Protein AF-A0A257MKZ2-F1 (afdb_monomer_lite)

Secondary structure (DSSP, 8-state):
-----SHHHHHHHHHHTTTTSTTSPPPPPEE----SEEEE-SS-HHHHHHHHHHHEEEETTEEEE--EEE--------EEEEEEEHHHHHHTHHHHHHHHHHHTT--EEEEE--SHHHHHHHHHHTTTT-EEEEEE--BPP-------TTTSTT--HHHHHHHHHTT-------TTS--TTTB--B-TTT-----BB-TT-HHHHHHHHHHHHHIIIII--SEEEE-S-S-SSTTB--SHHHHHHHHHHHS--GGGGGGSHHHHHHHHHHHHHHHHHHHHHHHHHHHHSS--EEEEEES-TT--TT---HHHHTTTSSEEEE----HHHHHHHHTT-SS-EEEEE-HHHIIIII-TT-HHHHHHHHHHHHHHT--EEEE-TGGGGSTTHHHHSPPPHHHHHHHHHH-S-EEEES--SS--SEEE--SSHHHHHHHHHTTEEE-SEEEEE-S-HHHHHHHHHHHHHHT--EEE-SSS--HHHHHHHHHHT--EEEEESS--HHHHHHHHHTT-EEEE--HHHHHHHHHTTT---SEEEEE-GGGGS-PPPP-PPEEEEEEETTEEEEEEEE-SEEETT-SS-EEEEEEEEEE-SSSPEEEEEEEEEEPTTEEEEEEEESSSEEEEE-TTT-SBP-HHHHHHH-EEEEEEEEEE-TT-EEEEEEEEEE-SPPPTT-EEES-S--EEE-TT------EEEEEETTEEEEEEESEEESEEEEEEEEESS--SEEEEEEE-TTS-EEEEEE----TT--EEEEEEE-SSEEEEEEEEEESSSEEEPPPEEEEEE-SSPPPEEEEEPPPSSTTGGGGHHHHHHHHTPEEEE----GGG--HHHHHHHHHHHHHHTT---SEEEEES-TTTS--EEEEEEEESSSSEEEEEEE------SSSSS--SEEEEE--SSHHHHHHHHHHHHHTTT--SGGGGEEEEEE---TTSPPPSHHHHHHHHHHHTT-EEEEEEGGG--HHHHHHHHHT--SEEEEES-EETTEEE--GGGTTS-EEEHHHHHT----S-EEEEESTTTT-SSEEEEEETTEEEEEE--GGG-HHHHHHHHT-SEEEEESS---TTTSTHHHHHHHHHHHHS---HHHHHHHHHHHHHHHHHHHTTPPPGGG-SS-----SS-HHHHHHHHTT-EEEEE-TT-----S--PPP--

pLDDT: mean 86.09, std 13.51, range [29.25, 98.5]

Sequence (1169 aa):
MKLQYPLLLIFIISCIGQALAEDQPLERGIKGEIEDVILTGADDWHEAIAATPLAVWSEDNKTVRLPLLILPQEVQAGERNGWVEESDLQRYGAPALLSAFRSANISAITIHGSGEKVKDLAESAHKDGLKVYITAGLEVPRSVEKKASEELSKLPEAIDVMLAEAGLDLPQSSESGIDKSLLQVANPDIGGNATLYCPVNQGAKDNLYDHIEMLIDNYKVDGVVLYNFGFQDENYCYCNFCKEKFYQDTGTDLSKVNANSYNRERWKEWKQDQVMEIVNYARNITSDLGPVSLGVALDNPFDRAQGYNFARISQVADFMLISPLSAQEVGEVCLLSEKPVYVRLSDDYLAYILSTQNVEGAVKYMEDLKRFGASGLAFEYDVVHTPVWAELEPPSQAANWLLKQIGGESLAIGNVSWEYDKKLQANNSYDLAEKISRRWKSSPGAVIVGQNYSAALIAAPIASYLNWPILYVGETLPAETKAALERLGSRDAVLAEPISAAVKENLSLMNITWQEGSERLLIEEMKRRGESPDMVVYANSRDLSLLLPQSDPLVKRAFVEDLLVRTELSPSQVPAEEVGQIVRLNITLTNTGEETMHGVRLLDVFPMGRFIKWPRVDMGQFNVTDPYSGQPSDAVNSFLNGTLLRWSINRLDPGSSASLNADVELLYPMDSGWEERLDRGATAAYEGFSYNHTLKNLDDPPAINLTYPVWIYSGRTNISWELDQEAAYTAINLYSPDRGSGRLEITDIEPDKLYDVQVQMLTPGRWTFNIEAGDGAVRKTKNYTVDVLSNTQALNITAFSHTKVPRLSLLAPAAAAARRAALIDVARDPQQIDPSKEEEKLNQKVEEMEISPSYLMVVGDTGSMPFISTGLIQKVDEIMEYEIFRDYQLSLDDQNYSNVAVGRIMALSVYDASQLLARTLAYDQLNGSWKSNALVISSPPLSFPQSPIAISIRDYLLDAGLVVKDLRYEEATYQQAVSQMNNGQNIVTFNNHGSEDQWGLSDWSMMDSTLTADHVKELVLAPQTTTSDACVTANLKGYYLNVTGTRMYIPLKLEDSIALSFIRAGAVNYIGESSLSWIFLSEDFIKRFYQSLVYENATVGEASLDADNLYRLKFQGAENIKAISEYDEPLPEWDESISEMLNQTAYMDVMLGDPSFRPYLPQSPALPY

Foldseek 3Di:
DDDDPDPPVVVVVVVVVVVPPVLDFDAFFFFFDAFQEEEEELLDLLRLLQCLLVQWFDDPPAIHHGAYFYFFFPQPQFAEEAEEEVLCCVQVNQPLLLLLCVLLVHAEYEYEDDDDSLLVSLVVCVVVRHAYEYEFAQFFDPDAADDPPPVCVDDDPVVVVLCSLLSHDDGDDDPPPGPPLQFFFFQPVPDDDTRGGDLQDVVSLVVRLVVLLCCCPPSVGLEYEYDHHFAPFLRIGPHPSCQVVLCVVPVDGPNCCPVDDVSVVSSLVVSLVSSVVSLQSSLCSCVPVDVGFYEYEDEDCPDSGRNHPLLSSLVRGQEYEYEDDQLLVLLVSLVSHPHAYAYEDDPCCCCPPQNLLNLSSVSVRSNSNVVSPHNRYHYYSVSSLGQNVSSSGGFFLQLVVVCVQSPIAYEYEYGHPDDHPYYDDDPDSQRSQLVSLVSTQAGQAAEEEEPDSQLSLQRSLVCNHSSHGYGYDYLAQDPSNVVSCVNRVYQEYEYSPPDHPRNVVVCVVVNHHYDYGALLVLQVSQVSVVHGFQEEEEFAPQLSRFDDDDFDKDWFWFDLDQKIKIKIWTRQADAFQDFWDKIKIKIKIWRADQDKFFWKKKKWWFAAQKDWADKDKPAFDKAKAQQPPRHGDDRSSCNFRNIMIMTIHGIHHHGGMIMIMIIITRSFGHHAFDKAFRTLAMAIDTVVRDDDFDKDFADFPQWHRFIDGQEDEAWKDKTKTAGPDDFQKKWKWKAAPLRDIDIDIDRPDDHPDIDIDIDGHHRAAKMKMWMWTHRPDIDIGDIDIYGYDHSIDTRIHHHFQDASAGPQSSCSSSVCSNSVHSYDYPNDNLRPDDLVVVLVVVQVVCVVSPHDHQEYEYGGACRRRNWAFPPDWDDPDPWWIATFTFHRAHDPDPDLAGNHFYAYQDASYSSLSSLLVSCLSCVVVGDDPQLQAEEQAEEEDPVDPDDCLSVLLQVLLVLLVGHYDYAYAVRQFQVNVLVVFLVHHAEYEYAYEDAQFWDQTYVVHVVRGIQGLSNLSPAQGRQYDYEYNYFQLVAQAAIWTQNSNDIGGNGDSSSRRSQSSNSSSHYSKYKYFNHDADPPQLSVLVSQLSLCLAQVVAFSRVSNSRSLRVLSVVLVVCVPPDFPVPDPDDDPPDPDGPSSNSVSSSRGMHMHHGRRGRRDRNDRHHRPD

Radius of gyration: 35.36 Å; chains: 1; bounding box: 110×99×104 Å

Structure (mmCIF, N/CA/C/O backbone):
data_AF-A0A257MKZ2-F1
#
_entry.id   AF-A0A257MKZ2-F1
#
loop_
_atom_site.group_PDB
_atom_site.id
_atom_site.type_symbol
_atom_site.label_atom_id
_atom_site.label_alt_id
_atom_site.label_comp_id
_atom_site.label_asym_id
_atom_site.label_entity_id
_atom_site.label_seq_id
_atom_site.pdbx_PDB_ins_code
_atom_site.Cartn_x
_atom_site.Cartn_y
_atom_site.Cartn_z
_atom_site.occupancy
_atom_site.B_iso_or_equiv
_atom_site.auth_seq_id
_atom_site.auth_comp_id
_atom_site.auth_asym_id
_atom_site.auth_atom_id
_atom_site.pdbx_PDB_model_num
ATOM 1 N N . MET A 1 1 ? -45.523 62.742 46.925 1.00 39.22 1 MET A N 1
ATOM 2 C CA . MET A 1 1 ? -45.423 62.117 45.582 1.00 39.22 1 MET A CA 1
ATOM 3 C C . MET A 1 1 ? -45.461 60.604 45.781 1.00 39.22 1 MET A C 1
ATOM 5 O O . MET A 1 1 ? -44.969 60.173 46.811 1.00 39.22 1 MET A O 1
ATOM 9 N N . LYS A 1 2 ? -46.219 59.784 45.039 1.00 37.16 2 LYS A N 1
ATOM 10 C CA . LYS A 1 2 ? -46.317 59.562 43.575 1.00 37.16 2 LYS A CA 1
ATOM 11 C C . LYS A 1 2 ? -45.090 58.852 42.967 1.00 37.16 2 LYS A C 1
ATOM 13 O O . LYS A 1 2 ? -44.060 59.488 42.821 1.00 37.16 2 LYS A O 1
ATOM 18 N N . LEU A 1 3 ? -45.314 57.579 42.604 1.00 43.22 3 LEU A N 1
ATOM 19 C CA . LEU A 1 3 ? -44.705 56.728 41.562 1.00 43.22 3 LEU A CA 1
ATOM 20 C C . LEU A 1 3 ? -43.212 56.912 41.215 1.00 43.22 3 LEU A C 1
ATOM 22 O O . LEU A 1 3 ? -42.868 57.909 40.595 1.00 43.22 3 LEU A O 1
ATOM 26 N N . GLN A 1 4 ? -42.410 55.851 41.405 1.00 38.59 4 GLN A N 1
ATOM 27 C CA . GLN A 1 4 ? -41.791 55.069 40.304 1.00 38.59 4 GLN A CA 1
ATOM 28 C C . GLN A 1 4 ? -40.940 53.891 40.842 1.00 38.59 4 GLN A C 1
ATOM 30 O O . GLN A 1 4 ? -39.722 53.963 40.910 1.00 38.59 4 GLN A O 1
ATOM 35 N N . TYR A 1 5 ? -41.595 52.782 41.203 1.00 43.56 5 TYR A N 1
ATOM 36 C CA . TYR A 1 5 ? -40.965 51.472 41.448 1.00 43.56 5 TYR A CA 1
ATOM 37 C C . TYR A 1 5 ? -41.927 50.374 40.962 1.00 43.56 5 TYR A C 1
ATOM 39 O O . TYR A 1 5 ? -42.815 49.967 41.710 1.00 43.56 5 TYR A O 1
ATOM 47 N N . PRO A 1 6 ? -41.877 50.016 39.663 1.00 46.06 6 PRO A N 1
ATOM 48 C CA . PRO A 1 6 ? -41.806 48.580 39.359 1.00 46.06 6 PRO A CA 1
ATOM 49 C C . PRO A 1 6 ? -40.904 48.186 38.167 1.00 46.06 6 PRO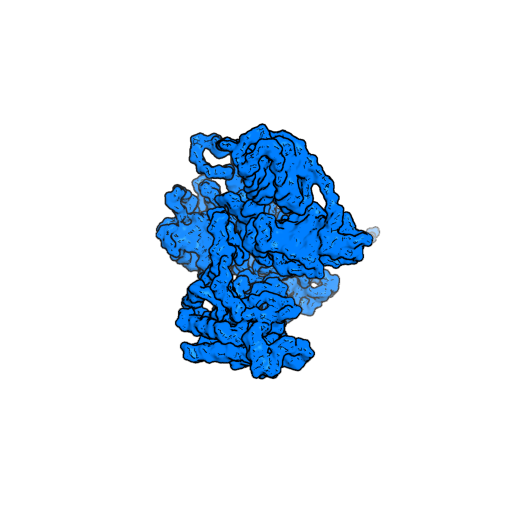 A C 1
ATOM 51 O O . PRO A 1 6 ? -40.619 47.005 38.018 1.00 46.06 6 PRO A O 1
ATOM 54 N N . LEU A 1 7 ? -40.437 49.118 37.318 1.00 43.03 7 LEU A N 1
ATOM 55 C CA . LEU A 1 7 ? -39.713 48.744 36.085 1.00 43.03 7 LEU A CA 1
ATOM 56 C C . LEU A 1 7 ? -38.275 48.245 36.313 1.00 43.03 7 LEU A C 1
ATOM 58 O O . LEU A 1 7 ? -37.828 47.354 35.596 1.00 43.03 7 LEU A O 1
ATOM 62 N N . LEU A 1 8 ? -37.544 48.794 37.292 1.00 42.25 8 LEU A N 1
ATOM 63 C CA . LEU A 1 8 ? -36.107 48.510 37.431 1.00 42.25 8 LEU A CA 1
ATOM 64 C C . LEU A 1 8 ? -35.811 47.066 37.872 1.00 42.25 8 LEU A C 1
ATOM 66 O O . LEU A 1 8 ? -34.797 46.500 37.478 1.00 42.25 8 LEU A O 1
ATOM 70 N N . LEU A 1 9 ? -36.706 46.457 38.658 1.00 42.34 9 LEU A N 1
ATOM 71 C CA . LEU A 1 9 ? -36.512 45.096 39.168 1.00 42.34 9 LEU A CA 1
ATOM 72 C C . LEU A 1 9 ? -36.721 44.033 38.077 1.00 42.34 9 LEU A C 1
ATOM 74 O O . LEU A 1 9 ? -36.036 43.017 38.075 1.00 42.34 9 LEU A O 1
ATOM 78 N N . ILE A 1 10 ? -37.630 44.289 37.130 1.00 45.09 10 ILE A N 1
ATOM 79 C CA . ILE A 1 10 ? -37.904 43.382 36.006 1.00 45.09 10 ILE A CA 1
ATOM 80 C C . ILE A 1 10 ? -36.724 43.381 35.025 1.00 45.09 10 ILE A C 1
ATOM 82 O O . ILE A 1 10 ? -36.319 42.317 34.571 1.00 45.09 10 ILE A O 1
ATOM 86 N N . PHE A 1 11 ? -36.112 44.543 34.763 1.00 39.94 11 PHE A N 1
ATOM 87 C CA . PHE A 1 11 ? -34.927 44.621 33.901 1.00 39.94 11 PHE A CA 1
ATOM 88 C C . PHE A 1 11 ? -33.714 43.888 34.492 1.00 39.94 11 PHE A C 1
ATOM 90 O O . PHE A 1 11 ? -33.054 43.143 33.779 1.00 39.94 11 PHE A O 1
ATOM 97 N N . ILE A 1 12 ? -33.445 44.033 35.795 1.00 44.34 12 ILE A N 1
ATOM 98 C CA . ILE A 1 12 ? -32.302 43.357 36.435 1.00 44.34 12 ILE A CA 1
ATOM 99 C C . ILE A 1 12 ? -32.490 41.830 36.453 1.00 44.34 12 ILE A C 1
ATOM 101 O O . ILE A 1 12 ? -31.539 41.101 36.186 1.00 44.34 12 ILE A O 1
ATOM 105 N N . ILE A 1 13 ? -33.712 41.334 36.686 1.00 43.25 13 ILE A N 1
ATOM 106 C CA . ILE A 1 13 ? -34.007 39.892 36.608 1.00 43.25 13 ILE A CA 1
ATOM 107 C C . ILE A 1 13 ? -33.914 39.385 35.156 1.00 43.25 13 ILE A C 1
ATOM 109 O O . ILE A 1 13 ? -33.394 38.295 34.932 1.00 43.25 13 ILE A O 1
ATOM 113 N N . SER A 1 14 ? -34.328 40.185 34.165 1.00 37.25 14 SER A N 1
ATOM 114 C CA . SER A 1 14 ? -34.187 39.835 32.743 1.00 37.25 14 SER A CA 1
ATOM 115 C C . SER A 1 14 ? -32.725 39.757 32.287 1.00 37.25 14 SER A C 1
ATOM 117 O O . SER A 1 14 ? -32.391 38.861 31.523 1.00 37.25 14 SER A O 1
ATOM 119 N N . CYS A 1 15 ? -31.850 40.655 32.754 1.00 33.78 15 CYS A N 1
ATOM 120 C CA . CYS A 1 15 ? -30.435 40.641 32.365 1.00 33.78 15 CYS A CA 1
ATOM 121 C C . CYS A 1 15 ? -29.637 39.517 33.046 1.00 33.78 15 CYS A C 1
ATOM 123 O O . CYS A 1 15 ? -28.737 38.958 32.429 1.00 33.78 15 CYS A O 1
ATOM 125 N N . ILE A 1 16 ? -29.971 39.146 34.288 1.00 38.00 16 ILE A N 1
ATOM 126 C CA . ILE A 1 16 ? -29.336 37.997 34.964 1.00 38.00 16 ILE A CA 1
ATOM 127 C C . ILE A 1 16 ? -29.784 36.671 34.322 1.00 38.00 16 ILE A C 1
ATOM 129 O O . ILE A 1 16 ? -28.996 35.736 34.241 1.00 38.00 16 ILE A O 1
ATOM 133 N N . GLY A 1 17 ? -31.013 36.603 33.795 1.00 33.84 17 GLY A N 1
ATOM 134 C CA . GLY A 1 17 ? -31.526 35.428 33.084 1.00 33.84 17 GLY A CA 1
ATOM 135 C C . GLY A 1 17 ? -30.897 35.148 31.711 1.00 33.84 17 GLY A C 1
ATOM 136 O O . GLY A 1 17 ? -31.138 34.075 31.173 1.00 33.84 17 GLY A O 1
ATOM 137 N N . GLN A 1 18 ? -30.112 36.073 31.143 1.00 32.59 18 GLN A N 1
ATOM 138 C CA . GLN A 1 18 ? -29.408 35.862 29.865 1.00 32.59 18 GLN A CA 1
ATOM 139 C C . GLN A 1 18 ? -27.904 35.593 30.030 1.00 32.59 18 GLN A C 1
ATOM 141 O O . GLN A 1 18 ? -27.308 35.003 29.141 1.00 32.59 18 GLN A O 1
ATOM 146 N N . ALA A 1 19 ? -27.306 35.943 31.173 1.00 31.94 19 ALA A N 1
ATOM 147 C CA . ALA A 1 19 ? -25.887 35.701 31.477 1.00 31.94 19 ALA A CA 1
ATOM 148 C C . ALA A 1 19 ? -25.628 34.368 32.220 1.00 31.94 19 ALA A C 1
ATOM 150 O O . ALA A 1 19 ? -24.593 34.203 32.855 1.00 31.94 19 ALA A O 1
ATOM 151 N N . LEU A 1 20 ? -26.600 33.449 32.200 1.00 37.03 20 LEU A N 1
ATOM 152 C CA . LEU A 1 20 ? -26.538 32.110 32.813 1.00 37.03 20 LEU A CA 1
ATOM 153 C C . LEU A 1 20 ? -26.978 31.005 31.829 1.00 37.03 20 LEU A C 1
ATOM 155 O O . LEU A 1 20 ? -27.294 29.894 32.248 1.00 37.03 20 LEU A O 1
ATOM 159 N N . ALA A 1 21 ? -27.057 31.330 30.534 1.00 39.75 21 ALA A N 1
ATOM 160 C CA . ALA A 1 21 ? -27.526 30.430 29.477 1.00 39.75 21 ALA A CA 1
ATOM 161 C C . ALA A 1 21 ? -26.391 29.874 28.593 1.00 39.75 21 ALA A C 1
ATOM 163 O O . ALA A 1 21 ? -26.580 28.844 27.960 1.00 39.75 21 ALA A O 1
ATOM 164 N N . GLU A 1 22 ? -25.221 30.522 28.569 1.00 49.53 22 GLU A N 1
ATOM 165 C CA . GLU A 1 22 ? -24.065 30.127 27.739 1.00 49.53 22 GLU A CA 1
ATOM 166 C C . GLU A 1 22 ? -23.183 29.038 28.399 1.00 49.53 22 GLU A C 1
ATOM 168 O O . GLU A 1 22 ? -22.334 28.445 27.740 1.00 49.53 22 GLU A O 1
ATOM 173 N N . ASP A 1 23 ? -23.414 28.742 29.686 1.00 57.88 23 ASP A N 1
ATOM 174 C CA . ASP A 1 23 ? -22.616 27.817 30.516 1.00 57.88 23 ASP A CA 1
ATOM 175 C C . ASP A 1 23 ? -23.135 26.360 30.545 1.00 57.88 23 ASP A C 1
ATOM 177 O O . ASP A 1 23 ? -22.539 25.509 31.209 1.00 57.88 23 ASP A O 1
ATOM 181 N N . GLN A 1 24 ? -24.259 26.038 29.889 1.00 80.75 24 GLN A N 1
ATOM 182 C CA . GLN A 1 24 ? -24.818 24.678 29.935 1.00 80.75 24 GLN A CA 1
ATOM 183 C C . GLN A 1 24 ? -24.323 23.803 28.767 1.00 80.75 24 GLN A C 1
ATOM 185 O O . GLN A 1 24 ? -24.390 24.238 27.617 1.00 80.75 24 GLN A O 1
ATOM 190 N N . PRO A 1 25 ? -23.853 22.565 29.030 1.00 88.88 25 PRO A N 1
ATOM 191 C CA . PRO A 1 25 ? -23.516 21.611 27.977 1.00 88.88 25 PRO A CA 1
ATOM 192 C C . PRO A 1 25 ? -24.774 21.165 27.219 1.00 88.88 25 PRO A C 1
ATOM 194 O O . PRO A 1 25 ? -25.861 21.082 27.797 1.00 88.88 25 PRO A O 1
ATOM 197 N N . LEU A 1 26 ? -24.624 20.841 25.934 1.00 92.38 26 LEU A N 1
ATOM 198 C CA . LEU A 1 26 ? -25.737 20.473 25.051 1.00 92.38 26 LEU A CA 1
ATOM 199 C C . LEU A 1 26 ? -26.517 19.248 25.569 1.00 92.38 26 LEU A C 1
ATOM 201 O O . LEU A 1 26 ? -25.939 18.257 26.022 1.00 92.38 26 LEU A O 1
ATOM 205 N N . GLU A 1 27 ? -27.850 19.263 25.479 1.00 92.94 27 GLU A N 1
ATOM 206 C CA . GLU A 1 27 ? -28.649 18.084 25.843 1.00 92.94 27 GLU A CA 1
ATOM 207 C C . GLU A 1 27 ? -28.286 16.892 24.927 1.00 92.94 27 GLU A C 1
ATOM 209 O O . GLU A 1 27 ? -28.145 17.045 23.713 1.00 92.94 27 GLU A O 1
ATOM 214 N N . ARG A 1 28 ? -28.132 15.682 25.486 1.00 94.12 28 ARG A N 1
ATOM 215 C CA . ARG A 1 28 ? -27.853 14.475 24.685 1.00 94.12 28 ARG A CA 1
ATOM 216 C C . ARG A 1 28 ? -29.134 13.846 24.128 1.00 94.12 28 ARG A C 1
ATOM 218 O O . ARG A 1 28 ? -30.206 13.968 24.720 1.00 94.12 28 ARG A O 1
ATOM 225 N N . GLY A 1 29 ? -29.023 13.159 22.991 1.00 93.88 29 GLY A N 1
ATOM 226 C CA . GLY A 1 29 ? -30.136 12.403 22.403 1.00 93.88 29 GLY A CA 1
ATOM 227 C C . GLY A 1 29 ? -30.468 11.109 23.160 1.00 93.88 29 GLY A C 1
ATOM 228 O O . GLY A 1 29 ? -29.729 10.675 24.043 1.00 93.88 29 GLY A O 1
ATOM 229 N N . ILE A 1 30 ? -31.604 10.487 22.813 1.00 94.56 30 ILE A N 1
ATOM 230 C CA . ILE A 1 30 ? -32.114 9.264 23.460 1.00 94.56 30 ILE A CA 1
ATOM 231 C C . ILE A 1 30 ? -32.306 8.154 22.419 1.00 94.56 30 ILE A C 1
ATOM 233 O O . ILE A 1 30 ? -33.108 8.288 21.489 1.00 94.56 30 ILE A O 1
ATOM 237 N N . LYS A 1 31 ? -31.611 7.027 22.607 1.00 93.81 31 LYS A N 1
ATOM 238 C CA . LYS A 1 31 ? -31.637 5.859 21.708 1.00 93.81 31 LYS A CA 1
ATOM 239 C C . LYS A 1 31 ? -32.956 5.084 21.760 1.00 93.81 31 LYS A C 1
ATOM 241 O O . LYS A 1 31 ? -33.666 5.073 22.767 1.00 93.81 31 LYS A O 1
ATOM 246 N N . GLY A 1 32 ? -33.289 4.448 20.641 1.00 91.38 32 GLY A N 1
ATOM 247 C CA . GLY A 1 32 ? -34.427 3.560 20.397 1.00 91.38 32 GLY A CA 1
ATOM 248 C C . GLY A 1 32 ? -34.174 2.128 20.851 1.00 91.38 32 GLY A C 1
ATOM 249 O O . GLY A 1 32 ? -33.616 1.910 21.921 1.00 91.38 32 GLY A O 1
ATOM 250 N N . GLU A 1 33 ? -34.649 1.183 20.047 1.00 88.06 33 GLU A N 1
ATOM 251 C CA . GLU A 1 33 ? -34.138 -0.187 19.993 1.00 88.06 33 GLU A CA 1
ATOM 252 C C . GLU A 1 33 ? -33.190 -0.261 18.785 1.00 88.06 33 GLU A C 1
ATOM 254 O O . GLU A 1 33 ? -33.465 0.318 17.723 1.00 88.06 33 GLU A O 1
ATOM 259 N N . ILE A 1 34 ? -32.050 -0.912 18.980 1.00 91.06 34 ILE A N 1
ATOM 260 C CA . ILE A 1 34 ? -30.924 -1.002 18.048 1.00 91.06 34 ILE A CA 1
ATOM 261 C C . ILE A 1 34 ? -30.435 -2.446 18.028 1.00 91.06 34 ILE A C 1
ATOM 263 O O . ILE A 1 34 ? -30.571 -3.149 19.026 1.00 91.06 34 ILE A O 1
ATOM 267 N N . GLU A 1 35 ? -29.926 -2.868 16.881 1.00 93.50 35 GLU A N 1
ATOM 268 C CA . GLU A 1 35 ? -29.302 -4.171 16.668 1.00 93.50 35 GLU A CA 1
ATOM 269 C C . GLU A 1 35 ? -27.946 -4.252 17.387 1.00 93.50 35 GLU A C 1
ATOM 271 O O . GLU A 1 35 ? -27.343 -3.223 17.696 1.00 93.50 35 GLU A O 1
ATOM 276 N N . ASP A 1 36 ? -27.479 -5.469 17.666 1.00 91.00 36 ASP A N 1
ATOM 277 C CA . ASP A 1 36 ? -26.261 -5.720 18.444 1.00 91.00 36 ASP A CA 1
ATOM 278 C C . ASP A 1 36 ? -24.984 -5.484 17.618 1.00 91.00 36 ASP A C 1
ATOM 280 O O . ASP A 1 36 ? -23.953 -5.095 18.166 1.00 91.00 36 ASP A O 1
ATOM 284 N N . VAL A 1 37 ? -25.056 -5.688 16.296 1.00 93.44 37 VAL A N 1
ATOM 285 C CA . VAL A 1 37 ? -23.945 -5.510 15.345 1.00 93.44 37 VAL A CA 1
ATOM 286 C C . VAL A 1 37 ? -24.380 -4.651 14.158 1.00 93.44 37 VAL A C 1
ATOM 288 O O . VAL A 1 37 ? -25.446 -4.874 13.579 1.00 93.44 37 VAL A O 1
ATOM 291 N N . ILE A 1 38 ? -23.531 -3.702 13.755 1.00 95.56 38 ILE A N 1
ATOM 292 C CA . ILE A 1 38 ? -23.742 -2.843 12.583 1.00 95.56 38 ILE A CA 1
ATOM 293 C C . ILE A 1 38 ? -22.708 -3.180 11.500 1.00 95.56 38 ILE A C 1
ATOM 295 O O . ILE A 1 38 ? -21.510 -3.232 11.778 1.00 95.56 38 ILE A O 1
ATOM 299 N N . LEU A 1 39 ? -23.165 -3.384 10.263 1.00 95.25 39 LEU A N 1
ATOM 300 C CA . LEU A 1 39 ? -22.324 -3.631 9.086 1.00 95.25 39 LEU A CA 1
ATOM 301 C C . LEU A 1 39 ? -22.539 -2.508 8.056 1.00 95.25 39 LEU A C 1
ATOM 303 O O . LEU A 1 39 ? -23.684 -2.092 7.865 1.00 95.25 39 LEU A O 1
ATOM 307 N N . THR A 1 40 ? -21.488 -2.044 7.376 1.00 94.50 40 THR A N 1
ATOM 308 C CA . THR A 1 40 ? -21.582 -1.061 6.271 1.00 94.50 40 THR A CA 1
ATOM 309 C C . THR A 1 40 ? -20.748 -1.481 5.068 1.00 94.50 40 THR A C 1
ATOM 311 O O . THR A 1 40 ? -19.790 -2.248 5.216 1.00 94.50 40 THR A O 1
ATOM 314 N N . GLY A 1 41 ? -21.072 -0.937 3.893 1.00 89.69 41 GLY A N 1
ATOM 315 C CA . GLY A 1 41 ? -20.167 -0.977 2.749 1.00 89.69 41 GLY A CA 1
ATOM 316 C C . GLY A 1 41 ? -18.940 -0.076 2.946 1.00 89.69 41 GLY A C 1
ATOM 317 O O . GLY A 1 41 ? -18.817 0.637 3.951 1.00 89.69 41 GLY A O 1
ATOM 318 N N . ALA A 1 42 ? -18.036 -0.115 1.965 1.00 87.38 42 ALA A N 1
ATOM 319 C CA . ALA A 1 42 ? -16.932 0.841 1.788 1.00 87.38 42 ALA A CA 1
ATOM 320 C C . ALA A 1 42 ? -17.085 1.691 0.508 1.00 87.38 42 ALA A C 1
ATOM 322 O O . ALA A 1 42 ? -16.248 2.548 0.230 1.00 87.38 42 ALA A O 1
ATOM 323 N N . ASP A 1 43 ? -18.137 1.438 -0.272 1.00 82.19 43 ASP A N 1
ATOM 324 C CA . ASP A 1 43 ? -18.496 2.120 -1.514 1.00 82.19 43 ASP A CA 1
ATOM 325 C C . ASP A 1 43 ? -19.108 3.507 -1.263 1.00 82.19 43 ASP A C 1
ATOM 327 O O . ASP A 1 43 ? -18.724 4.461 -1.938 1.00 82.19 43 ASP A O 1
ATOM 331 N N . ASP A 1 44 ? -19.979 3.656 -0.256 1.00 88.75 44 ASP A N 1
ATOM 332 C CA . ASP A 1 44 ? -20.488 4.965 0.177 1.00 88.75 44 ASP A CA 1
ATOM 333 C C . ASP A 1 44 ? -20.023 5.343 1.597 1.00 88.75 44 ASP A C 1
ATOM 335 O O . ASP A 1 44 ? -20.510 4.840 2.614 1.00 88.75 44 ASP A O 1
ATOM 339 N N . TRP A 1 45 ? -19.116 6.324 1.680 1.00 92.62 45 TRP A N 1
ATOM 340 C CA . TRP A 1 45 ? -18.618 6.879 2.944 1.00 92.62 45 TRP A CA 1
ATOM 341 C C . TRP A 1 45 ? -19.729 7.431 3.851 1.00 92.62 45 TRP A C 1
ATOM 343 O O . TRP A 1 45 ? -19.566 7.455 5.076 1.00 92.62 45 TRP A O 1
ATOM 353 N N . HIS A 1 46 ? -20.870 7.854 3.287 1.00 95.50 46 HIS A N 1
ATOM 354 C CA . HIS A 1 46 ? -22.000 8.352 4.072 1.00 95.50 46 HIS A CA 1
ATOM 355 C C . HIS A 1 46 ? -22.534 7.294 5.050 1.00 95.50 46 HIS A C 1
ATOM 357 O O . HIS A 1 46 ? -23.100 7.659 6.088 1.00 95.50 46 HIS A O 1
ATOM 363 N N . GLU A 1 47 ? -22.357 6.006 4.740 1.00 94.88 47 GLU A N 1
ATOM 364 C CA . GLU A 1 47 ? -22.805 4.878 5.553 1.00 94.88 47 GLU A CA 1
ATOM 365 C C . GLU A 1 47 ? -21.962 4.726 6.812 1.00 94.88 47 GLU A C 1
ATOM 367 O O . GLU A 1 47 ? -22.510 4.826 7.907 1.00 94.88 47 GLU A O 1
ATOM 372 N N . ALA A 1 48 ? -20.641 4.571 6.679 1.00 95.12 48 ALA A N 1
ATOM 373 C CA . ALA A 1 48 ? -19.718 4.454 7.811 1.00 95.12 48 ALA A CA 1
ATOM 374 C C . ALA A 1 48 ? -19.800 5.677 8.746 1.00 95.12 48 ALA A C 1
ATOM 376 O O . ALA A 1 48 ? -19.877 5.535 9.973 1.00 95.12 48 ALA A O 1
ATOM 377 N N . ILE A 1 49 ? -19.887 6.885 8.175 1.00 97.31 49 ILE A N 1
ATOM 378 C CA . ILE A 1 49 ? -20.070 8.124 8.940 1.00 97.31 49 ILE A CA 1
ATOM 379 C C . ILE A 1 49 ? -21.401 8.121 9.701 1.00 97.31 49 ILE A C 1
ATOM 381 O O . ILE A 1 49 ? -21.399 8.366 10.905 1.00 97.31 49 ILE A O 1
ATOM 385 N N . ALA A 1 50 ? -22.537 7.823 9.059 1.00 97.00 50 ALA A N 1
ATOM 386 C CA . ALA A 1 50 ? -23.842 7.843 9.733 1.00 97.00 50 ALA A CA 1
ATOM 387 C C . ALA A 1 50 ? -24.044 6.656 10.698 1.00 97.00 50 ALA A C 1
ATOM 389 O O . ALA A 1 50 ? -24.776 6.777 11.685 1.00 97.00 50 ALA A O 1
ATOM 390 N N . ALA A 1 51 ? -23.371 5.531 10.449 1.00 97.06 51 ALA A N 1
ATOM 391 C CA . ALA A 1 51 ? -23.331 4.360 11.317 1.00 97.06 51 ALA A CA 1
ATOM 392 C C . ALA A 1 51 ? -22.465 4.576 12.568 1.00 97.06 51 ALA A C 1
ATOM 394 O O . ALA A 1 51 ? -22.782 4.019 13.618 1.00 97.06 51 ALA A O 1
ATOM 395 N N . THR A 1 52 ? -21.431 5.421 12.505 1.00 97.75 52 THR A N 1
ATOM 396 C CA . THR A 1 52 ? -20.553 5.726 13.650 1.00 97.75 52 THR A CA 1
ATOM 397 C C . THR A 1 52 ? -21.337 6.167 14.902 1.00 97.75 52 THR A C 1
ATOM 399 O O . THR A 1 52 ? -21.281 5.443 15.898 1.00 97.75 52 THR A O 1
ATOM 402 N N . PRO A 1 53 ? -22.163 7.239 14.884 1.00 97.44 53 PRO A N 1
ATOM 403 C CA . PRO A 1 53 ? -22.984 7.619 16.034 1.00 97.44 53 PRO A CA 1
ATOM 404 C C . PRO A 1 53 ? -24.168 6.670 16.276 1.00 97.44 53 PRO A C 1
ATOM 406 O O . PRO A 1 53 ? -24.852 6.804 17.293 1.00 97.44 53 PRO A O 1
ATOM 409 N N . LEU A 1 54 ? -24.465 5.722 15.371 1.00 96.88 54 LEU A N 1
ATOM 410 C CA . LEU A 1 54 ? -25.426 4.647 15.635 1.00 96.88 54 LEU A CA 1
ATOM 411 C C . LEU A 1 54 ? -24.810 3.589 16.561 1.00 96.88 54 LEU A C 1
ATOM 413 O O . LEU A 1 54 ? -25.407 3.301 17.601 1.00 96.88 54 LEU A O 1
ATOM 417 N N . ALA A 1 55 ? -23.636 3.068 16.199 1.00 96.25 55 ALA A N 1
ATOM 418 C CA . ALA A 1 55 ? -22.922 2.004 16.902 1.00 96.25 55 ALA A CA 1
ATOM 419 C C . ALA A 1 55 ? -22.192 2.486 18.168 1.00 96.25 55 ALA A C 1
ATOM 421 O O . ALA A 1 55 ? -22.092 1.746 19.148 1.00 96.25 55 ALA A O 1
ATOM 422 N N . VAL A 1 56 ? -21.695 3.725 18.169 1.00 96.62 56 VAL A N 1
ATOM 423 C CA . VAL A 1 56 ? -20.863 4.281 19.240 1.00 96.62 56 VAL A CA 1
ATOM 424 C C . VAL A 1 56 ? -21.443 5.610 19.717 1.00 96.62 56 VAL A C 1
ATOM 426 O O . VAL A 1 56 ? -21.633 6.531 18.932 1.00 96.62 56 VAL A O 1
ATOM 429 N N . TRP A 1 57 ? -21.742 5.743 21.011 1.00 95.62 57 TRP A N 1
ATOM 430 C CA . TRP A 1 57 ? -22.243 7.006 21.573 1.00 95.62 57 TRP A CA 1
ATOM 431 C C . TRP A 1 57 ? -21.861 7.188 23.040 1.00 95.62 57 TRP A C 1
ATOM 433 O O . TRP A 1 57 ? -21.605 6.223 23.760 1.00 95.62 57 TRP A O 1
ATOM 443 N N . SER A 1 58 ? -21.850 8.436 23.509 1.00 93.69 58 SER A N 1
ATOM 444 C CA . SER A 1 58 ? -21.669 8.742 24.930 1.00 93.69 58 SER A CA 1
ATOM 445 C C . SER A 1 58 ? -22.999 8.809 25.683 1.00 93.69 58 SER A C 1
ATOM 447 O O . SER A 1 58 ? -23.890 9.588 25.347 1.00 93.69 58 SER A O 1
ATOM 449 N N . GLU A 1 59 ? -23.106 8.035 26.760 1.00 88.75 59 GLU A N 1
ATOM 450 C CA . GLU A 1 59 ? -24.259 7.976 27.661 1.00 88.75 59 GLU A CA 1
ATOM 451 C C . GLU A 1 59 ? -23.749 8.110 29.100 1.00 88.75 59 GLU A C 1
ATOM 453 O O . GLU A 1 59 ? -22.831 7.399 29.515 1.00 88.75 59 GLU A O 1
ATOM 458 N N . ASP A 1 60 ? -24.254 9.116 29.820 1.00 81.88 60 ASP A N 1
ATOM 459 C CA . ASP A 1 60 ? -23.652 9.639 31.054 1.00 81.88 60 ASP A CA 1
ATOM 460 C C . ASP A 1 60 ? -22.110 9.762 30.939 1.00 81.88 60 ASP A C 1
ATOM 462 O O . ASP A 1 60 ? -21.580 10.286 29.950 1.00 81.88 60 ASP A O 1
ATOM 466 N N . ASN A 1 61 ? -21.366 9.253 31.921 1.00 79.69 61 ASN A N 1
ATOM 467 C CA . ASN A 1 61 ? -19.901 9.278 31.956 1.00 79.69 61 ASN A CA 1
ATOM 468 C C . ASN A 1 61 ? -19.276 8.030 31.289 1.00 79.69 61 ASN A C 1
ATOM 470 O O . ASN A 1 61 ? -18.200 7.589 31.689 1.00 79.69 61 ASN A O 1
ATOM 474 N N . LYS A 1 62 ? -19.953 7.415 30.308 1.00 88.88 62 LYS A N 1
ATOM 475 C CA . LYS A 1 62 ? -19.460 6.245 29.559 1.00 88.88 62 LYS A CA 1
ATOM 476 C C . LYS A 1 62 ? -19.613 6.422 28.049 1.00 88.88 62 LYS A C 1
ATOM 478 O O . LYS A 1 62 ? -20.415 7.229 27.582 1.00 88.88 62 LYS A O 1
ATOM 483 N N . THR A 1 63 ? -18.852 5.643 27.289 1.00 92.69 63 THR A N 1
ATOM 484 C CA . THR A 1 63 ? -19.086 5.423 25.857 1.00 92.69 63 THR A CA 1
ATOM 485 C C . THR A 1 63 ? -19.612 4.005 25.679 1.00 92.69 63 THR A C 1
ATOM 487 O O . THR A 1 63 ? -18.966 3.053 26.117 1.00 92.69 63 THR A O 1
ATOM 490 N N . VAL A 1 64 ? -20.784 3.863 25.066 1.00 93.62 64 VAL A N 1
ATOM 491 C CA . VAL A 1 64 ? -21.311 2.572 24.618 1.00 93.62 64 VAL A CA 1
ATOM 492 C C . VAL A 1 64 ? -20.700 2.265 23.253 1.00 93.62 64 VAL A C 1
ATOM 494 O O . VAL A 1 64 ? -20.528 3.168 22.434 1.00 93.62 64 VAL A O 1
ATOM 497 N N . ARG A 1 65 ? -20.320 1.004 23.040 1.00 93.25 65 ARG A N 1
ATOM 498 C CA . ARG A 1 65 ? -19.608 0.529 21.849 1.00 93.25 65 ARG A CA 1
ATOM 499 C C . ARG A 1 65 ? -20.270 -0.755 21.356 1.00 93.25 65 ARG A C 1
ATOM 501 O O . ARG A 1 65 ? -20.119 -1.799 21.993 1.00 93.25 65 ARG A O 1
ATOM 508 N N . LEU A 1 66 ? -20.995 -0.667 20.249 1.00 92.12 66 LEU A N 1
ATOM 509 C CA . LEU A 1 66 ? -21.410 -1.825 19.463 1.00 92.12 66 LEU A CA 1
ATOM 510 C C . LEU A 1 66 ? -20.349 -2.114 18.389 1.00 92.12 66 LEU A C 1
ATOM 512 O O . LEU A 1 66 ? -19.736 -1.167 17.885 1.00 92.12 66 LEU A O 1
ATOM 516 N N . PRO A 1 67 ? -20.121 -3.384 18.017 1.00 91.12 67 PRO A N 1
ATOM 517 C CA . PRO A 1 67 ? -19.286 -3.733 16.875 1.00 91.12 67 PRO A CA 1
ATOM 518 C C . PRO A 1 67 ? -19.814 -3.094 15.583 1.00 91.12 67 PRO A C 1
ATOM 520 O O . PRO A 1 67 ? -20.956 -3.325 15.178 1.00 91.12 67 PRO A O 1
ATOM 523 N N . LEU A 1 68 ? -18.957 -2.293 14.951 1.00 94.69 68 LEU A N 1
ATOM 524 C CA . LEU A 1 68 ? -19.152 -1.705 13.630 1.00 94.69 68 LEU A CA 1
ATOM 525 C C . LEU A 1 68 ? -18.097 -2.305 12.700 1.00 94.69 68 LEU A C 1
ATOM 527 O O . LEU A 1 68 ? -16.905 -2.173 12.977 1.00 94.69 68 LEU A O 1
ATOM 531 N N . LEU A 1 69 ? -18.534 -2.972 11.632 1.00 94.31 69 LEU A N 1
ATOM 532 C CA . LEU A 1 69 ? -17.657 -3.566 10.624 1.00 94.31 69 LEU A CA 1
ATOM 533 C C . LEU A 1 69 ? -17.945 -2.977 9.245 1.00 94.31 69 LEU A C 1
ATOM 535 O O . LEU A 1 69 ? -19.075 -3.018 8.760 1.00 94.31 69 LEU A O 1
ATOM 539 N N . ILE A 1 70 ? -16.890 -2.488 8.609 1.00 94.31 70 ILE A N 1
ATOM 540 C CA . ILE A 1 70 ? -16.848 -2.199 7.180 1.00 94.31 70 ILE A CA 1
ATOM 541 C C . ILE A 1 70 ? -16.512 -3.517 6.481 1.00 94.31 70 ILE A C 1
ATOM 543 O O . ILE A 1 70 ? -15.568 -4.199 6.885 1.00 94.31 70 ILE A O 1
ATOM 547 N N . LEU A 1 71 ? -17.284 -3.889 5.462 1.00 91.19 71 LEU A N 1
ATOM 548 C CA . LEU A 1 71 ? -17.158 -5.157 4.736 1.00 91.19 71 LEU A CA 1
ATOM 549 C C . LEU A 1 71 ? -17.257 -4.932 3.213 1.00 91.19 71 LEU A C 1
ATOM 551 O O . LEU A 1 71 ? -17.844 -3.931 2.791 1.00 91.19 71 LEU A O 1
ATOM 555 N N . PRO A 1 72 ? -16.703 -5.833 2.377 1.00 87.31 72 PRO A N 1
ATOM 556 C CA . PRO A 1 72 ? -16.777 -5.702 0.926 1.00 87.31 72 PRO A CA 1
ATOM 557 C C . PRO A 1 72 ? -18.214 -5.751 0.406 1.00 87.31 72 PRO A C 1
ATOM 559 O O . PRO A 1 72 ? -19.089 -6.407 0.981 1.00 87.31 72 PRO A O 1
ATOM 562 N N . GLN A 1 73 ? -18.451 -5.062 -0.706 1.00 85.12 73 GLN A N 1
ATOM 563 C CA . GLN A 1 73 ? -19.708 -5.087 -1.456 1.00 85.12 73 GLN A CA 1
ATOM 564 C C . GLN A 1 73 ? -19.843 -6.382 -2.287 1.00 85.12 73 GLN A C 1
ATOM 566 O O . GLN A 1 73 ? -18.864 -7.074 -2.548 1.00 85.12 73 GLN A O 1
ATOM 571 N N . GLU A 1 74 ? -21.058 -6.751 -2.705 1.00 83.25 74 GLU A N 1
ATOM 572 C CA . GLU A 1 74 ? -21.305 -7.998 -3.456 1.00 83.25 74 GLU A CA 1
ATOM 573 C C . GLU A 1 74 ? -21.022 -7.838 -4.967 1.00 83.25 74 GLU A C 1
ATOM 575 O O . GLU A 1 74 ? -21.950 -7.822 -5.779 1.00 83.25 74 GLU A O 1
ATOM 580 N N . VAL A 1 75 ? -19.742 -7.716 -5.343 1.00 85.44 75 VAL A N 1
ATOM 581 C CA . VAL A 1 75 ? -19.319 -7.423 -6.728 1.00 85.44 75 VAL A CA 1
ATOM 582 C C . VAL A 1 75 ? -19.731 -8.519 -7.718 1.00 85.44 75 VAL A C 1
ATOM 584 O O . VAL A 1 75 ? -19.209 -9.639 -7.701 1.00 85.44 75 VAL A O 1
ATOM 587 N N . GLN A 1 76 ? -20.592 -8.168 -8.674 1.00 88.69 76 GLN A N 1
ATOM 588 C CA . GLN A 1 76 ? -21.095 -9.058 -9.725 1.00 88.69 76 GLN A CA 1
ATOM 589 C C . GLN A 1 76 ? -20.092 -9.258 -10.881 1.00 88.69 76 GLN A C 1
ATOM 591 O O . GLN A 1 76 ? -20.429 -9.100 -12.051 1.00 88.69 76 GLN A O 1
ATOM 596 N N . ALA A 1 77 ? -18.855 -9.660 -10.574 1.00 87.44 77 ALA A N 1
ATOM 597 C CA . ALA A 1 77 ? -17.789 -9.903 -11.558 1.00 87.44 77 ALA A CA 1
ATOM 598 C C . ALA A 1 77 ? -18.045 -11.104 -12.503 1.00 87.44 77 ALA A C 1
ATOM 600 O O . ALA A 1 77 ? -17.417 -11.221 -13.555 1.00 87.44 77 ALA A O 1
ATOM 601 N N . GLY A 1 78 ? -18.964 -12.011 -12.150 1.00 90.75 78 GLY A N 1
ATOM 602 C CA . GLY A 1 78 ? -19.178 -13.270 -12.868 1.00 90.75 78 GLY A CA 1
ATOM 603 C C . GLY A 1 78 ? -18.164 -14.355 -12.488 1.00 90.75 78 GLY A C 1
ATOM 604 O O . GLY A 1 78 ? -17.747 -14.450 -11.337 1.00 90.75 78 GLY A O 1
ATOM 605 N N . GLU A 1 79 ? -17.809 -15.212 -13.446 1.00 93.00 79 GLU A N 1
ATOM 606 C CA . GLU A 1 79 ? -16.787 -16.251 -13.251 1.00 93.00 79 GLU A CA 1
ATOM 607 C C . GLU A 1 79 ? -15.379 -15.639 -13.127 1.00 93.00 79 GLU A C 1
ATOM 609 O O . GLU A 1 79 ? -15.070 -14.639 -13.775 1.00 93.00 79 GLU A O 1
ATOM 614 N N . ARG A 1 80 ? -14.512 -16.249 -12.311 1.00 92.00 80 ARG A N 1
ATOM 615 C CA . ARG A 1 80 ? -13.140 -15.777 -12.079 1.00 92.00 80 ARG A CA 1
ATOM 616 C C . ARG A 1 80 ? -12.125 -16.818 -12.547 1.00 92.00 80 ARG A C 1
ATOM 618 O O . ARG A 1 80 ? -12.109 -17.951 -12.052 1.00 92.00 80 ARG A O 1
ATOM 625 N N . ASN A 1 81 ? -11.277 -16.404 -13.481 1.00 93.81 81 ASN A N 1
ATOM 626 C CA . ASN A 1 81 ? -10.116 -17.143 -13.963 1.00 93.81 81 ASN A CA 1
ATOM 627 C C . ASN A 1 81 ? -8.829 -16.377 -13.610 1.00 93.81 81 ASN A C 1
ATOM 629 O O . ASN A 1 81 ? -8.864 -15.156 -13.466 1.00 93.81 81 ASN A O 1
ATOM 633 N N . GLY A 1 82 ? -7.704 -17.078 -13.509 1.00 92.69 82 GLY A N 1
ATOM 634 C CA . GLY A 1 82 ? -6.368 -16.484 -13.429 1.00 92.69 82 GLY A CA 1
ATOM 635 C C . GLY A 1 82 ? -5.646 -16.515 -14.778 1.00 92.69 82 GLY A C 1
ATOM 636 O O . GLY A 1 82 ? -5.934 -17.360 -15.633 1.00 92.69 82 GLY A O 1
ATOM 637 N N . TRP A 1 83 ? -4.682 -15.622 -14.949 1.00 92.81 83 TRP A N 1
ATOM 638 C CA . TRP A 1 83 ? -3.694 -15.600 -16.019 1.00 92.81 83 TRP A CA 1
ATOM 639 C C . TRP A 1 83 ? -2.300 -15.452 -15.393 1.00 92.81 83 TRP A C 1
ATOM 641 O O . TRP A 1 83 ? -2.129 -14.680 -14.455 1.00 92.81 83 TRP A O 1
ATOM 651 N N . VAL A 1 84 ? -1.323 -16.213 -15.885 1.00 91.50 84 VAL A N 1
ATOM 652 C CA . VAL A 1 84 ? 0.063 -16.238 -15.383 1.00 91.50 84 VAL A CA 1
ATOM 653 C C . VAL A 1 84 ? 1.007 -16.101 -16.564 1.00 91.50 84 VAL A C 1
ATOM 655 O O . VAL A 1 84 ? 0.961 -16.941 -17.463 1.00 91.50 84 VAL A O 1
ATOM 658 N N . GLU A 1 85 ? 1.873 -15.096 -16.559 1.00 85.69 85 GLU A N 1
ATOM 659 C CA . GLU A 1 85 ? 2.988 -14.992 -17.500 1.00 85.69 85 GLU A CA 1
ATOM 660 C C . GLU A 1 85 ? 4.195 -15.803 -16.980 1.00 85.69 85 GLU A C 1
ATOM 662 O O . GLU A 1 85 ? 4.360 -16.025 -15.775 1.00 85.69 85 GLU A O 1
ATOM 667 N N . GLU A 1 86 ? 5.066 -16.288 -17.874 1.00 80.31 86 GLU A N 1
ATOM 668 C CA . GLU A 1 86 ? 6.202 -17.132 -17.462 1.00 80.31 86 GLU A CA 1
ATOM 669 C C . GLU A 1 86 ? 7.163 -16.389 -16.516 1.00 80.31 86 GLU A C 1
ATOM 671 O O . GLU A 1 86 ? 7.770 -17.018 -15.652 1.00 80.31 86 GLU A O 1
ATOM 676 N N . SER A 1 87 ? 7.245 -15.057 -16.625 1.00 68.69 87 SER A N 1
ATOM 677 C CA . SER A 1 87 ? 7.952 -14.159 -15.700 1.00 68.69 87 SER A CA 1
ATOM 678 C C . SER A 1 87 ? 7.525 -14.348 -14.247 1.00 68.69 87 SER A C 1
ATOM 680 O O . SER A 1 87 ? 8.366 -14.457 -13.357 1.00 68.69 87 SER A O 1
ATOM 682 N N . ASP A 1 88 ? 6.223 -14.439 -14.004 1.00 69.88 88 ASP A N 1
ATOM 683 C CA . ASP A 1 88 ? 5.623 -14.393 -12.671 1.00 69.88 88 ASP A CA 1
ATOM 684 C C . ASP A 1 88 ? 5.882 -15.729 -11.965 1.00 69.88 88 ASP A C 1
ATOM 686 O O . ASP A 1 88 ? 6.298 -15.792 -10.809 1.00 69.88 88 ASP A O 1
ATOM 690 N N . LEU A 1 89 ? 5.753 -16.824 -12.719 1.00 77.75 89 LEU A N 1
ATOM 691 C CA . LEU A 1 89 ? 6.163 -18.162 -12.301 1.00 77.75 89 LEU A CA 1
ATOM 692 C C . LEU A 1 89 ? 7.688 -18.301 -12.165 1.00 77.75 89 LEU A C 1
ATOM 694 O O . LEU A 1 89 ? 8.170 -19.137 -11.391 1.00 77.75 89 LEU A O 1
ATOM 698 N N . GLN A 1 90 ? 8.469 -17.513 -12.904 1.00 67.50 90 GLN A N 1
ATOM 699 C CA . GLN A 1 90 ? 9.917 -17.496 -12.751 1.00 67.50 90 GLN A CA 1
ATOM 700 C C . GLN A 1 90 ? 10.361 -16.760 -11.477 1.00 67.50 90 GLN A C 1
ATOM 702 O O . GLN A 1 90 ? 11.242 -17.306 -10.807 1.00 67.50 90 GLN A O 1
ATOM 707 N N . ARG A 1 91 ? 9.725 -15.623 -11.144 1.00 62.16 91 ARG A N 1
ATOM 708 C CA . ARG A 1 91 ? 9.997 -14.743 -9.989 1.00 62.16 91 ARG A CA 1
ATOM 709 C C . ARG A 1 91 ? 9.391 -15.253 -8.677 1.00 62.16 91 ARG A C 1
ATOM 711 O O . ARG A 1 91 ? 10.126 -15.500 -7.730 1.00 62.16 91 ARG A O 1
ATOM 718 N N . TYR A 1 92 ? 8.073 -15.449 -8.630 1.00 64.25 92 TYR A N 1
ATOM 719 C CA . TYR A 1 92 ? 7.326 -15.744 -7.396 1.00 64.25 92 TYR A CA 1
ATOM 720 C C . TYR A 1 92 ? 7.137 -17.249 -7.138 1.00 64.25 92 TYR A C 1
ATOM 722 O O . TYR A 1 92 ? 6.979 -17.688 -5.999 1.00 64.25 92 TYR A O 1
ATOM 730 N N . GLY A 1 93 ? 7.175 -18.066 -8.196 1.00 69.19 93 GLY A N 1
ATOM 731 C CA . GLY A 1 93 ? 7.032 -19.520 -8.103 1.00 69.19 93 GLY A CA 1
ATOM 732 C C . GLY A 1 93 ? 5.602 -20.007 -7.820 1.00 69.19 93 GLY A C 1
ATOM 733 O O . GLY A 1 93 ? 4.708 -19.262 -7.429 1.00 69.19 93 GLY A O 1
ATOM 734 N N . ALA A 1 94 ? 5.368 -21.305 -8.032 1.00 81.81 94 ALA A N 1
ATOM 735 C CA . ALA A 1 94 ? 4.021 -21.882 -7.992 1.00 81.81 94 ALA A CA 1
ATOM 736 C C . ALA A 1 94 ? 3.242 -21.712 -6.662 1.00 81.81 94 ALA A C 1
ATOM 738 O O . ALA A 1 94 ? 2.034 -21.496 -6.748 1.00 81.81 94 ALA A O 1
ATOM 739 N N . PRO A 1 95 ? 3.846 -21.793 -5.453 1.00 74.81 95 PRO A N 1
ATOM 740 C CA . PRO A 1 95 ? 3.088 -21.677 -4.204 1.00 74.81 95 PRO A CA 1
ATOM 741 C C . PRO A 1 95 ? 2.390 -20.323 -4.030 1.00 74.81 95 PRO A C 1
ATOM 743 O O . PRO A 1 95 ? 1.193 -20.307 -3.751 1.00 74.81 95 PRO A O 1
ATOM 746 N N . ALA A 1 96 ? 3.096 -19.210 -4.264 1.00 69.50 96 ALA A N 1
ATOM 747 C CA . ALA A 1 96 ? 2.546 -17.859 -4.119 1.00 69.50 96 ALA A CA 1
ATOM 748 C C . ALA A 1 96 ? 1.415 -17.594 -5.129 1.00 69.50 96 ALA A C 1
ATOM 750 O O . ALA A 1 96 ? 0.323 -17.177 -4.743 1.00 69.50 96 ALA A O 1
ATOM 751 N N . LEU A 1 97 ? 1.631 -17.952 -6.406 1.00 81.19 97 LEU A N 1
ATOM 752 C CA . LEU A 1 97 ? 0.611 -17.874 -7.463 1.00 81.19 97 LEU A CA 1
ATOM 753 C C . LEU A 1 97 ? -0.693 -18.590 -7.063 1.00 81.19 97 LEU A C 1
ATOM 755 O O . LEU A 1 97 ? -1.789 -18.053 -7.219 1.00 81.19 97 LEU A O 1
ATOM 759 N N . LEU A 1 98 ? -0.578 -19.818 -6.544 1.00 85.25 98 LEU A N 1
ATOM 760 C CA . LEU A 1 98 ? -1.732 -20.645 -6.187 1.00 85.25 98 LEU A CA 1
ATOM 761 C C . LEU A 1 98 ? -2.400 -20.193 -4.883 1.00 85.25 98 LEU A C 1
ATOM 763 O O . LEU A 1 98 ? -3.625 -20.223 -4.806 1.00 85.25 98 LEU A O 1
ATOM 767 N N . SER A 1 99 ? -1.631 -19.724 -3.898 1.00 76.19 99 SER A N 1
ATOM 768 C CA . SER A 1 99 ? -2.128 -19.105 -2.660 1.00 76.19 99 SER A CA 1
ATOM 769 C C . SER A 1 99 ? -3.029 -17.899 -2.968 1.00 76.19 99 SER A C 1
ATOM 771 O O . SER A 1 99 ? -4.204 -17.865 -2.586 1.00 76.19 99 SER A O 1
ATOM 773 N N . ALA A 1 100 ? -2.520 -16.978 -3.790 1.00 76.94 100 ALA A N 1
ATOM 774 C CA . ALA A 1 100 ? -3.210 -15.778 -4.250 1.00 76.94 100 ALA A CA 1
ATOM 775 C C . ALA A 1 100 ? -4.495 -16.100 -5.046 1.00 76.94 100 ALA A C 1
ATOM 777 O O . ALA A 1 100 ? -5.581 -15.594 -4.751 1.00 76.94 100 ALA A O 1
ATOM 778 N N . PHE A 1 101 ? -4.426 -17.026 -6.010 1.00 85.12 101 PHE A N 1
ATOM 779 C CA . PHE A 1 101 ? -5.612 -17.465 -6.755 1.00 85.12 101 PHE A CA 1
ATOM 780 C C . PHE A 1 101 ? -6.603 -18.298 -5.921 1.00 85.12 101 PHE A C 1
ATOM 782 O O . PHE A 1 101 ? -7.783 -18.383 -6.275 1.00 85.12 101 PHE A O 1
ATOM 789 N N . ARG A 1 102 ? -6.185 -18.887 -4.796 1.00 80.62 102 ARG A N 1
ATOM 790 C CA . ARG A 1 102 ? -7.100 -19.568 -3.871 1.00 80.62 102 ARG A CA 1
ATOM 791 C C . ARG A 1 102 ? -7.923 -18.560 -3.062 1.00 80.62 102 ARG A C 1
ATOM 793 O O . ARG A 1 102 ? -9.127 -18.771 -2.914 1.00 80.62 102 ARG A O 1
ATOM 800 N N . SER A 1 103 ? -7.330 -17.449 -2.605 1.00 70.50 103 SER A N 1
ATOM 801 C CA . SER A 1 103 ? -8.086 -16.376 -1.925 1.00 70.50 103 SER A CA 1
ATOM 802 C C . SER A 1 103 ? -9.082 -15.683 -2.870 1.00 70.50 103 SER A C 1
ATOM 804 O O . SER A 1 103 ? -10.199 -15.355 -2.468 1.00 70.50 103 SER A O 1
ATOM 806 N N . ALA A 1 104 ? -8.734 -15.600 -4.159 1.00 72.62 104 ALA A N 1
ATOM 807 C CA . ALA A 1 104 ? -9.572 -15.074 -5.238 1.00 72.62 104 ALA A CA 1
ATOM 808 C C . ALA A 1 104 ? -10.960 -15.710 -5.395 1.00 72.62 104 ALA A C 1
ATOM 810 O O . ALA A 1 104 ? -11.833 -15.120 -6.041 1.00 72.62 104 ALA A O 1
ATOM 811 N N . ASN A 1 105 ? -11.123 -16.967 -4.960 1.00 81.69 105 ASN A N 1
ATOM 812 C CA . ASN A 1 105 ? -12.126 -17.887 -5.506 1.00 81.69 105 ASN A CA 1
ATOM 813 C C . ASN A 1 105 ? -12.042 -17.994 -7.054 1.00 81.69 105 ASN A C 1
ATOM 815 O O . ASN A 1 105 ? -13.054 -17.952 -7.758 1.00 81.69 105 ASN A O 1
ATOM 819 N N . ILE A 1 106 ? -10.819 -18.098 -7.595 1.00 89.06 106 ILE A N 1
ATOM 820 C CA . ILE A 1 106 ? -10.563 -18.432 -9.005 1.00 89.06 106 ILE A CA 1
ATOM 821 C C . ILE A 1 106 ? -10.784 -19.936 -9.204 1.00 89.06 106 ILE A C 1
ATOM 823 O O . ILE A 1 106 ? -10.507 -20.742 -8.322 1.00 89.06 106 ILE A O 1
ATOM 827 N N . SER A 1 107 ? -11.313 -20.316 -10.371 1.00 89.00 107 SER A N 1
ATOM 828 C CA . SER A 1 107 ? -11.697 -21.710 -10.673 1.00 89.00 107 SER A CA 1
ATOM 829 C C . SER A 1 107 ? -10.918 -22.360 -11.825 1.00 89.00 107 SER A C 1
ATOM 831 O O . SER A 1 107 ? -10.964 -23.580 -12.009 1.00 89.00 107 SER A O 1
ATOM 833 N N . ALA A 1 108 ? -10.189 -21.558 -12.600 1.00 94.88 108 ALA A N 1
ATOM 834 C CA . ALA A 1 108 ? -9.323 -22.004 -13.683 1.00 94.88 108 ALA A CA 1
ATOM 835 C C . ALA A 1 108 ? -8.172 -21.014 -13.890 1.00 94.88 108 ALA A C 1
ATOM 837 O O . ALA A 1 108 ? -8.369 -19.813 -13.713 1.00 94.88 108 ALA A O 1
ATOM 838 N N . ILE A 1 109 ? -7.005 -21.491 -14.314 1.00 95.56 109 ILE A N 1
ATOM 839 C CA . ILE A 1 109 ? -5.852 -20.649 -14.665 1.00 95.56 109 ILE A CA 1
ATOM 840 C C . ILE A 1 109 ? -5.455 -20.845 -16.129 1.00 95.56 109 ILE A C 1
ATOM 842 O O . ILE A 1 109 ? -5.560 -21.948 -16.663 1.00 95.56 109 ILE A O 1
ATOM 846 N N . THR A 1 110 ? -4.987 -19.775 -16.771 1.00 95.94 110 THR A N 1
ATOM 847 C CA . THR A 1 110 ? -4.350 -19.807 -18.094 1.00 95.94 110 THR A CA 1
ATOM 848 C C . THR A 1 110 ? -2.879 -19.445 -17.937 1.00 95.94 110 THR A C 1
ATOM 850 O O . THR A 1 110 ? -2.574 -18.339 -17.506 1.00 95.94 110 THR A O 1
ATOM 853 N N . ILE A 1 111 ? -1.970 -20.361 -18.265 1.00 95.00 111 ILE A N 1
ATOM 854 C CA . ILE A 1 111 ? -0.525 -20.130 -18.139 1.00 95.00 111 ILE A CA 1
ATOM 855 C C . ILE A 1 111 ? 0.055 -19.804 -19.521 1.00 95.00 111 ILE A C 1
ATOM 857 O O . ILE A 1 111 ? -0.103 -20.593 -20.459 1.00 95.00 111 ILE A O 1
ATOM 861 N N . HIS A 1 112 ? 0.736 -18.666 -19.642 1.00 91.69 112 HIS A N 1
ATOM 862 C CA . HIS A 1 112 ? 1.522 -18.286 -20.809 1.00 91.69 112 HIS A CA 1
ATOM 863 C C . HIS A 1 112 ? 3.007 -18.565 -20.566 1.00 91.69 112 HIS A C 1
ATOM 865 O O . HIS A 1 112 ? 3.693 -17.811 -19.885 1.00 91.69 112 HIS A O 1
ATOM 871 N N . GLY A 1 113 ? 3.503 -19.677 -21.108 1.00 85.50 113 GLY A N 1
ATOM 872 C CA . GLY A 1 113 ? 4.897 -20.095 -20.962 1.00 85.50 113 GLY A CA 1
ATOM 873 C C . GLY A 1 113 ? 5.122 -21.549 -21.370 1.00 85.50 113 GLY A C 1
ATOM 874 O O . GLY A 1 113 ? 4.201 -22.234 -21.819 1.00 85.50 113 GLY A O 1
ATOM 875 N N . SER A 1 114 ? 6.346 -22.047 -21.194 1.00 81.50 114 SER A N 1
ATOM 876 C CA . SER A 1 114 ? 6.724 -23.423 -21.533 1.00 81.50 114 SER A CA 1
ATOM 877 C C . SER A 1 114 ? 7.782 -24.028 -20.596 1.00 81.50 114 SER A C 1
ATOM 879 O O . SER A 1 114 ? 8.477 -23.331 -19.865 1.00 81.50 114 SER A O 1
ATOM 881 N N . GLY A 1 115 ? 7.935 -25.356 -20.627 1.00 84.25 115 GLY A N 1
ATOM 882 C CA . GLY A 1 115 ? 8.982 -26.071 -19.886 1.00 84.25 115 GLY A CA 1
ATOM 883 C C . GLY A 1 115 ? 8.551 -26.584 -18.507 1.00 84.25 115 GLY A C 1
ATOM 884 O O . GLY A 1 115 ? 7.404 -26.439 -18.087 1.00 84.25 115 GLY A O 1
ATOM 885 N N . GLU A 1 116 ? 9.485 -27.226 -17.796 1.00 83.94 116 GLU A N 1
ATOM 886 C CA . GLU A 1 116 ? 9.173 -27.980 -16.569 1.00 83.94 116 GLU A CA 1
ATOM 887 C C . GLU A 1 116 ? 8.549 -27.111 -15.463 1.00 83.94 116 GLU A C 1
ATOM 889 O O . GLU A 1 116 ? 7.596 -27.568 -14.846 1.00 83.94 116 GLU A O 1
ATOM 894 N N . LYS A 1 117 ? 8.962 -25.839 -15.277 1.00 85.12 117 LYS A N 1
ATOM 895 C CA . LYS A 1 117 ? 8.307 -24.924 -14.310 1.00 85.12 117 LYS A CA 1
ATOM 896 C C . LYS A 1 117 ? 6.792 -24.826 -14.559 1.00 85.12 117 LYS A C 1
ATOM 898 O O . LYS A 1 117 ? 6.007 -24.914 -13.619 1.00 85.12 117 LYS A O 1
ATOM 903 N N . VAL A 1 118 ? 6.381 -24.676 -15.821 1.00 89.56 118 VAL A N 1
ATOM 904 C CA . VAL A 1 118 ? 4.966 -24.573 -16.226 1.00 89.56 118 VAL A CA 1
ATOM 905 C C . VAL A 1 118 ? 4.229 -25.898 -16.016 1.00 89.56 118 VAL A C 1
ATOM 907 O O . VAL A 1 118 ? 3.076 -25.896 -15.582 1.00 89.56 118 VAL A O 1
ATOM 910 N N . LYS A 1 119 ? 4.900 -27.035 -16.242 1.00 90.75 119 LYS A N 1
ATOM 911 C CA . LYS A 1 119 ? 4.361 -28.364 -15.920 1.00 90.75 119 LYS A CA 1
ATOM 912 C C . LYS A 1 119 ? 4.167 -28.553 -14.412 1.00 90.75 119 LYS A C 1
ATOM 914 O O . LYS A 1 119 ? 3.127 -29.046 -13.990 1.00 90.75 119 LYS A O 1
ATOM 919 N N . ASP A 1 120 ? 5.129 -28.125 -13.602 1.00 89.88 120 ASP A N 1
ATOM 920 C CA . ASP A 1 120 ? 5.084 -28.246 -12.143 1.00 89.88 120 ASP A CA 1
ATOM 921 C C . ASP A 1 120 ? 4.005 -27.330 -11.529 1.00 89.88 120 ASP A C 1
ATOM 923 O O . ASP A 1 120 ? 3.333 -27.729 -10.572 1.00 89.88 120 ASP A O 1
ATOM 927 N N . LEU A 1 121 ? 3.764 -26.146 -12.116 1.00 92.44 121 LEU A N 1
ATOM 928 C CA . LEU A 1 121 ? 2.603 -25.303 -11.796 1.00 92.44 121 LEU A CA 1
ATOM 929 C C . LEU A 1 121 ? 1.287 -26.007 -12.158 1.00 92.44 121 LEU A C 1
ATOM 931 O O . LEU A 1 121 ? 0.399 -26.079 -11.312 1.00 92.44 121 LEU A O 1
ATOM 935 N N . ALA A 1 122 ? 1.168 -26.568 -13.367 1.00 93.06 122 ALA A N 1
ATOM 936 C CA . ALA A 1 122 ? -0.030 -27.291 -13.806 1.00 93.06 122 ALA A CA 1
ATOM 937 C C . ALA A 1 122 ? -0.355 -28.482 -12.886 1.00 93.06 122 ALA A C 1
ATOM 939 O O . ALA A 1 122 ? -1.455 -28.570 -12.336 1.00 93.06 122 ALA A O 1
ATOM 940 N N . GLU A 1 123 ? 0.637 -29.338 -12.618 1.00 93.12 123 GLU A N 1
ATOM 941 C CA . GLU A 1 123 ? 0.507 -30.460 -11.687 1.00 93.12 123 GLU A CA 1
ATOM 942 C C . GLU A 1 123 ? 0.138 -30.011 -10.266 1.00 93.12 123 GLU A C 1
ATOM 944 O O . GLU A 1 123 ? -0.376 -30.820 -9.495 1.00 93.12 123 GLU A O 1
ATOM 949 N N . SER A 1 124 ? 0.447 -28.778 -9.862 1.00 92.31 124 SER A N 1
ATOM 950 C CA . SER A 1 124 ? 0.133 -28.250 -8.526 1.00 92.31 124 SER A CA 1
ATOM 951 C C . SER A 1 124 ? -1.262 -27.625 -8.472 1.00 92.31 124 SER A C 1
ATOM 953 O O . SER A 1 124 ? -2.039 -27.964 -7.584 1.00 92.31 124 SER A O 1
ATOM 955 N N . ALA A 1 125 ? -1.641 -26.843 -9.483 1.00 92.56 125 ALA A N 1
ATOM 956 C CA . ALA A 1 125 ? -2.989 -26.304 -9.653 1.00 92.56 125 ALA A CA 1
ATOM 957 C C . ALA A 1 125 ? -4.067 -27.408 -9.685 1.00 92.56 125 ALA A C 1
ATOM 959 O O . ALA A 1 125 ? -5.125 -27.267 -9.071 1.00 92.56 125 ALA A O 1
ATOM 960 N N . HIS A 1 126 ? -3.772 -28.554 -10.314 1.00 92.69 126 HIS A N 1
ATOM 961 C CA . HIS A 1 126 ? -4.655 -29.728 -10.301 1.00 92.69 126 HIS A CA 1
ATOM 962 C C . HIS A 1 126 ? -4.834 -30.365 -8.916 1.00 92.69 126 HIS A C 1
ATOM 964 O O . HIS A 1 126 ? -5.902 -30.913 -8.642 1.00 92.69 126 HIS A O 1
ATOM 970 N N . LYS A 1 127 ? -3.829 -30.301 -8.029 1.00 90.06 127 LYS A N 1
ATOM 971 C CA . LYS A 1 127 ? -3.943 -30.797 -6.640 1.00 90.06 127 LYS A CA 1
ATOM 972 C C . LYS A 1 127 ? -4.872 -29.902 -5.813 1.00 90.06 127 LYS A C 1
ATOM 974 O O . LYS A 1 127 ? -5.625 -30.417 -4.990 1.00 90.06 127 LYS A O 1
ATOM 979 N N . ASP A 1 128 ? -4.866 -28.604 -6.108 1.00 85.00 128 ASP A N 1
ATOM 980 C CA . ASP A 1 128 ? -5.745 -27.588 -5.518 1.00 85.00 128 ASP A CA 1
ATOM 981 C C . ASP A 1 128 ? -7.162 -27.572 -6.132 1.00 85.00 128 ASP A C 1
ATOM 983 O O . ASP A 1 128 ? -8.056 -26.897 -5.624 1.00 85.00 128 ASP A O 1
ATOM 987 N N . GLY A 1 129 ? -7.403 -28.347 -7.197 1.00 90.06 129 GLY A N 1
ATOM 988 C CA . GLY A 1 129 ? -8.713 -28.485 -7.843 1.00 90.06 129 GLY A CA 1
ATOM 989 C C . GLY A 1 129 ? -9.044 -27.410 -8.885 1.00 90.06 129 GLY A C 1
ATOM 990 O O . GLY A 1 129 ? -10.187 -27.348 -9.344 1.00 90.06 129 GLY A O 1
ATOM 991 N N . LEU A 1 130 ? -8.067 -26.590 -9.280 1.00 93.12 130 LEU A N 1
ATOM 992 C CA . LEU A 1 130 ? -8.193 -25.639 -10.384 1.00 93.12 130 LEU A CA 1
ATOM 993 C C . LEU A 1 130 ? -8.140 -26.371 -11.730 1.00 93.12 130 LEU A C 1
ATOM 995 O O . LEU A 1 130 ? -7.380 -27.326 -11.894 1.00 93.12 130 LEU A O 1
ATOM 999 N N . LYS A 1 131 ? -8.887 -25.881 -12.725 1.00 95.44 131 LYS A N 1
ATOM 1000 C CA . LYS A 1 131 ? -8.639 -26.262 -14.127 1.00 95.44 131 LYS A CA 1
ATOM 1001 C C . LYS A 1 131 ? -7.392 -25.554 -14.644 1.00 95.44 131 LYS A C 1
ATOM 1003 O O . LYS A 1 131 ? -7.196 -24.372 -14.356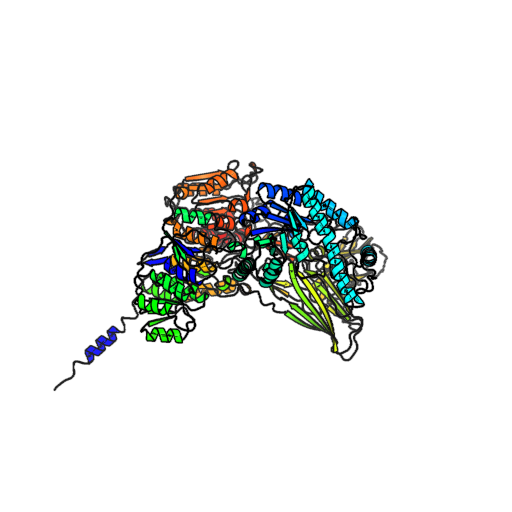 1.00 95.44 131 LYS A O 1
ATOM 1008 N N . VAL A 1 132 ? -6.613 -26.229 -15.478 1.00 96.06 132 VAL A N 1
ATOM 1009 C CA . VAL A 1 132 ? -5.409 -25.660 -16.089 1.00 96.06 132 VAL A CA 1
ATOM 1010 C C . VAL A 1 132 ? -5.562 -25.587 -17.598 1.00 96.06 132 VAL A C 1
ATOM 1012 O O . VAL A 1 132 ? -5.731 -26.605 -18.270 1.00 96.06 132 VAL A O 1
ATOM 1015 N N . TYR A 1 133 ? -5.436 -24.378 -18.134 1.00 96.75 133 TYR A N 1
ATOM 1016 C CA . TYR A 1 133 ? -5.230 -24.126 -19.551 1.00 96.75 133 TYR A CA 1
ATOM 1017 C C . TYR A 1 133 ? -3.809 -23.600 -19.775 1.00 96.75 133 TYR A C 1
ATOM 1019 O O . TYR A 1 133 ? -3.276 -22.864 -18.945 1.00 96.75 133 TYR A O 1
ATOM 1027 N N . ILE A 1 134 ? -3.195 -23.942 -20.906 1.00 95.94 134 ILE A N 1
ATOM 1028 C CA . ILE A 1 134 ? -1.887 -23.395 -21.308 1.00 95.94 134 ILE A CA 1
ATOM 1029 C C . ILE A 1 134 ? -2.018 -22.762 -22.693 1.00 95.94 134 ILE A C 1
ATOM 1031 O O . ILE A 1 134 ? -2.773 -23.257 -23.536 1.00 95.94 134 ILE A O 1
ATOM 1035 N N . THR A 1 135 ? -1.335 -21.642 -22.929 1.00 95.12 135 THR A N 1
ATOM 1036 C CA . THR A 1 135 ? -1.364 -20.982 -24.238 1.00 95.12 135 THR A CA 1
ATOM 1037 C C . THR A 1 135 ? -0.528 -21.731 -25.275 1.00 95.12 135 THR A C 1
ATOM 1039 O O . THR A 1 135 ? 0.575 -22.170 -24.965 1.00 95.12 135 THR A O 1
ATOM 1042 N N . ALA A 1 136 ? -0.983 -21.776 -26.526 1.00 94.12 136 ALA A N 1
ATOM 1043 C CA . ALA A 1 136 ? -0.190 -22.228 -27.667 1.00 94.12 136 ALA A CA 1
ATOM 1044 C C . ALA A 1 136 ? -0.253 -21.187 -28.798 1.00 94.12 136 ALA A C 1
ATOM 1046 O O . ALA A 1 136 ? -1.336 -20.711 -29.147 1.00 94.12 136 ALA A O 1
ATOM 1047 N N . GLY A 1 137 ? 0.900 -20.834 -29.371 1.00 92.56 137 GLY A N 1
ATOM 1048 C CA . GLY A 1 137 ? 1.025 -19.704 -30.294 1.00 92.56 137 GLY A CA 1
ATOM 1049 C C . GLY A 1 137 ? 2.109 -19.860 -31.354 1.00 92.56 137 GLY A C 1
ATOM 1050 O O . GLY A 1 137 ? 2.791 -20.880 -31.430 1.00 92.56 137 GLY A O 1
ATOM 1051 N N . LEU A 1 138 ? 2.264 -18.831 -32.191 1.00 92.00 138 LEU A N 1
ATOM 1052 C CA . LEU A 1 138 ? 3.330 -18.744 -33.198 1.00 92.00 138 LEU A CA 1
ATOM 1053 C C . LEU A 1 138 ? 4.427 -17.754 -32.798 1.00 92.00 138 LEU A C 1
ATOM 1055 O O . LEU A 1 138 ? 5.173 -17.272 -33.649 1.00 92.00 138 LEU A O 1
ATOM 1059 N N . GLU A 1 139 ? 4.543 -17.445 -31.514 1.00 84.31 139 GLU A N 1
ATOM 1060 C CA . GLU A 1 139 ? 5.643 -16.647 -30.992 1.00 84.31 139 GLU A CA 1
ATOM 1061 C C . GLU A 1 139 ? 6.980 -17.361 -31.168 1.00 84.31 139 GLU A C 1
ATOM 1063 O O . GLU A 1 139 ? 7.088 -18.587 -31.095 1.00 84.31 139 GLU A O 1
ATOM 1068 N N . VAL A 1 140 ? 8.022 -16.572 -31.421 1.00 72.81 140 VAL A N 1
ATOM 1069 C CA . VAL A 1 140 ? 9.392 -17.077 -31.415 1.00 72.81 140 VAL A CA 1
ATOM 1070 C C . VAL A 1 140 ? 9.767 -17.378 -29.959 1.00 72.81 140 VAL A C 1
ATOM 1072 O O . VAL A 1 140 ? 9.719 -16.454 -29.144 1.00 72.81 140 VAL A O 1
ATOM 1075 N N . PRO A 1 141 ? 10.151 -18.622 -29.604 1.00 58.88 141 PRO A N 1
ATOM 1076 C CA . PRO A 1 141 ? 10.485 -18.969 -28.228 1.00 58.88 141 PRO A CA 1
ATOM 1077 C C . PRO A 1 141 ? 11.572 -18.052 -27.667 1.00 58.88 141 PRO A C 1
ATOM 1079 O O . PRO A 1 141 ? 12.648 -17.922 -28.257 1.00 58.88 141 PRO A O 1
ATOM 1082 N N . ARG A 1 142 ? 11.302 -17.438 -26.509 1.00 46.50 142 ARG A N 1
ATOM 1083 C CA . ARG A 1 142 ? 12.281 -16.638 -25.761 1.00 46.50 142 ARG A CA 1
ATOM 1084 C C . ARG A 1 142 ? 13.284 -17.575 -25.082 1.00 46.50 142 ARG A C 1
ATOM 1086 O O . ARG A 1 142 ? 13.193 -17.844 -23.890 1.00 46.50 142 ARG A O 1
ATOM 1093 N N . SER A 1 143 ? 14.225 -18.119 -25.850 1.00 38.84 143 SER A N 1
ATOM 1094 C CA . SER A 1 143 ? 15.280 -18.981 -25.315 1.00 38.84 143 SER A CA 1
ATOM 1095 C C . SER A 1 143 ? 16.229 -18.178 -24.421 1.00 38.84 143 SER A C 1
ATOM 1097 O O . SER A 1 143 ? 17.092 -17.457 -24.922 1.00 38.84 143 SER A O 1
ATOM 1099 N N . VAL A 1 144 ? 16.077 -18.317 -23.103 1.00 35.31 144 VAL A N 1
ATOM 1100 C CA . VAL A 1 144 ? 17.002 -17.756 -22.108 1.00 35.31 144 VAL A CA 1
ATOM 1101 C C . VAL A 1 144 ? 18.375 -18.424 -22.264 1.00 35.31 144 VAL A C 1
ATOM 1103 O O . VAL A 1 144 ? 18.494 -19.647 -22.169 1.00 35.31 144 VAL A O 1
ATOM 1106 N N . GLU A 1 145 ? 19.425 -17.636 -22.509 1.00 42.62 145 GLU A N 1
ATOM 1107 C CA . GLU A 1 145 ? 20.791 -18.124 -22.749 1.00 42.62 145 GLU A CA 1
ATOM 1108 C C . GLU A 1 145 ? 21.836 -17.426 -21.864 1.00 42.62 145 GLU A C 1
ATOM 1110 O O . GLU A 1 145 ? 21.719 -16.248 -21.525 1.00 42.62 145 GLU A O 1
ATOM 1115 N N . LYS A 1 146 ? 22.889 -18.176 -21.494 1.00 46.44 146 LYS A N 1
ATOM 1116 C CA . LYS A 1 146 ? 23.858 -17.786 -20.456 1.00 46.44 146 LYS A CA 1
ATOM 1117 C C . LYS A 1 146 ? 25.261 -17.413 -20.948 1.00 46.44 146 LYS A C 1
ATOM 1119 O O . LYS A 1 146 ? 25.937 -18.225 -21.589 1.00 46.44 146 LYS A O 1
ATOM 1124 N N . LYS A 1 147 ? 25.697 -16.234 -20.468 1.00 29.84 147 LYS A N 1
ATOM 1125 C CA . LYS A 1 147 ? 27.023 -15.685 -20.045 1.00 29.84 147 LYS A CA 1
ATOM 1126 C C . LYS A 1 147 ? 26.691 -14.272 -19.456 1.00 29.84 147 LYS A C 1
ATOM 1128 O O . LYS A 1 147 ? 25.573 -14.142 -18.988 1.00 29.84 147 LYS A O 1
ATOM 1133 N N . ALA A 1 148 ? 27.486 -13.200 -19.334 1.00 29.25 148 ALA A N 1
ATOM 1134 C CA . ALA A 1 148 ? 28.845 -12.808 -19.744 1.00 29.25 148 ALA A CA 1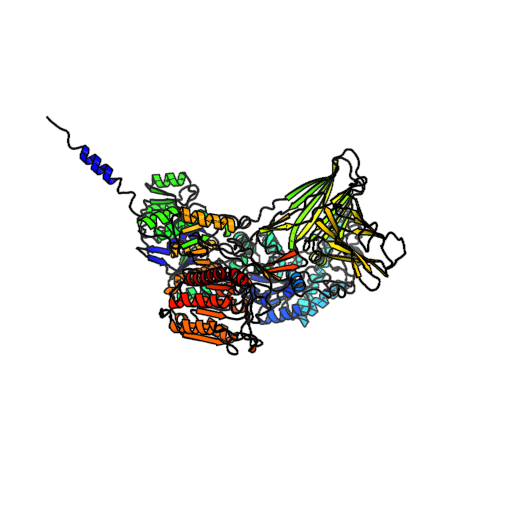
ATOM 1135 C C . ALA A 1 148 ? 29.951 -13.338 -18.799 1.00 29.25 148 ALA A C 1
ATOM 1137 O O . ALA A 1 148 ? 30.710 -12.569 -18.203 1.00 29.25 148 ALA A O 1
ATOM 1138 N N . SER A 1 149 ? 30.034 -14.663 -18.628 1.00 36.66 149 SER A N 1
ATOM 1139 C CA . SER A 1 149 ? 30.961 -15.283 -17.669 1.00 36.66 149 SER A CA 1
ATOM 1140 C C . SER A 1 149 ? 32.410 -15.312 -18.171 1.00 36.66 149 SER A C 1
ATOM 1142 O O . SER A 1 149 ? 32.902 -16.330 -18.648 1.00 36.66 149 SER A O 1
ATOM 1144 N N . GLU A 1 150 ? 33.075 -14.164 -18.044 1.00 32.56 150 GLU A N 1
ATOM 1145 C CA . GLU A 1 150 ? 34.502 -14.081 -17.710 1.00 32.56 150 GLU A CA 1
ATOM 1146 C C . GLU A 1 150 ? 34.791 -12.782 -16.924 1.00 32.56 150 GLU A C 1
ATOM 1148 O O . GLU A 1 150 ? 35.447 -12.850 -15.884 1.00 32.56 150 GLU A O 1
ATOM 1153 N N . GLU A 1 151 ? 34.188 -11.638 -17.290 1.00 38.31 151 GLU A N 1
ATOM 1154 C CA . GLU A 1 151 ? 34.326 -10.374 -16.531 1.00 38.31 151 GLU A CA 1
ATOM 1155 C C . GLU A 1 151 ? 33.308 -10.204 -15.386 1.00 38.31 151 GLU A C 1
ATOM 1157 O O . GLU A 1 151 ? 33.688 -9.749 -14.309 1.00 38.31 151 GLU A O 1
ATOM 1162 N N . LEU A 1 152 ? 32.051 -10.648 -15.545 1.00 38.66 152 LEU A N 1
ATOM 1163 C CA . LEU A 1 152 ? 31.020 -10.583 -14.486 1.00 38.66 152 LEU A CA 1
ATOM 1164 C C . LEU A 1 152 ? 31.135 -11.698 -13.423 1.00 38.66 152 LEU A C 1
ATOM 1166 O O . LEU A 1 152 ? 30.244 -11.880 -12.601 1.00 38.66 152 LEU A O 1
ATOM 1170 N N . SER A 1 153 ? 32.263 -12.414 -13.369 1.00 33.12 153 SER A N 1
ATOM 1171 C CA . SER A 1 153 ? 32.561 -13.482 -12.392 1.00 33.12 153 SER A CA 1
ATOM 1172 C C . SER A 1 153 ? 32.813 -12.981 -10.950 1.00 33.12 153 SER A C 1
ATOM 1174 O O . SER A 1 153 ? 33.499 -13.635 -10.163 1.00 33.12 153 SER A O 1
ATOM 1176 N N . LYS A 1 154 ? 32.292 -11.791 -10.623 1.00 43.31 154 LYS A N 1
ATOM 1177 C CA . LYS A 1 154 ? 32.469 -11.041 -9.369 1.00 43.31 154 LYS A CA 1
ATOM 1178 C C . LYS A 1 154 ? 31.217 -10.251 -8.954 1.00 43.31 154 LYS A C 1
ATOM 1180 O O . LYS A 1 154 ? 31.331 -9.355 -8.122 1.00 43.31 154 LYS A O 1
ATOM 1185 N N . LEU A 1 155 ? 30.057 -10.529 -9.554 1.00 47.00 155 LEU A N 1
ATOM 1186 C CA . LEU A 1 155 ? 28.786 -9.997 -9.064 1.00 47.00 155 LEU A CA 1
ATOM 1187 C C . LEU A 1 155 ? 28.552 -10.501 -7.625 1.00 47.00 155 LEU A C 1
ATOM 1189 O O . LEU A 1 155 ? 28.634 -11.709 -7.400 1.00 47.00 155 LEU A O 1
ATOM 1193 N N . PRO A 1 156 ? 28.309 -9.611 -6.648 1.00 57.16 156 PRO A N 1
ATOM 1194 C CA . PRO A 1 156 ? 27.790 -9.987 -5.338 1.00 57.16 156 PRO A CA 1
ATOM 1195 C C . PRO A 1 156 ? 26.337 -10.455 -5.463 1.00 57.16 156 PRO A C 1
ATOM 1197 O O . PRO A 1 156 ? 25.601 -9.943 -6.307 1.00 57.16 156 PRO A O 1
ATOM 1200 N N . GLU A 1 157 ? 25.910 -11.365 -4.586 1.00 59.56 157 GLU A N 1
ATOM 1201 C CA . GLU A 1 157 ? 24.569 -11.978 -4.607 1.00 59.56 157 GLU A CA 1
ATOM 1202 C C . GLU A 1 157 ? 23.440 -10.926 -4.600 1.00 59.56 157 GLU A C 1
ATOM 1204 O O . GLU A 1 157 ? 22.435 -11.086 -5.290 1.00 59.56 157 GLU A O 1
ATOM 1209 N N . ALA A 1 158 ? 23.657 -9.787 -3.931 1.00 59.19 158 ALA A N 1
ATOM 1210 C CA . ALA A 1 158 ? 22.750 -8.640 -3.935 1.00 59.19 158 ALA A CA 1
ATOM 1211 C C . ALA A 1 158 ? 22.404 -8.104 -5.342 1.00 59.19 158 ALA A C 1
ATOM 1213 O O . ALA A 1 158 ? 21.276 -7.673 -5.557 1.00 59.19 158 ALA A O 1
ATOM 1214 N N . ILE A 1 159 ? 23.329 -8.130 -6.312 1.00 64.00 159 ILE A N 1
ATOM 1215 C CA . ILE A 1 159 ? 23.050 -7.620 -7.668 1.00 64.00 159 ILE A CA 1
ATOM 1216 C C . ILE A 1 159 ? 22.205 -8.621 -8.469 1.00 64.00 159 ILE A C 1
ATOM 1218 O O . ILE A 1 159 ? 21.325 -8.203 -9.218 1.00 64.00 159 ILE A O 1
ATOM 1222 N N . ASP A 1 160 ? 22.406 -9.926 -8.271 1.00 65.50 160 ASP A N 1
ATOM 1223 C CA . ASP A 1 160 ? 21.557 -10.953 -8.890 1.00 65.50 160 ASP A CA 1
ATOM 1224 C C . ASP A 1 160 ? 20.115 -10.878 -8.339 1.00 65.50 160 ASP A C 1
ATOM 1226 O O . ASP A 1 160 ? 19.162 -10.990 -9.110 1.00 65.50 160 ASP A O 1
ATOM 1230 N N . VAL A 1 161 ? 19.941 -10.584 -7.040 1.00 64.38 161 VAL A N 1
ATOM 1231 C CA . VAL A 1 161 ? 18.620 -10.302 -6.434 1.00 64.38 161 VAL A CA 1
ATOM 1232 C C . VAL A 1 161 ? 17.962 -9.073 -7.069 1.00 64.38 161 VAL A C 1
ATOM 1234 O O . VAL A 1 161 ? 16.800 -9.135 -7.457 1.00 64.38 161 VAL A O 1
ATOM 1237 N N . MET A 1 162 ? 18.692 -7.967 -7.249 1.00 65.31 162 MET A N 1
ATOM 1238 C CA . MET A 1 162 ? 18.147 -6.761 -7.897 1.00 65.31 162 MET A CA 1
ATOM 1239 C C . MET A 1 162 ? 17.687 -7.003 -9.326 1.00 65.31 162 MET A C 1
ATOM 1241 O O . MET A 1 162 ? 16.666 -6.469 -9.751 1.00 65.31 162 MET A O 1
ATOM 1245 N N . LEU A 1 163 ? 18.458 -7.787 -10.075 1.00 67.81 163 LEU A N 1
ATOM 1246 C CA . LEU A 1 163 ? 18.126 -8.142 -11.443 1.00 67.81 163 LEU A CA 1
ATOM 1247 C C . LEU A 1 163 ? 16.867 -9.019 -11.482 1.00 67.81 163 LEU A C 1
ATOM 1249 O O . LEU A 1 163 ? 16.008 -8.779 -12.324 1.00 67.81 163 LEU A O 1
ATOM 1253 N N . ALA A 1 164 ? 16.684 -9.939 -10.530 1.00 65.62 164 ALA A N 1
ATOM 1254 C CA . ALA A 1 164 ? 15.431 -10.682 -10.380 1.00 65.62 164 ALA A CA 1
ATOM 1255 C C . ALA A 1 164 ? 14.236 -9.770 -10.019 1.00 65.62 164 ALA A C 1
ATOM 1257 O O . ALA A 1 164 ? 13.195 -9.850 -10.671 1.00 65.62 164 ALA A O 1
ATOM 1258 N N . GLU A 1 165 ? 14.389 -8.855 -9.055 1.00 61.75 165 GLU A N 1
ATOM 1259 C CA . GLU A 1 165 ? 13.321 -7.923 -8.645 1.00 61.75 165 GLU A CA 1
ATOM 1260 C C . GLU A 1 165 ? 12.947 -6.894 -9.725 1.00 61.75 165 GLU A C 1
ATOM 1262 O O . GLU A 1 165 ? 11.799 -6.448 -9.803 1.00 61.75 165 GLU A O 1
ATOM 1267 N N . ALA A 1 166 ? 13.889 -6.550 -10.603 1.00 57.66 166 ALA A N 1
ATOM 1268 C CA . ALA A 1 166 ? 13.639 -5.723 -11.779 1.00 57.66 166 ALA A CA 1
ATOM 1269 C C . ALA A 1 166 ? 13.015 -6.503 -12.961 1.00 57.66 166 ALA A C 1
ATOM 1271 O O . ALA A 1 166 ? 12.611 -5.888 -13.948 1.00 57.66 166 ALA A O 1
ATOM 1272 N N . GLY A 1 167 ? 12.952 -7.842 -12.900 1.00 55.28 167 GLY A N 1
ATOM 1273 C CA . GLY A 1 167 ? 12.536 -8.701 -14.020 1.00 55.28 167 GLY A CA 1
ATOM 1274 C C . GLY A 1 167 ? 13.578 -8.813 -15.146 1.00 55.28 167 GLY A C 1
ATOM 1275 O O . GLY A 1 167 ? 13.227 -9.025 -16.307 1.00 55.28 167 GLY A O 1
ATOM 1276 N N . LEU A 1 168 ? 14.861 -8.627 -14.822 1.00 54.06 168 LEU A N 1
ATOM 1277 C CA . LEU A 1 168 ? 15.982 -8.417 -15.742 1.00 54.06 168 LEU A CA 1
ATOM 1278 C C . LEU A 1 168 ? 17.053 -9.521 -15.663 1.00 54.06 168 LEU A C 1
ATOM 1280 O O . LEU A 1 168 ? 18.209 -9.261 -15.326 1.00 54.06 168 LEU A O 1
ATOM 1284 N N . ASP A 1 169 ? 16.698 -10.753 -16.028 1.00 49.91 169 ASP A N 1
ATOM 1285 C CA . ASP A 1 169 ? 17.658 -11.862 -16.150 1.00 49.91 169 ASP A CA 1
ATOM 1286 C C . ASP A 1 169 ? 18.872 -11.505 -17.041 1.00 49.91 169 ASP A C 1
ATOM 1288 O O . ASP A 1 169 ? 18.717 -11.049 -18.176 1.00 49.91 169 ASP A O 1
ATOM 1292 N N . LEU A 1 170 ? 20.090 -11.775 -16.550 1.00 39.97 170 LEU A N 1
ATOM 1293 C CA . LEU A 1 170 ? 21.371 -11.532 -17.237 1.00 39.97 170 LEU A CA 1
ATOM 1294 C C . LEU A 1 170 ? 21.521 -12.373 -18.530 1.00 39.97 170 LEU A C 1
ATOM 1296 O O . LEU A 1 170 ? 21.764 -13.582 -18.434 1.00 39.97 170 LEU A O 1
ATOM 1300 N N . PRO A 1 171 ? 21.475 -11.779 -19.746 1.00 38.44 171 PRO A N 1
ATOM 1301 C CA . PRO A 1 171 ? 21.516 -12.536 -20.992 1.00 38.44 171 PRO A CA 1
ATOM 1302 C C . PRO A 1 171 ? 22.899 -12.518 -21.659 1.00 38.44 171 PRO A C 1
ATOM 1304 O O . PRO A 1 171 ? 23.587 -11.499 -21.715 1.00 38.44 171 PRO A O 1
ATOM 1307 N N . GLN A 1 172 ? 23.258 -13.620 -22.321 1.00 46.22 172 GLN A N 1
ATOM 1308 C CA . GLN A 1 172 ? 24.120 -13.572 -23.510 1.00 46.22 172 GLN A CA 1
ATOM 1309 C C . GLN A 1 172 ? 23.718 -14.657 -24.506 1.00 46.22 172 GLN A C 1
ATOM 1311 O O . GLN A 1 172 ? 23.401 -15.777 -24.122 1.00 46.22 172 GLN A O 1
ATOM 1316 N N . SER A 1 173 ? 23.778 -14.323 -25.793 1.00 48.56 173 SER A N 1
ATOM 1317 C CA . SER A 1 173 ? 23.078 -15.037 -26.858 1.00 48.56 173 SER A CA 1
ATOM 1318 C C . SER A 1 173 ? 23.913 -16.041 -27.661 1.00 48.56 173 SER A C 1
ATOM 1320 O O . SER A 1 173 ? 25.137 -15.948 -27.798 1.00 48.56 173 SER A O 1
ATOM 1322 N N . SER A 1 174 ? 23.192 -16.939 -28.325 1.00 32.84 174 SER A N 1
ATOM 1323 C CA . SER A 1 174 ? 23.509 -17.496 -29.629 1.00 32.84 174 SER A CA 1
ATOM 1324 C C . SER A 1 174 ? 22.223 -17.583 -30.465 1.00 32.84 174 SER A C 1
ATOM 1326 O O . SER A 1 174 ? 21.225 -18.160 -30.052 1.00 32.84 174 SER A O 1
ATOM 1328 N N . GLU A 1 175 ? 22.219 -17.067 -31.698 1.00 37.34 175 GLU A N 1
ATOM 1329 C CA . GLU A 1 175 ? 21.065 -17.222 -32.608 1.00 37.34 175 GLU A CA 1
ATOM 1330 C C . GLU A 1 175 ? 20.966 -18.658 -33.182 1.00 37.34 175 GLU A C 1
ATOM 1332 O O . GLU A 1 175 ? 20.844 -18.850 -34.391 1.00 37.34 175 GLU A O 1
ATOM 1337 N N . SER A 1 176 ? 21.099 -19.687 -32.339 1.00 41.38 176 SER A N 1
ATOM 1338 C CA . SER A 1 176 ? 21.228 -21.089 -32.754 1.00 41.38 176 SER A CA 1
ATOM 1339 C C . SER A 1 176 ? 19.900 -21.854 -32.815 1.00 41.38 176 SER A C 1
ATOM 1341 O O . SER A 1 176 ? 19.818 -22.840 -33.546 1.00 41.38 176 SER A O 1
ATOM 1343 N N . GLY A 1 177 ? 18.863 -21.395 -32.099 1.00 50.38 177 GLY A N 1
ATOM 1344 C CA . GLY A 1 177 ? 17.538 -22.034 -32.056 1.00 50.38 177 GLY A CA 1
ATOM 1345 C C . GLY A 1 177 ? 16.464 -21.426 -32.971 1.00 50.38 177 GLY A C 1
ATOM 1346 O O . GLY A 1 177 ? 15.514 -22.117 -33.331 1.00 50.38 177 GLY A O 1
ATOM 1347 N N . ILE A 1 178 ? 16.590 -20.153 -33.366 1.00 61.84 178 ILE A N 1
ATOM 1348 C CA . ILE A 1 178 ? 15.555 -19.451 -34.147 1.00 61.84 178 ILE A CA 1
ATOM 1349 C C . ILE A 1 178 ? 15.718 -19.766 -35.639 1.00 61.84 178 ILE A C 1
ATOM 1351 O O . ILE A 1 178 ? 16.606 -19.223 -36.303 1.00 61.84 178 ILE A O 1
ATOM 1355 N N . ASP A 1 179 ? 14.820 -20.577 -36.205 1.00 71.88 179 ASP A N 1
ATOM 1356 C CA . ASP A 1 179 ? 14.762 -20.759 -37.658 1.00 71.88 179 ASP A CA 1
ATOM 1357 C C . ASP A 1 179 ? 14.177 -19.507 -38.332 1.00 71.88 179 ASP A C 1
ATOM 1359 O O . ASP A 1 179 ? 12.965 -19.323 -38.486 1.00 71.88 179 ASP A O 1
ATOM 1363 N N . LYS A 1 180 ? 15.085 -18.643 -38.794 1.00 76.88 180 LYS A N 1
ATOM 1364 C CA . LYS A 1 180 ? 14.769 -17.404 -39.512 1.00 76.88 180 LYS A CA 1
ATOM 1365 C C . LYS A 1 180 ? 14.028 -17.618 -40.842 1.00 76.88 180 LYS A C 1
ATOM 1367 O O . LYS A 1 180 ? 13.543 -16.642 -41.410 1.00 76.88 180 LYS A O 1
ATOM 1372 N N . SER A 1 181 ? 13.904 -18.852 -41.343 1.00 81.00 181 SER A N 1
ATOM 1373 C CA . SER A 1 181 ? 13.067 -19.181 -42.506 1.00 81.00 181 SER A CA 1
ATOM 1374 C C . SER A 1 181 ? 11.578 -19.351 -42.165 1.00 81.00 181 SER A C 1
ATOM 1376 O O . SER A 1 181 ? 10.730 -19.226 -43.054 1.00 81.00 181 SER A O 1
ATOM 1378 N N . LEU A 1 182 ? 11.247 -19.579 -40.887 1.00 86.44 182 LEU A N 1
ATOM 1379 C CA . LEU A 1 182 ? 9.870 -19.687 -40.396 1.00 86.44 182 LEU A CA 1
ATOM 1380 C C . LEU A 1 182 ? 9.249 -18.326 -40.042 1.00 86.44 182 LEU A C 1
ATOM 1382 O O . LEU A 1 182 ? 8.024 -18.220 -39.996 1.00 86.44 182 LEU A O 1
ATOM 1386 N N . LEU A 1 183 ? 10.070 -17.297 -39.800 1.00 87.38 183 LEU A N 1
ATOM 1387 C CA . LEU A 1 183 ? 9.634 -15.959 -39.379 1.00 87.38 183 LEU A CA 1
ATOM 1388 C C . LEU A 1 183 ? 8.676 -15.283 -40.370 1.00 87.38 183 LEU A C 1
ATOM 1390 O O . LEU A 1 183 ? 8.707 -15.510 -41.586 1.00 87.38 183 LEU A O 1
ATOM 1394 N N . GLN A 1 184 ? 7.848 -14.378 -39.846 1.00 90.81 184 GLN A N 1
ATOM 1395 C CA . GLN A 1 184 ? 7.155 -13.408 -40.687 1.00 90.81 184 GLN A CA 1
ATOM 1396 C C . GLN A 1 184 ? 8.151 -12.421 -41.325 1.00 90.81 184 GLN A C 1
ATOM 1398 O O . GLN A 1 184 ? 9.293 -12.272 -40.899 1.00 90.81 184 GLN A O 1
ATOM 1403 N N . VAL A 1 185 ? 7.735 -11.760 -42.406 1.00 88.50 185 VAL A N 1
ATOM 1404 C CA . VAL A 1 185 ? 8.564 -10.791 -43.141 1.00 88.50 185 VAL A CA 1
ATOM 1405 C C . VAL A 1 185 ? 7.748 -9.527 -43.363 1.00 88.50 185 VAL A C 1
ATOM 1407 O O . VAL A 1 185 ? 6.623 -9.607 -43.862 1.00 88.50 185 VAL A O 1
ATOM 1410 N N . ALA A 1 186 ? 8.314 -8.378 -42.997 1.00 80.44 186 ALA A N 1
ATOM 1411 C CA . ALA A 1 186 ? 7.677 -7.075 -43.148 1.00 80.44 186 ALA A CA 1
ATOM 1412 C C . ALA A 1 186 ? 7.444 -6.706 -44.622 1.00 80.44 186 ALA A C 1
ATOM 1414 O O . ALA A 1 186 ? 8.119 -7.205 -45.530 1.00 80.44 186 ALA A O 1
ATOM 1415 N N . ASN A 1 187 ? 6.523 -5.775 -44.862 1.00 78.75 187 ASN A N 1
ATOM 1416 C CA . ASN A 1 187 ? 6.399 -5.097 -46.147 1.00 78.75 187 ASN A CA 1
ATOM 1417 C C . ASN A 1 187 ? 7.748 -4.428 -46.516 1.00 78.75 187 ASN A C 1
ATOM 1419 O O . ASN A 1 187 ? 8.206 -3.565 -45.761 1.00 78.75 187 ASN A O 1
ATOM 1423 N N . PRO A 1 188 ? 8.387 -4.771 -47.654 1.00 73.19 188 PRO A N 1
ATOM 1424 C CA . PRO A 1 188 ? 9.694 -4.223 -48.029 1.00 73.19 188 PRO A CA 1
ATOM 1425 C C . PRO A 1 188 ? 9.702 -2.702 -48.247 1.00 73.19 188 PRO A C 1
ATOM 1427 O O . PRO A 1 188 ? 10.768 -2.100 -48.163 1.00 73.19 188 PRO A O 1
ATOM 1430 N N . ASP A 1 189 ? 8.542 -2.081 -48.488 1.00 67.81 189 ASP A N 1
ATOM 1431 C CA . ASP A 1 189 ? 8.416 -0.624 -48.647 1.00 67.81 189 ASP A CA 1
ATOM 1432 C C . ASP A 1 189 ? 8.372 0.137 -47.302 1.00 67.81 189 ASP A C 1
ATOM 1434 O O . ASP A 1 189 ? 8.404 1.366 -47.291 1.00 67.81 189 ASP A O 1
ATOM 1438 N N . ILE A 1 190 ? 8.265 -0.579 -46.172 1.00 70.00 190 ILE A N 1
ATOM 1439 C CA . ILE A 1 190 ? 8.118 -0.017 -44.814 1.00 70.00 190 ILE A CA 1
ATOM 1440 C C . ILE A 1 190 ? 9.261 -0.481 -43.897 1.00 70.00 190 ILE A C 1
ATOM 1442 O O . ILE A 1 190 ? 9.801 0.315 -43.133 1.00 70.00 190 ILE A O 1
ATOM 1446 N N . GLY A 1 191 ? 9.656 -1.754 -43.997 1.00 60.91 191 GLY A N 1
ATOM 1447 C CA . GLY A 1 191 ? 10.593 -2.387 -43.069 1.00 60.91 191 GLY A CA 1
ATOM 1448 C C . GLY A 1 191 ? 9.947 -2.779 -41.734 1.00 60.91 191 GLY A C 1
ATOM 1449 O O . GLY A 1 191 ? 8.763 -2.544 -41.501 1.00 60.91 191 GLY A O 1
ATOM 1450 N N . GLY A 1 192 ? 10.733 -3.426 -40.872 1.00 61.22 192 GLY A N 1
ATOM 1451 C CA . GLY A 1 192 ? 10.296 -3.930 -39.568 1.00 61.22 192 GLY A CA 1
ATOM 1452 C C . GLY A 1 192 ? 10.900 -5.297 -39.234 1.00 61.22 192 GLY A C 1
ATOM 1453 O O . GLY A 1 192 ? 11.297 -6.043 -40.132 1.00 61.22 192 GLY A O 1
ATOM 1454 N N . ASN A 1 193 ? 10.967 -5.610 -37.938 1.00 71.56 193 ASN A N 1
ATOM 1455 C CA . ASN A 1 193 ? 11.429 -6.899 -37.423 1.00 71.56 193 ASN A CA 1
ATOM 1456 C C . ASN A 1 193 ? 10.229 -7.776 -37.045 1.00 71.56 193 ASN A C 1
ATOM 1458 O O . ASN A 1 193 ? 9.261 -7.288 -36.455 1.00 71.56 193 ASN A O 1
ATOM 1462 N N . ALA A 1 194 ? 10.316 -9.071 -37.351 1.00 73.38 194 ALA A N 1
ATOM 1463 C CA . ALA A 1 194 ? 9.279 -10.029 -36.995 1.00 73.38 194 ALA A CA 1
ATOM 1464 C C . ALA A 1 194 ? 9.507 -10.641 -35.606 1.00 73.38 194 ALA A C 1
ATOM 1466 O O . ALA A 1 194 ? 10.615 -11.082 -35.305 1.00 73.38 194 ALA A O 1
ATOM 1467 N N . THR A 1 195 ? 8.448 -10.704 -34.800 1.00 76.56 195 THR A N 1
ATOM 1468 C CA . THR A 1 195 ? 8.404 -11.365 -33.480 1.00 76.56 195 THR A CA 1
ATOM 1469 C C . THR A 1 195 ? 7.649 -12.697 -33.506 1.00 76.56 195 THR A C 1
ATOM 1471 O O . THR A 1 195 ? 7.744 -13.475 -32.560 1.00 76.56 195 THR A O 1
ATOM 1474 N N . LEU A 1 196 ? 6.930 -12.975 -34.599 1.00 85.00 196 LEU A N 1
ATOM 1475 C CA . LEU A 1 196 ? 6.136 -14.187 -34.805 1.00 85.00 196 LEU A CA 1
ATOM 1476 C C . LEU A 1 196 ? 6.663 -15.026 -35.982 1.00 85.00 196 LEU A C 1
ATOM 1478 O O . LEU A 1 196 ? 7.142 -14.501 -36.997 1.00 85.00 196 LEU A O 1
ATOM 1482 N N . TYR A 1 197 ? 6.482 -16.340 -35.887 1.00 92.38 197 TYR A N 1
ATOM 1483 C CA . TYR A 1 197 ? 6.521 -17.269 -37.010 1.00 92.38 197 TYR A CA 1
ATOM 1484 C C . TYR A 1 197 ? 5.301 -17.104 -37.926 1.00 92.38 197 TYR A C 1
ATOM 1486 O O . TYR A 1 197 ? 4.290 -16.488 -37.589 1.00 92.38 197 TYR A O 1
ATOM 1494 N N . CYS A 1 198 ? 5.416 -17.601 -39.153 1.00 93.69 198 CYS A N 1
ATOM 1495 C CA . CYS A 1 198 ? 4.442 -17.376 -40.210 1.00 93.69 198 CYS A CA 1
ATOM 1496 C C . CYS A 1 198 ? 3.274 -18.384 -40.156 1.00 93.69 198 CYS A C 1
ATOM 1498 O O . CYS A 1 198 ? 3.516 -19.559 -40.440 1.00 93.69 198 CYS A O 1
ATOM 1500 N N . PRO A 1 199 ? 2.006 -17.956 -39.952 1.00 94.56 199 PRO A N 1
ATOM 1501 C CA . PRO A 1 199 ? 0.836 -18.854 -39.886 1.00 94.56 199 PRO A CA 1
ATOM 1502 C C . PRO A 1 199 ? 0.528 -19.610 -41.188 1.00 94.56 199 PRO A C 1
ATOM 1504 O O . PRO A 1 199 ? -0.335 -20.480 -41.227 1.00 94.56 199 PRO A O 1
ATOM 1507 N N . VAL A 1 200 ? 1.233 -19.286 -42.272 1.00 95.31 200 VAL A N 1
ATOM 1508 C CA . VAL A 1 200 ? 1.091 -19.905 -43.598 1.00 95.31 200 VAL A CA 1
ATOM 1509 C C . VAL A 1 200 ? 2.204 -20.927 -43.864 1.00 95.31 200 VAL A C 1
ATOM 1511 O O . VAL A 1 200 ? 2.065 -21.782 -44.737 1.00 95.31 200 VAL A O 1
ATOM 1514 N N . ASN A 1 201 ? 3.318 -20.866 -43.125 1.00 93.94 201 ASN A N 1
ATOM 1515 C CA . ASN A 1 201 ? 4.409 -21.825 -43.268 1.00 93.94 201 ASN A CA 1
ATOM 1516 C C . ASN A 1 201 ? 4.015 -23.144 -42.589 1.00 93.94 201 ASN A C 1
ATOM 1518 O O . ASN A 1 201 ? 3.696 -23.164 -41.401 1.00 93.94 201 ASN A O 1
ATOM 1522 N N . GLN A 1 202 ? 4.048 -24.249 -43.338 1.00 90.94 202 GLN A N 1
ATOM 1523 C CA . GLN A 1 202 ? 3.614 -25.540 -42.816 1.00 90.94 202 GLN A CA 1
ATOM 1524 C C . GLN A 1 202 ? 4.471 -26.001 -41.630 1.00 90.94 202 GLN A C 1
ATOM 1526 O O . GLN A 1 202 ? 3.893 -26.409 -40.638 1.00 90.94 202 GLN A O 1
ATOM 1531 N N . GLY A 1 203 ? 5.797 -25.810 -41.652 1.00 87.81 203 GLY A N 1
ATOM 1532 C CA . GLY A 1 203 ? 6.657 -26.196 -40.522 1.00 87.81 203 GLY A CA 1
ATOM 1533 C C . GLY A 1 203 ? 6.396 -25.389 -39.243 1.00 87.81 203 GLY A C 1
ATOM 1534 O O . GLY A 1 203 ? 6.547 -25.909 -38.146 1.00 87.81 203 GLY A O 1
ATOM 1535 N N . ALA A 1 204 ? 5.938 -24.137 -39.366 1.00 89.62 204 ALA A N 1
ATOM 1536 C CA . ALA A 1 204 ? 5.507 -23.347 -38.211 1.00 89.62 204 ALA A CA 1
ATOM 1537 C C . ALA A 1 204 ? 4.166 -23.848 -37.643 1.00 89.62 204 ALA A C 1
ATOM 1539 O O . ALA A 1 204 ? 4.000 -23.900 -36.427 1.00 89.62 204 ALA A O 1
ATOM 1540 N N . LYS A 1 205 ? 3.230 -24.259 -38.514 1.00 93.38 205 LYS A N 1
ATOM 1541 C CA . LYS A 1 205 ? 1.969 -24.898 -38.101 1.00 93.38 205 LYS A CA 1
ATOM 1542 C C . LYS A 1 205 ? 2.203 -26.275 -37.474 1.00 93.38 205 LYS A C 1
ATOM 1544 O O . LYS A 1 205 ? 1.622 -26.550 -36.434 1.00 93.38 205 LYS A O 1
ATOM 1549 N N . ASP A 1 206 ? 3.069 -27.097 -38.063 1.00 91.50 206 ASP A N 1
ATOM 1550 C CA . ASP A 1 206 ? 3.415 -28.430 -37.557 1.00 91.50 206 ASP A CA 1
ATOM 1551 C C . ASP A 1 206 ? 4.021 -28.323 -36.144 1.00 91.50 206 ASP A C 1
ATOM 1553 O O . ASP A 1 206 ? 3.515 -28.955 -35.224 1.00 91.50 206 ASP A O 1
ATOM 1557 N N . ASN A 1 207 ? 4.989 -27.419 -35.926 1.00 89.19 207 ASN A N 1
ATOM 1558 C CA . ASN A 1 207 ? 5.553 -27.145 -34.595 1.00 89.19 207 ASN A CA 1
ATOM 1559 C C . ASN A 1 207 ? 4.492 -26.715 -33.558 1.00 89.19 207 ASN A C 1
ATOM 1561 O O . ASN A 1 207 ? 4.566 -27.120 -32.398 1.00 89.19 207 ASN A O 1
ATOM 1565 N N . LEU A 1 208 ? 3.515 -25.886 -33.955 1.00 92.88 208 LEU A N 1
ATOM 1566 C CA . LEU A 1 208 ? 2.400 -25.484 -33.088 1.00 92.88 208 LEU A CA 1
ATOM 1567 C C . LEU A 1 208 ? 1.501 -26.682 -32.750 1.00 92.88 208 LEU A C 1
ATOM 1569 O O . LEU A 1 208 ? 1.113 -26.848 -31.598 1.00 92.88 208 LEU A O 1
ATOM 1573 N N . TYR A 1 209 ? 1.177 -27.528 -33.726 1.00 95.12 209 TYR A N 1
ATOM 1574 C CA . TYR A 1 209 ? 0.337 -28.704 -33.506 1.00 95.12 209 TYR A CA 1
ATOM 1575 C C . TYR A 1 209 ? 1.031 -29.740 -32.616 1.00 95.12 209 TYR A C 1
ATOM 1577 O O . TYR A 1 209 ? 0.435 -30.151 -31.624 1.00 95.12 209 TYR A O 1
ATOM 1585 N N . ASP A 1 210 ? 2.301 -30.056 -32.879 1.00 91.50 210 ASP A N 1
ATOM 1586 C CA . ASP A 1 210 ? 3.131 -30.917 -32.027 1.00 91.50 210 ASP A CA 1
ATOM 1587 C C . ASP A 1 210 ? 3.186 -30.385 -30.580 1.00 91.50 210 ASP A C 1
ATOM 1589 O O . ASP A 1 210 ? 3.145 -31.162 -29.625 1.00 91.50 210 ASP A O 1
ATOM 1593 N N . HIS A 1 211 ? 3.222 -29.059 -30.388 1.00 91.06 211 HIS A N 1
ATOM 1594 C CA . HIS A 1 211 ? 3.160 -28.440 -29.061 1.00 91.06 211 HIS A CA 1
ATOM 1595 C C . HIS A 1 211 ? 1.781 -28.595 -28.392 1.00 91.06 211 HIS A C 1
ATOM 1597 O O . HIS A 1 211 ? 1.718 -28.914 -27.207 1.00 91.06 211 HIS A O 1
ATOM 1603 N N . ILE A 1 212 ? 0.676 -28.435 -29.131 1.00 94.06 212 ILE A N 1
ATOM 1604 C CA . ILE A 1 212 ? -0.686 -28.676 -28.615 1.00 94.06 212 ILE A CA 1
ATOM 1605 C C . ILE A 1 212 ? -0.846 -30.144 -28.184 1.00 94.06 212 ILE A C 1
ATOM 1607 O O . ILE A 1 212 ? -1.352 -30.403 -27.093 1.00 94.06 212 ILE A O 1
ATOM 1611 N N . GLU A 1 213 ? -0.374 -31.101 -28.992 1.00 93.56 213 GLU A N 1
ATOM 1612 C CA . GLU A 1 213 ? -0.368 -32.525 -28.624 1.00 93.56 213 GLU A CA 1
ATOM 1613 C C . GLU A 1 213 ? 0.486 -32.768 -27.366 1.00 93.56 213 GLU A C 1
ATOM 1615 O O . GLU A 1 213 ? 0.033 -33.419 -26.426 1.00 93.56 213 GLU A O 1
ATOM 1620 N N . MET A 1 214 ? 1.679 -32.167 -27.289 1.00 91.88 214 MET A N 1
ATOM 1621 C CA . MET A 1 214 ? 2.588 -32.250 -26.137 1.00 91.88 214 MET A CA 1
ATOM 1622 C C . MET A 1 214 ? 1.945 -31.741 -24.833 1.00 91.88 214 MET A C 1
ATOM 1624 O O . MET A 1 214 ? 2.050 -32.416 -23.806 1.00 91.88 214 MET A O 1
ATOM 1628 N N . LEU A 1 215 ? 1.239 -30.603 -24.857 1.00 93.19 215 LEU A N 1
ATOM 1629 C CA . LEU A 1 215 ? 0.536 -30.063 -23.684 1.00 93.19 215 LEU A CA 1
ATOM 1630 C C . LEU A 1 215 ? -0.561 -31.019 -23.190 1.00 93.19 215 LEU A C 1
ATOM 1632 O O . LEU A 1 215 ? -0.646 -31.314 -21.995 1.00 93.19 215 LEU A O 1
ATOM 1636 N N . ILE A 1 216 ? -1.376 -31.545 -24.107 1.00 93.12 216 ILE A N 1
ATOM 1637 C CA . ILE A 1 216 ? -2.474 -32.463 -23.776 1.00 93.12 216 ILE A CA 1
ATOM 1638 C C . ILE A 1 216 ? -1.925 -33.791 -23.246 1.00 93.12 216 ILE A C 1
ATOM 1640 O O . ILE A 1 216 ? -2.431 -34.315 -22.250 1.00 93.12 216 ILE A O 1
ATOM 1644 N N . ASP A 1 217 ? -0.885 -34.343 -23.878 1.00 90.88 217 ASP A N 1
ATOM 1645 C CA . ASP A 1 217 ? -0.445 -35.704 -23.583 1.00 90.88 217 ASP A CA 1
ATOM 1646 C C . ASP A 1 217 ? 0.637 -35.807 -22.493 1.00 90.88 217 ASP A C 1
ATOM 1648 O O . ASP A 1 217 ? 0.661 -36.814 -21.782 1.00 90.88 217 ASP A O 1
ATOM 1652 N N . ASN A 1 218 ? 1.458 -34.773 -22.276 1.00 89.06 218 ASN A N 1
ATOM 1653 C CA . ASN A 1 218 ? 2.487 -34.770 -21.226 1.00 89.06 218 ASN A CA 1
ATOM 1654 C C . ASN A 1 218 ? 2.127 -33.905 -20.010 1.00 89.06 218 ASN A C 1
ATOM 1656 O O . ASN A 1 218 ? 2.395 -34.328 -18.890 1.00 89.06 218 ASN A O 1
ATOM 1660 N N . TYR A 1 219 ? 1.531 -32.719 -20.204 1.00 91.00 219 TYR A N 1
ATOM 1661 C CA . TYR A 1 219 ? 1.191 -31.802 -19.096 1.00 91.00 219 TYR A CA 1
ATOM 1662 C C . TYR A 1 219 ? -0.240 -32.046 -18.570 1.00 91.00 219 TYR A C 1
ATOM 1664 O O . TYR A 1 219 ? -0.597 -31.550 -17.507 1.00 91.00 219 TYR A O 1
ATOM 1672 N N . LYS A 1 220 ? -1.052 -32.835 -19.295 1.00 91.62 220 LYS A N 1
ATOM 1673 C CA . LYS A 1 220 ? -2.417 -33.269 -18.927 1.00 91.62 220 LYS A CA 1
ATOM 1674 C C . LYS A 1 220 ? -3.399 -32.127 -18.619 1.00 91.62 220 LYS A C 1
ATOM 1676 O O . LYS A 1 220 ? -4.278 -32.273 -17.774 1.00 91.62 220 LYS A O 1
ATOM 1681 N N . VAL A 1 221 ? -3.267 -31.018 -19.345 1.00 93.62 221 VAL A N 1
ATOM 1682 C CA . VAL A 1 221 ? -4.123 -29.822 -19.237 1.00 93.62 221 VAL A CA 1
ATOM 1683 C C . VAL A 1 221 ? -5.612 -30.097 -19.506 1.00 93.62 221 VAL A C 1
ATOM 1685 O O . VAL A 1 221 ? -5.965 -30.952 -20.318 1.00 93.62 221 VAL A O 1
ATOM 1688 N N . ASP A 1 222 ? -6.493 -29.300 -18.895 1.00 96.00 222 ASP A N 1
ATOM 1689 C CA . ASP A 1 222 ? -7.946 -29.296 -19.145 1.00 96.00 222 ASP A CA 1
ATOM 1690 C C . ASP A 1 222 ? -8.326 -28.617 -20.474 1.00 96.00 222 ASP A C 1
ATOM 1692 O O . ASP A 1 222 ? -9.483 -28.667 -20.913 1.00 96.00 222 ASP A O 1
ATOM 1696 N N . GLY A 1 223 ? -7.367 -27.942 -21.110 1.00 95.38 223 GLY A N 1
ATOM 1697 C CA . GLY A 1 223 ? -7.549 -27.234 -22.368 1.00 95.38 223 GLY A CA 1
ATOM 1698 C C . GLY A 1 223 ? -6.318 -26.462 -22.828 1.00 95.38 223 GLY A C 1
ATOM 1699 O O . GLY A 1 223 ? -5.329 -26.332 -22.110 1.00 95.38 223 GLY A O 1
ATOM 1700 N N . VAL A 1 224 ? -6.400 -25.929 -24.042 1.00 96.75 224 VAL A N 1
ATOM 1701 C CA . VAL A 1 224 ? -5.349 -25.117 -24.667 1.00 96.75 224 VAL A CA 1
ATOM 1702 C C . VAL A 1 224 ? -5.961 -23.817 -25.177 1.00 96.75 224 VAL A C 1
ATOM 1704 O O . VAL A 1 224 ? -7.049 -23.828 -25.754 1.00 96.75 224 VAL A O 1
ATOM 1707 N N . VAL A 1 225 ? -5.270 -22.696 -24.963 1.00 97.38 225 VAL A N 1
ATOM 1708 C CA . VAL A 1 225 ? -5.689 -21.363 -25.419 1.00 97.38 225 VAL A CA 1
ATOM 1709 C C . VAL A 1 225 ? -4.833 -20.943 -26.609 1.00 97.38 225 VAL A C 1
ATOM 1711 O O . VAL A 1 225 ? -3.630 -20.757 -26.463 1.00 97.38 225 VAL A O 1
ATOM 1714 N N . LEU A 1 226 ? -5.419 -20.755 -27.792 1.00 97.31 226 LEU A N 1
ATOM 1715 C CA . LEU A 1 226 ? -4.666 -20.167 -28.905 1.00 97.31 226 LEU A CA 1
ATOM 1716 C C . LEU A 1 226 ? -4.424 -18.676 -28.640 1.00 97.31 226 LEU A C 1
ATOM 1718 O O . LEU A 1 226 ? -5.381 -17.927 -28.457 1.00 97.31 226 LEU A O 1
ATOM 1722 N N . TYR A 1 227 ? -3.163 -18.253 -28.640 1.00 94.25 227 TYR A N 1
ATOM 1723 C CA . TYR A 1 227 ? -2.721 -16.872 -28.399 1.00 94.25 227 TYR A CA 1
ATOM 1724 C C . TYR A 1 227 ? -1.565 -16.541 -29.354 1.00 94.25 227 TYR A C 1
ATOM 1726 O O . TYR A 1 227 ? -0.845 -17.449 -29.757 1.00 94.25 227 TYR A O 1
ATOM 1734 N N . ASN A 1 228 ? -1.444 -15.290 -29.813 1.00 91.62 228 ASN A N 1
ATOM 1735 C CA . ASN A 1 228 ? -0.385 -14.824 -30.731 1.00 91.62 228 ASN A CA 1
ATOM 1736 C C . ASN A 1 228 ? -0.053 -15.792 -31.897 1.00 91.62 228 ASN A C 1
ATOM 1738 O O . ASN A 1 228 ? 1.096 -16.049 -32.259 1.00 91.62 228 ASN A O 1
ATOM 1742 N N . PHE A 1 229 ? -1.108 -16.343 -32.505 1.00 94.69 229 PHE A N 1
ATOM 1743 C CA . PHE A 1 229 ? -1.071 -17.345 -33.580 1.00 94.69 229 PHE A CA 1
ATOM 1744 C C . PHE A 1 229 ? -1.422 -16.757 -34.962 1.00 94.69 229 PHE A C 1
ATOM 1746 O O . PHE A 1 229 ? -1.566 -17.486 -35.946 1.00 94.69 229 PHE A O 1
ATOM 1753 N N . GLY A 1 230 ? -1.612 -15.437 -35.032 1.00 92.56 230 GLY A N 1
ATOM 1754 C CA . GLY A 1 230 ? -1.978 -14.700 -36.235 1.00 92.56 230 GLY A CA 1
ATOM 1755 C C . GLY A 1 230 ? -0.794 -14.151 -37.037 1.00 92.56 230 GLY A C 1
ATOM 1756 O O . GLY A 1 230 ? 0.364 -14.556 -36.919 1.00 92.56 230 GLY A O 1
ATOM 1757 N N . PHE A 1 231 ? -1.103 -13.186 -37.896 1.00 93.38 231 PHE A N 1
ATOM 1758 C CA . PHE A 1 231 ? -0.111 -12.320 -38.527 1.00 93.38 231 PHE A CA 1
ATOM 1759 C C . PHE A 1 231 ? 0.246 -11.172 -37.575 1.00 93.38 231 PHE A C 1
ATOM 1761 O O . PHE A 1 231 ? -0.607 -10.738 -36.819 1.00 93.38 231 PHE A O 1
ATOM 1768 N N . GLN A 1 232 ? 1.466 -10.641 -37.633 1.00 86.62 232 GLN A N 1
ATOM 1769 C CA . GLN A 1 232 ? 1.916 -9.628 -36.667 1.00 86.62 232 GLN A CA 1
ATOM 1770 C C . GLN A 1 232 ? 1.150 -8.292 -36.770 1.00 86.62 232 GLN A C 1
ATOM 1772 O O . GLN A 1 232 ? 0.702 -7.765 -35.761 1.00 86.62 232 GLN A O 1
ATOM 1777 N N . ASP A 1 233 ? 0.948 -7.765 -37.984 1.00 83.50 233 ASP A N 1
ATOM 1778 C CA . ASP A 1 233 ? 0.040 -6.637 -38.258 1.00 83.50 233 ASP A CA 1
ATOM 1779 C C . ASP A 1 233 ? -0.381 -6.607 -39.750 1.00 83.50 233 ASP A C 1
ATOM 1781 O O . ASP A 1 233 ? -0.144 -7.563 -40.500 1.00 83.50 233 ASP A O 1
ATOM 1785 N N . GLU A 1 234 ? -1.036 -5.539 -40.231 1.00 82.00 234 GLU A N 1
ATOM 1786 C CA . GLU A 1 234 ? -1.500 -5.458 -41.627 1.00 82.00 234 GLU A CA 1
ATOM 1787 C C . GLU A 1 234 ? -0.367 -5.415 -42.675 1.00 82.00 234 GLU A C 1
ATOM 1789 O O . GLU A 1 234 ? -0.577 -5.821 -43.824 1.00 82.00 234 GLU A O 1
ATOM 1794 N N . ASN A 1 235 ? 0.843 -5.038 -42.255 1.00 82.75 235 ASN A N 1
ATOM 1795 C CA . ASN A 1 235 ? 2.081 -4.994 -43.034 1.00 82.75 235 ASN A CA 1
ATOM 1796 C C . ASN A 1 235 ? 2.866 -6.317 -43.014 1.00 82.75 235 ASN A C 1
ATOM 1798 O O . ASN A 1 235 ? 3.907 -6.406 -43.667 1.00 82.75 235 ASN A O 1
ATOM 1802 N N . TYR A 1 236 ? 2.357 -7.354 -42.341 1.00 85.19 236 TYR A N 1
ATOM 1803 C CA . TYR A 1 236 ? 2.883 -8.720 -42.387 1.00 85.19 236 TYR A CA 1
ATOM 1804 C C . TYR A 1 236 ? 1.835 -9.686 -42.980 1.00 85.19 236 TYR A C 1
ATOM 1806 O O . TYR A 1 236 ? 0.627 -9.458 -42.903 1.00 85.19 236 TYR A O 1
ATOM 1814 N N . CYS A 1 237 ? 2.213 -10.785 -43.635 1.00 91.00 237 CYS A N 1
ATOM 1815 C CA . CYS A 1 237 ? 3.561 -11.310 -43.854 1.00 91.00 237 CYS A CA 1
ATOM 1816 C C . CYS A 1 237 ? 3.873 -11.415 -45.359 1.00 91.00 237 CYS A C 1
ATOM 1818 O O . CYS A 1 237 ? 3.113 -12.017 -46.115 1.00 91.00 237 CYS A O 1
ATOM 1820 N N . TYR A 1 238 ? 5.025 -10.888 -45.781 1.00 89.69 238 TYR A N 1
ATOM 1821 C CA . TYR A 1 238 ? 5.513 -10.868 -47.166 1.00 89.69 238 TYR A CA 1
ATOM 1822 C C . TYR A 1 238 ? 6.604 -11.925 -47.439 1.00 89.69 238 TYR A C 1
ATOM 1824 O O . TYR A 1 238 ? 7.427 -11.756 -48.346 1.00 89.69 238 TYR A O 1
ATOM 1832 N N . CYS A 1 239 ? 6.643 -13.029 -46.684 1.00 89.94 239 CYS A N 1
ATOM 1833 C CA . CYS A 1 239 ? 7.583 -14.127 -46.937 1.00 89.94 239 CYS A CA 1
ATOM 1834 C C . CYS A 1 239 ? 7.224 -14.891 -48.230 1.00 89.94 239 CYS A C 1
ATOM 1836 O O . CYS A 1 239 ? 6.155 -14.692 -48.814 1.00 89.94 239 CYS A O 1
ATOM 1838 N N . ASN A 1 240 ? 8.116 -15.766 -48.703 1.00 90.12 240 ASN A N 1
ATOM 1839 C CA . ASN A 1 240 ? 7.890 -16.496 -49.958 1.00 90.12 240 ASN A CA 1
ATOM 1840 C C . ASN A 1 240 ? 6.682 -17.446 -49.870 1.00 90.12 240 ASN A C 1
ATOM 1842 O O . ASN A 1 240 ? 5.882 -17.472 -50.800 1.00 90.12 240 ASN A O 1
ATOM 1846 N N . PHE A 1 241 ? 6.470 -18.112 -48.729 1.00 91.88 241 PHE A N 1
ATOM 1847 C CA . PHE A 1 241 ? 5.293 -18.960 -48.493 1.00 91.88 241 PHE A CA 1
ATOM 1848 C C . PHE A 1 241 ? 3.976 -18.178 -48.645 1.00 91.88 241 PHE A C 1
ATOM 1850 O O . PHE A 1 241 ? 3.084 -18.608 -49.375 1.00 91.88 241 PHE A O 1
ATOM 1857 N N . CYS A 1 242 ? 3.880 -16.983 -48.045 1.00 93.44 242 CYS A N 1
ATOM 1858 C CA . CYS A 1 242 ? 2.724 -16.098 -48.218 1.00 93.44 242 CYS A CA 1
ATOM 1859 C C . CYS A 1 242 ? 2.555 -15.633 -49.667 1.00 93.44 242 CYS A C 1
ATOM 1861 O O . CYS A 1 242 ? 1.446 -15.675 -50.188 1.00 93.44 242 CYS A O 1
ATOM 1863 N N . LYS A 1 243 ? 3.639 -15.215 -50.337 1.00 92.00 243 LYS A N 1
ATOM 1864 C CA . LYS A 1 243 ? 3.604 -14.782 -51.747 1.00 92.00 243 LYS A CA 1
ATOM 1865 C C . LYS A 1 243 ? 3.079 -15.884 -52.665 1.00 92.00 243 LYS A C 1
ATOM 1867 O O . LYS A 1 243 ? 2.233 -15.617 -53.516 1.00 92.00 243 LYS A O 1
ATOM 1872 N N . GLU A 1 244 ? 3.572 -17.106 -52.488 1.00 92.25 244 GLU A N 1
ATOM 1873 C CA . GLU A 1 244 ? 3.201 -18.255 -53.309 1.00 92.25 244 GLU A CA 1
ATOM 1874 C C . GLU A 1 244 ? 1.771 -18.718 -53.025 1.00 92.25 244 GLU A C 1
ATOM 1876 O O . GLU A 1 244 ? 0.991 -18.841 -53.971 1.00 92.25 244 GLU A O 1
ATOM 1881 N N . LYS A 1 245 ? 1.383 -18.913 -51.756 1.00 94.00 245 LYS A N 1
ATOM 1882 C CA . LYS A 1 245 ? 0.029 -19.383 -51.427 1.00 94.00 245 LYS A CA 1
ATOM 1883 C C . LYS A 1 245 ? -1.046 -18.318 -51.674 1.00 94.00 245 LYS A C 1
ATOM 1885 O O . LYS A 1 245 ? -2.077 -18.650 -52.251 1.00 94.00 245 LYS A O 1
ATOM 1890 N N . PHE A 1 246 ? -0.796 -17.035 -51.390 1.00 94.62 246 PHE A N 1
ATOM 1891 C CA . PHE A 1 246 ? -1.733 -15.963 -51.761 1.00 94.62 246 PHE A CA 1
ATOM 1892 C C . PHE A 1 246 ? -1.950 -15.903 -53.281 1.00 94.62 246 PHE A C 1
ATOM 1894 O O . PHE A 1 246 ? -3.087 -15.755 -53.733 1.00 94.62 246 PHE A O 1
ATOM 1901 N N . TYR A 1 247 ? -0.897 -16.086 -54.088 1.00 92.69 247 TYR A N 1
ATOM 1902 C CA . TYR A 1 247 ? -1.039 -16.151 -55.544 1.00 92.69 247 TYR A CA 1
ATOM 1903 C C . TYR A 1 247 ? -1.804 -17.402 -56.010 1.00 92.69 247 TYR A C 1
ATOM 1905 O O . TYR A 1 247 ? -2.628 -17.298 -56.918 1.00 92.69 247 TYR A O 1
ATOM 1913 N N . GLN A 1 248 ? -1.592 -18.562 -55.378 1.00 93.50 248 GLN A N 1
ATOM 1914 C CA . GLN A 1 248 ? -2.342 -19.793 -55.671 1.00 93.50 248 GLN A CA 1
ATOM 1915 C C . GLN A 1 248 ? -3.837 -19.655 -55.331 1.00 93.50 248 GLN A C 1
ATOM 1917 O O . GLN A 1 248 ? -4.683 -19.990 -56.160 1.00 93.50 248 GLN A O 1
ATOM 1922 N N . ASP A 1 249 ? -4.165 -19.107 -54.159 1.00 93.38 249 ASP A N 1
ATOM 1923 C CA . ASP A 1 249 ? -5.542 -19.009 -53.655 1.00 93.38 249 ASP A CA 1
ATOM 1924 C C . ASP A 1 249 ? -6.338 -17.840 -54.275 1.00 93.38 249 ASP A C 1
ATOM 1926 O O . ASP A 1 249 ? -7.573 -17.858 -54.309 1.00 93.38 249 ASP A O 1
ATOM 1930 N N . THR A 1 250 ? -5.661 -16.791 -54.764 1.00 91.88 250 THR A N 1
ATOM 1931 C CA . THR A 1 250 ? -6.326 -15.558 -55.241 1.00 91.88 250 THR A CA 1
ATOM 1932 C C . THR A 1 250 ? -6.010 -15.142 -56.675 1.00 91.88 250 THR A C 1
ATOM 1934 O O . THR A 1 250 ? -6.679 -14.249 -57.200 1.00 91.88 250 THR A O 1
ATOM 1937 N N . GLY A 1 251 ? -4.984 -15.719 -57.307 1.00 88.75 251 GLY A N 1
ATOM 1938 C CA . GLY A 1 251 ? -4.437 -15.247 -58.585 1.00 88.75 251 GLY A CA 1
ATOM 1939 C C . GLY A 1 251 ? -3.784 -13.858 -58.524 1.00 88.75 251 GLY A C 1
ATOM 1940 O O . GLY A 1 251 ? -3.402 -13.320 -59.566 1.00 88.75 251 GLY A O 1
ATOM 1941 N N . THR A 1 252 ? -3.664 -13.257 -57.334 1.00 88.06 252 THR A N 1
ATOM 1942 C CA . THR A 1 252 ? -3.135 -11.904 -57.132 1.00 88.06 252 THR A CA 1
ATOM 1943 C C . THR A 1 252 ? -1.704 -11.961 -56.612 1.00 88.06 252 THR A C 1
ATOM 1945 O O . THR A 1 252 ? -1.379 -12.692 -55.685 1.00 88.06 252 THR A O 1
ATOM 1948 N N . ASP A 1 253 ? -0.829 -11.177 -57.228 1.00 86.44 253 ASP A N 1
ATOM 1949 C CA . ASP A 1 253 ? 0.552 -10.995 -56.786 1.00 86.44 253 ASP A CA 1
ATOM 1950 C C . ASP A 1 253 ? 0.577 -10.151 -55.502 1.00 86.44 253 ASP A C 1
ATOM 1952 O O . ASP A 1 253 ? 0.035 -9.042 -55.484 1.00 86.44 253 ASP A O 1
ATOM 1956 N N . LEU A 1 254 ? 1.213 -10.662 -54.442 1.00 86.19 254 LEU A N 1
ATOM 1957 C CA . LEU A 1 254 ? 1.243 -10.016 -53.128 1.00 86.19 254 LEU A CA 1
ATOM 1958 C C . LEU A 1 254 ? 1.877 -8.612 -53.162 1.00 86.19 254 LEU A C 1
ATOM 1960 O O . LEU A 1 254 ? 1.452 -7.734 -52.418 1.00 86.19 254 LEU A O 1
ATOM 1964 N N . SER A 1 255 ? 2.807 -8.339 -54.087 1.00 82.19 255 SER A N 1
ATOM 1965 C CA . SER A 1 255 ? 3.360 -6.984 -54.291 1.00 82.19 255 SER A CA 1
ATOM 1966 C C . SER A 1 255 ? 2.317 -5.953 -54.751 1.00 82.19 255 SER A C 1
ATOM 1968 O O . SER A 1 255 ? 2.586 -4.755 -54.782 1.00 82.19 255 SER A O 1
ATOM 1970 N N . LYS A 1 256 ? 1.110 -6.402 -55.119 1.00 84.56 256 LYS A N 1
ATOM 1971 C CA . LYS A 1 256 ? 0.031 -5.583 -55.678 1.00 84.56 256 LYS A CA 1
ATOM 1972 C C . LYS A 1 256 ? -1.189 -5.478 -54.755 1.00 84.56 256 LYS A C 1
ATOM 1974 O O . LYS A 1 256 ? -2.217 -4.966 -55.202 1.00 84.56 256 LYS A O 1
ATOM 1979 N N . VAL A 1 257 ? -1.109 -5.897 -53.484 1.00 83.62 257 VAL A N 1
ATOM 1980 C CA . VAL A 1 257 ? -2.233 -5.735 -52.529 1.00 83.62 257 VAL A CA 1
ATOM 1981 C C . VAL A 1 257 ? -2.584 -4.270 -52.279 1.00 83.62 257 VAL A C 1
ATOM 1983 O O . VAL A 1 257 ? -3.755 -3.916 -52.226 1.00 83.62 257 VAL A O 1
ATOM 1986 N N . ASN A 1 258 ? -1.582 -3.390 -52.249 1.00 80.38 258 ASN A N 1
ATOM 1987 C CA . ASN A 1 258 ? -1.774 -1.949 -52.073 1.00 80.38 258 ASN A CA 1
ATOM 1988 C C . ASN A 1 258 ? -2.138 -1.192 -53.366 1.00 80.38 258 ASN A C 1
ATOM 1990 O O . ASN A 1 258 ? -2.321 0.022 -53.328 1.00 80.38 258 ASN A O 1
ATOM 1994 N N . ALA A 1 259 ? -2.278 -1.875 -54.510 1.00 81.88 259 ALA A N 1
ATOM 1995 C CA . ALA A 1 259 ? -2.556 -1.221 -55.792 1.00 81.88 259 ALA A CA 1
ATOM 1996 C C . ALA A 1 259 ? -4.003 -0.702 -55.931 1.00 81.88 259 ALA A C 1
ATOM 1998 O O . ALA A 1 259 ? -4.265 0.148 -56.781 1.00 81.88 259 ALA A O 1
ATOM 1999 N N . ASN A 1 260 ? -4.951 -1.234 -55.152 1.00 84.31 260 ASN A N 1
ATOM 2000 C CA . ASN A 1 260 ? -6.342 -0.774 -55.073 1.00 84.31 260 ASN A CA 1
ATOM 2001 C C . ASN A 1 260 ? -7.043 -1.367 -53.830 1.00 84.31 260 ASN A C 1
ATOM 2003 O O . ASN A 1 260 ? -6.538 -2.302 -53.211 1.00 84.31 260 ASN A O 1
ATOM 2007 N N . SER A 1 261 ? -8.230 -0.855 -53.487 1.00 81.19 261 SER A N 1
ATOM 2008 C CA . SER A 1 261 ? -9.001 -1.307 -52.319 1.00 81.19 261 SER A CA 1
ATOM 2009 C C . SER A 1 261 ? -9.498 -2.755 -52.406 1.00 81.19 261 SER A C 1
ATOM 2011 O O . SER A 1 261 ? -9.512 -3.432 -51.387 1.00 81.19 261 SER A O 1
ATOM 2013 N N . TYR A 1 262 ? -9.857 -3.260 -53.592 1.00 87.75 262 TYR A N 1
ATOM 2014 C CA . TYR A 1 262 ? -10.315 -4.647 -53.762 1.00 87.75 262 TYR A CA 1
ATOM 2015 C C . TYR A 1 262 ? -9.199 -5.658 -53.457 1.00 87.75 262 TYR A C 1
ATOM 2017 O O . TYR A 1 262 ? -9.425 -6.631 -52.741 1.00 87.75 262 TYR A O 1
ATOM 2025 N N . ASN A 1 263 ? -7.976 -5.404 -53.934 1.00 87.19 263 ASN A N 1
ATOM 2026 C CA . ASN A 1 263 ? -6.825 -6.251 -53.624 1.00 87.19 263 ASN A CA 1
ATOM 2027 C C . ASN A 1 263 ? -6.468 -6.205 -52.125 1.00 87.19 263 ASN A C 1
ATOM 2029 O O . ASN A 1 263 ? -6.076 -7.229 -51.566 1.00 87.19 263 ASN A O 1
ATOM 2033 N N . ARG A 1 264 ? -6.612 -5.039 -51.475 1.00 84.06 264 ARG A N 1
ATOM 2034 C CA . ARG A 1 264 ? -6.375 -4.876 -50.032 1.00 84.06 264 ARG A CA 1
ATOM 2035 C C . ARG A 1 264 ? -7.422 -5.614 -49.195 1.00 84.06 264 ARG A C 1
ATOM 2037 O O . ARG A 1 264 ? -7.047 -6.262 -48.225 1.00 84.06 264 ARG A O 1
ATOM 2044 N N . GLU A 1 265 ? -8.695 -5.562 -49.577 1.00 86.94 265 GLU A N 1
ATOM 2045 C CA . GLU A 1 265 ? -9.744 -6.296 -48.861 1.00 86.94 265 GLU A CA 1
ATOM 2046 C C . GLU A 1 265 ? -9.565 -7.806 -49.028 1.00 86.94 265 GLU A C 1
ATOM 2048 O O . GLU A 1 265 ? -9.529 -8.534 -48.043 1.00 86.94 265 GLU A O 1
ATOM 2053 N N . ARG A 1 266 ? -9.287 -8.274 -50.252 1.00 89.31 266 ARG A N 1
ATOM 2054 C CA . ARG A 1 266 ? -9.018 -9.694 -50.516 1.00 89.31 266 ARG A CA 1
ATOM 2055 C C . ARG A 1 266 ? -7.775 -10.228 -49.785 1.00 89.31 266 ARG A C 1
ATOM 2057 O O . ARG A 1 266 ? -7.712 -11.414 -49.472 1.00 89.31 266 ARG A O 1
ATOM 2064 N N . TRP A 1 267 ? -6.794 -9.371 -49.490 1.00 89.50 267 TRP A N 1
ATOM 2065 C CA . TRP A 1 267 ? -5.678 -9.698 -48.594 1.00 89.50 267 TRP A CA 1
ATOM 2066 C C . TRP A 1 267 ? -6.147 -9.877 -47.143 1.00 89.50 267 TRP A C 1
ATOM 2068 O O . TRP A 1 267 ? -5.787 -10.870 -46.513 1.00 89.50 267 TRP A O 1
ATOM 2078 N N . LYS A 1 268 ? -7.000 -8.978 -46.629 1.00 88.62 268 LYS A N 1
ATOM 2079 C CA . LYS A 1 268 ? -7.592 -9.100 -45.284 1.00 88.62 268 LYS A CA 1
ATOM 2080 C C . LYS A 1 268 ? -8.494 -10.332 -45.156 1.00 88.62 268 LYS A C 1
ATOM 2082 O O . LYS A 1 268 ? -8.404 -11.022 -44.144 1.00 88.62 268 LYS A O 1
ATOM 2087 N N . GLU A 1 269 ? -9.315 -10.644 -46.159 1.00 91.50 269 GLU A N 1
ATOM 2088 C CA . GLU A 1 269 ? -10.135 -11.868 -46.211 1.00 91.50 269 GLU A CA 1
ATOM 2089 C C . GLU A 1 269 ? -9.260 -13.131 -46.186 1.00 91.50 269 GLU A C 1
ATOM 2091 O O . GLU A 1 269 ? -9.441 -13.992 -45.327 1.00 91.50 269 GLU A O 1
ATOM 2096 N N . TRP A 1 270 ? -8.254 -13.216 -47.066 1.00 94.88 270 TRP A N 1
ATOM 2097 C CA . TRP A 1 270 ? -7.366 -14.381 -47.137 1.00 94.88 270 TRP A CA 1
ATOM 2098 C C . TRP A 1 270 ? -6.596 -14.617 -45.832 1.00 94.88 270 TRP A C 1
ATOM 2100 O O . TRP A 1 270 ? -6.509 -15.758 -45.378 1.00 94.88 270 TRP A O 1
ATOM 2110 N N . LYS A 1 271 ? -6.096 -13.556 -45.176 1.00 94.69 271 LYS A N 1
ATOM 2111 C CA . LYS A 1 271 ? -5.450 -13.686 -43.859 1.00 94.69 271 LYS A CA 1
ATOM 2112 C C . LYS A 1 271 ? -6.385 -14.310 -42.814 1.00 94.69 271 LYS A C 1
ATOM 2114 O O . LYS A 1 271 ? -5.924 -15.126 -42.020 1.00 94.69 271 LYS A O 1
ATOM 2119 N N . GLN A 1 272 ? -7.684 -14.003 -42.854 1.00 94.75 272 GLN A N 1
ATOM 2120 C CA . GLN A 1 272 ? -8.674 -14.616 -41.958 1.00 94.75 272 GLN A CA 1
ATOM 2121 C C . GLN A 1 272 ? -8.912 -16.096 -42.255 1.00 94.75 272 GLN A C 1
ATOM 2123 O O . GLN A 1 272 ? -9.020 -16.889 -41.323 1.00 94.75 272 GLN A O 1
ATOM 2128 N N . ASP A 1 273 ? -8.949 -16.501 -43.525 1.00 95.75 273 ASP A N 1
ATOM 2129 C CA . ASP A 1 273 ? -9.063 -17.923 -43.867 1.00 95.75 273 ASP A CA 1
ATOM 2130 C C . ASP A 1 273 ? -7.824 -18.723 -43.434 1.00 95.75 273 ASP A C 1
ATOM 2132 O O . ASP A 1 273 ? -7.970 -19.831 -42.926 1.00 95.75 273 ASP A O 1
ATOM 2136 N N . GLN A 1 274 ? -6.619 -18.150 -43.548 1.00 96.00 274 GLN A N 1
ATOM 2137 C CA . GLN A 1 274 ? -5.379 -18.782 -43.075 1.00 96.00 274 GLN A CA 1
ATOM 2138 C C . GLN A 1 274 ? -5.333 -18.956 -41.553 1.00 96.00 274 GLN A C 1
ATOM 2140 O O . GLN A 1 274 ? -4.999 -20.034 -41.070 1.00 96.00 274 GLN A O 1
ATOM 2145 N N . VAL A 1 275 ? -5.735 -17.937 -40.793 1.00 96.12 275 VAL A N 1
ATOM 2146 C CA . VAL A 1 275 ? -5.849 -18.037 -39.329 1.00 96.12 275 VAL A CA 1
ATOM 2147 C C . VAL A 1 275 ? -6.923 -19.059 -38.925 1.00 96.12 275 VAL A C 1
ATOM 2149 O O . VAL A 1 275 ? -6.722 -19.833 -37.990 1.00 96.12 275 VAL A O 1
ATOM 2152 N N . MET A 1 276 ? -8.033 -19.150 -39.667 1.00 96.94 276 MET A N 1
ATOM 2153 C CA . MET A 1 276 ? -9.054 -20.175 -39.425 1.00 96.94 276 MET A CA 1
ATOM 2154 C C . MET A 1 276 ? -8.593 -21.605 -39.759 1.00 96.94 276 MET A C 1
ATOM 2156 O O . MET A 1 276 ? -9.147 -22.533 -39.169 1.00 96.94 276 MET A O 1
ATOM 2160 N N . GLU A 1 277 ? -7.605 -21.834 -40.638 1.00 95.81 277 GLU A N 1
ATOM 2161 C CA . GLU A 1 277 ? -7.013 -23.179 -40.810 1.00 95.81 277 GLU A CA 1
ATOM 2162 C C . GLU A 1 277 ? -6.437 -23.689 -39.475 1.00 95.81 277 GLU A C 1
ATOM 2164 O O . GLU A 1 277 ? -6.701 -24.831 -39.097 1.00 95.81 277 GLU A O 1
ATOM 2169 N N . ILE A 1 278 ? -5.724 -22.827 -38.737 1.00 97.06 278 ILE A N 1
ATOM 2170 C CA . ILE A 1 278 ? -5.094 -23.157 -37.446 1.00 97.06 278 ILE A CA 1
ATOM 2171 C C . ILE A 1 278 ? -6.152 -23.476 -36.383 1.00 97.06 278 ILE A C 1
ATOM 2173 O O . ILE A 1 278 ? -6.090 -24.532 -35.756 1.00 97.06 278 ILE A O 1
ATOM 2177 N N . VAL A 1 279 ? -7.164 -22.613 -36.221 1.00 97.12 279 VAL A N 1
ATOM 2178 C CA . VAL A 1 279 ? -8.223 -22.798 -35.205 1.00 97.12 279 VAL A CA 1
ATOM 2179 C C . VAL A 1 279 ? -9.006 -24.095 -35.432 1.00 97.12 279 VAL A C 1
ATOM 2181 O O . VAL A 1 279 ? -9.274 -24.831 -34.484 1.00 97.12 279 VAL A O 1
ATOM 2184 N N . ASN A 1 280 ? -9.340 -24.420 -36.687 1.00 97.25 280 ASN A N 1
ATOM 2185 C CA . ASN A 1 280 ? -10.032 -25.674 -37.001 1.00 97.25 280 ASN A CA 1
ATOM 2186 C C . ASN A 1 280 ? -9.147 -26.908 -36.762 1.00 97.25 280 ASN A C 1
ATOM 2188 O O . ASN A 1 280 ? -9.655 -27.936 -36.321 1.00 97.25 280 ASN A O 1
ATOM 2192 N N . TYR A 1 281 ? -7.839 -26.831 -37.026 1.00 95.88 281 TYR A N 1
ATOM 2193 C CA . TYR A 1 281 ? -6.939 -27.963 -36.794 1.00 95.88 281 TYR A CA 1
ATOM 2194 C C . TYR A 1 281 ? -6.702 -28.204 -35.295 1.00 95.88 281 TYR A C 1
ATOM 2196 O O . TYR A 1 281 ? -6.852 -29.333 -34.831 1.00 95.88 281 TYR A O 1
ATOM 2204 N N . ALA A 1 282 ? -6.463 -27.143 -34.517 1.00 95.75 282 ALA A N 1
ATOM 2205 C CA . ALA A 1 282 ? -6.393 -27.210 -33.055 1.00 95.75 282 ALA A CA 1
ATOM 2206 C C . ALA A 1 282 ? -7.682 -27.783 -32.437 1.00 95.75 282 ALA A C 1
ATOM 2208 O O . ALA A 1 282 ? -7.627 -28.534 -31.460 1.00 95.75 282 ALA A O 1
ATOM 2209 N N . ARG A 1 283 ? -8.850 -27.500 -33.037 1.00 95.44 283 ARG A N 1
ATOM 2210 C CA . ARG A 1 283 ? -10.124 -28.092 -32.608 1.00 95.44 283 ARG A CA 1
ATOM 2211 C C . ARG A 1 283 ? -10.217 -29.596 -32.855 1.00 95.44 283 ARG A C 1
ATOM 2213 O O . ARG A 1 283 ? -10.823 -30.295 -32.048 1.00 95.44 283 ARG A O 1
ATOM 2220 N N . ASN A 1 284 ? -9.608 -30.105 -33.922 1.00 94.62 284 ASN A N 1
ATOM 2221 C CA . ASN A 1 284 ? -9.542 -31.548 -34.150 1.00 94.62 284 ASN A CA 1
ATOM 2222 C C . ASN A 1 284 ? -8.648 -32.212 -33.090 1.00 94.62 284 ASN A C 1
ATOM 2224 O O . ASN A 1 284 ? -9.110 -33.121 -32.410 1.00 94.62 284 ASN A O 1
ATOM 2228 N N . ILE A 1 285 ? -7.437 -31.687 -32.845 1.00 93.44 285 ILE A N 1
ATOM 2229 C CA . ILE A 1 285 ? -6.510 -32.220 -31.821 1.00 93.44 285 ILE A CA 1
ATOM 2230 C C . ILE A 1 285 ? -7.181 -32.284 -30.436 1.00 93.44 285 ILE A C 1
ATOM 2232 O O . ILE A 1 285 ? -7.212 -33.340 -29.803 1.00 93.44 285 ILE A O 1
ATOM 2236 N N . THR A 1 286 ? -7.787 -31.172 -30.000 1.00 92.75 286 THR A N 1
ATOM 2237 C CA . THR A 1 286 ? -8.509 -31.051 -28.712 1.00 92.75 286 THR A CA 1
ATOM 2238 C C . THR A 1 286 ? -9.816 -31.857 -28.637 1.00 92.75 286 THR A C 1
ATOM 2240 O O . THR A 1 286 ? -10.438 -31.919 -27.579 1.00 92.75 286 THR A O 1
ATOM 2243 N N . SER A 1 287 ? -10.238 -32.491 -29.737 1.00 91.00 287 SER A N 1
ATOM 2244 C CA . SER A 1 287 ? -11.364 -33.435 -29.772 1.00 91.00 287 SER A CA 1
ATOM 2245 C C . SER A 1 287 ? -10.903 -34.897 -29.841 1.00 91.00 287 SER A C 1
ATOM 2247 O O . SER A 1 287 ? -11.548 -35.764 -29.251 1.00 91.00 287 SER A O 1
ATOM 2249 N N . ASP A 1 288 ? -9.805 -35.173 -30.554 1.00 88.69 288 ASP A N 1
ATOM 2250 C CA . ASP A 1 288 ? -9.359 -36.524 -30.916 1.00 88.69 288 ASP A CA 1
ATOM 2251 C C . ASP A 1 288 ? -8.449 -37.179 -29.859 1.00 88.69 288 ASP A C 1
ATOM 2253 O O . ASP A 1 288 ? -8.584 -38.380 -29.612 1.00 88.69 288 ASP A O 1
ATOM 2257 N N . LEU A 1 289 ? -7.555 -36.425 -29.199 1.00 80.88 289 LEU A N 1
ATOM 2258 C CA . LEU A 1 289 ? -6.685 -36.966 -28.131 1.00 80.88 289 LEU A CA 1
ATOM 2259 C C . LEU A 1 289 ? -7.417 -37.152 -26.789 1.00 80.88 289 LEU A C 1
ATOM 2261 O O . LEU A 1 289 ? -6.996 -37.925 -25.928 1.00 80.88 289 LEU A O 1
ATOM 2265 N N . GLY A 1 290 ? -8.539 -36.460 -26.624 1.00 69.12 290 GLY A N 1
ATOM 2266 C CA . GLY A 1 290 ? -9.367 -36.426 -25.425 1.00 69.12 290 GLY A CA 1
ATOM 2267 C C . GLY A 1 290 ? -10.119 -35.094 -25.388 1.00 69.12 290 GLY A C 1
ATOM 2268 O O . GLY A 1 290 ? -9.542 -34.096 -25.810 1.00 69.12 290 GLY A O 1
ATOM 2269 N N . PRO A 1 291 ? -11.388 -35.048 -24.938 1.00 77.31 291 PRO A N 1
ATOM 2270 C CA . PRO A 1 291 ? -12.227 -33.854 -25.042 1.00 77.31 291 PRO A CA 1
ATOM 2271 C C . PRO A 1 291 ? -11.812 -32.783 -24.022 1.00 77.31 291 PRO A C 1
ATOM 2273 O O . PRO A 1 291 ? -12.411 -32.659 -22.952 1.00 77.31 291 PRO A O 1
ATOM 2276 N N . VAL A 1 292 ? -10.777 -32.025 -24.374 1.00 92.12 292 VAL A N 1
ATOM 2277 C CA . VAL A 1 292 ? -10.252 -30.877 -23.629 1.00 92.12 292 VAL A CA 1
ATOM 2278 C C . VAL A 1 292 ? -10.768 -29.571 -24.243 1.00 92.12 292 VAL A C 1
ATOM 2280 O O . VAL A 1 292 ? -11.200 -29.523 -25.396 1.00 92.12 292 VAL A O 1
ATOM 2283 N N . SER A 1 293 ? -10.751 -28.491 -23.469 1.00 95.81 293 SER A N 1
ATOM 2284 C CA . SER A 1 293 ? -11.322 -27.208 -23.894 1.00 95.81 293 SER A CA 1
ATOM 2285 C C . SER A 1 293 ? -10.419 -26.500 -24.910 1.00 95.81 293 SER A C 1
ATOM 2287 O O . SER A 1 293 ? -9.217 -26.379 -24.683 1.00 95.81 293 SER A O 1
ATOM 2289 N N . LEU A 1 294 ? -10.987 -25.960 -25.994 1.00 97.06 294 LEU A N 1
ATOM 2290 C CA . LEU A 1 294 ? -10.267 -25.029 -26.874 1.00 97.06 294 LEU A CA 1
ATOM 2291 C C . LEU A 1 294 ? -10.644 -23.586 -26.521 1.00 97.06 294 LEU A C 1
ATOM 2293 O O . LEU A 1 294 ? -11.741 -23.141 -26.856 1.00 97.06 294 LEU A O 1
ATOM 2297 N N . GLY A 1 295 ? -9.745 -22.850 -25.876 1.00 97.38 295 GLY A N 1
ATOM 2298 C CA . GLY A 1 295 ? -9.869 -21.402 -25.711 1.00 97.38 295 GLY A CA 1
ATOM 2299 C C . GLY A 1 295 ? -9.169 -20.641 -26.838 1.00 97.38 295 GLY A C 1
ATOM 2300 O O . GLY A 1 295 ? -8.301 -21.187 -27.523 1.00 97.38 295 GLY A O 1
ATOM 2301 N N . VAL A 1 296 ? -9.501 -19.363 -27.020 1.00 97.56 296 VAL A N 1
ATOM 2302 C CA . VAL A 1 296 ? -8.726 -18.447 -27.878 1.00 97.56 296 VAL A CA 1
ATOM 2303 C C . VAL A 1 296 ? -8.639 -17.067 -27.228 1.00 97.56 296 VAL A C 1
ATOM 2305 O O . VAL A 1 296 ? -9.672 -16.497 -26.882 1.00 97.56 296 VAL A O 1
ATOM 2308 N N . ALA A 1 297 ? -7.424 -16.536 -27.088 1.00 95.50 297 ALA A N 1
ATOM 2309 C CA . ALA A 1 297 ? -7.126 -15.201 -26.574 1.00 95.50 297 ALA A CA 1
ATOM 2310 C C . ALA A 1 297 ? -6.767 -14.241 -27.719 1.00 95.50 297 ALA A C 1
ATOM 2312 O O . ALA A 1 297 ? -5.953 -14.581 -28.579 1.00 95.50 297 ALA A O 1
ATOM 2313 N N . LEU A 1 298 ? -7.396 -13.061 -27.747 1.00 91.75 298 LEU A N 1
ATOM 2314 C CA . LEU A 1 298 ? -7.275 -12.062 -28.817 1.00 91.75 298 LEU A CA 1
ATOM 2315 C C . LEU A 1 298 ? -7.206 -10.644 -28.230 1.00 91.75 298 LEU A C 1
ATOM 2317 O O . LEU A 1 298 ? -8.062 -10.303 -27.421 1.00 91.75 298 LEU A O 1
ATOM 2321 N N . ASP A 1 299 ? -6.291 -9.792 -28.704 1.00 82.31 299 ASP A N 1
ATOM 2322 C CA . ASP A 1 299 ? -6.158 -8.415 -28.193 1.00 82.31 299 ASP A CA 1
ATOM 2323 C C . ASP A 1 299 ? -7.442 -7.594 -28.404 1.00 82.31 299 ASP A C 1
ATOM 2325 O O . ASP A 1 299 ? -8.228 -7.359 -27.490 1.00 82.31 299 ASP A O 1
ATOM 2329 N N . ASN A 1 300 ? -7.688 -7.179 -29.650 1.00 84.00 300 ASN A N 1
ATOM 2330 C CA . ASN A 1 300 ? -8.874 -6.430 -30.030 1.00 84.00 300 ASN A CA 1
ATOM 2331 C C . ASN A 1 300 ? -9.768 -7.303 -30.935 1.00 84.00 300 ASN A C 1
ATOM 2333 O O . ASN A 1 300 ? -9.437 -7.501 -32.108 1.00 84.00 300 ASN A O 1
ATOM 2337 N N . PRO A 1 301 ? -10.922 -7.804 -30.455 1.00 87.94 301 PRO A N 1
ATOM 2338 C CA . PRO A 1 301 ? -11.834 -8.644 -31.238 1.00 87.94 301 PRO A CA 1
ATOM 2339 C C . PRO A 1 301 ? -12.457 -7.957 -32.468 1.00 87.94 301 PRO A C 1
ATOM 2341 O O . PRO A 1 301 ? -13.020 -8.654 -33.323 1.00 87.94 301 PRO A O 1
ATOM 2344 N N . PHE A 1 302 ? -12.342 -6.634 -32.625 1.00 84.38 302 PHE A N 1
ATOM 2345 C CA . PHE A 1 302 ? -12.719 -5.921 -33.852 1.00 84.38 302 PHE A CA 1
ATOM 2346 C C . PHE A 1 302 ? -11.583 -5.818 -34.872 1.00 84.38 302 PHE A C 1
ATOM 2348 O O . PHE A 1 302 ? -11.871 -5.712 -36.067 1.00 84.38 302 PHE A O 1
ATOM 2355 N N . ASP A 1 303 ? -10.318 -5.881 -34.445 1.00 83.12 303 ASP A N 1
ATOM 2356 C CA . ASP A 1 303 ? -9.195 -5.778 -35.373 1.00 83.12 303 ASP A CA 1
ATOM 2357 C C . ASP A 1 303 ? -9.097 -7.006 -36.295 1.00 83.12 303 ASP A C 1
ATOM 2359 O O . ASP A 1 303 ? -9.425 -8.145 -35.950 1.00 83.12 303 ASP A O 1
ATOM 2363 N N . ARG A 1 304 ? -8.666 -6.740 -37.528 1.00 85.88 304 ARG A N 1
ATOM 2364 C CA . ARG A 1 304 ? -8.438 -7.710 -38.602 1.00 85.88 304 ARG A CA 1
ATOM 2365 C C . ARG A 1 304 ? -7.007 -7.632 -39.146 1.00 85.88 304 ARG A C 1
ATOM 2367 O O . ARG A 1 304 ? -6.686 -8.384 -40.066 1.00 85.88 304 ARG A O 1
ATOM 2374 N N . ALA A 1 305 ? -6.140 -6.759 -38.618 1.00 83.00 305 ALA A N 1
ATOM 2375 C CA . ALA A 1 305 ? -4.750 -6.630 -39.053 1.00 83.00 305 ALA A CA 1
ATOM 2376 C C . ALA A 1 305 ? -3.973 -7.936 -38.831 1.00 83.00 305 ALA A C 1
ATOM 2378 O O . ALA A 1 305 ? -3.324 -8.423 -39.764 1.00 83.00 305 ALA A O 1
ATOM 2379 N N . GLN A 1 306 ? -4.145 -8.562 -37.661 1.00 87.81 306 GLN A N 1
ATOM 2380 C CA . GLN A 1 306 ? -3.568 -9.875 -37.349 1.00 87.81 306 GLN A CA 1
ATOM 2381 C C . GLN A 1 306 ? -4.266 -11.061 -38.052 1.00 87.81 306 GLN A C 1
ATOM 2383 O O . GLN A 1 306 ? -3.779 -12.189 -38.026 1.00 87.81 306 GLN A O 1
ATOM 2388 N N . GLY A 1 307 ? -5.393 -10.830 -38.735 1.00 91.44 307 GLY A N 1
ATOM 2389 C CA . GLY A 1 307 ? -6.172 -11.870 -39.416 1.00 91.44 307 GLY A CA 1
ATOM 2390 C C . GLY A 1 307 ? -7.202 -12.593 -38.540 1.00 91.44 307 GLY A C 1
ATOM 2391 O O . GLY A 1 307 ? -7.909 -13.456 -39.044 1.00 91.44 307 GLY A O 1
ATOM 2392 N N . TYR A 1 308 ? -7.363 -12.253 -37.261 1.00 93.62 308 TYR A N 1
ATOM 2393 C CA . TYR A 1 308 ? -8.418 -12.851 -36.437 1.00 93.62 308 TYR A CA 1
ATOM 2394 C C . TYR A 1 308 ? -9.816 -12.440 -36.924 1.00 93.62 308 TYR A C 1
ATOM 2396 O O . TYR A 1 308 ? -10.070 -11.267 -37.175 1.00 93.62 308 TYR A O 1
ATOM 2404 N N . ASN A 1 309 ? -10.751 -13.388 -37.024 1.00 94.06 309 ASN A N 1
ATOM 2405 C CA . ASN A 1 309 ? -12.172 -13.103 -37.247 1.00 94.06 309 ASN A CA 1
ATOM 2406 C C . ASN A 1 309 ? -12.971 -13.630 -36.053 1.00 94.06 309 ASN A C 1
ATOM 2408 O O . ASN A 1 309 ? -13.357 -14.799 -36.039 1.00 94.06 309 ASN A O 1
ATOM 2412 N N . PHE A 1 310 ? -13.203 -12.770 -35.056 1.00 94.62 310 PHE A N 1
ATOM 2413 C CA . PHE A 1 310 ? -13.840 -13.152 -33.790 1.00 94.62 310 PHE A CA 1
ATOM 2414 C C . PHE A 1 310 ? -15.104 -14.002 -33.993 1.00 94.62 310 PHE A C 1
ATOM 2416 O O . PHE A 1 310 ? -15.189 -15.101 -33.462 1.00 94.62 310 PHE A O 1
ATOM 2423 N N . ALA A 1 311 ? -16.034 -13.549 -34.842 1.00 93.75 311 ALA A N 1
ATOM 2424 C CA . ALA A 1 311 ? -17.326 -14.203 -35.062 1.00 93.75 311 ALA A CA 1
ATOM 2425 C C . ALA A 1 311 ? -17.253 -15.558 -35.799 1.00 93.75 311 ALA A C 1
ATOM 2427 O O . ALA A 1 311 ? -18.244 -16.286 -35.823 1.00 93.75 311 ALA A O 1
ATOM 2428 N N . ARG A 1 312 ? -16.116 -15.903 -36.425 1.00 95.25 312 ARG A N 1
ATOM 2429 C CA . ARG A 1 312 ? -15.836 -17.253 -36.959 1.00 95.25 312 ARG A CA 1
ATOM 2430 C C . ARG A 1 312 ? -15.095 -18.123 -35.943 1.00 95.25 312 ARG A C 1
ATOM 2432 O O . ARG A 1 312 ? -15.323 -19.326 -35.906 1.00 95.25 312 ARG A O 1
ATOM 2439 N N . ILE A 1 313 ? -14.227 -17.522 -35.132 1.00 96.75 313 ILE A N 1
ATOM 2440 C CA . ILE A 1 313 ? -13.437 -18.204 -34.098 1.00 96.75 313 ILE A CA 1
ATOM 2441 C C . ILE A 1 313 ? -14.340 -18.643 -32.930 1.00 96.75 313 ILE A C 1
ATOM 2443 O O . ILE A 1 313 ? -14.278 -19.801 -32.516 1.00 96.75 313 ILE A O 1
ATOM 2447 N N . SER A 1 314 ? -15.249 -17.771 -32.477 1.00 96.00 314 SER A N 1
ATOM 2448 C CA . SER A 1 314 ? -16.214 -18.019 -31.389 1.00 96.00 314 SER A CA 1
ATOM 2449 C C . SER A 1 314 ? -17.184 -19.179 -31.654 1.00 96.00 314 SER A C 1
ATOM 2451 O O . SER A 1 314 ? -17.775 -19.717 -30.723 1.00 96.00 314 SER A O 1
ATOM 2453 N N . GLN A 1 315 ? -17.342 -19.596 -32.915 1.00 95.31 315 GLN A N 1
ATOM 2454 C CA . GLN A 1 315 ? -18.165 -20.746 -33.311 1.00 95.31 315 GLN A CA 1
ATOM 2455 C C . GLN A 1 315 ? -17.427 -22.091 -33.185 1.00 95.31 315 GLN A C 1
ATOM 2457 O O . GLN A 1 315 ? -18.066 -23.143 -33.208 1.00 95.31 315 GLN A O 1
ATOM 2462 N N . VAL A 1 316 ? -16.093 -22.068 -33.084 1.00 95.94 316 VAL A N 1
ATOM 2463 C CA . VAL A 1 316 ? -15.223 -23.259 -33.063 1.00 95.94 316 VAL A CA 1
ATOM 2464 C C . VAL A 1 316 ? -14.634 -23.495 -31.669 1.00 95.94 316 VAL A C 1
ATOM 2466 O O . VAL A 1 316 ? -14.569 -24.643 -31.218 1.00 95.94 316 VAL A O 1
ATOM 2469 N N . ALA A 1 317 ? -14.244 -22.415 -30.988 1.00 96.38 317 ALA A N 1
ATOM 2470 C CA . ALA A 1 317 ? -13.763 -22.424 -29.610 1.00 96.38 317 ALA A CA 1
ATOM 2471 C C . ALA A 1 317 ? -14.857 -22.842 -28.603 1.00 96.38 317 ALA A C 1
ATOM 2473 O O . ALA A 1 317 ? -16.054 -22.835 -28.896 1.00 96.38 317 ALA A O 1
ATOM 2474 N N . ASP A 1 318 ? -14.445 -23.195 -27.388 1.00 96.75 318 ASP A N 1
ATOM 2475 C CA . ASP A 1 318 ? -15.325 -23.381 -26.233 1.00 96.75 318 ASP A CA 1
ATOM 2476 C C . ASP A 1 318 ? -15.448 -22.137 -25.362 1.00 96.75 318 ASP A C 1
ATOM 2478 O O . ASP A 1 318 ? -16.479 -21.972 -24.716 1.00 96.75 318 ASP A O 1
ATOM 2482 N N . PHE A 1 319 ? -14.455 -21.250 -25.394 1.00 97.31 319 PHE A N 1
ATOM 2483 C CA . PHE A 1 319 ? -14.517 -19.924 -24.789 1.00 97.31 319 PHE A CA 1
ATOM 2484 C C . PHE A 1 319 ? -13.558 -18.949 -25.479 1.00 97.31 319 PHE A C 1
ATOM 2486 O O . PHE A 1 319 ? -12.602 -19.352 -26.144 1.00 97.31 319 PHE A O 1
ATOM 2493 N N . MET A 1 320 ? -13.815 -17.658 -25.290 1.00 97.38 320 MET A N 1
ATOM 2494 C CA . MET A 1 320 ? -12.987 -16.559 -25.774 1.00 97.38 320 MET A CA 1
ATOM 2495 C C . MET A 1 320 ? -12.398 -15.779 -24.598 1.00 97.38 320 MET A C 1
ATOM 2497 O O . MET A 1 320 ? -13.091 -15.510 -23.618 1.00 97.38 320 MET A O 1
ATOM 2501 N N . LEU A 1 321 ? -11.143 -15.371 -24.735 1.00 96.38 321 LEU A N 1
ATOM 2502 C CA . LEU A 1 321 ? -10.469 -14.374 -23.910 1.00 96.38 321 LEU A CA 1
ATOM 2503 C C . LEU A 1 321 ? -10.220 -13.138 -24.786 1.00 96.38 321 LEU A C 1
ATOM 2505 O O . LEU A 1 321 ? -9.779 -13.272 -25.929 1.00 96.38 321 LEU A O 1
ATOM 2509 N N . ILE A 1 322 ? -10.527 -11.947 -24.278 1.00 93.50 322 ILE A N 1
ATOM 2510 C CA . ILE A 1 322 ? -10.270 -10.675 -24.972 1.00 93.50 322 ILE A CA 1
ATOM 2511 C C . ILE A 1 322 ? -9.568 -9.682 -24.050 1.00 93.50 322 ILE A C 1
ATOM 2513 O O . ILE A 1 322 ? -9.831 -9.690 -22.847 1.00 93.50 322 ILE A O 1
ATOM 2517 N N . SER A 1 323 ? -8.718 -8.811 -24.593 1.00 89.56 323 SER A N 1
ATOM 2518 C CA . SER A 1 323 ? -8.183 -7.686 -23.815 1.00 89.56 323 SER A CA 1
ATOM 2519 C C . SER A 1 323 ? -9.278 -6.636 -23.543 1.00 89.56 323 SER A C 1
ATOM 2521 O O . SER A 1 323 ? -10.338 -6.660 -24.186 1.00 89.56 323 SER A O 1
ATOM 2523 N N . PRO A 1 324 ? -9.079 -5.715 -22.583 1.00 84.50 324 PRO A N 1
ATOM 2524 C CA . PRO A 1 324 ? -10.139 -4.819 -22.136 1.00 84.50 324 PRO A CA 1
ATOM 2525 C C . PRO A 1 324 ? -10.595 -3.817 -23.204 1.00 84.50 324 PRO A C 1
ATOM 2527 O O . PRO A 1 324 ? -9.798 -3.175 -23.888 1.00 84.50 324 PRO A O 1
ATOM 2530 N N . LEU A 1 325 ? -11.913 -3.649 -23.299 1.00 85.56 325 LEU A N 1
ATOM 2531 C CA . LEU A 1 325 ? -12.613 -2.681 -24.152 1.00 85.56 325 LEU A CA 1
ATOM 2532 C C . LEU A 1 325 ? -13.648 -1.922 -23.311 1.00 85.56 325 LEU A C 1
ATOM 2534 O O . LEU A 1 325 ? -13.892 -2.293 -22.161 1.00 85.56 325 LEU A O 1
ATOM 2538 N N . SER A 1 326 ? -14.323 -0.901 -23.849 1.00 86.81 326 SER A N 1
ATOM 2539 C CA . SER A 1 326 ? -15.472 -0.335 -23.125 1.00 86.81 326 SER A CA 1
ATOM 2540 C C . SER A 1 326 ? -16.565 -1.398 -22.925 1.00 86.81 326 SER A C 1
ATOM 2542 O O . SER A 1 326 ? -16.746 -2.289 -23.756 1.00 86.81 326 SER A O 1
ATOM 2544 N N . ALA A 1 327 ? -17.328 -1.325 -21.831 1.00 87.38 327 ALA A N 1
ATOM 2545 C CA . ALA A 1 327 ? -18.311 -2.371 -21.531 1.00 87.38 327 ALA A CA 1
ATOM 2546 C C . ALA A 1 327 ? -19.403 -2.504 -22.617 1.00 87.38 327 ALA A C 1
ATOM 2548 O O . ALA A 1 327 ? -19.876 -3.607 -22.889 1.00 87.38 327 ALA A O 1
ATOM 2549 N N . GLN A 1 328 ? -19.732 -1.409 -23.315 1.00 89.81 328 GLN A N 1
ATOM 2550 C CA . GLN A 1 328 ? -20.617 -1.441 -24.482 1.00 89.81 328 GLN A CA 1
ATOM 2551 C C . GLN A 1 328 ? -19.995 -2.216 -25.660 1.00 89.81 328 GLN A C 1
ATOM 2553 O O . GLN A 1 328 ? -20.679 -3.033 -26.273 1.00 89.81 328 GLN A O 1
ATOM 2558 N N . GLU A 1 329 ? -18.711 -1.999 -25.957 1.00 91.38 329 GLU A N 1
ATOM 2559 C CA . GLU A 1 329 ? -17.977 -2.752 -26.981 1.00 91.38 329 GLU A CA 1
ATOM 2560 C C . GLU A 1 329 ? -17.892 -4.245 -26.637 1.00 91.38 329 GLU A C 1
ATOM 2562 O O . GLU A 1 329 ? -18.127 -5.081 -27.507 1.00 91.38 329 GLU A O 1
ATOM 2567 N N . VAL A 1 330 ? -17.648 -4.604 -25.369 1.00 91.56 330 VAL A N 1
ATOM 2568 C CA . VAL A 1 330 ? -17.707 -6.011 -24.931 1.00 91.56 330 VAL A CA 1
ATOM 2569 C C . VAL A 1 330 ? -19.111 -6.591 -25.118 1.00 91.56 330 VAL A C 1
ATOM 2571 O O . VAL A 1 330 ? -19.233 -7.739 -25.541 1.00 91.56 330 VAL A O 1
ATOM 2574 N N . GLY A 1 331 ? -20.171 -5.807 -24.908 1.00 93.31 331 GLY A N 1
ATOM 2575 C CA . GLY A 1 331 ? -21.539 -6.208 -25.249 1.00 93.31 331 GLY A CA 1
ATOM 2576 C C . GLY A 1 331 ? -21.733 -6.502 -26.742 1.00 93.31 331 GLY A C 1
ATOM 2577 O O . GLY A 1 331 ? -22.336 -7.515 -27.099 1.00 93.31 331 GLY A O 1
ATOM 2578 N N . GLU A 1 332 ? -21.171 -5.678 -27.631 1.00 94.31 332 GLU A N 1
ATOM 2579 C CA . GLU A 1 332 ? -21.185 -5.933 -29.081 1.00 94.31 332 GLU A CA 1
ATOM 2580 C C . GLU A 1 332 ? -20.395 -7.200 -29.460 1.00 94.31 332 GLU A C 1
ATOM 2582 O O . GLU A 1 332 ? -20.825 -7.949 -30.337 1.00 94.31 332 GLU A O 1
ATOM 2587 N N . VAL A 1 333 ? -19.293 -7.495 -28.762 1.00 93.19 333 VAL A N 1
ATOM 2588 C CA . VAL A 1 333 ? -18.507 -8.732 -28.929 1.00 93.19 333 VAL A CA 1
ATOM 2589 C C . VAL A 1 333 ? -19.266 -9.962 -28.414 1.00 93.19 333 VAL A C 1
ATOM 2591 O O . VAL A 1 333 ? -19.303 -10.990 -29.091 1.00 93.19 333 VAL A O 1
ATOM 2594 N N . CYS A 1 334 ? -19.932 -9.866 -27.261 1.00 94.94 334 CYS A N 1
ATOM 2595 C CA . CYS A 1 334 ? -20.726 -10.958 -26.690 1.00 94.94 334 CYS A CA 1
ATOM 2596 C C . CYS A 1 334 ? -21.927 -11.321 -27.580 1.00 94.94 334 CYS A C 1
ATOM 2598 O O . CYS A 1 334 ? -22.252 -12.495 -27.722 1.00 94.94 334 CYS A O 1
ATOM 2600 N N . LEU A 1 335 ? -22.527 -10.354 -28.286 1.00 94.69 335 LEU A N 1
ATOM 2601 C CA . LEU A 1 335 ? -23.564 -10.615 -29.298 1.00 94.69 335 LEU A CA 1
ATOM 2602 C C . LEU A 1 335 ? -23.062 -11.399 -30.533 1.00 94.69 335 LEU A C 1
ATOM 2604 O O . LEU A 1 335 ? -23.878 -11.848 -31.339 1.00 94.69 335 LEU A O 1
ATOM 2608 N N . LEU A 1 336 ? -21.745 -11.588 -30.685 1.00 92.94 336 LEU A N 1
ATOM 2609 C CA . LEU A 1 336 ? -21.106 -12.393 -31.735 1.00 92.94 336 LEU A CA 1
ATOM 2610 C C . LEU A 1 336 ? -20.637 -13.778 -31.235 1.00 92.94 336 LEU A C 1
ATOM 2612 O O . LEU A 1 336 ? -19.906 -14.473 -31.949 1.00 92.94 336 LEU A O 1
ATOM 2616 N N . SER A 1 337 ? -21.027 -14.187 -30.022 1.00 93.50 337 SER A N 1
ATOM 2617 C CA . SER A 1 337 ? -20.621 -15.455 -29.405 1.00 93.50 337 SER A CA 1
ATOM 2618 C C . SER A 1 337 ? -21.771 -16.128 -28.647 1.00 93.50 337 SER A C 1
ATOM 2620 O O . SER A 1 337 ? -22.327 -15.564 -27.714 1.00 93.50 337 SER A O 1
ATOM 2622 N N . GLU A 1 338 ? -22.081 -17.385 -28.983 1.00 92.75 338 GLU A N 1
ATOM 2623 C CA . GLU A 1 338 ? -22.897 -18.262 -28.116 1.00 92.75 338 GLU A CA 1
ATOM 2624 C C . GLU A 1 338 ? -22.046 -18.950 -27.023 1.00 92.75 338 GLU A C 1
ATOM 2626 O O . GLU A 1 338 ? -22.568 -19.685 -26.184 1.00 92.75 338 GLU A O 1
ATOM 2631 N N . LYS A 1 339 ? -20.724 -18.733 -27.044 1.00 95.88 339 LYS A N 1
ATOM 2632 C CA . LYS A 1 339 ? -19.733 -19.282 -26.111 1.00 95.88 339 LYS A CA 1
ATOM 2633 C C . LYS A 1 339 ? -19.314 -18.238 -25.069 1.00 95.88 339 LYS A C 1
ATOM 2635 O O . LYS A 1 339 ? -19.336 -17.047 -25.392 1.00 95.88 339 LYS A O 1
ATOM 2640 N N . PRO A 1 340 ? -18.875 -18.660 -23.868 1.00 96.75 340 PRO A N 1
ATOM 2641 C CA . PRO A 1 340 ? -18.330 -17.763 -22.861 1.00 96.75 340 PRO A CA 1
ATOM 2642 C C . PRO A 1 340 ? -17.274 -16.793 -23.392 1.00 96.75 340 PRO A C 1
ATOM 2644 O O . PRO A 1 340 ? -16.374 -17.188 -24.135 1.00 96.75 340 PRO A O 1
ATOM 2647 N N . VAL A 1 341 ? -17.387 -15.530 -22.982 1.00 97.25 341 VAL A N 1
ATOM 2648 C CA . VAL A 1 341 ? -16.403 -14.476 -23.251 1.00 97.25 341 VAL A CA 1
ATOM 2649 C C . VAL A 1 341 ? -15.909 -13.945 -21.912 1.00 97.25 341 VAL A C 1
ATOM 2651 O O . VAL A 1 341 ? -16.711 -13.500 -21.087 1.00 97.25 341 VAL A O 1
ATOM 2654 N N . TYR A 1 342 ? -14.599 -14.003 -21.705 1.00 96.56 342 TYR A N 1
ATOM 2655 C CA . TYR A 1 342 ? -13.908 -13.476 -20.535 1.00 96.56 342 TYR A CA 1
ATOM 2656 C C . TYR A 1 342 ? -13.026 -12.298 -20.950 1.00 96.56 342 TYR A C 1
ATOM 2658 O O . TYR A 1 342 ? -12.403 -12.338 -22.013 1.00 96.56 342 TYR A O 1
ATOM 2666 N N . VAL A 1 343 ? -12.944 -11.265 -20.114 1.00 93.62 343 VAL A N 1
ATOM 2667 C CA . VAL A 1 343 ? -12.008 -10.149 -20.328 1.00 93.62 343 VAL A CA 1
ATOM 2668 C C . VAL A 1 343 ? -10.743 -10.395 -19.502 1.00 93.62 343 VAL A C 1
ATOM 2670 O O . VAL A 1 343 ? -10.853 -10.573 -18.289 1.00 93.62 343 VAL A O 1
ATOM 2673 N N . ARG A 1 344 ? -9.560 -10.418 -20.137 1.00 91.38 344 ARG A N 1
ATOM 2674 C CA . ARG A 1 344 ? -8.262 -10.401 -19.439 1.00 91.38 344 ARG A CA 1
ATOM 2675 C C . ARG A 1 344 ? -8.056 -9.002 -18.874 1.00 91.38 344 ARG A C 1
ATOM 2677 O O . ARG A 1 344 ? -7.875 -8.068 -19.646 1.00 91.38 344 ARG A O 1
ATOM 2684 N N . LEU A 1 345 ? -8.092 -8.852 -17.556 1.00 86.50 345 LEU A N 1
ATOM 2685 C CA . LEU A 1 345 ? -7.640 -7.641 -16.882 1.00 86.50 345 LEU A CA 1
ATOM 2686 C C . LEU A 1 345 ? -6.148 -7.804 -16.600 1.00 86.50 345 LEU A C 1
ATOM 2688 O O . LEU A 1 345 ? -5.778 -8.617 -15.755 1.00 86.50 345 LEU A O 1
ATOM 2692 N N . SER A 1 346 ? -5.329 -7.052 -17.334 1.00 78.12 346 SER A N 1
ATOM 2693 C CA . SER A 1 346 ? -3.894 -6.925 -17.085 1.00 78.12 346 SER A CA 1
ATOM 2694 C C . SER A 1 346 ? -3.590 -5.743 -16.171 1.00 78.12 346 SER A C 1
ATOM 2696 O O . SER A 1 346 ? -4.360 -4.775 -16.111 1.00 78.12 346 SER A O 1
ATOM 2698 N N . ASP A 1 347 ? -2.440 -5.800 -15.506 1.00 65.12 347 ASP A N 1
ATOM 2699 C CA . ASP A 1 347 ? -1.956 -4.749 -14.613 1.00 65.12 347 ASP A CA 1
ATOM 2700 C C . ASP A 1 347 ? -1.823 -3.396 -15.310 1.00 65.12 347 ASP A C 1
ATOM 2702 O O . ASP A 1 347 ? -2.341 -2.407 -14.802 1.00 65.12 347 ASP A O 1
ATOM 2706 N N . ASP A 1 348 ? -1.282 -3.353 -16.533 1.00 62.53 348 ASP A N 1
ATOM 2707 C CA . ASP A 1 348 ? -1.258 -2.140 -17.365 1.00 62.53 348 ASP A CA 1
ATOM 2708 C C . ASP A 1 348 ? -2.651 -1.491 -17.496 1.00 62.53 348 ASP A C 1
ATOM 2710 O O . ASP A 1 348 ? -2.797 -0.268 -17.429 1.00 62.53 348 ASP A O 1
ATOM 2714 N N . TYR A 1 349 ? -3.710 -2.285 -17.686 1.00 68.06 349 TYR A N 1
ATOM 2715 C CA . TYR A 1 349 ? -5.054 -1.733 -17.848 1.00 68.06 349 TYR A CA 1
ATOM 2716 C C . TYR A 1 349 ? -5.645 -1.255 -16.518 1.00 68.06 349 TYR A C 1
ATOM 2718 O O . TYR A 1 349 ? -6.278 -0.194 -16.459 1.00 68.06 349 TYR A O 1
ATOM 2726 N N . LEU A 1 350 ? -5.429 -2.012 -15.442 1.00 65.75 350 LEU A N 1
ATOM 2727 C CA . LEU A 1 350 ? -5.898 -1.631 -14.115 1.00 65.75 350 LEU A CA 1
ATOM 2728 C C . LEU A 1 350 ? -5.141 -0.418 -13.566 1.00 65.75 350 LEU A C 1
ATOM 2730 O O . LEU A 1 350 ? -5.791 0.497 -13.077 1.00 65.75 350 LEU A O 1
ATOM 2734 N N . ALA A 1 351 ? -3.822 -0.333 -13.732 1.00 59.03 351 ALA A N 1
ATOM 2735 C CA . ALA A 1 351 ? -3.004 0.801 -13.311 1.00 59.03 351 ALA A CA 1
ATOM 2736 C C . ALA A 1 351 ? -3.232 2.062 -14.162 1.00 59.03 351 ALA A C 1
ATOM 2738 O O . ALA A 1 351 ? -3.485 3.132 -13.604 1.00 59.03 351 ALA A O 1
ATOM 2739 N N . TYR A 1 352 ? -3.200 1.964 -15.499 1.00 56.12 352 TYR A N 1
ATOM 2740 C CA . TYR A 1 352 ? -3.216 3.155 -16.361 1.00 56.12 352 TYR A CA 1
ATOM 2741 C C . TYR A 1 352 ? -4.604 3.593 -16.855 1.00 56.12 352 TYR A C 1
ATOM 2743 O O . TYR A 1 352 ? -4.768 4.772 -17.173 1.00 56.12 352 TYR A O 1
ATOM 2751 N N . ILE A 1 353 ? -5.599 2.697 -16.952 1.00 57.78 353 ILE A N 1
ATOM 2752 C CA . ILE A 1 353 ? -6.923 3.029 -17.525 1.00 57.78 353 ILE A CA 1
ATOM 2753 C C . ILE A 1 353 ? -8.024 3.097 -16.467 1.00 57.78 353 ILE A C 1
ATOM 2755 O O . ILE A 1 353 ? -8.802 4.052 -16.462 1.00 57.78 353 ILE A O 1
ATOM 2759 N N . LEU A 1 354 ? -8.101 2.110 -15.571 1.00 60.03 354 LEU A N 1
ATOM 2760 C CA . LEU A 1 354 ? -9.060 2.137 -14.458 1.00 60.03 354 LEU A CA 1
ATOM 2761 C C . LEU A 1 354 ? -8.518 2.916 -13.251 1.00 60.03 354 LEU A C 1
ATOM 2763 O O . LEU A 1 354 ? -9.300 3.561 -12.556 1.00 60.03 354 LEU A O 1
ATOM 2767 N N . SER A 1 355 ? -7.191 2.920 -13.094 1.00 58.75 355 SER A N 1
ATOM 2768 C CA . SER A 1 355 ? -6.408 3.216 -11.892 1.00 58.75 355 SER A CA 1
ATOM 2769 C C . SER A 1 355 ? -6.610 2.212 -10.754 1.00 58.75 355 SER A C 1
ATOM 2771 O O . SER A 1 355 ? -7.722 2.044 -10.254 1.00 58.75 355 SER A O 1
ATOM 2773 N N . THR A 1 356 ? -5.504 1.631 -10.270 1.00 58.88 356 THR A N 1
ATOM 2774 C CA . THR A 1 356 ? -5.426 0.835 -9.025 1.00 58.88 356 THR A CA 1
ATOM 2775 C C . THR A 1 356 ? -6.039 1.571 -7.834 1.00 58.88 356 THR A C 1
ATOM 2777 O O . THR A 1 356 ? -6.569 0.956 -6.914 1.00 58.88 356 THR A O 1
ATOM 2780 N N . GLN A 1 357 ? -6.006 2.901 -7.884 1.00 59.12 357 GLN A N 1
ATOM 2781 C CA . GLN A 1 357 ? -6.491 3.813 -6.861 1.00 59.12 357 GLN A CA 1
ATOM 2782 C C . GLN A 1 357 ? -7.998 4.119 -6.944 1.00 59.12 357 GLN A C 1
ATOM 2784 O O . GLN A 1 357 ? -8.607 4.521 -5.952 1.00 59.12 357 GLN A O 1
ATOM 2789 N N . ASN A 1 358 ? -8.628 3.913 -8.103 1.00 72.00 358 ASN A N 1
ATOM 2790 C CA . ASN A 1 358 ? -10.047 4.186 -8.346 1.00 72.00 358 ASN A CA 1
ATOM 2791 C C . ASN A 1 358 ? -10.854 2.880 -8.287 1.00 72.00 358 ASN A C 1
ATOM 2793 O O . ASN A 1 358 ? -11.436 2.395 -9.261 1.00 72.00 358 ASN A O 1
ATOM 2797 N N . VAL A 1 359 ? -10.882 2.322 -7.080 1.00 77.88 359 VAL A N 1
ATOM 2798 C CA . VAL A 1 359 ? -11.536 1.052 -6.752 1.00 77.88 359 VAL A CA 1
ATOM 2799 C C . VAL A 1 359 ? -13.020 1.035 -7.158 1.00 77.88 359 VAL A C 1
ATOM 2801 O O . VAL A 1 359 ? -13.479 0.046 -7.726 1.00 77.88 359 VAL A O 1
ATOM 2804 N N . GLU A 1 360 ? -13.761 2.137 -6.965 1.00 78.56 360 GLU A N 1
ATOM 2805 C CA . GLU A 1 360 ? -15.170 2.247 -7.398 1.00 78.56 360 GLU A CA 1
ATOM 2806 C C . GLU A 1 360 ? -15.308 2.092 -8.922 1.00 78.56 360 GLU A C 1
ATOM 2808 O O . GLU A 1 360 ? -16.123 1.300 -9.399 1.00 78.56 360 GLU A O 1
ATOM 2813 N N . GLY A 1 361 ? -14.496 2.816 -9.702 1.00 80.38 361 GLY A N 1
ATOM 2814 C CA . GLY A 1 361 ? -14.520 2.739 -11.162 1.00 80.38 361 GLY A CA 1
ATOM 2815 C C . GLY A 1 361 ? -14.115 1.364 -11.695 1.00 80.38 361 GLY A C 1
ATOM 2816 O O . GLY A 1 361 ? -14.729 0.881 -12.648 1.00 80.38 361 GLY A O 1
ATOM 2817 N N . ALA A 1 362 ? -13.136 0.717 -11.058 1.00 82.19 362 ALA A N 1
ATOM 2818 C CA . ALA A 1 362 ? -12.699 -0.630 -11.406 1.00 82.19 362 ALA A CA 1
ATOM 2819 C C . ALA A 1 362 ? -13.790 -1.683 -11.124 1.00 82.19 362 ALA A C 1
ATOM 2821 O O . ALA A 1 362 ? -14.159 -2.421 -12.038 1.00 82.19 362 ALA A O 1
ATOM 2822 N N . VAL A 1 363 ? -14.382 -1.701 -9.920 1.00 85.19 363 VAL A N 1
ATOM 2823 C CA . VAL A 1 363 ? -15.526 -2.577 -9.578 1.00 85.19 363 VAL A CA 1
ATOM 2824 C C . VAL A 1 363 ? -16.684 -2.370 -10.552 1.00 85.19 363 VAL A C 1
ATOM 2826 O O . VAL A 1 363 ? -17.186 -3.319 -11.153 1.00 85.19 363 VAL A O 1
ATOM 2829 N N . LYS A 1 364 ? -17.080 -1.115 -10.768 1.00 86.00 364 LYS A N 1
ATOM 2830 C CA . LYS A 1 364 ? -18.192 -0.755 -11.650 1.00 86.00 364 LYS A CA 1
ATOM 2831 C C . LYS A 1 364 ? -17.971 -1.196 -13.093 1.00 86.00 364 LYS A C 1
ATOM 2833 O O . LYS A 1 364 ? -18.920 -1.618 -13.750 1.00 86.00 364 LYS A O 1
ATOM 2838 N N . TYR A 1 365 ? -16.733 -1.133 -13.583 1.00 87.94 365 TYR A N 1
ATOM 2839 C CA . TYR A 1 365 ? -16.375 -1.673 -14.891 1.00 87.94 365 TYR A CA 1
ATOM 2840 C C . TYR A 1 365 ? -16.568 -3.196 -14.944 1.00 87.94 365 TYR A C 1
ATOM 2842 O O . TYR A 1 365 ? -17.185 -3.683 -15.889 1.00 87.94 365 TYR A O 1
ATOM 2850 N N . MET A 1 366 ? -16.137 -3.941 -13.919 1.00 89.06 366 MET A N 1
ATOM 2851 C CA . MET A 1 366 ? -16.360 -5.394 -13.825 1.00 89.06 366 MET A CA 1
ATOM 2852 C C . MET A 1 366 ? -17.856 -5.757 -13.817 1.00 89.06 366 MET A C 1
ATOM 2854 O O . MET A 1 366 ? -18.274 -6.684 -14.515 1.00 89.06 366 MET A O 1
ATOM 2858 N N . GLU A 1 367 ? -18.680 -5.006 -13.083 1.00 91.56 367 GLU A N 1
ATOM 2859 C CA . GLU A 1 367 ? -20.131 -5.224 -13.051 1.00 91.56 367 GLU A CA 1
ATOM 2860 C C . GLU A 1 367 ? -20.822 -4.852 -14.369 1.00 91.56 367 GLU A C 1
ATOM 2862 O O . GLU A 1 367 ? -21.672 -5.606 -14.854 1.00 91.56 367 GLU A O 1
ATOM 2867 N N . ASP A 1 368 ? -20.456 -3.727 -14.995 1.00 93.69 368 ASP A N 1
ATOM 2868 C CA . ASP A 1 368 ? -20.999 -3.365 -16.305 1.00 93.69 368 ASP A CA 1
ATOM 2869 C C . ASP A 1 368 ? -20.555 -4.381 -17.378 1.00 93.69 368 ASP A C 1
ATOM 2871 O O . ASP A 1 368 ? -21.388 -4.788 -18.185 1.00 93.69 368 ASP A O 1
ATOM 2875 N N . LEU A 1 369 ? -19.318 -4.900 -17.356 1.00 93.25 369 LEU A N 1
ATOM 2876 C CA . LEU A 1 369 ? -18.904 -6.016 -18.224 1.00 93.25 369 LEU A CA 1
ATOM 2877 C C . LEU A 1 369 ? -19.840 -7.225 -18.077 1.00 93.25 369 LEU A C 1
ATOM 2879 O O . LEU A 1 369 ? -20.327 -7.766 -19.079 1.00 93.25 369 LEU A O 1
ATOM 2883 N N . LYS A 1 370 ? -20.150 -7.623 -16.837 1.00 94.19 370 LYS A N 1
ATOM 2884 C CA . LYS A 1 370 ? -21.069 -8.735 -16.573 1.00 94.19 370 LYS A CA 1
ATOM 2885 C C . LYS A 1 370 ? -22.482 -8.445 -17.082 1.00 94.19 370 LYS A C 1
ATOM 2887 O O . LYS A 1 370 ? -23.110 -9.296 -17.715 1.00 94.19 370 LYS A O 1
ATOM 2892 N N . ARG A 1 371 ? -22.966 -7.225 -16.855 1.00 95.06 371 ARG A N 1
ATOM 2893 C CA . ARG A 1 371 ? -24.279 -6.716 -17.279 1.00 95.06 371 ARG A CA 1
ATOM 2894 C C . ARG A 1 371 ? -24.431 -6.615 -18.800 1.00 95.06 371 ARG A C 1
ATOM 2896 O O . ARG A 1 371 ? -25.531 -6.837 -19.305 1.00 95.06 371 ARG A O 1
ATOM 2903 N N . PHE A 1 372 ? -23.357 -6.299 -19.524 1.00 94.69 372 PHE A N 1
ATOM 2904 C CA . PHE A 1 372 ? -23.325 -6.261 -20.990 1.00 94.69 372 PHE A CA 1
ATOM 2905 C C . PHE A 1 372 ? -23.173 -7.650 -21.637 1.00 94.69 372 PHE A C 1
ATOM 2907 O O . PHE A 1 372 ? -23.364 -7.772 -22.846 1.00 94.69 372 PHE A O 1
ATOM 2914 N N . GLY A 1 373 ? -22.934 -8.704 -20.847 1.00 94.56 373 GLY A N 1
ATOM 2915 C CA . GLY A 1 373 ? -23.056 -10.099 -21.283 1.00 94.56 373 GLY A CA 1
ATOM 2916 C C . GLY A 1 373 ? -21.805 -10.961 -21.119 1.00 94.56 373 GLY A C 1
ATOM 2917 O O . GLY A 1 373 ? -21.852 -12.131 -21.497 1.00 94.56 373 GLY A O 1
ATOM 2918 N N . ALA A 1 374 ? -20.715 -10.435 -20.547 1.00 96.12 374 ALA A N 1
ATOM 2919 C CA . ALA A 1 374 ? -19.518 -11.231 -20.290 1.00 96.12 374 ALA A CA 1
ATOM 2920 C C . ALA A 1 374 ? -19.813 -12.423 -19.355 1.00 96.12 374 ALA A C 1
ATOM 2922 O O . ALA A 1 374 ? -20.662 -12.377 -18.455 1.00 96.12 374 ALA A O 1
ATOM 2923 N N . SER A 1 375 ? -19.086 -13.522 -19.531 1.00 96.19 375 SER A N 1
ATOM 2924 C CA . SER A 1 375 ? -19.164 -14.668 -18.620 1.00 96.19 375 SER A CA 1
ATOM 2925 C C . SER A 1 375 ? -18.436 -14.377 -17.313 1.00 96.19 375 SER A C 1
ATOM 2927 O O . SER A 1 375 ? -18.958 -14.697 -16.240 1.00 96.19 375 SER A O 1
ATOM 2929 N N . GLY A 1 376 ? -17.311 -13.674 -17.399 1.00 94.06 376 GLY A N 1
ATOM 2930 C CA . GLY A 1 376 ? -16.523 -13.253 -16.255 1.00 94.06 376 GLY A CA 1
ATOM 2931 C C . GLY A 1 376 ? -15.210 -12.605 -16.676 1.00 94.06 376 GLY A C 1
ATOM 2932 O O . GLY A 1 376 ? -15.121 -12.009 -17.752 1.00 94.06 376 GLY A O 1
ATOM 2933 N N . LEU A 1 377 ? -14.186 -12.770 -15.846 1.00 93.06 377 LEU A N 1
ATOM 2934 C CA . LEU A 1 377 ? -12.883 -12.124 -15.983 1.00 93.06 377 LEU A CA 1
ATOM 2935 C C . LEU A 1 377 ? -11.747 -13.152 -15.922 1.00 93.06 377 LEU A C 1
ATOM 2937 O O . LEU A 1 377 ? -11.887 -14.214 -15.312 1.00 93.06 377 LEU A O 1
ATOM 2941 N N . ALA A 1 378 ? -10.618 -12.814 -16.536 1.00 92.25 378 ALA A N 1
ATOM 2942 C CA . ALA A 1 378 ? -9.329 -13.439 -16.273 1.00 92.25 378 ALA A CA 1
ATOM 2943 C C . ALA A 1 378 ? -8.403 -12.381 -15.664 1.00 92.25 378 ALA A C 1
ATOM 2945 O O . ALA A 1 378 ? -8.128 -11.375 -16.309 1.00 92.25 378 ALA A O 1
ATOM 2946 N N . PHE A 1 379 ? -7.975 -12.579 -14.424 1.00 89.31 379 PHE A N 1
ATOM 2947 C CA . PHE A 1 379 ? -7.081 -11.662 -13.720 1.00 89.31 379 PHE A CA 1
ATOM 2948 C C . PHE A 1 379 ? -5.635 -12.103 -13.924 1.00 89.31 379 PHE A C 1
ATOM 2950 O O . PHE A 1 379 ? -5.336 -13.278 -13.721 1.00 89.31 379 PHE A O 1
ATOM 2957 N N . GLU A 1 380 ? -4.755 -11.187 -14.317 1.00 87.38 380 GLU A N 1
ATOM 2958 C CA . GLU A 1 380 ? -3.304 -11.404 -14.250 1.00 87.38 380 GLU A CA 1
ATOM 2959 C C . GLU A 1 380 ? -2.842 -11.653 -12.803 1.00 87.38 380 GLU A C 1
ATOM 2961 O O . GLU A 1 380 ? -3.605 -11.423 -11.861 1.00 87.38 380 GLU A O 1
ATOM 2966 N N . TYR A 1 381 ? -1.616 -12.142 -12.603 1.00 78.94 381 TYR A N 1
ATOM 2967 C CA . TYR A 1 381 ? -1.152 -12.431 -11.247 1.00 78.94 381 TYR A CA 1
ATOM 2968 C C . TYR A 1 381 ? -0.942 -11.167 -10.407 1.00 78.94 381 TYR A C 1
ATOM 2970 O O . TYR A 1 381 ? -1.460 -11.112 -9.293 1.00 78.94 381 TYR A O 1
ATOM 2978 N N . ASP A 1 382 ? -0.225 -10.154 -10.905 1.00 71.25 382 ASP A N 1
ATOM 2979 C CA . ASP A 1 382 ? 0.054 -8.968 -10.083 1.00 71.25 382 ASP A CA 1
ATOM 2980 C C . ASP A 1 382 ? -1.224 -8.137 -9.806 1.00 71.25 382 ASP A C 1
ATOM 2982 O O . ASP A 1 382 ? -1.328 -7.522 -8.741 1.00 71.25 382 ASP A O 1
ATOM 2986 N N . VAL A 1 383 ? -2.280 -8.291 -10.626 1.00 68.38 383 VAL A N 1
ATOM 2987 C CA . VAL A 1 383 ? -3.629 -7.751 -10.353 1.00 68.38 383 VAL A CA 1
ATOM 2988 C C . VAL A 1 383 ? -4.183 -8.215 -9.000 1.00 68.38 383 VAL A C 1
ATOM 2990 O O . VAL A 1 383 ? -4.929 -7.471 -8.355 1.00 68.38 383 VAL A O 1
ATOM 2993 N N . VAL A 1 384 ? -3.812 -9.411 -8.534 1.00 66.12 384 VAL A N 1
ATOM 2994 C CA . VAL A 1 384 ? -4.226 -9.949 -7.227 1.00 66.12 384 VAL A CA 1
ATOM 2995 C C . VAL A 1 384 ? -3.726 -9.085 -6.059 1.00 66.12 384 VAL A C 1
ATOM 2997 O O . VAL A 1 384 ? -4.366 -9.032 -5.012 1.00 66.12 384 VAL A O 1
ATOM 3000 N N . HIS A 1 385 ? -2.637 -8.339 -6.249 1.00 68.69 385 HIS A N 1
ATOM 3001 C CA . HIS A 1 385 ? -2.063 -7.451 -5.229 1.00 68.69 385 HIS A CA 1
ATOM 3002 C C . HIS A 1 385 ? -2.577 -6.007 -5.335 1.00 68.69 385 HIS A C 1
ATOM 3004 O O . HIS A 1 385 ? -2.160 -5.134 -4.576 1.00 68.69 385 HIS A O 1
ATOM 3010 N N . THR A 1 386 ? -3.499 -5.727 -6.264 1.00 74.06 386 THR A N 1
ATOM 3011 C CA . THR A 1 386 ? -4.053 -4.377 -6.459 1.00 74.06 386 THR A CA 1
ATOM 3012 C C . THR A 1 386 ? -5.203 -4.064 -5.488 1.00 74.06 386 THR A C 1
ATOM 3014 O O . THR A 1 386 ? -5.948 -4.962 -5.094 1.00 74.06 386 THR A O 1
ATOM 3017 N N . PRO A 1 387 ? -5.454 -2.783 -5.141 1.00 75.75 387 PRO A N 1
ATOM 3018 C CA . PRO A 1 387 ? -6.450 -2.424 -4.125 1.00 75.75 387 PRO A CA 1
ATOM 3019 C C . PRO A 1 387 ? -7.895 -2.836 -4.445 1.00 75.75 387 PRO A C 1
ATOM 3021 O O . PRO A 1 387 ? -8.699 -3.017 -3.532 1.00 75.75 387 PRO A O 1
ATOM 3024 N N . VAL A 1 388 ? -8.244 -3.011 -5.728 1.00 80.69 388 VAL A N 1
ATOM 3025 C CA . VAL A 1 388 ? -9.575 -3.500 -6.135 1.00 80.69 388 VAL A CA 1
ATOM 3026 C C . VAL A 1 388 ? -9.806 -4.965 -5.751 1.00 80.69 388 VAL A C 1
ATOM 3028 O O . VAL A 1 388 ? -10.952 -5.391 -5.612 1.00 80.69 388 VAL A O 1
ATOM 3031 N N . TRP A 1 389 ? -8.741 -5.735 -5.524 1.00 81.38 389 TRP A N 1
ATOM 3032 C CA . TRP A 1 389 ? -8.844 -7.139 -5.155 1.00 81.38 389 TRP A CA 1
ATOM 3033 C C . TRP A 1 389 ? -9.588 -7.370 -3.839 1.00 81.38 389 TRP A C 1
ATOM 3035 O O . TRP A 1 389 ? -10.411 -8.280 -3.742 1.00 81.38 389 TRP A O 1
ATOM 3045 N N . ALA A 1 390 ? -9.372 -6.501 -2.850 1.00 82.12 390 ALA A N 1
ATOM 3046 C CA . ALA A 1 390 ? -10.027 -6.599 -1.550 1.00 82.12 390 ALA A CA 1
ATOM 3047 C C . ALA A 1 390 ? -11.565 -6.490 -1.641 1.00 82.12 390 ALA A C 1
ATOM 3049 O O . ALA A 1 390 ? -12.260 -7.054 -0.801 1.00 82.12 390 ALA A O 1
ATOM 3050 N N . GLU A 1 391 ? -12.110 -5.817 -2.664 1.00 84.12 391 GLU A N 1
ATOM 3051 C CA . GLU A 1 391 ? -13.561 -5.763 -2.929 1.00 84.12 391 GLU A CA 1
ATOM 3052 C C . GLU A 1 391 ? -14.110 -7.098 -3.462 1.00 84.12 391 GLU A C 1
ATOM 3054 O O . GLU A 1 391 ? -15.314 -7.347 -3.409 1.00 84.12 391 GLU A O 1
ATOM 3059 N N . LEU A 1 392 ? -13.240 -7.927 -4.048 1.00 82.06 392 LEU A N 1
ATOM 3060 C CA . LEU A 1 392 ? -13.583 -9.206 -4.661 1.00 82.06 392 LEU A CA 1
ATOM 3061 C C . LEU A 1 392 ? -13.461 -10.367 -3.671 1.00 82.06 392 LEU A C 1
ATOM 3063 O O . LEU A 1 392 ? -14.159 -11.373 -3.840 1.00 82.06 392 LEU A O 1
ATOM 3067 N N . GLU A 1 393 ? -12.586 -10.264 -2.672 1.00 80.38 393 GLU A N 1
ATOM 3068 C CA . GLU A 1 393 ? -12.436 -11.277 -1.628 1.00 80.38 393 GLU A CA 1
ATOM 3069 C C . GLU A 1 393 ? -13.691 -11.390 -0.735 1.00 80.38 393 GLU A C 1
ATOM 3071 O O . GLU A 1 393 ? -14.339 -10.388 -0.423 1.00 80.38 393 GLU A O 1
ATOM 3076 N N . PRO A 1 394 ? -14.048 -12.601 -0.266 1.00 79.69 394 PRO A N 1
ATOM 3077 C CA . PRO A 1 394 ? -15.018 -12.741 0.815 1.00 79.69 394 PRO A CA 1
ATOM 3078 C C . PRO A 1 394 ? -14.432 -12.198 2.135 1.00 79.69 394 PRO A C 1
ATOM 3080 O O . PRO A 1 394 ? -13.218 -12.276 2.336 1.00 79.69 394 PRO A O 1
ATOM 3083 N N . PRO A 1 395 ? -15.265 -11.731 3.089 1.00 81.31 395 PRO A N 1
ATOM 3084 C CA . PRO A 1 395 ? -14.801 -11.304 4.409 1.00 81.31 395 PRO A CA 1
ATOM 3085 C C . PRO A 1 395 ? -13.867 -12.319 5.083 1.00 81.31 395 PRO A C 1
ATOM 3087 O O . PRO A 1 395 ? -14.127 -13.529 5.071 1.00 81.31 395 PRO A O 1
ATOM 3090 N N . SER A 1 396 ? -12.773 -11.826 5.672 1.00 84.94 396 SER A N 1
ATOM 3091 C CA . SER A 1 396 ? -11.689 -12.668 6.181 1.00 84.94 396 SER A CA 1
ATOM 3092 C C . SER A 1 396 ? -12.136 -13.573 7.334 1.00 84.94 396 SER A C 1
ATOM 3094 O O . SER A 1 396 ? -13.064 -13.274 8.095 1.00 84.94 396 SER A O 1
ATOM 3096 N N . GLN A 1 397 ? -11.465 -14.719 7.494 1.00 88.38 397 GLN A N 1
ATOM 3097 C CA . GLN A 1 397 ? -11.852 -15.721 8.495 1.00 88.38 397 GLN A CA 1
ATOM 3098 C C . GLN A 1 397 ? -11.883 -15.149 9.927 1.00 88.38 397 GLN A C 1
ATOM 3100 O O . GLN A 1 397 ? -12.703 -15.579 10.743 1.00 88.38 397 GLN A O 1
ATOM 3105 N N . ALA A 1 398 ? -11.064 -14.132 10.211 1.00 90.81 398 ALA A N 1
ATOM 3106 C CA . ALA A 1 398 ? -11.033 -13.408 11.476 1.00 90.81 398 ALA A CA 1
ATOM 3107 C C . ALA A 1 398 ? -12.281 -12.533 11.727 1.00 90.81 398 ALA A C 1
ATOM 3109 O O . ALA A 1 398 ? -12.793 -12.517 12.854 1.00 90.81 398 ALA A O 1
ATOM 3110 N N . ALA A 1 399 ? -12.829 -11.870 10.699 1.00 89.56 399 ALA A N 1
ATOM 3111 C CA . ALA A 1 399 ? -14.122 -11.179 10.778 1.00 89.56 399 ALA A CA 1
ATOM 3112 C C . ALA A 1 399 ? -15.273 -12.186 10.972 1.00 89.56 399 ALA A C 1
ATOM 3114 O O . ALA A 1 399 ? -16.137 -12.020 11.839 1.00 89.56 399 ALA A O 1
ATOM 3115 N N . ASN A 1 400 ? -15.218 -13.301 10.240 1.00 89.19 400 ASN A N 1
ATOM 3116 C CA . ASN A 1 400 ? -16.217 -14.373 10.287 1.00 89.19 400 ASN A CA 1
ATOM 3117 C C . ASN A 1 400 ? -16.226 -15.100 11.641 1.00 89.19 400 ASN A C 1
ATOM 3119 O O . ASN A 1 400 ? -17.258 -15.626 12.061 1.00 89.19 400 ASN A O 1
ATOM 3123 N N . TRP A 1 401 ? -15.079 -15.144 12.325 1.00 91.75 401 TRP A N 1
ATOM 3124 C CA . TRP A 1 401 ? -14.946 -15.600 13.706 1.00 91.75 401 TRP A CA 1
ATOM 3125 C C . TRP A 1 401 ? -15.561 -14.591 14.679 1.00 91.75 401 TRP A C 1
ATOM 3127 O O . TRP A 1 401 ? -16.378 -14.987 15.511 1.00 91.75 401 TRP A O 1
ATOM 3137 N N . LEU A 1 402 ? -15.231 -13.297 14.544 1.00 91.19 402 LEU A N 1
ATOM 3138 C CA . LEU A 1 402 ? -15.716 -12.227 15.425 1.00 91.19 402 LEU A CA 1
ATOM 3139 C C . LEU A 1 402 ? -17.250 -12.203 15.476 1.00 91.19 402 LEU A C 1
ATOM 3141 O O . LEU A 1 402 ? -17.830 -12.264 16.561 1.00 91.19 402 LEU A O 1
ATOM 3145 N N . LEU A 1 403 ? -17.904 -12.190 14.313 1.00 88.19 403 LEU A N 1
ATOM 3146 C CA . LEU A 1 403 ? -19.366 -12.165 14.204 1.00 88.19 403 LEU A CA 1
ATOM 3147 C C . LEU A 1 403 ? -20.028 -13.366 14.901 1.00 88.19 403 LEU A C 1
ATOM 3149 O O . LEU A 1 403 ? -21.040 -13.210 15.583 1.00 88.19 403 LEU A O 1
ATOM 3153 N N . LYS A 1 404 ? -19.411 -14.553 14.821 1.00 89.00 404 LYS A N 1
ATOM 3154 C CA . LYS A 1 404 ? -19.885 -15.772 15.503 1.00 89.00 404 LYS A CA 1
ATOM 3155 C C . LYS A 1 404 ? -19.665 -15.755 17.020 1.00 89.00 404 LYS A C 1
ATOM 3157 O O . LYS A 1 404 ? -20.361 -16.489 17.715 1.00 89.00 404 LYS A O 1
ATOM 3162 N N . GLN A 1 405 ? -18.717 -14.964 17.535 1.00 90.31 405 GLN A N 1
ATOM 3163 C CA . GLN A 1 405 ? -18.496 -14.814 18.982 1.00 90.31 405 GLN A CA 1
ATOM 3164 C C . GLN A 1 405 ? -19.382 -13.742 19.624 1.00 90.31 405 GLN A C 1
ATOM 3166 O O . GLN A 1 405 ? -19.755 -13.901 20.785 1.00 90.31 405 GLN A O 1
ATOM 3171 N N . ILE A 1 406 ? -19.710 -12.666 18.900 1.00 87.56 406 ILE A N 1
ATOM 3172 C CA . ILE A 1 406 ? -20.657 -11.648 19.379 1.00 87.56 406 ILE A CA 1
ATOM 3173 C C . ILE A 1 406 ? -22.080 -12.225 19.357 1.00 87.56 406 ILE A C 1
ATOM 3175 O O . ILE A 1 406 ? -22.786 -12.189 20.365 1.00 87.56 406 ILE A O 1
ATOM 3179 N N . GLY A 1 407 ? -22.490 -12.786 18.213 1.00 82.38 407 GLY A N 1
ATOM 3180 C CA . GLY A 1 407 ? -23.890 -13.117 17.957 1.00 82.38 407 GLY A CA 1
ATOM 3181 C C . GLY A 1 407 ? -24.776 -11.866 17.961 1.00 82.38 407 GLY A C 1
ATOM 3182 O O . GLY A 1 407 ? -24.350 -10.797 17.530 1.00 82.38 407 GLY A O 1
ATOM 3183 N N . GLY A 1 408 ? -26.003 -12.010 18.467 1.00 86.81 408 GLY A N 1
ATOM 3184 C CA . GLY A 1 408 ? -27.005 -10.941 18.458 1.00 86.81 408 GLY A CA 1
ATOM 3185 C C . GLY A 1 408 ? -27.715 -10.791 17.111 1.00 86.81 408 GLY A C 1
ATOM 3186 O O . GLY A 1 408 ? -27.567 -11.633 16.227 1.00 86.81 408 GLY A O 1
ATOM 3187 N N . GLU A 1 409 ? -28.526 -9.744 16.982 1.00 93.19 409 GLU A N 1
ATOM 3188 C CA . GLU A 1 409 ? -29.160 -9.351 15.720 1.00 93.19 409 GLU A CA 1
ATOM 3189 C C . GLU A 1 409 ? -28.267 -8.352 14.969 1.00 93.19 409 GLU A C 1
ATOM 3191 O O . GLU A 1 409 ? -27.681 -7.452 15.573 1.00 93.19 409 GLU A O 1
ATOM 3196 N N . SER A 1 410 ? -28.179 -8.490 13.647 1.00 93.69 410 SER A N 1
ATOM 3197 C CA . SER A 1 410 ? -27.288 -7.707 12.785 1.00 93.69 410 SER A CA 1
ATOM 3198 C C . SER A 1 410 ? -28.040 -6.774 11.826 1.00 93.69 410 SER A C 1
ATOM 3200 O O . SER A 1 410 ? -29.020 -7.156 11.177 1.00 93.69 410 SER A O 1
ATOM 3202 N N . LEU A 1 411 ? -27.560 -5.530 11.708 1.00 95.69 411 LEU A N 1
ATOM 3203 C CA . LEU A 1 411 ? -28.049 -4.539 10.748 1.00 95.69 411 LEU A CA 1
ATOM 3204 C C . LEU A 1 411 ? -26.990 -4.251 9.681 1.00 95.69 411 LEU A C 1
ATOM 3206 O O . LEU A 1 411 ? -26.036 -3.520 9.938 1.00 95.69 411 LEU A O 1
ATOM 3210 N N . ALA A 1 412 ? -27.216 -4.737 8.462 1.00 95.06 412 ALA A N 1
ATOM 3211 C CA . ALA A 1 412 ? -26.527 -4.219 7.289 1.00 95.06 412 ALA A CA 1
ATOM 3212 C C . ALA A 1 412 ? -27.136 -2.876 6.874 1.00 95.06 412 ALA A C 1
ATOM 3214 O O . ALA A 1 412 ? -28.333 -2.765 6.596 1.00 95.06 412 ALA A O 1
ATOM 3215 N N . ILE A 1 413 ? -26.300 -1.853 6.817 1.00 94.44 413 ILE A N 1
ATOM 3216 C CA . ILE A 1 413 ? -26.570 -0.574 6.173 1.00 94.44 413 ILE A CA 1
ATOM 3217 C C . ILE A 1 413 ? -25.910 -0.652 4.793 1.00 94.44 413 ILE A C 1
ATOM 3219 O O . ILE A 1 413 ? -24.802 -1.169 4.682 1.00 94.44 413 ILE A O 1
ATOM 3223 N N . GLY A 1 414 ? -26.608 -0.206 3.746 1.00 87.81 414 GLY A N 1
ATOM 3224 C CA . GLY A 1 414 ? -25.996 -0.121 2.419 1.00 87.81 414 GLY A CA 1
ATOM 3225 C C . GLY A 1 414 ? -25.832 -1.432 1.676 1.00 87.81 414 GLY A C 1
ATOM 3226 O O . GLY A 1 414 ? -26.749 -2.253 1.678 1.00 87.81 414 GLY A O 1
ATOM 3227 N N . ASN A 1 415 ? -24.686 -1.632 1.022 1.00 85.06 415 ASN A N 1
ATOM 3228 C CA . ASN A 1 415 ? -24.339 -2.868 0.323 1.00 85.06 415 ASN A CA 1
ATOM 3229 C C . ASN A 1 415 ? -23.166 -3.593 0.991 1.00 85.06 415 ASN A C 1
ATOM 3231 O O . ASN A 1 415 ? -22.063 -3.082 1.101 1.00 85.06 415 ASN A O 1
ATOM 3235 N N . VAL A 1 416 ? -23.433 -4.829 1.416 1.00 88.25 416 VAL A N 1
ATOM 3236 C CA . VAL A 1 416 ? -22.520 -5.676 2.186 1.00 88.25 416 VAL A CA 1
ATOM 3237 C C . VAL A 1 416 ? -22.668 -7.115 1.689 1.00 88.25 416 VAL A C 1
ATOM 3239 O O . VAL A 1 416 ? -23.791 -7.620 1.618 1.00 88.25 416 VAL A O 1
ATOM 3242 N N . SER A 1 417 ? -21.551 -7.773 1.375 1.00 79.88 417 SER A N 1
ATOM 3243 C CA . SER A 1 417 ? -21.441 -9.156 0.864 1.00 79.88 417 SER A CA 1
ATOM 3244 C C . SER A 1 417 ? -21.575 -10.248 1.944 1.00 79.88 417 SER A C 1
ATOM 3246 O O . SER A 1 417 ? -20.984 -11.322 1.845 1.00 79.88 417 SER A O 1
ATOM 3248 N N . TRP A 1 418 ? -22.339 -9.983 3.006 1.00 83.19 418 TRP A N 1
ATOM 3249 C CA . TRP A 1 418 ? -22.393 -10.832 4.200 1.00 83.19 418 TRP A CA 1
ATOM 3250 C C . TRP A 1 418 ? -23.823 -11.208 4.612 1.00 83.19 418 TRP A C 1
ATOM 3252 O O . TRP A 1 418 ? -24.786 -10.566 4.198 1.00 83.19 418 TRP A O 1
ATOM 3262 N N . GLU A 1 419 ? -23.973 -12.245 5.441 1.00 84.12 419 GLU A N 1
ATOM 3263 C CA . GLU A 1 419 ? -25.259 -12.622 6.039 1.00 84.12 419 GLU A CA 1
ATOM 3264 C C . GLU A 1 419 ? -25.677 -11.617 7.129 1.00 84.12 419 GLU A C 1
ATOM 3266 O O . GLU A 1 419 ? -24.919 -11.338 8.058 1.00 84.12 419 GLU A O 1
ATOM 3271 N N . TYR A 1 420 ? -26.900 -11.089 7.033 1.00 89.06 420 TYR A N 1
ATOM 3272 C CA . TYR A 1 420 ? -27.483 -10.143 7.991 1.00 89.06 420 TYR A CA 1
ATOM 3273 C C . TYR A 1 420 ? -28.949 -10.480 8.296 1.00 89.06 420 TYR A C 1
ATOM 3275 O O . TYR A 1 420 ? -29.680 -10.976 7.437 1.00 89.06 420 TYR A O 1
ATOM 3283 N N . ASP A 1 421 ? -29.413 -10.140 9.499 1.00 93.12 421 ASP A N 1
ATOM 3284 C CA . ASP A 1 421 ? -30.817 -10.305 9.903 1.00 93.12 421 ASP A CA 1
ATOM 3285 C C . ASP A 1 421 ? -31.713 -9.207 9.306 1.00 93.12 421 ASP A C 1
ATOM 3287 O O . ASP A 1 421 ? -32.872 -9.440 8.946 1.00 93.12 421 ASP A O 1
ATOM 3291 N N . LYS A 1 422 ? -31.172 -7.988 9.188 1.00 94.38 422 LYS A N 1
ATOM 3292 C CA . LYS A 1 422 ? -31.864 -6.791 8.690 1.00 94.38 422 LYS A CA 1
ATOM 3293 C C . LYS A 1 422 ? -30.996 -6.024 7.696 1.00 94.38 422 LYS A C 1
ATOM 3295 O O . LYS A 1 422 ? -29.810 -5.825 7.935 1.00 94.38 422 LYS A O 1
ATOM 3300 N N . LYS A 1 423 ? -31.621 -5.491 6.638 1.00 93.88 423 LYS A N 1
ATOM 3301 C CA . LYS A 1 423 ? -30.996 -4.545 5.696 1.00 93.88 423 LYS A CA 1
ATOM 3302 C C . LYS A 1 423 ? -31.700 -3.188 5.707 1.00 93.88 423 LYS A C 1
ATOM 3304 O O . LYS A 1 423 ? -32.923 -3.119 5.574 1.00 93.88 423 LYS A O 1
ATOM 3309 N N . LEU A 1 424 ? -30.931 -2.108 5.810 1.00 94.06 424 LEU A N 1
ATOM 3310 C CA . LEU A 1 424 ? -31.369 -0.727 5.622 1.00 94.06 424 LEU A CA 1
ATOM 3311 C C . LEU A 1 424 ? -30.890 -0.252 4.245 1.00 94.06 424 LEU A C 1
ATOM 3313 O O . LEU A 1 424 ? -29.739 0.135 4.073 1.00 94.06 424 LEU A O 1
ATOM 3317 N N . GLN A 1 425 ? -31.794 -0.277 3.263 1.00 87.19 425 GLN A N 1
ATOM 3318 C CA . GLN A 1 425 ? -31.562 0.304 1.937 1.00 87.19 425 GLN A CA 1
ATOM 3319 C C . GLN A 1 425 ? -32.079 1.744 1.856 1.00 87.19 425 GLN A C 1
ATOM 3321 O O . GLN A 1 425 ? -33.146 2.076 2.392 1.00 87.19 425 GLN A O 1
ATOM 3326 N N . ALA A 1 426 ? -31.359 2.584 1.116 1.00 91.31 426 ALA A N 1
ATOM 3327 C CA . ALA A 1 426 ? -31.706 3.971 0.840 1.00 91.31 426 ALA A CA 1
ATOM 3328 C C . ALA A 1 426 ? -31.531 4.315 -0.645 1.00 91.31 426 ALA A C 1
ATOM 3330 O O . ALA A 1 426 ? -30.844 3.613 -1.377 1.00 91.31 426 ALA A O 1
ATOM 3331 N N . ASN A 1 427 ? -32.183 5.390 -1.088 1.00 91.19 427 ASN A N 1
ATOM 3332 C CA . ASN A 1 427 ? -32.100 5.887 -2.467 1.00 91.19 427 ASN A CA 1
ATOM 3333 C C . ASN A 1 427 ? -30.987 6.937 -2.657 1.00 91.19 427 ASN A C 1
ATOM 3335 O O . ASN A 1 427 ? -30.663 7.287 -3.788 1.00 91.19 427 ASN A O 1
ATOM 3339 N N . ASN A 1 428 ? -30.495 7.510 -1.555 1.00 93.62 428 ASN A N 1
ATOM 3340 C CA . ASN A 1 428 ? -29.421 8.500 -1.458 1.00 93.62 428 ASN A CA 1
ATOM 3341 C C . ASN A 1 428 ? -29.056 8.704 0.027 1.00 93.62 428 ASN A C 1
ATOM 3343 O O . ASN A 1 428 ? -29.769 8.229 0.918 1.00 93.62 428 ASN A O 1
ATOM 3347 N N . SER A 1 429 ? -27.998 9.472 0.293 1.00 94.88 429 SER A N 1
ATOM 3348 C CA . SER A 1 429 ? -27.515 9.780 1.643 1.00 94.88 429 SER A CA 1
ATOM 3349 C C . SER A 1 429 ? -28.536 10.513 2.536 1.00 94.88 429 SER A C 1
ATOM 3351 O O . SER A 1 429 ? -28.558 10.297 3.748 1.00 94.88 429 SER A O 1
ATOM 3353 N N . TYR A 1 430 ? -29.451 11.319 1.987 1.00 96.81 430 TYR A N 1
ATOM 3354 C CA . TYR A 1 430 ? -30.484 12.011 2.778 1.00 96.81 430 TYR A CA 1
ATOM 3355 C C . TYR A 1 430 ? -31.543 11.035 3.327 1.00 96.81 430 TYR A C 1
ATOM 3357 O O . TYR A 1 430 ? -31.886 11.073 4.509 1.00 96.81 430 TYR A O 1
ATOM 3365 N N . ASP A 1 431 ? -32.018 10.117 2.480 1.00 97.06 431 ASP A N 1
ATOM 3366 C CA . ASP A 1 431 ? -32.937 9.023 2.834 1.00 97.06 431 ASP A CA 1
ATOM 3367 C C . ASP A 1 431 ? -32.270 8.010 3.790 1.00 97.06 431 ASP A C 1
ATOM 3369 O O . ASP A 1 431 ? -32.886 7.554 4.756 1.00 97.06 431 ASP A O 1
ATOM 3373 N N . LEU A 1 432 ? -30.981 7.721 3.575 1.00 96.25 432 LEU A N 1
ATOM 3374 C CA . LEU A 1 432 ? -30.135 6.908 4.456 1.00 96.25 432 LEU A CA 1
ATOM 3375 C C . LEU A 1 432 ? -30.089 7.482 5.877 1.00 96.25 432 LEU A C 1
ATOM 3377 O O . LEU A 1 432 ? -30.422 6.792 6.843 1.00 96.25 432 LEU A O 1
ATOM 3381 N N . ALA A 1 433 ? -29.727 8.759 6.003 1.00 96.88 433 ALA A N 1
ATOM 3382 C CA . ALA A 1 433 ? -29.598 9.420 7.292 1.00 96.88 433 ALA A CA 1
ATOM 3383 C C . ALA A 1 433 ? -30.950 9.599 8.004 1.00 96.88 433 ALA A C 1
ATOM 3385 O O . ALA A 1 433 ? -31.030 9.395 9.217 1.00 96.88 433 ALA A O 1
ATOM 3386 N N . GLU A 1 434 ? -32.042 9.884 7.280 1.00 97.62 434 GLU A N 1
ATOM 3387 C CA . GLU A 1 434 ? -33.389 9.888 7.869 1.00 97.62 434 GLU A CA 1
ATOM 3388 C C . GLU A 1 434 ? -33.711 8.512 8.469 1.00 97.62 434 GLU A C 1
ATOM 3390 O O . GLU A 1 434 ? -34.050 8.431 9.653 1.00 97.62 434 GLU A O 1
ATOM 3395 N N . LYS A 1 435 ? -33.513 7.425 7.713 1.00 96.94 435 LYS A N 1
ATOM 3396 C CA . LYS A 1 435 ? -33.761 6.051 8.176 1.00 96.94 435 LYS A CA 1
ATOM 3397 C C . LYS A 1 435 ? -32.901 5.663 9.379 1.00 96.94 435 LYS A C 1
ATOM 3399 O O . LYS A 1 435 ? -33.447 5.132 10.347 1.00 96.94 435 LYS A O 1
ATOM 3404 N N . ILE A 1 436 ? -31.603 5.968 9.366 1.00 96.62 436 ILE A N 1
ATOM 3405 C CA . ILE A 1 436 ? -30.697 5.742 10.506 1.00 96.62 436 ILE A CA 1
ATOM 3406 C C . ILE A 1 436 ? -31.166 6.548 11.726 1.00 96.62 436 ILE A C 1
ATOM 3408 O O . ILE A 1 436 ? -31.302 6.004 12.824 1.00 96.62 436 ILE A O 1
ATOM 3412 N N . SER A 1 437 ? -31.537 7.818 11.541 1.00 97.44 437 SER A N 1
ATOM 3413 C CA . SER A 1 437 ? -31.996 8.690 12.628 1.00 97.44 437 SER A CA 1
ATOM 3414 C C . SER A 1 437 ? -33.282 8.204 13.320 1.00 97.44 437 SER A C 1
ATOM 3416 O O . SER A 1 437 ? -33.595 8.655 14.426 1.00 97.44 437 SER A O 1
ATOM 3418 N N . ARG A 1 438 ? -34.046 7.267 12.729 1.00 96.25 438 ARG A N 1
ATOM 3419 C CA . ARG A 1 438 ? -35.214 6.626 13.378 1.00 96.25 438 ARG A CA 1
ATOM 3420 C C . ARG A 1 438 ? -34.832 5.760 14.579 1.00 96.25 438 ARG A C 1
ATOM 3422 O O . ARG A 1 438 ? -35.699 5.444 15.390 1.00 96.25 438 ARG A O 1
ATOM 3429 N N . ARG A 1 439 ? -33.546 5.429 14.736 1.00 96.44 439 ARG A N 1
ATOM 3430 C CA . ARG A 1 439 ? -32.986 4.759 15.921 1.00 96.44 439 ARG A CA 1
ATOM 3431 C C . ARG A 1 439 ? -32.810 5.678 17.131 1.00 96.44 439 ARG A C 1
ATOM 3433 O O . ARG A 1 439 ? -32.387 5.215 18.185 1.00 96.44 439 ARG A O 1
ATOM 3440 N N . TRP A 1 440 ? -33.197 6.948 17.022 1.00 97.19 440 TRP A N 1
ATOM 3441 C CA . TRP A 1 440 ? -33.354 7.871 18.142 1.00 97.19 440 TRP A CA 1
ATOM 3442 C C . TRP A 1 440 ? -34.844 8.101 18.426 1.00 97.19 440 TRP A C 1
ATOM 3444 O O . TRP A 1 440 ? -35.607 8.473 17.528 1.00 97.19 440 TRP A O 1
ATOM 3454 N N . LYS A 1 441 ? -35.252 7.914 19.691 1.00 95.69 441 LYS A N 1
ATOM 3455 C CA . LYS A 1 441 ? -36.611 8.219 20.186 1.00 95.69 441 LYS A CA 1
ATOM 3456 C C . LYS A 1 441 ? -36.879 9.726 20.147 1.00 95.69 441 LYS A C 1
ATOM 3458 O O . LYS A 1 441 ? -37.992 10.150 19.857 1.00 95.69 441 LYS A O 1
ATOM 3463 N N . SER A 1 442 ? -35.841 10.508 20.429 1.00 96.31 442 SER A N 1
ATOM 3464 C CA . SER A 1 442 ? -35.795 11.969 20.368 1.00 96.31 442 SER A CA 1
ATOM 3465 C C . SER A 1 442 ? -34.336 12.414 20.324 1.00 96.31 442 SER A C 1
ATOM 3467 O O . SER A 1 442 ? -33.484 11.756 20.927 1.00 96.31 442 SER A O 1
ATOM 3469 N N . SER A 1 443 ? -34.048 13.540 19.674 1.00 97.19 443 SER A N 1
ATOM 3470 C CA . SER A 1 443 ? -32.725 14.166 19.738 1.00 97.19 443 SER A CA 1
ATOM 3471 C C . SER A 1 443 ? -32.874 15.688 19.788 1.00 97.19 443 SER A C 1
ATOM 3473 O O . SER A 1 443 ? -33.470 16.256 18.867 1.00 97.19 443 SER A O 1
ATOM 3475 N N . PRO A 1 444 ? -32.373 16.362 20.841 1.00 95.56 444 PRO A N 1
ATOM 3476 C CA . PRO A 1 444 ? -32.522 17.808 21.008 1.00 95.56 444 PRO A CA 1
ATOM 3477 C C . PRO A 1 444 ? -31.738 18.590 19.947 1.00 95.56 444 PRO A C 1
ATOM 3479 O O . PRO A 1 444 ? -32.119 19.712 19.628 1.00 95.56 444 PRO A O 1
ATOM 3482 N N . GLY A 1 445 ? -30.745 17.967 19.310 1.00 97.19 445 GLY A N 1
ATOM 3483 C CA . GLY A 1 445 ? -30.178 18.442 18.056 1.00 97.19 445 GLY A CA 1
ATOM 3484 C C . GLY A 1 445 ? -29.760 17.324 17.104 1.00 97.19 445 GLY A C 1
ATOM 3485 O O . GLY A 1 445 ? -29.984 16.140 17.374 1.00 97.19 445 GLY A O 1
ATOM 3486 N N . ALA A 1 446 ? -29.159 17.715 15.984 1.00 98.25 446 ALA A N 1
ATOM 3487 C CA . ALA A 1 446 ? -28.540 16.827 15.001 1.00 98.25 446 ALA A CA 1
ATOM 3488 C C . ALA A 1 446 ? -27.215 17.423 14.498 1.00 98.25 446 ALA A C 1
ATOM 3490 O O . ALA A 1 446 ? -26.997 18.633 14.592 1.00 98.25 446 ALA A O 1
ATOM 3491 N N . VAL A 1 447 ? -26.332 16.590 13.949 1.00 98.50 447 VAL A N 1
ATOM 3492 C CA . VAL A 1 447 ? -25.122 17.072 13.265 1.00 98.50 447 VAL A CA 1
ATOM 3493 C C . VAL A 1 447 ? -25.389 17.089 11.763 1.00 98.50 447 VAL A C 1
ATOM 3495 O O . VAL A 1 447 ? -25.754 16.071 11.180 1.00 98.50 447 VAL A O 1
ATOM 3498 N N . ILE A 1 448 ? -25.271 18.261 11.148 1.00 98.25 448 ILE A N 1
ATOM 3499 C CA . ILE A 1 448 ? -25.610 18.513 9.748 1.00 98.25 448 ILE A CA 1
ATOM 3500 C C . ILE A 1 448 ? -24.327 18.551 8.927 1.00 98.25 448 ILE A C 1
ATOM 3502 O O . ILE A 1 448 ? -23.436 19.350 9.214 1.00 98.25 448 ILE A O 1
ATOM 3506 N N . VAL A 1 449 ? -24.241 17.699 7.906 1.00 97.50 449 VAL A N 1
ATOM 3507 C CA . VAL A 1 449 ? -23.014 17.485 7.124 1.00 97.50 449 VAL A CA 1
ATOM 3508 C C . VAL A 1 449 ? -23.296 17.681 5.635 1.00 97.50 449 VAL A C 1
ATOM 3510 O O . VAL A 1 449 ? -24.302 17.195 5.115 1.00 97.50 449 VAL A O 1
ATOM 3513 N N . GLY A 1 450 ? -22.426 18.423 4.948 1.00 95.19 450 GLY A N 1
ATOM 3514 C CA . GLY A 1 450 ? -22.511 18.631 3.501 1.00 95.19 450 GLY A CA 1
ATOM 3515 C C . GLY A 1 450 ? -22.048 17.413 2.694 1.00 95.19 450 GLY A C 1
ATOM 3516 O O . GLY A 1 450 ? -21.807 16.333 3.226 1.00 95.19 450 GLY A O 1
ATOM 3517 N N . GLN A 1 451 ? -21.855 17.595 1.389 1.00 91.88 451 GLN A N 1
ATOM 3518 C CA . GLN A 1 451 ? -21.170 16.617 0.532 1.00 91.88 451 GLN A CA 1
ATOM 3519 C C . GLN A 1 451 ? -19.644 16.802 0.627 1.00 91.88 451 GLN A C 1
ATOM 3521 O O . GLN A 1 451 ? -18.984 17.164 -0.343 1.00 91.88 451 GLN A O 1
ATOM 3526 N N . ASN A 1 452 ? -19.097 16.633 1.835 1.00 93.38 452 ASN A N 1
ATOM 3527 C CA . ASN A 1 452 ? -17.675 16.798 2.135 1.00 93.38 452 ASN A CA 1
ATOM 3528 C C . ASN A 1 452 ? -17.229 15.768 3.186 1.00 93.38 452 ASN A C 1
ATOM 3530 O O . ASN A 1 452 ? -17.665 15.824 4.336 1.00 93.38 452 ASN A O 1
ATOM 3534 N N . TYR A 1 453 ? -16.358 14.841 2.782 1.00 93.56 453 TYR A N 1
ATOM 3535 C CA . TYR A 1 453 ? -15.910 13.730 3.623 1.00 93.56 453 TYR A CA 1
ATOM 3536 C C . TYR A 1 453 ? -14.954 14.166 4.750 1.00 93.56 453 TYR A C 1
ATOM 3538 O O . TYR A 1 453 ? -15.120 13.740 5.888 1.00 93.56 453 TYR A O 1
ATOM 3546 N N . SER A 1 454 ? -14.026 15.091 4.482 1.00 94.12 454 SER A N 1
ATOM 3547 C CA . SER A 1 454 ? -13.108 15.666 5.482 1.00 94.12 454 SER A CA 1
ATOM 3548 C C . SER A 1 454 ? -13.863 16.285 6.671 1.00 94.12 454 SER A C 1
ATOM 3550 O O . SER A 1 454 ? -13.580 16.004 7.834 1.00 94.12 454 SER A O 1
ATOM 3552 N N . ALA A 1 455 ? -14.908 17.067 6.385 1.00 94.81 455 ALA A N 1
ATOM 3553 C CA . ALA A 1 455 ? -15.802 17.627 7.397 1.00 94.81 455 ALA A CA 1
ATOM 3554 C C . ALA A 1 455 ? -16.630 16.541 8.111 1.00 94.81 455 ALA A C 1
ATOM 3556 O O . ALA A 1 455 ? -16.897 16.643 9.310 1.00 94.81 455 ALA A O 1
ATOM 3557 N N . ALA A 1 456 ? -17.017 15.483 7.393 1.00 95.94 456 ALA A N 1
ATOM 3558 C CA . ALA A 1 456 ? -17.765 14.355 7.937 1.00 95.94 456 ALA A CA 1
ATOM 3559 C C . ALA A 1 456 ? -16.962 13.533 8.962 1.00 95.94 456 ALA A C 1
ATOM 3561 O O . ALA A 1 456 ? -17.530 13.126 9.980 1.00 95.94 456 ALA A O 1
ATOM 3562 N N . LEU A 1 457 ? -15.650 13.353 8.744 1.00 95.44 457 LEU A N 1
ATOM 3563 C CA . LEU A 1 457 ? -14.750 12.711 9.708 1.00 95.44 457 LEU A CA 1
ATOM 3564 C C . LEU A 1 457 ? -14.805 13.408 11.076 1.00 95.44 457 LEU A C 1
ATOM 3566 O O . LEU A 1 457 ? -14.954 12.743 12.096 1.00 95.44 457 LEU A O 1
ATOM 3570 N N . ILE A 1 458 ? -14.747 14.744 11.099 1.00 93.56 458 ILE A N 1
ATOM 3571 C CA . ILE A 1 458 ? -14.805 15.558 12.328 1.00 93.56 458 ILE A CA 1
ATOM 3572 C C . ILE A 1 458 ? -16.231 15.576 12.916 1.00 93.56 458 ILE A C 1
ATOM 3574 O O . ILE A 1 458 ? -16.418 15.584 14.135 1.00 93.56 458 ILE A O 1
ATOM 3578 N N . ALA A 1 459 ? -17.259 15.534 12.063 1.00 96.44 459 ALA A N 1
ATOM 3579 C CA . ALA A 1 459 ? -18.665 15.543 12.467 1.00 96.44 459 ALA A CA 1
ATOM 3580 C C . ALA A 1 459 ? -19.078 14.312 13.295 1.00 96.44 459 ALA A C 1
ATOM 3582 O O . ALA A 1 459 ? -19.884 14.427 14.224 1.00 96.44 459 ALA A O 1
ATOM 3583 N N . ALA A 1 460 ? -18.554 13.131 12.965 1.00 97.56 460 ALA A N 1
ATOM 3584 C CA . ALA A 1 460 ? -19.007 11.871 13.548 1.00 97.56 460 ALA A CA 1
ATOM 3585 C C . ALA A 1 460 ? -18.612 11.653 15.026 1.00 97.56 460 ALA A C 1
ATOM 3587 O O . ALA A 1 460 ? -19.485 11.246 15.804 1.00 97.56 460 ALA A O 1
ATOM 3588 N N . PRO A 1 461 ? -17.391 11.987 15.489 1.00 97.50 461 PRO A N 1
ATOM 3589 C CA . PRO A 1 461 ? -17.060 12.032 16.913 1.00 97.50 461 PRO A CA 1
ATOM 3590 C C . PRO A 1 461 ? -17.936 13.017 17.701 1.00 97.50 461 PRO A C 1
ATOM 3592 O O . PRO A 1 461 ? -18.410 12.666 18.782 1.00 97.50 461 PRO A O 1
ATOM 3595 N N . ILE A 1 462 ? -18.249 14.197 17.143 1.00 97.56 462 ILE A N 1
ATOM 3596 C CA . ILE A 1 462 ? -19.169 15.170 17.767 1.00 97.56 462 ILE A CA 1
ATOM 3597 C C . ILE A 1 462 ? -20.573 14.566 17.915 1.00 97.56 462 ILE A C 1
ATOM 3599 O O . ILE A 1 462 ? -21.146 14.584 19.006 1.00 97.56 462 ILE A O 1
ATOM 3603 N N . ALA A 1 463 ? -21.115 13.985 16.841 1.00 98.12 463 ALA A N 1
ATOM 3604 C CA . ALA A 1 463 ? -22.422 13.329 16.845 1.00 98.12 463 ALA A CA 1
ATOM 3605 C C . ALA A 1 463 ? -22.490 12.204 17.892 1.00 98.12 463 ALA A C 1
ATOM 3607 O O . ALA A 1 463 ? -23.432 12.132 18.684 1.00 98.12 463 ALA A O 1
ATOM 3608 N N . SER A 1 464 ? -21.441 11.384 17.961 1.00 97.75 464 SER A N 1
ATOM 3609 C CA . SER A 1 464 ? -21.309 10.281 18.917 1.00 97.75 464 SER A CA 1
ATOM 3610 C C . SER A 1 464 ? -21.232 10.783 20.364 1.00 97.75 464 SER A C 1
ATOM 3612 O O . SER A 1 464 ? -21.901 10.248 21.251 1.00 97.75 464 SER A O 1
ATOM 3614 N N . TYR A 1 465 ? -20.472 11.852 20.621 1.00 96.75 465 TYR A N 1
ATOM 3615 C CA . TYR A 1 465 ? -20.333 12.441 21.954 1.00 96.75 465 TYR A CA 1
ATOM 3616 C C . TYR A 1 465 ? -21.617 13.124 22.454 1.00 96.75 465 TYR A C 1
ATOM 3618 O O . TYR A 1 465 ? -21.938 13.068 23.644 1.00 96.75 465 TYR A O 1
ATOM 3626 N N . LEU A 1 466 ? -22.391 13.726 21.549 1.00 96.19 466 LEU A N 1
ATOM 3627 C CA . LEU A 1 466 ? -23.710 14.296 21.844 1.00 96.19 466 LEU A CA 1
ATOM 3628 C C . LEU A 1 466 ? -24.835 13.245 21.859 1.00 96.19 466 LEU A C 1
ATOM 3630 O O . LEU A 1 466 ? -25.953 13.539 22.287 1.00 96.19 466 LEU A O 1
ATOM 3634 N N . ASN A 1 467 ? -24.563 12.015 21.413 1.00 97.06 467 ASN A N 1
ATOM 3635 C CA . ASN A 1 467 ? -25.582 11.015 21.094 1.00 97.06 467 ASN A CA 1
ATOM 3636 C C . ASN A 1 467 ? -26.664 11.581 20.148 1.00 97.06 467 ASN A C 1
ATOM 3638 O O . ASN A 1 467 ? -27.860 11.378 20.357 1.00 97.06 467 ASN A O 1
ATOM 3642 N N . TRP A 1 468 ? -26.251 12.344 19.137 1.00 98.06 468 TRP A N 1
ATOM 3643 C CA . TRP A 1 468 ? -27.112 12.935 18.111 1.00 98.06 468 TRP A CA 1
ATOM 3644 C C . TRP A 1 468 ? -26.945 12.174 16.785 1.00 98.06 468 TRP A C 1
ATOM 3646 O O . TRP A 1 468 ? -25.853 11.683 16.499 1.00 98.06 468 TRP A O 1
ATOM 3656 N N . PRO A 1 469 ? -27.987 12.074 15.941 1.00 98.19 469 PRO A N 1
ATOM 3657 C CA . PRO A 1 469 ? -27.836 11.539 14.595 1.00 98.19 469 PRO A CA 1
ATOM 3658 C C . PRO A 1 469 ? -27.123 12.544 13.679 1.00 98.19 469 PRO A C 1
ATOM 3660 O O . PRO A 1 469 ? -27.287 13.761 13.817 1.00 98.19 469 PRO A O 1
ATOM 3663 N N . ILE A 1 470 ? -26.389 12.018 12.699 1.00 98.50 470 ILE A N 1
ATOM 3664 C CA . ILE A 1 470 ? -25.921 12.781 11.536 1.00 98.50 470 ILE A CA 1
ATOM 3665 C C . ILE A 1 470 ? -27.050 12.848 10.509 1.00 98.50 470 ILE A C 1
ATOM 3667 O O . ILE A 1 470 ? -27.760 11.862 10.309 1.00 98.50 470 ILE A O 1
ATOM 3671 N N . LEU A 1 471 ? -27.211 13.999 9.856 1.00 98.38 471 LEU A N 1
ATOM 3672 C CA . LEU A 1 471 ? -28.130 14.204 8.740 1.00 98.38 471 LEU A CA 1
ATOM 3673 C C . LEU A 1 471 ? -27.427 14.972 7.614 1.00 98.38 471 LEU A C 1
ATOM 3675 O O . LEU A 1 471 ? -26.828 16.021 7.850 1.00 98.38 471 LEU A O 1
ATOM 3679 N N . TYR A 1 472 ? -27.522 14.473 6.383 1.00 98.12 472 TYR A N 1
ATOM 3680 C CA . TYR A 1 472 ? -26.830 15.081 5.245 1.00 98.12 472 TYR A CA 1
ATOM 3681 C C . TYR A 1 472 ? -27.642 16.190 4.567 1.00 98.12 472 TYR A C 1
ATOM 3683 O O . TYR A 1 472 ? -28.877 16.206 4.610 1.00 98.12 472 TYR A O 1
ATOM 3691 N N . VAL A 1 473 ? -26.944 17.115 3.911 1.00 97.38 473 VAL A N 1
ATOM 3692 C CA . VAL A 1 473 ? -27.516 18.179 3.074 1.00 97.38 473 VAL A CA 1
ATOM 3693 C C . VAL A 1 473 ? -26.697 18.379 1.798 1.00 97.38 473 VAL A C 1
ATOM 3695 O O . VAL A 1 473 ? -25.509 18.063 1.746 1.00 97.38 473 VAL A O 1
ATOM 3698 N N . GLY A 1 474 ? -27.342 18.937 0.774 1.00 94.62 474 GLY A N 1
ATOM 3699 C CA . GLY A 1 474 ? -26.670 19.498 -0.399 1.00 94.62 474 GLY A CA 1
ATOM 3700 C C . GLY A 1 474 ? -26.736 21.026 -0.374 1.00 94.62 474 GLY A C 1
ATOM 3701 O O . GLY A 1 474 ? -26.779 21.647 0.686 1.00 94.62 474 GLY A O 1
ATOM 3702 N N . GLU A 1 475 ? -26.858 21.642 -1.551 1.00 93.81 475 GLU A N 1
ATOM 3703 C CA . GLU A 1 475 ? -27.056 23.097 -1.698 1.00 93.81 475 GLU A CA 1
ATOM 3704 C C . GLU A 1 475 ? -28.322 23.641 -1.008 1.00 93.81 475 GLU A C 1
ATOM 3706 O O . GLU A 1 475 ? -28.435 24.842 -0.759 1.00 93.81 475 GLU A O 1
ATOM 3711 N N . THR A 1 476 ? -29.287 22.778 -0.684 1.00 95.38 476 THR A N 1
ATOM 3712 C CA . THR A 1 476 ? -30.537 23.119 0.017 1.00 95.38 476 THR A CA 1
ATOM 3713 C C . THR A 1 476 ? -30.893 22.027 1.026 1.00 95.38 476 THR A C 1
ATOM 3715 O O . THR A 1 476 ? -30.384 20.910 0.926 1.00 95.38 476 THR A O 1
ATOM 3718 N N . LEU A 1 477 ? -31.759 22.342 1.996 1.00 96.62 477 LEU A N 1
ATOM 3719 C CA . LEU A 1 477 ? -32.204 21.399 3.026 1.00 96.62 477 LEU A CA 1
ATOM 3720 C C . LEU A 1 477 ? -33.143 20.327 2.418 1.00 96.62 477 LEU A C 1
ATOM 3722 O O . LEU A 1 477 ? -34.242 20.687 1.983 1.00 96.62 477 LEU A O 1
ATOM 3726 N N . PRO A 1 478 ? -32.770 19.029 2.402 1.00 97.38 478 PRO A N 1
ATOM 3727 C CA . PRO A 1 478 ? -33.613 17.957 1.868 1.00 97.38 478 PRO A CA 1
ATOM 3728 C C . PRO A 1 478 ? -34.905 17.761 2.670 1.00 97.38 478 PRO A C 1
ATOM 3730 O O . PRO A 1 478 ? -34.979 18.087 3.860 1.00 97.38 478 PRO A O 1
ATOM 3733 N N . ALA A 1 479 ? -35.926 17.181 2.035 1.00 97.31 479 ALA A N 1
ATOM 3734 C CA . ALA A 1 479 ? -37.209 16.907 2.685 1.00 97.31 479 ALA A CA 1
ATOM 3735 C C . ALA A 1 479 ? -37.075 15.832 3.779 1.00 97.31 479 ALA A C 1
ATOM 3737 O O . ALA A 1 479 ? -37.738 15.904 4.812 1.00 97.31 479 ALA A O 1
ATOM 3738 N N . GLU A 1 480 ? -36.176 14.880 3.556 1.00 98.00 480 GLU A N 1
ATOM 3739 C CA . GLU A 1 480 ? -35.797 13.766 4.418 1.00 98.00 480 GLU A CA 1
ATOM 3740 C C . GLU A 1 480 ? -35.134 14.292 5.701 1.00 98.00 480 GLU A C 1
ATOM 3742 O O . GLU A 1 480 ? -35.634 14.077 6.805 1.00 98.00 480 GLU A O 1
ATOM 3747 N N . THR A 1 481 ? -34.075 15.093 5.550 1.00 97.75 481 THR A N 1
ATOM 3748 C CA . THR A 1 481 ? -33.355 15.757 6.649 1.00 97.75 481 THR A CA 1
ATOM 3749 C C . THR A 1 481 ? -34.262 16.700 7.438 1.00 97.75 481 THR A C 1
ATOM 3751 O O . THR A 1 481 ? -34.249 16.692 8.671 1.00 97.75 481 THR A O 1
ATOM 3754 N N . LYS A 1 482 ? -35.127 17.459 6.754 1.00 97.81 482 LYS A N 1
ATOM 3755 C CA . LYS A 1 482 ? -36.154 18.273 7.411 1.00 97.81 482 LYS A CA 1
ATOM 3756 C C . LYS A 1 482 ? -37.127 17.419 8.237 1.00 97.81 482 LYS A C 1
ATOM 3758 O O . LYS A 1 482 ? -37.411 17.762 9.385 1.00 97.81 482 LYS A O 1
ATOM 3763 N N . ALA A 1 483 ? -37.630 16.318 7.678 1.00 97.25 483 ALA A N 1
ATOM 3764 C CA . ALA A 1 483 ? -38.560 15.428 8.368 1.00 97.25 483 ALA A CA 1
ATOM 3765 C C . ALA A 1 483 ? -37.914 14.740 9.582 1.00 97.25 483 ALA A C 1
ATOM 3767 O O . ALA A 1 483 ? -38.582 14.580 10.604 1.00 97.25 483 ALA A O 1
ATOM 3768 N N . ALA A 1 484 ? -36.623 14.392 9.515 1.00 97.94 484 ALA A N 1
ATOM 3769 C CA . ALA A 1 484 ? -35.870 13.892 10.664 1.00 97.94 484 ALA A CA 1
ATOM 3770 C C . ALA A 1 484 ? -35.833 14.916 11.810 1.00 97.94 484 ALA A C 1
ATOM 3772 O O . ALA A 1 484 ? -36.208 14.576 12.930 1.00 97.94 484 ALA A O 1
ATOM 3773 N N . LEU A 1 485 ? -35.454 16.169 11.530 1.00 98.25 485 LEU A N 1
ATOM 3774 C CA . LEU A 1 485 ? -35.392 17.249 12.527 1.00 98.25 485 LEU A CA 1
ATOM 3775 C C . LEU A 1 485 ? -36.755 17.496 13.200 1.00 98.25 485 LEU A C 1
ATOM 3777 O O . LEU A 1 485 ? -36.846 17.527 14.430 1.00 98.25 485 LEU A O 1
ATOM 3781 N N . GLU A 1 486 ? -37.830 17.595 12.408 1.00 97.00 486 GLU A N 1
ATOM 3782 C CA . GLU A 1 486 ? -39.199 17.766 12.923 1.00 97.00 486 GLU A CA 1
ATOM 3783 C C . GLU A 1 486 ? -39.664 16.553 13.756 1.00 97.00 486 GLU A C 1
ATOM 3785 O O . GLU A 1 486 ? -40.301 16.727 14.797 1.00 97.00 486 GLU A O 1
ATOM 3790 N N . ARG A 1 487 ? -39.316 15.324 13.345 1.00 97.38 487 ARG A N 1
ATOM 3791 C CA . ARG A 1 487 ? -39.649 14.071 14.050 1.00 97.38 487 ARG A CA 1
ATOM 3792 C C . ARG A 1 487 ? -38.890 13.910 15.370 1.00 97.38 487 ARG A C 1
ATOM 3794 O O . ARG A 1 487 ? -39.453 13.384 16.328 1.00 97.38 487 ARG A O 1
ATOM 3801 N N . LEU A 1 488 ? -37.621 14.310 15.413 1.00 97.44 488 LEU A N 1
ATOM 3802 C CA . LEU A 1 488 ? -36.744 14.175 16.582 1.00 97.44 488 LEU A CA 1
ATOM 3803 C C . LEU A 1 488 ? -37.022 15.222 17.667 1.00 97.44 488 LEU A C 1
ATOM 3805 O O . LEU A 1 488 ? -36.604 15.023 18.811 1.00 97.44 488 LEU A O 1
ATOM 3809 N N . GLY A 1 489 ? -37.729 16.303 17.316 1.00 96.44 489 GLY A N 1
ATOM 3810 C CA . GLY A 1 489 ? -37.966 17.453 18.188 1.00 96.44 489 GLY A CA 1
ATOM 3811 C C . GLY A 1 489 ? -36.744 18.364 18.325 1.00 96.44 489 GLY A C 1
ATOM 3812 O O . GLY A 1 489 ? -36.607 19.034 19.352 1.00 96.44 489 GLY A O 1
ATOM 3813 N N . SER A 1 490 ? -35.857 18.351 17.325 1.00 97.31 490 SER A N 1
ATOM 3814 C CA . SER A 1 490 ? -34.572 19.045 17.358 1.00 97.31 490 SER A CA 1
ATOM 3815 C C . SER A 1 490 ? -34.735 20.566 17.350 1.00 97.31 490 SER A C 1
ATOM 3817 O O . SER A 1 490 ? -35.565 21.122 16.632 1.00 97.31 490 SER A O 1
ATOM 3819 N N . ARG A 1 491 ? -33.922 21.225 18.175 1.00 97.00 491 ARG A N 1
ATOM 3820 C CA . ARG A 1 491 ? -33.838 22.677 18.373 1.00 97.00 491 ARG A CA 1
ATOM 3821 C C . ARG A 1 491 ? -32.448 23.206 18.051 1.00 97.00 491 ARG A C 1
ATOM 3823 O O . ARG A 1 491 ? -32.335 24.368 17.698 1.00 97.00 491 ARG A O 1
ATOM 3830 N N . ASP A 1 492 ? -31.429 22.356 18.134 1.00 97.38 492 ASP A N 1
ATOM 3831 C CA . ASP A 1 492 ? -30.037 22.723 17.900 1.00 97.38 492 ASP A CA 1
ATOM 3832 C C . ASP A 1 492 ? -29.430 21.939 16.727 1.00 97.38 492 ASP A C 1
ATOM 3834 O O . ASP A 1 492 ? -29.858 20.829 16.400 1.00 97.38 492 ASP A O 1
ATOM 3838 N N . ALA A 1 493 ? -28.423 22.514 16.076 1.00 97.56 493 ALA A N 1
ATOM 3839 C CA . ALA A 1 493 ? -27.665 21.864 15.016 1.00 97.56 493 ALA A CA 1
ATOM 3840 C C . ALA A 1 493 ? -26.174 22.217 15.091 1.00 97.56 493 ALA A C 1
ATOM 3842 O O . ALA A 1 493 ? -25.802 23.380 15.245 1.00 97.56 493 ALA A O 1
ATOM 3843 N N . VAL A 1 494 ? -25.313 21.215 14.925 1.00 98.06 494 VAL A N 1
ATOM 3844 C CA . VAL A 1 494 ? -23.880 21.435 14.674 1.00 98.06 494 VAL A CA 1
ATOM 3845 C C . VAL A 1 494 ? -23.637 21.307 13.177 1.00 98.06 494 VAL A C 1
ATOM 3847 O O . VAL A 1 494 ? -24.041 20.311 12.584 1.00 98.06 494 VAL A O 1
ATOM 3850 N N . LEU A 1 495 ? -23.008 22.307 12.565 1.00 97.69 495 LEU A N 1
ATOM 3851 C CA . LEU A 1 495 ? -22.781 22.374 11.122 1.00 97.69 495 LEU A CA 1
ATOM 3852 C C . LEU A 1 495 ? -21.342 21.981 10.784 1.00 97.69 495 LEU A C 1
ATOM 3854 O O . LEU A 1 495 ? -20.411 22.712 11.114 1.00 97.69 495 LEU A O 1
ATOM 3858 N N . ALA A 1 496 ? -21.150 20.843 10.120 1.00 95.44 496 ALA A N 1
ATOM 3859 C CA . ALA A 1 496 ? -19.850 20.451 9.588 1.00 95.44 496 ALA A CA 1
ATOM 3860 C C . ALA A 1 496 ? -19.606 21.196 8.267 1.00 95.44 496 ALA A C 1
ATOM 3862 O O . ALA A 1 496 ? -20.099 20.802 7.208 1.00 95.44 496 ALA A O 1
ATOM 3863 N N . GLU A 1 497 ? -18.918 22.333 8.362 1.00 89.31 497 GLU A N 1
ATOM 3864 C CA . GLU A 1 497 ? -18.685 23.247 7.244 1.00 89.31 497 GLU A CA 1
ATOM 3865 C C . GLU A 1 497 ? -17.815 22.620 6.136 1.00 89.31 497 GLU A C 1
ATOM 3867 O O . GLU A 1 497 ? -16.900 21.856 6.440 1.00 89.31 497 GLU A O 1
ATOM 3872 N N . PRO A 1 498 ? -18.040 22.958 4.849 1.00 94.19 498 PRO A N 1
ATOM 3873 C CA . PRO A 1 498 ? -18.923 24.019 4.354 1.00 94.19 498 PRO A CA 1
ATOM 3874 C C . PRO A 1 498 ? -20.403 23.609 4.234 1.00 94.19 498 PRO A C 1
ATOM 3876 O O . PRO A 1 498 ? -20.744 22.641 3.555 1.00 94.19 498 PRO A O 1
ATOM 3879 N N . ILE A 1 499 ? -21.300 24.416 4.815 1.00 94.75 499 ILE A N 1
ATOM 3880 C CA . ILE A 1 499 ? -22.762 24.292 4.684 1.00 94.75 499 ILE A CA 1
ATOM 3881 C C . ILE A 1 499 ? -23.340 25.525 3.972 1.00 94.75 499 ILE A C 1
ATOM 3883 O O . ILE A 1 499 ? -23.011 26.670 4.300 1.00 94.75 499 ILE A O 1
ATOM 3887 N N . SER A 1 500 ? -24.245 25.304 3.009 1.00 95.25 500 SER A N 1
ATOM 3888 C CA . SER A 1 500 ? -24.815 26.379 2.186 1.00 95.25 500 SER A CA 1
ATOM 3889 C C . SER A 1 500 ? -25.612 27.405 3.009 1.00 95.25 500 SER A C 1
ATOM 3891 O O . SER A 1 500 ? -26.283 27.085 3.997 1.00 95.25 500 SER A O 1
ATOM 3893 N N . ALA A 1 501 ? -25.603 28.664 2.559 1.00 95.81 501 ALA A N 1
ATOM 3894 C CA . ALA A 1 501 ? -26.378 29.732 3.192 1.00 95.81 501 ALA A CA 1
ATOM 3895 C C . ALA A 1 501 ? -27.898 29.461 3.172 1.00 95.81 501 ALA A C 1
ATOM 3897 O O . ALA A 1 501 ? -28.600 29.866 4.096 1.00 95.81 501 ALA A O 1
ATOM 3898 N N . ALA A 1 502 ? -28.401 28.737 2.163 1.00 96.25 502 ALA A N 1
ATOM 3899 C CA . ALA A 1 502 ? -29.811 28.365 2.072 1.00 96.25 502 ALA A CA 1
ATOM 3900 C C . ALA A 1 502 ? -30.199 27.325 3.138 1.00 96.25 502 ALA A C 1
ATOM 3902 O O . ALA A 1 502 ? -31.256 27.454 3.754 1.00 96.25 502 ALA A O 1
ATOM 3903 N N . VAL A 1 503 ? -29.329 26.345 3.422 1.00 96.56 503 VAL A N 1
ATOM 3904 C CA . VAL A 1 503 ? -29.524 25.406 4.542 1.00 96.56 503 VAL A CA 1
ATOM 3905 C C . VAL A 1 503 ? -29.560 26.167 5.870 1.00 96.56 503 VAL A C 1
ATOM 3907 O O . VAL A 1 503 ? -30.484 25.968 6.657 1.00 96.56 503 VAL A O 1
ATOM 3910 N N . LYS A 1 504 ? -28.614 27.090 6.095 1.00 96.94 504 LYS A N 1
ATOM 3911 C CA . LYS A 1 504 ? -28.552 27.919 7.315 1.00 96.94 504 LYS A CA 1
ATOM 3912 C C . LYS A 1 504 ? -29.816 28.769 7.502 1.00 96.94 504 LYS A C 1
ATOM 3914 O O . LYS A 1 504 ? -30.371 28.800 8.599 1.00 96.94 504 LYS A O 1
ATOM 3919 N N . GLU A 1 505 ? -30.330 29.384 6.432 1.00 96.50 505 GLU A N 1
ATOM 3920 C CA . GLU A 1 505 ? -31.616 30.099 6.452 1.00 96.50 505 GLU A CA 1
ATOM 3921 C C . GLU A 1 505 ? -32.797 29.153 6.738 1.00 96.50 505 GLU A C 1
ATOM 3923 O O . GLU A 1 505 ? -33.658 29.475 7.558 1.00 96.50 505 GLU A O 1
ATOM 3928 N N . ASN A 1 506 ? -32.842 27.965 6.120 1.00 97.06 506 ASN A N 1
ATOM 3929 C CA . ASN A 1 506 ? -33.911 26.991 6.358 1.00 97.06 506 ASN A CA 1
ATOM 3930 C C . ASN A 1 506 ? -33.943 26.488 7.812 1.00 97.06 506 ASN A C 1
ATOM 3932 O O . ASN A 1 506 ? -35.032 26.391 8.379 1.00 97.06 506 ASN A O 1
ATOM 3936 N N . LEU A 1 507 ? -32.786 26.228 8.431 1.00 96.81 507 LEU A N 1
ATOM 3937 C CA . LEU A 1 507 ? -32.695 25.848 9.846 1.00 96.81 507 LEU A CA 1
ATOM 3938 C C . LEU A 1 507 ? -33.214 26.972 10.756 1.00 96.81 507 LEU A C 1
ATOM 3940 O O . LEU A 1 507 ? -34.088 26.738 11.593 1.00 96.81 507 LEU A O 1
ATOM 3944 N N . SER A 1 508 ? -32.784 28.218 10.535 1.00 95.75 508 SER A N 1
ATOM 3945 C CA . SER A 1 508 ? -33.286 29.363 11.306 1.00 95.75 508 SER A CA 1
ATOM 3946 C C . SER A 1 508 ? -34.793 29.605 11.110 1.00 95.75 508 SER A C 1
ATOM 3948 O O . SER A 1 508 ? -35.482 29.941 12.071 1.00 95.75 508 SER A O 1
ATOM 3950 N N . LEU A 1 509 ? -35.348 29.358 9.915 1.00 96.25 509 LEU A N 1
ATOM 3951 C CA . LEU A 1 509 ? -36.799 29.394 9.660 1.00 96.25 509 LEU A CA 1
ATOM 3952 C C . LEU A 1 509 ? -37.578 28.261 10.356 1.00 96.25 509 LEU A C 1
ATOM 3954 O O . LEU A 1 509 ? -38.780 28.401 10.588 1.00 96.25 509 LEU A O 1
ATOM 3958 N N . MET A 1 510 ? -36.914 27.160 10.719 1.00 96.31 510 MET A N 1
ATOM 3959 C CA . MET A 1 510 ? -37.468 26.098 11.570 1.00 96.31 510 MET A CA 1
ATOM 3960 C C . MET A 1 510 ? -37.351 26.416 13.073 1.00 96.31 510 MET A C 1
ATOM 3962 O O . MET A 1 510 ? -37.885 25.672 13.893 1.00 96.31 510 MET A O 1
ATOM 3966 N N . ASN A 1 511 ? -36.757 27.560 13.440 1.00 95.94 511 ASN A N 1
ATOM 3967 C CA . ASN A 1 511 ? -36.346 27.935 14.802 1.00 95.94 511 ASN A CA 1
ATOM 3968 C C . ASN A 1 511 ? -35.252 27.018 15.379 1.00 95.94 511 ASN A C 1
ATOM 3970 O O . ASN A 1 511 ? -35.200 26.826 16.592 1.00 95.94 511 ASN A O 1
ATOM 3974 N N . ILE A 1 512 ? -34.394 26.464 14.516 1.00 97.38 512 ILE A N 1
ATOM 3975 C CA . ILE A 1 512 ? -33.223 25.693 14.932 1.00 97.38 512 ILE A CA 1
ATOM 3976 C C . ILE A 1 512 ? -32.034 26.648 15.106 1.00 97.38 512 ILE A C 1
ATOM 3978 O O . ILE A 1 512 ? -31.631 27.332 14.158 1.00 97.38 512 ILE A O 1
ATOM 3982 N N . THR A 1 513 ? -31.490 26.706 16.322 1.00 95.94 513 THR A N 1
ATOM 3983 C CA . THR A 1 513 ? -30.202 27.334 16.637 1.00 95.94 513 THR A CA 1
ATOM 3984 C C . THR A 1 513 ? -29.067 26.490 16.066 1.00 95.94 513 THR A C 1
ATOM 3986 O O . THR A 1 513 ? -29.149 25.266 16.040 1.00 95.94 513 THR A O 1
ATOM 3989 N N . TRP A 1 514 ? -28.005 27.121 15.565 1.00 95.06 514 TRP A N 1
ATOM 3990 C CA . TRP A 1 514 ? -26.890 26.389 14.969 1.00 95.06 514 TRP A CA 1
ATOM 3991 C C . TRP A 1 514 ? -25.535 27.025 15.267 1.00 95.06 514 TRP A C 1
ATOM 3993 O O . TRP A 1 514 ? -25.440 28.230 15.495 1.00 95.06 514 TRP A O 1
ATOM 4003 N N . GLN A 1 515 ? -24.498 26.189 15.260 1.00 95.06 515 GLN A N 1
ATOM 4004 C CA . GLN A 1 515 ? -23.101 26.558 15.495 1.00 95.06 515 GLN A CA 1
ATOM 4005 C C . GLN A 1 515 ? -22.165 25.700 14.631 1.00 95.06 515 GLN A C 1
ATOM 4007 O O . GLN A 1 515 ? -22.546 24.616 14.185 1.00 95.06 515 GLN A O 1
ATOM 4012 N N . GLU A 1 516 ? -20.946 26.176 14.390 1.00 94.75 516 GLU A N 1
ATOM 4013 C CA . GLU A 1 516 ? -19.962 25.498 13.536 1.00 94.75 516 GLU A CA 1
ATOM 4014 C C . GLU A 1 516 ? -19.305 24.316 14.271 1.00 94.75 516 GLU A C 1
ATOM 4016 O O . GLU A 1 516 ? -18.876 24.429 15.421 1.00 94.75 516 GLU A O 1
ATOM 4021 N N . GLY A 1 517 ? -19.256 23.160 13.610 1.00 92.38 517 GLY A N 1
ATOM 4022 C CA . GLY A 1 517 ? -18.629 21.938 14.102 1.00 92.38 517 GLY A CA 1
ATOM 4023 C C . GLY A 1 517 ? -17.123 21.947 13.877 1.00 92.38 517 GLY A C 1
ATOM 4024 O O . GLY A 1 517 ? -16.653 22.252 12.786 1.00 92.38 517 GLY A O 1
ATOM 4025 N N . SER A 1 518 ? -16.370 21.602 14.917 1.00 92.44 518 SER A N 1
ATOM 4026 C CA . SER A 1 518 ? -14.908 21.513 14.899 1.00 92.44 518 SER A CA 1
ATOM 4027 C C . SER A 1 518 ? -14.416 20.602 16.023 1.00 92.44 518 SER A C 1
ATOM 4029 O O . SER A 1 518 ? -15.153 20.306 16.969 1.00 92.44 518 SER A O 1
ATOM 4031 N N . GLU A 1 519 ? -13.146 20.209 15.965 1.00 92.00 519 GLU A N 1
ATOM 4032 C CA . GLU A 1 519 ? -12.451 19.513 17.053 1.00 92.00 519 GLU A CA 1
ATOM 4033 C C . GLU A 1 519 ? -12.492 20.364 18.333 1.00 92.00 519 GLU A C 1
ATOM 4035 O O . GLU A 1 519 ? -12.766 19.868 19.426 1.00 92.00 519 GLU A O 1
ATOM 4040 N N . ARG A 1 520 ? -12.334 21.686 18.174 1.00 91.75 520 ARG A N 1
ATOM 4041 C CA . ARG A 1 520 ? -12.478 22.670 19.251 1.00 91.75 520 ARG A CA 1
ATOM 4042 C C . ARG A 1 520 ? -13.866 22.631 19.898 1.00 91.75 520 ARG A C 1
ATOM 4044 O O . ARG A 1 520 ? -13.946 22.689 21.120 1.00 91.75 520 ARG A O 1
ATOM 4051 N N . LEU A 1 521 ? -14.947 22.494 19.122 1.00 94.06 521 LEU A N 1
ATOM 4052 C CA . LEU A 1 521 ? -16.301 22.386 19.679 1.00 94.06 521 LEU A CA 1
ATOM 4053 C C . LEU A 1 521 ? -16.460 21.125 20.541 1.00 94.06 521 LEU A C 1
ATOM 4055 O O . LEU A 1 521 ? -17.043 21.198 21.623 1.00 94.06 521 LEU A O 1
ATOM 4059 N N . LEU A 1 522 ? -15.931 19.983 20.082 1.00 94.88 522 LEU A N 1
ATOM 4060 C CA . LEU A 1 522 ? -15.923 18.741 20.861 1.00 94.88 522 LEU A CA 1
ATOM 4061 C C . LEU A 1 522 ? -15.188 18.944 22.193 1.00 94.88 522 LEU A C 1
ATOM 4063 O O . LEU A 1 522 ? -15.711 18.599 23.250 1.00 94.88 522 LEU A O 1
ATOM 4067 N N . ILE A 1 523 ? -14.012 19.568 22.141 1.00 94.94 523 ILE A N 1
ATOM 4068 C CA . ILE A 1 523 ? -13.163 19.835 23.305 1.00 94.94 523 ILE A CA 1
ATOM 4069 C C . ILE A 1 523 ? -13.820 20.820 24.279 1.00 94.94 523 ILE A C 1
ATOM 4071 O O . ILE A 1 523 ? -13.781 20.587 25.483 1.00 94.94 523 ILE A O 1
ATOM 4075 N N . GLU A 1 524 ? -14.464 21.887 23.805 1.00 93.69 524 GLU A N 1
ATOM 4076 C CA . GLU A 1 524 ? -15.188 22.831 24.667 1.00 93.69 524 GLU A CA 1
ATOM 4077 C C . GLU A 1 524 ? -16.410 22.172 25.335 1.00 93.69 524 GLU A C 1
ATOM 4079 O O . GLU A 1 524 ? -16.647 22.368 26.527 1.00 93.69 524 GLU A O 1
ATOM 4084 N N . GLU A 1 525 ? -17.145 21.320 24.618 1.00 93.69 525 GLU A N 1
ATOM 4085 C CA . GLU A 1 525 ? -18.287 20.569 25.153 1.00 93.69 525 GLU A CA 1
ATOM 4086 C C . GLU A 1 525 ? -17.872 19.454 26.138 1.00 93.69 525 GLU A C 1
ATOM 4088 O O . GLU A 1 525 ? -18.583 19.198 27.114 1.00 93.69 525 GLU A O 1
ATOM 4093 N N . MET A 1 526 ? -16.696 18.844 25.950 1.00 93.62 526 MET A N 1
ATOM 4094 C CA . MET A 1 526 ? -16.055 17.967 26.939 1.00 93.62 526 MET A CA 1
ATOM 4095 C C . MET A 1 526 ? -15.597 18.761 28.173 1.00 93.62 526 MET A C 1
ATOM 4097 O O . MET A 1 526 ? -15.956 18.402 29.298 1.00 93.62 526 MET A O 1
ATOM 4101 N N . LYS A 1 527 ? -14.905 19.896 27.984 1.00 93.12 527 LYS A N 1
ATOM 4102 C CA . LYS A 1 527 ? -14.437 20.777 29.071 1.00 93.12 527 LYS A CA 1
ATOM 4103 C C . LYS A 1 527 ? -15.612 21.277 29.934 1.00 93.12 527 LYS A C 1
ATOM 4105 O O . LYS A 1 527 ? -15.512 21.235 31.161 1.00 93.12 527 LYS A O 1
ATOM 4110 N N . ARG A 1 528 ? -16.774 21.613 29.344 1.00 92.31 528 ARG A N 1
ATOM 4111 C CA . ARG A 1 528 ? -18.035 21.930 30.070 1.00 92.31 528 ARG A CA 1
ATOM 4112 C C . ARG A 1 528 ? -18.545 20.803 30.979 1.00 92.31 528 ARG A C 1
ATOM 4114 O O . ARG A 1 528 ? -19.266 21.071 31.938 1.00 92.31 528 ARG A O 1
ATOM 4121 N N . ARG A 1 529 ? -18.202 19.546 30.686 1.00 91.88 529 ARG A N 1
ATOM 4122 C CA . ARG A 1 529 ? -18.599 18.353 31.458 1.00 91.88 529 ARG A CA 1
ATOM 4123 C C . ARG A 1 529 ? -17.526 17.895 32.451 1.00 91.88 529 ARG A C 1
ATOM 4125 O O . ARG A 1 529 ? -17.763 16.941 33.189 1.00 91.88 529 ARG A O 1
ATOM 4132 N N . GLY A 1 530 ? -16.381 18.581 32.503 1.00 91.31 530 GLY A N 1
ATOM 4133 C CA . GLY A 1 530 ? -15.220 18.175 33.299 1.00 91.31 530 GLY A CA 1
ATOM 4134 C C . GLY A 1 530 ? -14.412 17.041 32.661 1.00 91.31 530 GLY A C 1
ATOM 4135 O O . GLY A 1 530 ? -13.745 16.299 33.376 1.00 91.31 530 GLY A O 1
ATOM 4136 N N . GLU A 1 531 ? -14.493 16.891 31.338 1.00 92.12 531 GLU A N 1
ATOM 4137 C CA . GLU A 1 531 ? -13.776 15.889 30.548 1.00 92.12 531 GLU A CA 1
ATOM 4138 C C . GLU A 1 531 ? -12.745 16.558 29.612 1.00 92.12 531 GLU A C 1
ATOM 4140 O O . GLU A 1 531 ? -12.847 17.741 29.292 1.00 92.12 531 GLU A O 1
ATOM 4145 N N . SER A 1 532 ? -11.766 15.787 29.141 1.00 91.44 532 SER A N 1
ATOM 4146 C CA . SER A 1 532 ? -10.794 16.164 28.102 1.00 91.44 532 SER A CA 1
ATOM 4147 C C . SER A 1 532 ? -10.541 14.944 27.212 1.00 91.44 532 SER A C 1
ATOM 4149 O O . SER A 1 532 ? -10.661 13.824 27.720 1.00 91.44 532 SER A O 1
ATOM 4151 N N . PRO A 1 533 ? -10.188 15.101 25.922 1.00 92.88 533 PRO A N 1
ATOM 4152 C CA . PRO A 1 533 ? -9.597 14.007 25.166 1.00 92.88 533 PRO A CA 1
ATOM 4153 C C . PRO A 1 533 ? -8.301 13.545 25.835 1.00 92.88 533 PRO A C 1
ATOM 4155 O O . PRO A 1 533 ? -7.496 14.370 26.270 1.00 92.88 533 PRO A O 1
ATOM 4158 N N . ASP A 1 534 ? -8.125 12.230 25.877 1.00 93.31 534 ASP A N 1
ATOM 4159 C CA . ASP A 1 534 ? -6.903 11.529 26.298 1.00 93.31 534 ASP A CA 1
ATOM 4160 C C . ASP A 1 534 ? -6.163 10.922 25.085 1.00 93.31 534 ASP A C 1
ATOM 4162 O O . ASP A 1 534 ? -5.069 10.379 25.183 1.00 93.31 534 ASP A O 1
ATOM 4166 N N . MET A 1 535 ? -6.769 11.031 23.900 1.00 96.38 535 MET A N 1
ATOM 4167 C CA . MET A 1 535 ? -6.251 10.517 22.640 1.00 96.38 535 MET A CA 1
ATOM 4168 C C . MET A 1 535 ? -6.458 11.543 21.522 1.00 96.38 535 MET A C 1
ATOM 4170 O O . MET A 1 535 ? -7.470 12.252 21.489 1.00 96.38 535 MET A O 1
ATOM 4174 N N . VAL A 1 536 ? -5.526 11.559 20.573 1.00 97.75 536 VAL A N 1
ATOM 4175 C CA . VAL A 1 536 ? -5.700 12.136 19.236 1.00 97.75 536 VAL A CA 1
ATOM 4176 C C . VAL A 1 536 ? -5.761 10.996 18.220 1.00 97.75 536 VAL A C 1
ATOM 4178 O O . VAL A 1 536 ? -4.976 10.056 18.298 1.00 97.75 536 VAL A O 1
ATOM 4181 N N . VAL A 1 537 ? -6.694 11.072 17.272 1.00 98.38 537 VAL A N 1
ATOM 4182 C CA . VAL A 1 537 ? -6.747 10.207 16.087 1.00 98.38 537 VAL A CA 1
ATOM 4183 C C . VAL A 1 537 ? -6.348 11.049 14.881 1.00 98.38 537 VAL A C 1
ATOM 4185 O O . VAL A 1 537 ? -6.952 12.096 14.642 1.00 98.38 537 VAL A O 1
ATOM 4188 N N . TYR A 1 538 ? -5.341 10.607 14.134 1.00 98.06 538 TYR A N 1
ATOM 4189 C CA . TYR A 1 538 ? -4.775 11.334 13.000 1.00 98.06 538 TYR A CA 1
ATOM 4190 C C . TYR A 1 538 ? -4.898 10.503 11.723 1.00 98.06 538 TYR A C 1
ATOM 4192 O O . TYR A 1 538 ? -4.424 9.370 11.667 1.00 98.06 538 TYR A O 1
ATOM 4200 N N . ALA A 1 539 ? -5.588 11.047 10.722 1.00 97.06 539 ALA A N 1
ATOM 4201 C CA . ALA A 1 539 ? -5.972 10.331 9.506 1.00 97.06 539 ALA A CA 1
ATOM 4202 C C . ALA A 1 539 ? -5.950 11.259 8.284 1.00 97.06 539 ALA A C 1
ATOM 4204 O O . ALA A 1 539 ? -5.890 12.479 8.429 1.00 97.06 539 ALA A O 1
ATOM 4205 N N . ASN A 1 540 ? -6.060 10.696 7.081 1.00 94.69 540 ASN A N 1
ATOM 4206 C CA . ASN A 1 540 ? -6.125 11.471 5.843 1.00 94.69 540 ASN A CA 1
ATOM 4207 C C . ASN A 1 540 ? -7.352 11.101 5.000 1.00 94.69 540 ASN A C 1
ATOM 4209 O O . ASN A 1 540 ? -7.392 10.037 4.389 1.00 94.69 540 ASN A O 1
ATOM 4213 N N . SER A 1 541 ? -8.322 12.012 4.894 1.00 92.44 541 SER A N 1
ATOM 4214 C CA . SER A 1 541 ? -9.549 11.835 4.099 1.00 92.44 541 SER A CA 1
ATOM 4215 C C . SER A 1 541 ? -9.335 11.650 2.591 1.00 92.44 541 SER A C 1
ATOM 4217 O O . SER A 1 541 ? -10.288 11.338 1.873 1.00 92.44 541 SER A O 1
ATOM 4219 N N . ARG A 1 542 ? -8.116 11.853 2.072 1.00 89.06 542 ARG A N 1
ATOM 4220 C CA . ARG A 1 542 ? -7.806 11.667 0.644 1.00 89.06 542 ARG A CA 1
ATOM 4221 C C . ARG A 1 542 ? -7.494 10.232 0.244 1.00 89.06 542 ARG A C 1
ATOM 4223 O O . ARG A 1 542 ? -7.454 9.954 -0.950 1.00 89.06 542 ARG A O 1
ATOM 4230 N N . ASP A 1 543 ? -7.375 9.320 1.203 1.00 86.88 543 ASP A N 1
ATOM 4231 C CA . ASP A 1 543 ? -7.251 7.883 0.938 1.00 86.88 543 ASP A CA 1
ATOM 4232 C C . ASP A 1 543 ? -8.522 7.241 0.339 1.00 86.88 543 ASP A C 1
ATOM 4234 O O . ASP A 1 543 ? -8.472 6.119 -0.161 1.00 86.88 543 ASP A O 1
ATOM 4238 N N . LEU A 1 544 ? -9.663 7.940 0.386 1.00 77.62 544 LEU A N 1
ATOM 4239 C CA . LEU A 1 544 ? -10.963 7.469 -0.097 1.00 77.62 544 LEU A CA 1
ATOM 4240 C C . LEU A 1 544 ? -11.092 7.514 -1.630 1.00 77.62 544 LEU A C 1
ATOM 4242 O O . LEU A 1 544 ? -11.820 6.716 -2.216 1.00 77.62 544 LEU A O 1
ATOM 4246 N N . SER A 1 545 ? -10.428 8.478 -2.273 1.00 60.88 545 SER A N 1
ATOM 4247 C CA . SER A 1 545 ? -10.531 8.748 -3.711 1.00 60.88 545 SER A CA 1
ATOM 4248 C C . SER A 1 545 ? -9.234 9.388 -4.194 1.00 60.88 545 SER A C 1
ATOM 4250 O O . SER A 1 545 ? -9.152 10.609 -4.368 1.00 60.88 545 SER A O 1
ATOM 4252 N N . LEU A 1 546 ? -8.213 8.561 -4.402 1.00 60.88 546 LEU A N 1
ATOM 4253 C CA . LEU A 1 546 ? -6.911 9.037 -4.845 1.00 60.88 546 LEU A CA 1
ATOM 4254 C C . LEU A 1 546 ? -6.996 9.301 -6.353 1.00 60.88 546 LEU A C 1
ATOM 4256 O O . LEU A 1 546 ? -7.250 8.403 -7.157 1.00 60.88 546 LEU A O 1
ATOM 4260 N N . LEU A 1 547 ? -6.858 10.569 -6.729 1.00 52.22 547 LEU A N 1
ATOM 4261 C CA . LEU A 1 547 ? -6.863 10.974 -8.128 1.00 52.22 547 LEU A CA 1
ATOM 4262 C C . LEU A 1 547 ? -5.546 10.552 -8.784 1.00 52.22 547 LEU A C 1
ATOM 4264 O O . LEU A 1 547 ? -4.478 10.737 -8.194 1.00 52.22 547 LEU A O 1
ATOM 4268 N N . LEU A 1 548 ? -5.630 10.074 -10.033 1.00 51.16 548 LEU A N 1
ATOM 4269 C CA . LEU A 1 548 ? -4.456 9.881 -10.885 1.00 51.16 548 LEU A CA 1
ATOM 4270 C C . LEU A 1 548 ? -3.586 11.156 -10.854 1.00 51.16 548 LEU A C 1
ATOM 4272 O O . LEU A 1 548 ? -4.122 12.243 -11.114 1.00 51.16 548 LEU A O 1
ATOM 4276 N N . PRO A 1 549 ? -2.276 11.046 -10.558 1.00 54.94 549 PRO A N 1
ATOM 4277 C CA . PRO A 1 549 ? -1.380 12.194 -10.531 1.00 54.94 549 PRO A CA 1
ATOM 4278 C C . PRO A 1 549 ? -1.441 12.947 -11.861 1.00 54.94 549 PRO A C 1
ATOM 4280 O O . PRO A 1 549 ? -1.355 12.344 -12.936 1.00 54.94 549 PRO A O 1
ATOM 4283 N N . GLN A 1 550 ? -1.579 14.273 -11.817 1.00 54.97 550 GLN A N 1
ATOM 4284 C CA . GLN A 1 550 ? -1.531 15.060 -13.047 1.00 54.97 550 GLN A CA 1
ATOM 4285 C C . GLN A 1 550 ? -0.099 15.059 -13.586 1.00 54.97 550 GLN A C 1
ATOM 4287 O O . GLN A 1 550 ? 0.847 15.403 -12.881 1.00 54.97 550 GLN A O 1
ATOM 4292 N N . SER A 1 551 ? 0.063 14.643 -14.844 1.00 62.31 551 SER A N 1
ATOM 4293 C CA . SER A 1 551 ? 1.364 14.433 -15.483 1.00 62.31 551 SER A CA 1
ATOM 4294 C C . SER A 1 551 ? 2.049 15.756 -15.858 1.00 62.31 551 SER A C 1
ATOM 4296 O O . SER A 1 551 ? 2.164 16.091 -17.042 1.00 62.31 551 SER A O 1
ATOM 4298 N N . ASP A 1 552 ? 2.495 16.520 -14.861 1.00 68.50 552 ASP A N 1
ATOM 4299 C CA . ASP A 1 552 ? 3.135 17.822 -15.061 1.00 68.50 552 ASP A CA 1
ATOM 4300 C C . ASP A 1 552 ? 4.450 17.681 -15.852 1.00 68.50 552 ASP A C 1
ATOM 4302 O O . ASP A 1 552 ? 5.355 16.962 -15.408 1.00 68.50 552 ASP A O 1
ATOM 4306 N N . PRO A 1 553 ? 4.594 18.342 -17.021 1.00 80.06 553 PRO A N 1
ATOM 4307 C CA . PRO A 1 553 ? 5.788 18.235 -17.847 1.00 80.06 553 PRO A CA 1
ATOM 4308 C C . PRO A 1 553 ? 6.890 19.199 -17.382 1.00 80.06 553 PRO A C 1
ATOM 4310 O O . PRO A 1 553 ? 6.718 20.423 -17.395 1.00 80.06 553 PRO A O 1
ATOM 4313 N N . LEU A 1 554 ? 8.070 18.673 -17.042 1.00 88.00 554 LEU A N 1
ATOM 4314 C CA . LEU A 1 554 ? 9.232 19.503 -16.713 1.00 88.00 554 LEU A CA 1
ATOM 4315 C C . LEU A 1 554 ? 9.978 19.884 -17.998 1.00 88.00 554 LEU A C 1
ATOM 4317 O O . LEU A 1 554 ? 10.526 19.028 -18.689 1.00 88.00 554 LEU A O 1
ATOM 4321 N N . VAL A 1 555 ? 10.034 21.186 -18.303 1.00 90.88 555 VAL A N 1
ATOM 4322 C CA . VAL A 1 555 ? 10.674 21.719 -19.519 1.00 90.88 555 VAL A CA 1
ATOM 4323 C C . VAL A 1 555 ? 11.894 22.576 -19.179 1.00 90.88 555 VAL A C 1
ATOM 4325 O O . VAL A 1 555 ? 11.765 23.654 -18.593 1.00 90.88 555 VAL A O 1
ATOM 4328 N N . LYS A 1 556 ? 13.079 22.162 -19.637 1.00 93.75 556 LYS A N 1
ATOM 4329 C CA . LYS A 1 556 ? 14.316 22.958 -19.600 1.00 93.75 556 LYS A CA 1
ATOM 4330 C C . LYS A 1 556 ? 14.620 23.553 -20.979 1.00 93.75 556 LYS A C 1
ATOM 4332 O O . LYS A 1 556 ? 14.174 23.067 -22.019 1.00 93.75 556 LYS A O 1
ATOM 4337 N N . ARG A 1 557 ? 15.382 24.649 -20.995 1.00 94.38 557 ARG A N 1
ATOM 4338 C CA . ARG A 1 557 ? 15.887 25.299 -22.215 1.00 94.38 557 ARG A CA 1
ATOM 4339 C C . ARG A 1 557 ? 17.311 25.798 -21.983 1.00 94.38 557 ARG A C 1
ATOM 4341 O O . ARG A 1 557 ? 17.576 26.388 -20.939 1.00 94.38 557 ARG A O 1
ATOM 4348 N N . ALA A 1 558 ? 18.189 25.596 -22.957 1.00 94.19 558 ALA A N 1
ATOM 4349 C CA . ALA A 1 558 ? 19.571 26.066 -22.957 1.00 94.19 558 ALA A CA 1
ATOM 4350 C C . ALA A 1 558 ? 19.952 26.597 -24.348 1.00 94.19 558 ALA A C 1
ATOM 4352 O O . ALA A 1 558 ? 19.440 26.115 -25.356 1.00 94.19 558 ALA A O 1
ATOM 4353 N N . PHE A 1 559 ? 20.852 27.578 -24.400 1.00 92.19 559 PHE A N 1
ATOM 4354 C CA . PHE A 1 559 ? 21.405 28.114 -25.645 1.00 92.19 559 PHE A CA 1
ATOM 4355 C C . PHE A 1 559 ? 22.882 27.735 -25.750 1.00 92.19 559 PHE A C 1
ATOM 4357 O O . PHE A 1 559 ? 23.671 28.059 -24.861 1.00 92.19 559 PHE A O 1
ATOM 4364 N N . VAL A 1 560 ? 23.246 27.069 -26.842 1.00 90.31 560 VAL A N 1
ATOM 4365 C CA . VAL A 1 560 ? 24.626 26.766 -27.226 1.00 90.31 560 VAL A CA 1
ATOM 4366 C C . VAL A 1 560 ? 24.944 27.655 -28.422 1.00 90.31 560 VAL A C 1
ATOM 4368 O O . VAL A 1 560 ? 24.718 27.275 -29.568 1.00 90.31 560 VAL A O 1
ATOM 4371 N N . GLU A 1 561 ? 25.370 28.886 -28.126 1.00 89.69 561 GLU A N 1
ATOM 4372 C CA . GLU A 1 561 ? 25.382 29.996 -29.092 1.00 89.69 561 GLU A CA 1
ATOM 4373 C C . GLU A 1 561 ? 23.994 30.136 -29.758 1.00 89.69 561 GLU A C 1
ATOM 4375 O O . GLU A 1 561 ? 23.002 30.309 -29.046 1.00 89.69 561 GLU A O 1
ATOM 4380 N N . ASP A 1 562 ? 23.900 30.017 -31.084 1.00 92.38 562 ASP A N 1
ATOM 4381 C CA . ASP A 1 562 ? 22.648 30.141 -31.844 1.00 92.38 562 ASP A CA 1
ATOM 4382 C C . ASP A 1 562 ? 21.760 28.873 -31.795 1.00 92.38 562 ASP A C 1
ATOM 4384 O O . ASP A 1 562 ? 20.642 28.871 -32.325 1.00 92.38 562 ASP A O 1
ATOM 4388 N N . LEU A 1 563 ? 22.219 27.777 -31.173 1.00 94.75 563 LEU A N 1
ATOM 4389 C CA . LEU A 1 563 ? 21.471 26.520 -31.065 1.00 94.75 563 LEU A CA 1
ATOM 4390 C C . LEU A 1 563 ? 20.650 26.494 -29.769 1.00 94.75 563 LEU A C 1
ATOM 4392 O O . LEU A 1 563 ? 21.190 26.319 -28.675 1.00 94.75 563 LEU A O 1
ATOM 4396 N N . LEU A 1 564 ? 19.327 26.608 -29.890 1.00 95.88 564 LEU A N 1
ATOM 4397 C CA . LEU A 1 564 ? 18.401 26.400 -28.779 1.00 95.88 564 LEU A CA 1
ATOM 4398 C C . LEU A 1 564 ? 18.150 24.900 -28.588 1.00 95.88 564 LEU A C 1
ATOM 4400 O O . LEU A 1 564 ? 17.550 24.246 -29.444 1.00 95.88 564 LEU A O 1
ATOM 4404 N N . VAL A 1 565 ? 18.554 24.380 -27.431 1.00 96.25 565 VAL A N 1
ATOM 4405 C CA . VAL A 1 565 ? 18.181 23.051 -26.939 1.00 96.25 565 VAL A CA 1
ATOM 4406 C C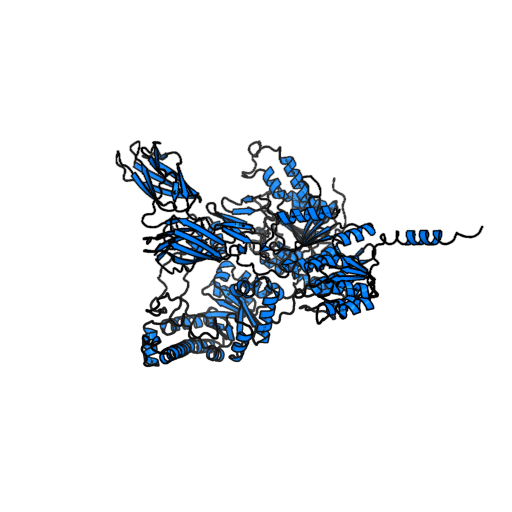 . VAL A 1 565 ? 16.991 23.201 -25.995 1.00 96.25 565 VAL A C 1
ATOM 4408 O O . VAL A 1 565 ? 17.064 23.923 -24.999 1.00 96.25 565 VAL A O 1
ATOM 4411 N N . ARG A 1 566 ? 15.892 22.508 -26.283 1.00 95.12 566 ARG A N 1
ATOM 4412 C CA . ARG A 1 566 ? 14.755 22.328 -25.374 1.00 95.12 566 ARG A CA 1
ATOM 4413 C C . ARG A 1 566 ? 14.676 20.854 -25.008 1.00 95.12 566 ARG A C 1
ATOM 4415 O O . ARG A 1 566 ? 14.533 20.030 -25.904 1.00 95.12 566 ARG A O 1
ATOM 4422 N N . THR A 1 567 ? 14.705 20.541 -23.720 1.00 93.38 567 THR A N 1
ATOM 4423 C CA . THR A 1 567 ? 14.362 19.206 -23.222 1.00 93.38 567 THR A CA 1
ATOM 4424 C C . THR A 1 567 ? 13.073 19.278 -22.414 1.00 93.38 567 THR A C 1
ATOM 4426 O O . THR A 1 567 ? 12.800 20.264 -21.727 1.00 93.38 567 THR A O 1
ATOM 4429 N N . GLU A 1 568 ? 12.236 18.265 -22.566 1.00 89.44 568 GLU A N 1
ATOM 4430 C CA . GLU A 1 568 ? 10.933 18.129 -21.926 1.00 89.44 568 GLU A CA 1
ATOM 4431 C C . GLU A 1 568 ? 10.760 16.677 -21.506 1.00 89.44 568 GLU A C 1
ATOM 4433 O O . GLU A 1 568 ? 10.939 15.789 -22.337 1.00 89.44 568 GLU A O 1
ATOM 4438 N N . LEU A 1 569 ? 10.401 16.447 -20.245 1.00 88.75 569 LEU A N 1
ATOM 4439 C CA . LEU A 1 569 ? 9.980 15.134 -19.762 1.00 88.75 569 LEU A CA 1
ATOM 4440 C C . LEU A 1 569 ? 8.524 15.158 -19.294 1.00 88.75 569 LEU A C 1
ATOM 4442 O O . LEU A 1 569 ? 8.026 16.210 -18.886 1.00 88.75 569 LEU A O 1
ATOM 4446 N N . SER A 1 570 ? 7.839 14.017 -19.352 1.00 81.56 570 SER A N 1
ATOM 4447 C CA . SER A 1 570 ? 6.505 13.837 -18.770 1.00 81.56 570 SER A CA 1
ATOM 4448 C C . SER A 1 570 ? 6.223 12.351 -18.475 1.00 81.56 570 SER A C 1
ATOM 4450 O O . SER A 1 570 ? 6.438 11.525 -19.368 1.00 81.56 570 SER A O 1
ATOM 4452 N N . PRO A 1 571 ? 5.718 11.997 -17.277 1.00 82.56 571 PRO A N 1
ATOM 4453 C CA . PRO A 1 571 ? 5.480 12.875 -16.124 1.00 82.56 571 PRO A CA 1
ATOM 4454 C C . PRO A 1 571 ? 6.792 13.300 -15.435 1.00 82.56 571 PRO A C 1
ATOM 4456 O O . PRO A 1 571 ? 7.821 12.655 -15.606 1.00 82.56 571 PRO A O 1
ATOM 4459 N N . SER A 1 572 ? 6.765 14.392 -14.661 1.00 83.00 572 SER A N 1
ATOM 4460 C CA . SER A 1 572 ? 7.907 14.813 -13.819 1.00 83.00 572 SER A CA 1
ATOM 4461 C C . SER A 1 572 ? 7.951 14.164 -12.436 1.00 83.00 572 SER A C 1
ATOM 4463 O O . SER A 1 572 ? 8.963 14.259 -11.740 1.00 83.00 572 SER A O 1
ATOM 4465 N N . GLN A 1 573 ? 6.886 13.454 -12.073 1.00 81.31 573 GLN A N 1
ATOM 4466 C CA . GLN A 1 573 ? 6.809 12.643 -10.870 1.00 81.31 573 GLN A CA 1
ATOM 4467 C C . GLN A 1 573 ? 6.326 11.236 -11.228 1.00 81.31 573 GLN A C 1
ATOM 4469 O O . GLN A 1 573 ? 5.502 11.080 -12.130 1.00 81.31 573 GLN A O 1
ATOM 4474 N N . VAL A 1 574 ? 6.843 10.227 -10.535 1.00 78.69 574 VAL A N 1
ATOM 4475 C CA . VAL A 1 574 ? 6.530 8.804 -10.741 1.00 78.69 574 VAL A CA 1
ATOM 4476 C C . VAL A 1 574 ? 6.041 8.180 -9.430 1.00 78.69 574 VAL A C 1
ATOM 4478 O O . VAL A 1 574 ? 6.417 8.674 -8.363 1.00 78.69 574 VAL A O 1
ATOM 4481 N N . PRO A 1 575 ? 5.219 7.118 -9.468 1.00 76.69 575 PRO A N 1
ATOM 4482 C CA . PRO A 1 575 ? 4.940 6.329 -8.279 1.00 76.69 575 PRO A CA 1
ATOM 4483 C C . PRO A 1 575 ? 6.246 5.887 -7.617 1.00 76.69 575 PRO A C 1
ATOM 4485 O O . PRO A 1 575 ? 7.154 5.383 -8.281 1.00 76.69 575 PRO A O 1
ATOM 4488 N N . ALA A 1 576 ? 6.343 6.081 -6.304 1.00 78.19 576 ALA A N 1
ATOM 4489 C CA . ALA A 1 576 ? 7.304 5.338 -5.508 1.00 78.19 576 ALA A CA 1
ATOM 4490 C C . ALA A 1 576 ? 6.951 3.843 -5.547 1.00 78.19 576 ALA A C 1
ATOM 4492 O O . ALA A 1 576 ? 5.805 3.474 -5.804 1.00 78.19 576 ALA A O 1
ATOM 4493 N N . GLU A 1 577 ? 7.925 2.996 -5.231 1.00 74.38 577 GLU A N 1
ATOM 4494 C CA . GLU A 1 577 ? 7.733 1.561 -4.971 1.00 74.38 577 GLU A CA 1
ATOM 4495 C C . GLU A 1 577 ? 7.304 0.703 -6.188 1.00 74.38 577 GLU A C 1
ATOM 4497 O O . GLU A 1 577 ? 7.104 -0.499 -6.038 1.00 74.38 577 GLU A O 1
ATOM 4502 N N . GLU A 1 578 ? 7.233 1.272 -7.398 1.00 73.75 578 GLU A N 1
ATOM 4503 C CA . GLU A 1 578 ? 6.907 0.559 -8.646 1.00 73.75 578 GLU A CA 1
ATOM 4504 C C . GLU A 1 578 ? 8.128 0.423 -9.587 1.00 73.75 578 GLU A C 1
ATOM 4506 O O . GLU A 1 578 ? 8.908 1.361 -9.768 1.00 73.75 578 GLU A O 1
ATOM 4511 N N . VAL A 1 579 ? 8.279 -0.744 -10.227 1.00 71.94 579 VAL A N 1
ATOM 4512 C CA . VAL A 1 579 ? 9.282 -1.020 -11.282 1.00 71.94 579 VAL A CA 1
ATOM 4513 C C . VAL A 1 579 ? 8.748 -0.557 -12.650 1.00 71.94 579 VAL A C 1
ATOM 4515 O O . VAL A 1 579 ? 7.541 -0.433 -12.841 1.00 71.94 579 VAL A O 1
ATOM 4518 N N . GLY A 1 580 ? 9.626 -0.317 -13.629 1.00 71.19 580 GLY A N 1
ATOM 4519 C CA . GLY A 1 580 ? 9.255 -0.220 -15.051 1.00 71.19 580 GLY A CA 1
ATOM 4520 C C . GLY A 1 580 ? 8.602 1.099 -15.472 1.00 71.19 580 GLY A C 1
ATOM 4521 O O . GLY A 1 580 ? 8.182 1.241 -16.619 1.00 71.19 580 GLY A O 1
ATOM 4522 N N . GLN A 1 581 ? 8.528 2.076 -14.566 1.00 77.50 581 GLN A N 1
ATOM 4523 C CA . GLN A 1 581 ? 7.878 3.366 -14.803 1.00 77.50 581 GLN A CA 1
ATOM 4524 C C . GLN A 1 581 ? 8.461 4.083 -16.027 1.00 77.50 581 GLN A C 1
ATOM 4526 O O . GLN A 1 581 ? 9.680 4.182 -16.182 1.00 77.50 581 GLN A O 1
ATOM 4531 N N . ILE A 1 582 ? 7.591 4.607 -16.897 1.00 78.88 582 ILE A N 1
ATOM 4532 C CA . ILE A 1 582 ? 7.995 5.221 -18.169 1.00 78.88 582 ILE A CA 1
ATOM 4533 C C . ILE A 1 582 ? 7.877 6.745 -18.109 1.00 78.88 582 ILE A C 1
ATOM 4535 O O . ILE A 1 582 ? 6.785 7.310 -18.040 1.00 78.88 582 ILE A O 1
ATOM 4539 N N . VAL A 1 583 ? 9.017 7.418 -18.255 1.00 83.75 583 VAL A N 1
ATOM 4540 C CA . VAL A 1 583 ? 9.123 8.872 -18.393 1.00 83.75 583 VAL A CA 1
ATOM 4541 C C . VAL A 1 583 ? 9.417 9.213 -19.852 1.00 83.75 583 VAL A C 1
ATOM 4543 O O . VAL A 1 583 ? 10.490 8.917 -20.378 1.00 83.75 583 VAL A O 1
ATOM 4546 N N . ARG A 1 584 ? 8.465 9.853 -20.537 1.00 83.19 584 ARG A N 1
ATOM 4547 C CA . ARG A 1 584 ? 8.635 10.250 -21.943 1.00 83.19 584 ARG A CA 1
ATOM 4548 C C . ARG A 1 584 ? 9.556 11.454 -22.037 1.00 83.19 584 ARG A C 1
ATOM 4550 O O . ARG A 1 584 ? 9.276 12.473 -21.412 1.00 83.19 584 ARG A O 1
ATOM 4557 N N . LEU A 1 585 ? 10.598 11.367 -22.858 1.00 88.25 585 LEU A N 1
ATOM 4558 C CA . LEU A 1 585 ? 11.579 12.421 -23.099 1.00 88.25 585 LEU A CA 1
ATOM 4559 C C . LEU A 1 585 ? 11.464 12.960 -24.533 1.00 88.25 585 LEU A C 1
ATOM 4561 O O . LEU A 1 585 ? 11.553 12.210 -25.504 1.00 88.25 585 LEU A O 1
ATOM 4565 N N . ASN A 1 586 ? 11.331 14.278 -24.665 1.00 88.19 586 ASN A N 1
ATOM 4566 C CA . ASN A 1 586 ? 11.322 15.017 -25.926 1.00 88.19 586 ASN A CA 1
ATOM 4567 C C . ASN A 1 586 ? 12.471 16.040 -25.940 1.00 88.19 586 ASN A C 1
ATOM 4569 O O . ASN A 1 586 ? 12.499 16.986 -25.148 1.00 88.19 586 ASN A O 1
ATOM 4573 N N . ILE A 1 587 ? 13.415 15.859 -26.862 1.00 93.75 587 ILE A N 1
ATOM 4574 C CA . ILE A 1 587 ? 14.560 16.742 -27.090 1.00 93.75 587 ILE A CA 1
ATOM 4575 C C . ILE A 1 587 ? 14.356 17.461 -28.424 1.00 93.75 587 ILE A C 1
ATOM 4577 O O . ILE A 1 587 ? 14.461 16.853 -29.488 1.00 93.75 587 ILE A O 1
ATOM 4581 N N . THR A 1 588 ? 14.118 18.771 -28.385 1.00 93.38 588 THR A N 1
ATOM 4582 C CA . THR A 1 588 ? 14.008 19.622 -29.577 1.00 93.38 588 THR A CA 1
ATOM 4583 C C . THR A 1 588 ? 15.264 20.481 -29.745 1.00 93.38 588 THR A C 1
ATOM 4585 O O . THR A 1 588 ? 15.610 21.272 -28.866 1.00 93.38 588 THR A O 1
ATOM 4588 N N . LEU A 1 589 ? 15.919 20.378 -30.902 1.00 96.06 589 LEU A N 1
ATOM 4589 C CA . LEU A 1 589 ? 17.045 21.217 -31.321 1.00 96.06 589 LEU A CA 1
ATOM 4590 C C . LEU A 1 589 ? 16.562 22.229 -32.360 1.00 96.06 589 LEU A C 1
ATOM 4592 O O . LEU A 1 589 ? 15.985 21.836 -33.368 1.00 96.06 589 LEU A O 1
ATOM 4596 N N . THR A 1 590 ? 16.777 23.525 -32.130 1.00 95.81 590 THR A N 1
ATOM 4597 C CA . THR A 1 590 ? 16.324 24.601 -33.030 1.00 95.81 590 THR A CA 1
ATOM 4598 C C . THR A 1 590 ? 17.464 25.554 -33.360 1.00 95.81 590 THR A C 1
ATOM 4600 O O . THR A 1 590 ? 18.069 26.130 -32.456 1.00 95.81 590 THR A O 1
ATOM 4603 N N . ASN A 1 591 ? 17.732 25.759 -34.650 1.00 96.56 591 ASN A N 1
ATOM 4604 C CA . ASN A 1 591 ? 18.673 26.780 -35.104 1.00 96.56 591 ASN A CA 1
ATOM 4605 C C . ASN A 1 591 ? 17.989 28.156 -35.039 1.00 96.56 591 ASN A C 1
ATOM 4607 O O . ASN A 1 591 ? 17.034 28.411 -35.775 1.00 96.56 591 ASN A O 1
ATOM 4611 N N . THR A 1 592 ? 18.456 29.026 -34.142 1.00 95.19 592 THR A N 1
ATOM 4612 C CA . THR A 1 592 ? 17.907 30.379 -33.932 1.00 95.19 592 THR A CA 1
ATOM 4613 C C . THR A 1 592 ? 18.740 31.490 -34.581 1.00 95.19 592 THR A C 1
ATOM 4615 O O . THR A 1 592 ? 18.326 32.649 -34.541 1.00 95.19 592 THR A O 1
ATOM 4618 N N . GLY A 1 593 ? 19.866 31.137 -35.208 1.00 91.19 593 GLY A N 1
ATOM 4619 C CA . GLY A 1 593 ? 20.757 32.049 -35.925 1.00 91.19 593 GLY A CA 1
ATOM 4620 C C . GLY A 1 593 ? 20.355 32.295 -37.382 1.00 91.19 593 GLY A C 1
ATOM 4621 O O . GLY A 1 593 ? 19.355 31.772 -37.879 1.00 91.19 593 GLY A O 1
ATOM 4622 N N . GL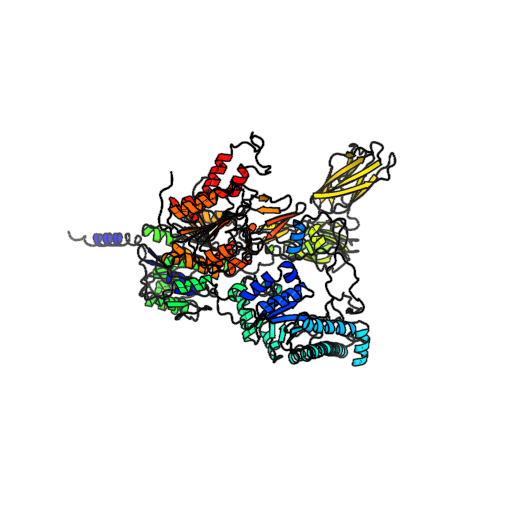U A 1 594 ? 21.161 33.094 -38.087 1.00 91.50 594 GLU A N 1
ATOM 4623 C CA . GLU A 1 594 ? 20.941 33.431 -39.506 1.00 91.50 594 GLU A CA 1
ATOM 4624 C C . GLU A 1 594 ? 21.650 32.471 -40.488 1.00 91.50 594 GLU A C 1
ATOM 4626 O O . GLU A 1 594 ? 21.293 32.426 -41.668 1.00 91.50 594 GLU A O 1
ATOM 4631 N N . GLU A 1 595 ? 22.627 31.678 -40.027 1.00 93.25 595 GLU A N 1
ATOM 4632 C CA . GLU A 1 595 ? 23.406 30.748 -40.861 1.00 93.25 595 GLU A CA 1
ATOM 4633 C C . GLU A 1 595 ? 22.979 29.276 -40.705 1.00 93.25 595 GLU A C 1
ATOM 4635 O O . GLU A 1 595 ? 22.352 28.866 -39.730 1.00 93.25 595 GLU A O 1
ATOM 4640 N N . THR A 1 596 ? 23.301 28.450 -41.704 1.00 91.00 596 THR A N 1
ATOM 4641 C CA . THR A 1 596 ? 22.991 27.010 -41.693 1.00 91.00 596 THR A CA 1
ATOM 4642 C C . THR A 1 596 ? 23.981 26.252 -40.816 1.00 91.00 596 THR A C 1
ATOM 4644 O O . THR A 1 596 ? 25.175 26.233 -41.108 1.00 91.00 596 THR A O 1
ATOM 4647 N N . MET A 1 597 ? 23.487 25.568 -39.784 1.00 93.06 597 MET A N 1
ATOM 4648 C CA . MET A 1 597 ? 24.328 24.731 -38.931 1.00 93.06 597 MET A CA 1
ATOM 4649 C C . MET A 1 597 ? 24.626 23.391 -39.604 1.00 93.06 597 MET A C 1
ATOM 4651 O O . MET A 1 597 ? 23.735 22.759 -40.176 1.00 93.06 597 MET A O 1
ATOM 4655 N N . HIS A 1 598 ? 25.870 22.933 -39.490 1.00 92.44 598 HIS A N 1
ATOM 4656 C CA . HIS A 1 598 ? 26.342 21.660 -40.032 1.00 92.44 598 HIS A CA 1
ATOM 4657 C C . HIS A 1 598 ? 26.844 20.734 -38.927 1.00 92.44 598 HIS A C 1
ATOM 4659 O O . HIS A 1 598 ? 27.322 21.193 -37.891 1.00 92.44 598 HIS A O 1
ATOM 4665 N N . GLY A 1 599 ? 26.691 19.422 -39.136 1.00 88.56 599 GLY A N 1
ATOM 4666 C CA . GLY A 1 599 ? 27.163 18.388 -38.210 1.00 88.56 599 GLY A CA 1
ATOM 4667 C C . GLY A 1 599 ? 26.734 18.604 -36.754 1.00 88.56 599 GLY A C 1
ATOM 4668 O O . GLY A 1 599 ? 27.549 18.398 -35.854 1.00 88.56 599 GLY A O 1
ATOM 4669 N N . VAL A 1 600 ? 25.486 19.036 -36.533 1.00 92.31 600 VAL A N 1
ATOM 4670 C CA . VAL A 1 600 ? 24.886 19.248 -35.206 1.00 92.31 600 VAL A CA 1
ATOM 4671 C C . VAL A 1 600 ? 24.822 17.911 -34.469 1.00 92.31 600 VAL A C 1
ATOM 4673 O O . VAL A 1 600 ? 24.455 16.891 -35.053 1.00 92.31 600 VAL A O 1
ATOM 4676 N N . ARG A 1 601 ? 25.192 17.893 -33.189 1.00 92.62 601 ARG A N 1
ATOM 4677 C CA . ARG A 1 601 ? 25.247 16.690 -32.349 1.00 92.62 601 ARG A CA 1
ATOM 4678 C C . ARG A 1 601 ? 24.688 16.986 -30.970 1.00 92.62 601 ARG A C 1
ATOM 4680 O O . ARG A 1 601 ? 24.867 18.087 -30.456 1.00 92.62 601 ARG A O 1
ATOM 4687 N N . LEU A 1 602 ? 24.089 15.971 -30.363 1.00 94.25 602 LEU A N 1
ATOM 4688 C CA . LEU A 1 602 ? 23.740 15.946 -28.949 1.00 94.25 602 LEU A CA 1
ATOM 4689 C C . LEU A 1 602 ? 24.201 14.614 -28.355 1.00 94.25 602 LEU A C 1
ATOM 4691 O O . LEU A 1 602 ? 24.020 13.560 -28.965 1.00 94.25 602 LEU A O 1
ATOM 4695 N N . LEU A 1 603 ? 24.835 14.678 -27.190 1.00 93.75 603 LEU A N 1
ATOM 4696 C CA . LEU A 1 603 ? 25.272 13.534 -26.398 1.00 93.75 603 LEU A CA 1
ATOM 4697 C C . LEU A 1 603 ? 24.696 13.688 -24.997 1.00 93.75 603 LEU A C 1
ATOM 4699 O O . LEU A 1 603 ? 24.872 14.745 -24.396 1.00 93.75 603 LEU A O 1
ATOM 4703 N N . ASP A 1 604 ? 24.040 12.655 -24.483 1.00 94.31 604 ASP A N 1
ATOM 4704 C CA . ASP A 1 604 ? 23.434 12.669 -23.151 1.00 94.31 604 ASP A CA 1
ATOM 4705 C C . ASP A 1 604 ? 23.664 11.343 -22.423 1.00 94.31 604 ASP A C 1
ATOM 4707 O O . ASP A 1 604 ? 23.737 10.286 -23.054 1.00 94.31 604 ASP A O 1
ATOM 4711 N N . VAL A 1 605 ? 23.829 11.409 -21.104 1.00 91.44 605 VAL A N 1
ATOM 4712 C CA . VAL A 1 605 ? 24.240 10.286 -20.254 1.00 91.44 605 VAL A CA 1
ATOM 4713 C C . VAL A 1 605 ? 23.194 10.091 -19.172 1.00 91.44 605 VAL A C 1
ATOM 4715 O O . VAL A 1 605 ? 23.010 10.954 -18.320 1.00 91.44 605 VAL A O 1
ATOM 4718 N N . PHE A 1 606 ? 22.547 8.938 -19.173 1.00 93.06 606 PHE A N 1
ATOM 4719 C CA . PHE A 1 606 ? 21.547 8.540 -18.196 1.00 93.06 606 PHE A CA 1
ATOM 4720 C C . PHE A 1 606 ? 22.243 7.715 -17.100 1.00 93.06 606 PHE A C 1
ATOM 4722 O O . PHE A 1 606 ? 23.146 6.937 -17.421 1.00 93.06 606 PHE A O 1
ATOM 4729 N N . PRO A 1 607 ? 21.906 7.900 -15.809 1.00 90.12 607 PRO A N 1
ATOM 4730 C CA . PRO A 1 607 ? 22.455 7.088 -14.728 1.00 90.12 607 PRO A CA 1
ATOM 4731 C C . PRO A 1 607 ? 22.035 5.613 -14.844 1.00 90.12 607 PRO A C 1
ATOM 4733 O O . PRO A 1 607 ? 21.223 5.239 -15.689 1.00 90.12 607 PRO A O 1
ATOM 4736 N N . MET A 1 608 ? 22.604 4.786 -13.966 1.00 87.62 608 MET A N 1
ATOM 4737 C CA . MET A 1 608 ? 22.200 3.396 -13.742 1.00 87.62 608 MET A CA 1
ATOM 4738 C C . MET A 1 608 ? 20.682 3.270 -13.568 1.00 87.62 608 MET A C 1
ATOM 4740 O O . MET A 1 608 ? 20.039 4.156 -13.002 1.00 87.62 608 MET A O 1
ATOM 4744 N N . GLY A 1 609 ? 20.120 2.160 -14.043 1.00 86.88 609 GLY A N 1
ATOM 4745 C CA . GLY A 1 609 ? 18.690 1.869 -13.953 1.00 86.88 609 GLY A CA 1
ATOM 4746 C C . GLY A 1 609 ? 17.798 2.793 -14.784 1.00 86.88 609 GLY A C 1
ATOM 4747 O O . GLY A 1 609 ? 16.668 3.070 -14.379 1.00 86.88 609 GLY A O 1
ATOM 4748 N N . ARG A 1 610 ? 18.307 3.294 -15.918 1.00 91.75 610 ARG A N 1
ATOM 4749 C CA . ARG A 1 610 ? 17.568 4.109 -16.896 1.00 91.75 610 ARG A CA 1
ATOM 4750 C C . ARG A 1 610 ? 17.794 3.559 -18.304 1.00 91.75 610 ARG A C 1
ATOM 4752 O O . ARG A 1 610 ? 18.889 3.712 -18.850 1.00 91.75 610 ARG A O 1
ATOM 4759 N N . PHE A 1 611 ? 16.781 2.933 -18.898 1.00 88.88 611 PHE A N 1
ATOM 4760 C CA . PHE A 1 611 ? 16.850 2.348 -20.247 1.00 88.88 611 PHE A CA 1
ATOM 4761 C C . PHE A 1 611 ? 16.031 3.164 -21.251 1.00 88.88 611 PHE A C 1
ATOM 4763 O O . PHE A 1 611 ? 14.936 3.620 -20.939 1.00 88.88 611 PHE A O 1
ATOM 4770 N N . ILE A 1 612 ? 16.554 3.372 -22.464 1.00 85.69 612 ILE A N 1
ATOM 4771 C CA . ILE A 1 612 ? 15.901 4.204 -23.488 1.00 85.69 612 ILE A CA 1
ATOM 4772 C C . ILE A 1 612 ? 15.178 3.316 -24.509 1.00 85.69 612 ILE A C 1
ATOM 4774 O O . ILE A 1 612 ? 15.778 2.807 -25.460 1.00 85.69 612 ILE A O 1
ATOM 4778 N N . LYS A 1 613 ? 13.862 3.181 -24.339 1.00 75.19 613 LYS A N 1
ATOM 4779 C CA . LYS A 1 613 ? 12.951 2.486 -25.252 1.00 75.19 613 LYS A CA 1
ATOM 4780 C C . LYS A 1 613 ? 12.514 3.382 -26.420 1.00 75.19 613 LYS A C 1
ATOM 4782 O O . LYS A 1 613 ? 12.375 4.601 -26.321 1.00 75.19 613 LYS A O 1
ATOM 4787 N N . TRP A 1 614 ? 12.316 2.729 -27.566 1.00 70.94 614 TRP A N 1
ATOM 4788 C CA . TRP A 1 614 ? 11.752 3.259 -28.821 1.00 70.94 614 TRP A CA 1
ATOM 4789 C C . TRP A 1 614 ? 12.126 4.707 -29.227 1.00 70.94 614 TRP A C 1
ATOM 4791 O O . TRP A 1 614 ? 11.224 5.469 -29.591 1.00 70.94 614 TRP A O 1
ATOM 4801 N N . PRO A 1 615 ? 13.417 5.097 -29.256 1.00 74.25 615 PRO A N 1
ATOM 4802 C CA . PRO A 1 615 ? 13.840 6.403 -29.768 1.00 74.25 615 PRO A CA 1
ATOM 4803 C C . PRO A 1 615 ? 13.394 6.637 -31.224 1.00 74.25 615 PRO A C 1
ATOM 4805 O O . PRO A 1 615 ? 13.643 5.829 -32.121 1.00 74.25 615 PRO A O 1
ATOM 4808 N N . ARG A 1 616 ? 12.743 7.780 -31.467 1.00 72.75 616 ARG A N 1
ATOM 4809 C CA . ARG A 1 616 ? 12.211 8.232 -32.763 1.00 72.75 616 ARG A CA 1
ATOM 4810 C C . ARG A 1 616 ? 12.702 9.647 -33.047 1.00 72.75 616 ARG A C 1
ATOM 4812 O O . ARG A 1 616 ? 12.443 10.561 -32.268 1.00 72.75 616 ARG A O 1
ATOM 4819 N N . VAL A 1 617 ? 13.367 9.834 -34.185 1.00 72.88 617 VAL A N 1
ATOM 4820 C CA . VAL A 1 617 ? 13.839 11.142 -34.667 1.00 72.88 617 VAL A CA 1
ATOM 4821 C C . VAL A 1 617 ? 13.076 11.560 -35.919 1.00 72.88 617 VAL A C 1
ATOM 4823 O O . VAL A 1 617 ? 12.796 10.723 -36.776 1.00 72.88 617 VAL A O 1
ATOM 4826 N N . ASP A 1 618 ? 12.772 12.850 -36.051 1.00 69.69 618 ASP A N 1
ATOM 4827 C CA . ASP A 1 618 ? 12.285 13.427 -37.314 1.00 69.69 618 ASP A CA 1
ATOM 4828 C C . ASP A 1 618 ? 13.424 13.682 -38.325 1.00 69.69 618 ASP A C 1
ATOM 4830 O O . ASP A 1 618 ? 13.203 13.669 -39.538 1.00 69.69 618 ASP A O 1
ATOM 4834 N N . MET A 1 619 ? 14.654 13.871 -37.834 1.00 76.38 619 MET A N 1
ATOM 4835 C CA . MET A 1 619 ? 15.832 14.194 -38.633 1.00 76.38 619 MET A CA 1
ATOM 4836 C C . MET A 1 619 ? 17.122 13.605 -38.040 1.00 76.38 619 MET A C 1
ATOM 4838 O O . MET A 1 619 ? 17.321 13.551 -36.826 1.00 76.38 619 MET A O 1
ATOM 4842 N N . GLY A 1 620 ? 18.053 13.225 -38.919 1.00 78.75 620 GLY A N 1
ATOM 4843 C CA . GLY A 1 620 ? 19.386 12.756 -38.538 1.00 78.75 620 GLY A CA 1
ATOM 4844 C C . GLY A 1 620 ? 19.452 11.258 -38.237 1.00 78.75 620 GLY A C 1
ATOM 4845 O O . GLY A 1 620 ? 18.672 10.467 -38.762 1.00 78.75 620 GLY A O 1
ATOM 4846 N N . GLN A 1 621 ? 20.434 10.869 -37.428 1.00 79.62 621 GLN A N 1
ATOM 4847 C CA . GLN A 1 621 ? 20.655 9.501 -36.955 1.00 79.62 621 GLN A CA 1
ATOM 4848 C C . GLN A 1 621 ? 20.953 9.525 -35.457 1.00 79.62 621 GLN A C 1
ATOM 4850 O O . GLN A 1 621 ? 21.641 10.430 -34.979 1.00 79.62 621 GLN A O 1
ATOM 4855 N N . PHE A 1 622 ? 20.458 8.531 -34.725 1.00 84.00 622 PHE A N 1
ATOM 4856 C CA . PHE A 1 622 ? 20.771 8.330 -33.313 1.00 84.00 622 PHE A CA 1
ATOM 4857 C C . PHE A 1 622 ? 21.504 7.000 -33.096 1.00 84.00 622 PHE A C 1
ATOM 4859 O O . PHE A 1 622 ? 21.501 6.125 -33.962 1.00 84.00 622 PHE A O 1
ATOM 4866 N N . ASN A 1 623 ? 22.117 6.852 -31.926 1.00 84.81 623 ASN A N 1
ATOM 4867 C CA . ASN A 1 623 ? 22.610 5.594 -31.388 1.00 84.81 623 ASN A CA 1
ATOM 4868 C C . ASN A 1 623 ? 22.386 5.578 -29.867 1.00 84.81 623 ASN A C 1
ATOM 4870 O O . ASN A 1 623 ? 22.490 6.627 -29.225 1.00 84.81 623 ASN A O 1
ATOM 4874 N N . VAL A 1 624 ? 22.094 4.403 -29.312 1.00 86.12 624 VAL A N 1
ATOM 4875 C CA . VAL A 1 624 ? 21.855 4.181 -27.879 1.00 86.12 624 VAL A CA 1
ATOM 4876 C C . VAL A 1 624 ? 22.761 3.038 -27.435 1.00 86.12 624 VAL A C 1
ATOM 4878 O O . VAL A 1 624 ? 22.648 1.922 -27.943 1.00 86.12 624 VAL A O 1
ATOM 4881 N N . THR A 1 625 ? 23.709 3.330 -26.548 1.00 86.56 625 THR A N 1
ATOM 4882 C CA . THR A 1 625 ? 24.771 2.389 -26.160 1.00 86.56 625 THR A CA 1
ATOM 4883 C C . THR A 1 625 ? 25.017 2.390 -24.663 1.00 86.56 625 THR A C 1
ATOM 4885 O O . THR A 1 625 ? 24.754 3.382 -23.992 1.00 86.56 625 THR A O 1
ATOM 4888 N N . ASP A 1 626 ? 25.636 1.333 -24.160 1.00 84.69 626 ASP A N 1
ATOM 4889 C CA . ASP A 1 626 ? 26.379 1.368 -22.900 1.00 84.69 626 ASP A CA 1
ATOM 4890 C C . ASP A 1 626 ? 27.441 2.507 -22.946 1.00 84.69 626 ASP A C 1
ATOM 4892 O O . ASP A 1 626 ? 28.120 2.676 -23.973 1.00 84.69 626 ASP A O 1
ATOM 4896 N N . PRO A 1 627 ? 27.588 3.335 -21.890 1.00 82.75 627 PRO A N 1
ATOM 4897 C CA . PRO A 1 627 ? 28.517 4.470 -21.874 1.00 82.75 627 PRO A CA 1
ATOM 4898 C C . PRO A 1 627 ? 30.008 4.092 -21.841 1.00 82.75 627 PRO A C 1
ATOM 4900 O O . PRO A 1 627 ? 30.842 4.881 -22.306 1.00 82.75 627 PRO A O 1
ATOM 4903 N N . TYR A 1 628 ? 30.352 2.912 -21.324 1.00 78.19 628 TYR A N 1
ATOM 4904 C CA . TYR A 1 628 ? 31.722 2.453 -21.093 1.00 78.19 628 TYR A CA 1
ATOM 4905 C C . TYR A 1 628 ? 32.185 1.441 -22.147 1.00 78.19 628 TYR A C 1
ATOM 4907 O O . TYR A 1 628 ? 33.256 1.622 -22.729 1.00 78.19 628 TYR A O 1
ATOM 4915 N N . SER A 1 629 ? 31.377 0.419 -22.446 1.00 77.12 629 SER A N 1
ATOM 4916 C CA . SER A 1 629 ? 31.697 -0.612 -23.447 1.00 77.12 629 SER A CA 1
ATOM 4917 C C . SER A 1 629 ? 31.370 -0.182 -24.883 1.00 77.12 629 SER A C 1
ATOM 4919 O O . SER A 1 629 ? 31.968 -0.686 -25.837 1.00 77.12 629 SER A O 1
ATOM 4921 N N . GLY A 1 630 ? 30.434 0.760 -25.059 1.00 76.12 630 GLY A N 1
ATOM 4922 C CA . GLY A 1 630 ? 29.983 1.237 -26.370 1.00 76.12 630 GLY A CA 1
ATOM 4923 C C . GLY A 1 630 ? 29.174 0.219 -27.184 1.00 76.12 630 GLY A C 1
ATOM 4924 O O . GLY A 1 630 ? 28.913 0.471 -28.362 1.00 76.12 630 GLY A O 1
ATOM 4925 N N . GLN A 1 631 ? 28.789 -0.913 -26.583 1.00 78.81 631 GLN A N 1
ATOM 4926 C CA . GLN A 1 631 ? 27.852 -1.875 -27.172 1.00 78.81 631 GLN A CA 1
ATOM 4927 C C . GLN A 1 631 ? 26.424 -1.300 -27.194 1.00 78.81 631 GLN A C 1
ATOM 4929 O O . GLN A 1 631 ? 26.146 -0.369 -26.436 1.00 78.81 631 GLN A O 1
ATOM 4934 N N . PRO A 1 632 ? 25.505 -1.811 -28.038 1.00 79.00 632 PRO A N 1
ATOM 4935 C CA . PRO A 1 632 ? 24.091 -1.432 -27.986 1.00 79.00 632 PRO A CA 1
ATOM 4936 C C . PRO A 1 632 ? 23.525 -1.580 -26.568 1.00 79.00 632 PRO A C 1
ATOM 4938 O O . PRO A 1 632 ? 23.827 -2.563 -25.892 1.00 79.00 632 PRO A O 1
ATOM 4941 N N . SER A 1 633 ? 22.733 -0.608 -26.111 1.00 78.50 633 SER A N 1
ATOM 4942 C CA . SER A 1 633 ? 22.155 -0.685 -24.765 1.00 78.50 633 SER A CA 1
ATOM 4943 C C . SER A 1 633 ? 20.970 -1.657 -24.726 1.00 78.50 633 SER A C 1
ATOM 4945 O O . SER A 1 633 ? 20.159 -1.725 -25.654 1.00 78.50 633 SER A O 1
ATOM 4947 N N . ASP A 1 634 ? 20.914 -2.432 -23.650 1.00 77.31 634 ASP A N 1
ATOM 4948 C CA . ASP A 1 634 ? 19.830 -3.335 -23.269 1.00 77.31 634 ASP A CA 1
ATOM 4949 C C . ASP A 1 634 ? 19.472 -3.064 -21.801 1.00 77.31 634 ASP A C 1
ATOM 4951 O O . ASP A 1 634 ? 20.195 -2.337 -21.116 1.00 77.31 634 ASP A O 1
ATOM 4955 N N . ALA A 1 635 ? 18.362 -3.606 -21.301 1.00 72.94 635 ALA A N 1
ATOM 4956 C CA . ALA A 1 635 ? 17.904 -3.292 -19.951 1.00 72.94 635 ALA A CA 1
ATOM 4957 C C . ALA A 1 635 ? 18.926 -3.670 -18.857 1.00 72.94 635 ALA A C 1
ATOM 4959 O O . ALA A 1 635 ? 19.081 -2.921 -17.901 1.00 72.94 635 ALA A O 1
ATOM 4960 N N . VAL A 1 636 ? 19.696 -4.752 -19.010 1.00 78.25 636 VAL A N 1
ATOM 4961 C CA . VAL A 1 636 ? 20.658 -5.202 -17.988 1.00 78.25 636 VAL A CA 1
ATOM 4962 C C . VAL A 1 636 ? 21.937 -4.369 -18.007 1.00 78.25 636 VAL A C 1
ATOM 4964 O O . VAL A 1 636 ? 22.408 -3.936 -16.954 1.00 78.25 636 VAL A O 1
ATOM 4967 N N . ASN A 1 637 ? 22.484 -4.052 -19.184 1.00 80.69 637 ASN A N 1
ATOM 4968 C CA . ASN A 1 637 ? 23.622 -3.135 -19.252 1.00 80.69 637 ASN A CA 1
ATOM 4969 C C . ASN A 1 637 ? 23.221 -1.693 -18.876 1.00 80.69 637 ASN A C 1
ATOM 4971 O O . ASN A 1 637 ? 24.002 -0.990 -18.239 1.00 80.69 637 ASN A O 1
ATOM 4975 N N . SER A 1 638 ? 21.968 -1.297 -19.120 1.00 85.94 638 SER A N 1
ATOM 4976 C CA . SER A 1 638 ? 21.412 -0.014 -18.662 1.00 85.94 638 SER A CA 1
ATOM 4977 C C . SER A 1 638 ? 21.133 0.004 -17.153 1.00 85.94 638 SER A C 1
ATOM 4979 O O . SER A 1 638 ? 21.244 1.057 -16.524 1.00 85.94 638 SER A O 1
ATOM 4981 N N . PHE A 1 639 ? 20.825 -1.147 -16.546 1.00 83.38 639 PHE A N 1
ATOM 4982 C CA . PHE A 1 639 ? 20.751 -1.310 -15.094 1.00 83.38 639 PHE A CA 1
ATOM 4983 C C . PHE A 1 639 ? 22.123 -1.058 -14.457 1.00 83.38 639 PHE A C 1
ATOM 4985 O O . PHE A 1 639 ? 22.259 -0.174 -13.614 1.00 83.38 639 PHE A O 1
ATOM 4992 N N . LEU A 1 640 ? 23.149 -1.776 -14.925 1.00 79.56 640 LEU A N 1
ATOM 4993 C CA . LEU A 1 640 ? 24.489 -1.782 -14.331 1.00 79.56 640 LEU A CA 1
ATOM 4994 C C . LEU A 1 640 ? 25.333 -0.537 -14.660 1.00 79.56 640 LEU A C 1
ATOM 4996 O O . LEU A 1 640 ? 26.062 -0.061 -13.796 1.00 79.56 640 LEU A O 1
ATOM 5000 N N . ASN A 1 641 ? 25.244 -0.005 -15.883 1.00 80.88 641 ASN A N 1
ATOM 5001 C CA . ASN A 1 641 ? 26.127 1.061 -16.385 1.00 80.88 641 ASN A CA 1
ATOM 5002 C C . ASN A 1 641 ? 25.390 2.363 -16.755 1.00 80.88 641 ASN A C 1
ATOM 5004 O O . ASN A 1 641 ? 26.040 3.387 -16.978 1.00 80.88 641 ASN A O 1
ATOM 5008 N N . GLY A 1 642 ? 24.056 2.349 -16.832 1.00 88.12 642 GLY A N 1
ATOM 5009 C CA . GLY A 1 642 ? 23.268 3.441 -17.412 1.00 88.12 642 GLY A CA 1
ATOM 5010 C C . GLY A 1 642 ? 23.320 3.475 -18.944 1.00 88.12 642 GLY A C 1
ATOM 5011 O O . GLY A 1 642 ? 23.905 2.602 -19.584 1.00 88.12 642 GLY A O 1
ATOM 5012 N N . THR A 1 643 ? 22.708 4.497 -19.549 1.00 92.12 643 THR A N 1
ATOM 5013 C CA . THR A 1 643 ? 22.555 4.593 -21.014 1.00 92.12 643 THR A CA 1
ATOM 5014 C C . THR A 1 643 ? 23.212 5.845 -21.595 1.00 92.12 643 THR A C 1
ATOM 5016 O O . THR A 1 643 ? 23.054 6.949 -21.081 1.00 92.12 643 THR A O 1
ATOM 5019 N N . LEU A 1 644 ? 23.902 5.704 -22.727 1.00 92.38 644 LEU A N 1
ATOM 5020 C CA . LEU A 1 644 ? 24.441 6.801 -23.528 1.00 92.38 644 LEU A CA 1
ATOM 5021 C C . LEU A 1 644 ? 23.593 7.035 -24.782 1.00 92.38 644 LEU A C 1
ATOM 5023 O O . LEU A 1 644 ? 23.618 6.235 -25.720 1.00 92.38 644 LEU A O 1
ATOM 5027 N N . LEU A 1 645 ? 22.925 8.186 -24.844 1.00 93.94 645 LEU A N 1
ATOM 5028 C CA . LEU A 1 645 ? 22.256 8.670 -26.046 1.00 93.94 645 LEU A CA 1
ATOM 5029 C C . LEU A 1 645 ? 23.225 9.507 -26.889 1.00 93.94 645 LEU A C 1
ATOM 5031 O O . LEU A 1 645 ? 23.876 10.429 -26.394 1.00 93.94 645 LEU A O 1
ATOM 5035 N N . ARG A 1 646 ? 23.297 9.231 -28.194 1.00 92.19 646 ARG A N 1
ATOM 5036 C CA . ARG A 1 646 ? 23.984 10.086 -29.175 1.00 92.19 646 ARG A CA 1
ATOM 5037 C C . ARG A 1 646 ? 23.056 10.368 -30.347 1.00 92.19 646 ARG A C 1
ATOM 5039 O O . ARG A 1 646 ? 22.590 9.435 -30.987 1.00 92.19 646 ARG A O 1
ATOM 5046 N N . TRP A 1 647 ? 22.843 11.634 -30.682 1.00 93.75 647 TRP A N 1
ATOM 5047 C CA . TRP A 1 647 ? 22.069 12.079 -31.845 1.00 93.75 647 TRP A CA 1
ATOM 5048 C C . TRP A 1 647 ? 22.936 12.974 -32.736 1.00 93.75 647 TRP A C 1
ATOM 5050 O O . TRP A 1 647 ? 23.814 13.694 -32.256 1.00 93.75 647 TRP A O 1
ATOM 5060 N N . SER A 1 648 ? 22.768 12.881 -34.054 1.00 88.00 648 SER A N 1
ATOM 5061 C CA . SER A 1 648 ? 23.570 13.611 -35.041 1.00 88.00 648 SER A CA 1
ATOM 5062 C C . SER A 1 648 ? 22.740 13.997 -36.265 1.00 88.00 648 SER A C 1
ATOM 5064 O O . SER A 1 648 ? 22.113 13.152 -36.903 1.00 88.00 648 SER A O 1
ATOM 5066 N N . ILE A 1 649 ? 22.768 15.283 -36.615 1.00 89.06 649 ILE A N 1
ATOM 5067 C CA . ILE A 1 649 ? 22.037 15.898 -37.724 1.00 89.06 649 ILE A CA 1
ATOM 5068 C C . ILE A 1 649 ? 23.056 16.568 -38.656 1.00 89.06 649 ILE A C 1
ATOM 5070 O O . ILE A 1 649 ? 23.773 17.489 -38.270 1.00 89.06 649 ILE A O 1
ATOM 5074 N N . ASN A 1 650 ? 23.111 16.135 -39.917 1.00 87.69 650 ASN A N 1
ATOM 5075 C CA . ASN A 1 650 ? 24.118 16.618 -40.875 1.00 87.69 650 ASN A CA 1
ATOM 5076 C C . ASN A 1 650 ? 23.975 18.114 -41.228 1.00 87.69 650 ASN A C 1
ATOM 5078 O O . ASN A 1 650 ? 24.958 18.755 -41.611 1.00 87.69 650 ASN A O 1
ATOM 5082 N N . ARG A 1 651 ? 22.755 18.661 -41.143 1.00 89.69 651 ARG A N 1
ATOM 5083 C CA . ARG A 1 651 ? 22.413 20.044 -41.497 1.00 89.69 651 ARG A CA 1
ATOM 5084 C C . ARG A 1 651 ? 21.117 20.475 -40.801 1.00 89.69 651 ARG A C 1
ATOM 5086 O O . ARG A 1 651 ? 20.145 19.731 -40.881 1.00 89.69 651 ARG A O 1
ATOM 5093 N N . LEU A 1 652 ? 21.086 21.669 -40.207 1.00 90.25 652 LEU A N 1
ATOM 5094 C CA . LEU A 1 652 ? 19.886 22.292 -39.632 1.00 90.25 652 LEU A CA 1
ATOM 5095 C C . LEU A 1 652 ? 19.775 23.755 -40.104 1.00 90.25 652 LEU A C 1
ATOM 5097 O O . LEU A 1 652 ? 20.619 24.596 -39.785 1.00 90.25 652 LEU A O 1
ATOM 5101 N N . ASP A 1 653 ? 18.744 24.049 -40.897 1.00 92.62 653 ASP A N 1
ATOM 5102 C CA . ASP A 1 653 ? 18.552 25.359 -41.536 1.00 92.62 653 ASP A CA 1
ATOM 5103 C C . ASP A 1 653 ? 18.024 26.432 -40.557 1.00 92.62 653 ASP A C 1
ATOM 5105 O O . ASP A 1 653 ? 17.355 26.084 -39.580 1.00 92.62 653 ASP A O 1
ATOM 5109 N N . PRO A 1 654 ? 18.280 27.734 -40.805 1.00 94.75 654 PRO A N 1
ATOM 5110 C CA . PRO A 1 654 ? 17.799 28.836 -39.965 1.00 94.75 654 PRO A CA 1
ATOM 5111 C C . PRO A 1 654 ? 16.300 28.763 -39.658 1.00 94.75 654 PRO A C 1
ATOM 5113 O O . PRO A 1 654 ? 15.479 28.549 -40.554 1.00 94.75 654 PRO A O 1
ATOM 5116 N N . GLY A 1 655 ? 15.935 28.934 -38.386 1.00 87.25 655 GLY A N 1
ATOM 5117 C CA . GLY A 1 655 ? 14.551 28.862 -37.909 1.00 87.25 655 GLY A CA 1
ATOM 5118 C C . GLY A 1 655 ? 13.913 27.468 -37.974 1.00 87.25 655 GLY A C 1
ATOM 5119 O O . GLY A 1 655 ? 12.719 27.347 -37.704 1.00 87.25 655 GLY A O 1
ATOM 5120 N N . SER A 1 656 ? 14.671 26.426 -38.333 1.00 88.50 656 SER A N 1
ATOM 5121 C CA . SER A 1 656 ? 14.194 25.040 -38.362 1.00 88.50 656 SER A CA 1
ATOM 5122 C C . SER A 1 656 ? 14.465 24.329 -37.039 1.00 88.50 656 SER A C 1
ATOM 5124 O O . SER A 1 656 ? 15.495 24.549 -36.393 1.00 88.50 656 SER A O 1
ATOM 5126 N N . SER A 1 657 ? 13.556 23.424 -36.685 1.00 89.50 657 SER A N 1
ATOM 5127 C CA . SER A 1 657 ? 13.681 22.518 -35.545 1.00 89.50 657 SER A CA 1
ATOM 5128 C C . SER A 1 657 ? 13.789 21.064 -36.008 1.00 89.50 657 SER A C 1
ATOM 5130 O O . SER A 1 657 ? 13.244 20.700 -37.049 1.00 89.50 657 SER A O 1
ATOM 5132 N N . ALA A 1 658 ? 14.452 20.246 -35.198 1.00 84.75 658 ALA A N 1
ATOM 5133 C CA . ALA A 1 658 ? 14.410 18.789 -35.232 1.00 84.75 658 ALA A CA 1
ATOM 5134 C C . ALA A 1 658 ? 14.079 18.274 -33.822 1.00 84.75 658 ALA A C 1
ATOM 5136 O O . ALA A 1 658 ? 14.428 18.926 -32.834 1.00 84.75 658 ALA A O 1
ATOM 5137 N N . SER A 1 659 ? 13.436 17.116 -33.720 1.00 82.44 659 SER A N 1
ATOM 5138 C CA . SER A 1 659 ? 12.938 16.526 -32.474 1.00 82.44 659 SER A CA 1
ATOM 5139 C C . SER A 1 659 ? 13.275 15.039 -32.370 1.00 82.44 659 SER A C 1
ATOM 5141 O O . SER A 1 659 ? 13.020 14.256 -33.289 1.00 82.44 659 SER A O 1
ATOM 5143 N N . LEU A 1 660 ? 13.786 14.644 -31.206 1.00 87.06 660 LEU A N 1
ATOM 5144 C CA . LEU A 1 660 ? 13.948 13.261 -30.775 1.00 87.06 660 LEU A CA 1
ATOM 5145 C C . LEU A 1 660 ? 12.959 13.000 -29.642 1.00 87.06 660 LEU A C 1
ATOM 5147 O O . LEU A 1 660 ? 12.969 13.715 -28.645 1.00 87.06 660 LEU A O 1
ATOM 5151 N N . ASN A 1 661 ? 12.127 11.973 -29.789 1.00 76.06 661 ASN A N 1
ATOM 5152 C CA . ASN A 1 661 ? 11.242 11.479 -28.736 1.00 76.06 661 ASN A CA 1
ATOM 5153 C C . ASN A 1 661 ? 11.696 10.070 -28.349 1.00 76.06 661 ASN A C 1
ATOM 5155 O O . ASN A 1 661 ? 11.965 9.263 -29.238 1.00 76.06 661 ASN A O 1
ATOM 5159 N N . ALA A 1 662 ? 11.778 9.768 -27.060 1.00 79.06 662 ALA A N 1
ATOM 5160 C CA . ALA A 1 662 ? 12.087 8.435 -26.555 1.00 79.06 662 ALA A CA 1
ATOM 5161 C C . ALA A 1 662 ? 11.375 8.195 -25.220 1.00 79.06 662 ALA A C 1
ATOM 5163 O O . ALA A 1 662 ? 11.073 9.145 -24.501 1.00 79.06 662 ALA A O 1
ATOM 5164 N N . ASP A 1 663 ? 11.141 6.933 -24.886 1.00 81.81 663 ASP A N 1
ATOM 5165 C CA . ASP A 1 663 ? 10.539 6.535 -23.618 1.00 81.81 663 ASP A CA 1
ATOM 5166 C C . ASP A 1 663 ? 11.667 6.054 -22.691 1.00 81.81 663 ASP A C 1
ATOM 5168 O O . ASP A 1 663 ? 12.408 5.139 -23.047 1.00 81.81 663 ASP A O 1
ATOM 5172 N N . VAL A 1 664 ? 11.858 6.696 -21.536 1.00 86.12 664 VAL A N 1
ATOM 5173 C CA . VAL A 1 664 ? 12.899 6.329 -20.562 1.00 86.12 664 VAL A CA 1
ATOM 5174 C C . VAL A 1 664 ? 12.264 5.500 -19.454 1.00 86.12 664 VAL A C 1
ATOM 5176 O O . VAL A 1 664 ? 11.422 5.992 -18.710 1.00 86.12 664 VAL A O 1
ATOM 5179 N N . GLU A 1 665 ? 12.669 4.243 -19.359 1.00 85.62 665 GLU A N 1
ATOM 5180 C CA . GLU A 1 665 ? 12.194 3.286 -18.366 1.00 85.62 665 GLU A CA 1
ATOM 5181 C C . GLU A 1 665 ? 13.073 3.313 -17.112 1.00 85.62 665 GLU A C 1
ATOM 5183 O O . GLU A 1 665 ? 14.306 3.257 -17.205 1.00 85.62 665 GLU A O 1
ATOM 5188 N N . LEU A 1 666 ? 12.432 3.383 -15.944 1.00 86.94 666 LEU A N 1
ATOM 5189 C CA . LEU A 1 666 ? 13.071 3.267 -14.637 1.00 86.94 666 LEU A CA 1
ATOM 5190 C C . LEU A 1 666 ? 13.136 1.787 -14.243 1.00 86.94 666 LEU A C 1
ATOM 5192 O O . LEU A 1 666 ? 12.112 1.136 -14.054 1.00 86.94 666 LEU A O 1
ATOM 5196 N N . LEU A 1 667 ? 14.349 1.248 -14.137 1.00 84.56 667 LEU A N 1
ATOM 5197 C CA . LEU A 1 667 ? 14.574 -0.190 -13.939 1.00 84.56 667 LEU A CA 1
ATOM 5198 C C . LEU A 1 667 ? 14.687 -0.619 -12.466 1.00 84.56 667 LEU A C 1
ATOM 5200 O O . LEU A 1 667 ? 14.892 -1.796 -12.196 1.00 84.56 667 LEU A O 1
ATOM 5204 N N . TYR A 1 668 ? 14.585 0.313 -11.521 1.00 85.38 668 TYR A N 1
ATOM 5205 C CA . TYR A 1 668 ? 14.427 0.023 -10.096 1.00 85.38 668 TYR A CA 1
ATOM 5206 C C . TYR A 1 668 ? 13.420 1.007 -9.483 1.00 85.38 668 TYR A C 1
ATOM 5208 O O . TYR A 1 668 ? 13.331 2.143 -9.967 1.00 85.38 668 TYR A O 1
ATOM 5216 N N . PRO A 1 669 ? 12.676 0.608 -8.437 1.00 85.19 669 PRO A N 1
ATOM 5217 C CA . PRO A 1 669 ? 11.764 1.499 -7.734 1.00 85.19 669 PRO A CA 1
ATOM 5218 C C . PRO A 1 669 ? 12.498 2.614 -6.995 1.00 85.19 669 PRO A C 1
ATOM 5220 O O . PRO A 1 669 ? 13.591 2.429 -6.467 1.00 85.19 669 PRO A O 1
ATOM 5223 N N . MET A 1 670 ? 11.856 3.769 -6.892 1.00 86.44 670 MET A N 1
ATOM 5224 C CA . MET A 1 670 ? 12.304 4.861 -6.030 1.00 86.44 670 MET A CA 1
ATOM 5225 C C . MET A 1 670 ? 11.483 4.858 -4.735 1.00 86.44 670 MET A C 1
ATOM 5227 O O . MET A 1 670 ? 10.293 4.550 -4.758 1.00 86.44 670 MET A O 1
ATOM 5231 N N . ASP A 1 671 ? 12.105 5.205 -3.613 1.00 86.12 671 ASP A N 1
ATOM 5232 C CA . ASP A 1 671 ? 11.420 5.418 -2.331 1.00 86.12 671 ASP A CA 1
ATOM 5233 C C . ASP A 1 671 ? 10.739 6.802 -2.301 1.00 86.12 671 ASP A C 1
ATOM 5235 O O . ASP A 1 671 ? 11.071 7.706 -3.072 1.00 86.12 671 ASP A O 1
ATOM 5239 N N . SER A 1 672 ? 9.735 6.967 -1.443 1.00 81.56 672 SER A N 1
ATOM 5240 C CA . SER A 1 672 ? 8.892 8.160 -1.412 1.00 81.56 672 SER A CA 1
ATOM 5241 C C . SER A 1 672 ? 9.685 9.427 -1.077 1.00 81.56 672 SER A C 1
ATOM 5243 O O . SER A 1 672 ? 10.523 9.453 -0.175 1.00 81.56 672 SER A O 1
ATOM 5245 N N . GLY A 1 673 ? 9.433 10.501 -1.828 1.00 78.00 673 GLY A N 1
ATOM 5246 C CA . GLY A 1 673 ? 10.125 11.780 -1.682 1.00 78.00 673 GLY A CA 1
ATOM 5247 C C . GLY A 1 673 ? 11.523 11.832 -2.308 1.00 78.00 673 GLY A C 1
ATOM 5248 O O . GLY A 1 673 ? 12.148 12.894 -2.277 1.00 78.00 673 GLY A O 1
ATOM 5249 N N . TRP A 1 674 ? 12.027 10.745 -2.906 1.00 84.94 674 TRP A N 1
ATOM 5250 C CA . TRP A 1 674 ? 13.310 10.766 -3.614 1.00 84.94 674 TRP A CA 1
ATOM 5251 C C . TRP A 1 674 ? 13.253 11.676 -4.847 1.00 84.94 674 TRP A C 1
ATOM 5253 O O . TRP A 1 674 ? 12.436 11.469 -5.741 1.00 84.94 674 TRP A O 1
ATOM 5263 N N . GLU A 1 675 ? 14.168 12.647 -4.935 1.00 89.19 675 GLU A N 1
ATOM 5264 C CA . GLU A 1 675 ? 14.446 13.408 -6.159 1.00 89.19 675 GLU A CA 1
ATOM 5265 C C . GLU A 1 675 ? 15.718 12.855 -6.821 1.00 89.19 675 GLU A C 1
ATOM 5267 O O . GLU A 1 675 ? 16.842 13.215 -6.463 1.00 89.19 675 GLU A O 1
ATOM 5272 N N . GLU A 1 676 ? 15.544 11.967 -7.800 1.00 88.88 676 GLU A N 1
ATOM 5273 C CA . GLU A 1 676 ? 16.647 11.388 -8.565 1.00 88.88 676 GLU A CA 1
ATOM 5274 C C . GLU A 1 676 ? 16.821 12.049 -9.933 1.00 88.88 676 GLU A C 1
ATOM 5276 O O . GLU A 1 676 ? 15.967 12.771 -10.447 1.00 88.88 676 GLU A O 1
ATOM 5281 N N . ARG A 1 677 ? 17.961 11.770 -10.564 1.00 90.12 677 ARG A N 1
ATOM 5282 C CA . ARG A 1 677 ? 18.224 12.172 -11.943 1.00 90.12 677 ARG A CA 1
ATOM 5283 C C . ARG A 1 677 ? 17.558 11.218 -12.932 1.00 90.12 677 ARG A C 1
ATOM 5285 O O . ARG A 1 677 ? 17.718 9.998 -12.837 1.00 90.12 677 ARG A O 1
ATOM 5292 N N . LEU A 1 678 ? 16.883 11.792 -13.925 1.00 92.25 678 LEU A N 1
ATOM 5293 C CA . LEU A 1 678 ? 16.545 11.093 -15.163 1.00 92.25 678 LEU A CA 1
ATOM 5294 C C . LEU A 1 678 ? 17.780 11.027 -16.067 1.00 92.25 678 LEU A C 1
ATOM 5296 O O . LEU A 1 678 ? 18.100 9.964 -16.581 1.00 92.25 678 LEU A O 1
ATOM 5300 N N . ASP A 1 679 ? 18.501 12.143 -16.200 1.00 92.75 679 ASP A N 1
ATOM 5301 C CA . ASP A 1 679 ? 19.735 12.266 -16.978 1.00 92.75 679 ASP A CA 1
ATOM 5302 C C . ASP A 1 679 ? 20.840 12.995 -16.182 1.00 92.75 679 ASP A C 1
ATOM 5304 O O . ASP A 1 679 ? 20.625 13.550 -15.101 1.00 92.75 679 ASP A O 1
ATOM 5308 N N . ARG A 1 680 ? 22.076 12.985 -16.685 1.00 89.75 680 ARG A N 1
ATOM 5309 C CA . ARG A 1 680 ? 23.191 13.756 -16.109 1.00 89.75 680 ARG A CA 1
ATOM 5310 C C . ARG A 1 680 ? 23.320 15.157 -16.738 1.00 89.75 680 ARG A C 1
ATOM 5312 O O . ARG A 1 680 ? 24.162 15.929 -16.274 1.00 89.75 680 ARG A O 1
ATOM 5319 N N . GLY A 1 681 ? 22.492 15.485 -17.729 1.00 88.25 681 GLY A N 1
ATOM 5320 C CA . GLY A 1 681 ? 22.509 16.696 -18.545 1.00 88.25 681 GLY A CA 1
ATOM 5321 C C . GLY A 1 681 ? 23.273 16.522 -19.861 1.00 88.25 681 GLY A C 1
ATOM 5322 O O . GLY A 1 681 ? 24.475 16.248 -19.871 1.00 88.25 681 GLY A O 1
ATOM 5323 N N . ALA A 1 682 ? 22.603 16.795 -20.981 1.00 91.81 682 ALA A N 1
ATOM 5324 C CA . ALA A 1 682 ? 23.177 16.698 -22.319 1.00 91.81 682 ALA A CA 1
ATOM 5325 C C . ALA A 1 682 ? 24.261 17.752 -22.628 1.00 91.81 682 ALA A C 1
ATOM 5327 O O . ALA A 1 682 ? 24.255 18.885 -22.127 1.00 91.81 682 ALA A O 1
ATOM 5328 N N . THR A 1 683 ? 25.137 17.397 -23.569 1.00 93.12 683 THR A N 1
ATOM 5329 C CA . THR A 1 683 ? 26.056 18.287 -24.289 1.00 93.12 683 THR A CA 1
ATOM 5330 C C . THR A 1 683 ? 25.671 18.345 -25.770 1.00 93.12 683 THR A C 1
ATOM 5332 O O . THR A 1 683 ? 25.769 17.343 -26.478 1.00 93.12 683 THR A O 1
ATOM 5335 N N . ALA A 1 684 ? 25.273 19.523 -26.257 1.00 93.38 684 ALA A N 1
ATOM 5336 C CA . ALA A 1 684 ? 25.040 19.792 -27.680 1.00 93.38 684 ALA A CA 1
ATOM 5337 C C . ALA A 1 684 ? 26.203 20.575 -28.322 1.00 93.38 684 ALA A C 1
ATOM 5339 O O . ALA A 1 684 ? 26.873 21.356 -27.648 1.00 93.38 684 ALA A O 1
ATOM 5340 N N . ALA A 1 685 ? 26.450 20.378 -29.620 1.00 91.62 685 ALA A N 1
ATOM 5341 C CA . ALA A 1 685 ? 27.494 21.065 -30.392 1.00 91.62 685 ALA A CA 1
ATOM 5342 C C . ALA A 1 685 ? 27.188 21.052 -31.905 1.00 91.62 685 ALA A C 1
ATOM 5344 O O . ALA A 1 685 ? 26.306 20.324 -32.355 1.00 91.62 685 ALA A O 1
ATOM 5345 N N . TYR A 1 686 ? 27.945 21.811 -32.703 1.00 91.94 686 TYR A N 1
ATOM 5346 C CA . TYR A 1 686 ? 27.895 21.803 -34.174 1.00 91.94 686 TYR A CA 1
ATOM 5347 C C . TYR A 1 686 ? 29.276 22.079 -34.792 1.00 91.94 686 TYR A C 1
ATOM 5349 O O . TYR A 1 686 ? 30.220 22.445 -34.092 1.00 91.94 686 TYR A O 1
ATOM 5357 N N . GLU A 1 687 ? 29.434 21.890 -36.103 1.00 88.75 687 GLU A N 1
ATOM 5358 C CA . GLU A 1 687 ? 30.699 22.159 -36.798 1.00 88.75 687 GLU A CA 1
ATOM 5359 C C . GLU A 1 687 ? 31.030 23.658 -36.780 1.00 88.75 687 GLU A C 1
ATOM 5361 O O . GLU A 1 687 ? 30.275 24.482 -37.287 1.00 88.75 687 GLU A O 1
ATOM 5366 N N . GLY A 1 688 ? 32.170 24.004 -36.174 1.00 78.94 688 GLY A N 1
ATOM 5367 C CA . GLY A 1 688 ? 32.578 25.386 -35.893 1.00 78.94 688 GLY A CA 1
ATOM 5368 C C . GLY A 1 688 ? 32.481 25.764 -34.411 1.00 78.94 688 GLY A C 1
ATOM 5369 O O . GLY A 1 688 ? 33.252 26.611 -33.963 1.00 78.94 688 GLY A O 1
ATOM 5370 N N . PHE A 1 689 ? 31.636 25.085 -33.626 1.00 79.62 689 PHE A N 1
ATOM 5371 C CA . PHE A 1 689 ? 31.592 25.263 -32.174 1.00 79.62 689 PHE A CA 1
ATOM 5372 C C . PHE A 1 689 ? 32.904 24.780 -31.536 1.00 79.62 689 PHE A C 1
ATOM 5374 O O . PHE A 1 689 ? 33.332 23.641 -31.738 1.00 79.62 689 PHE A O 1
ATOM 5381 N N . SER A 1 690 ? 33.553 25.642 -30.750 1.00 70.69 690 SER A N 1
ATOM 5382 C CA . SER A 1 690 ? 34.797 25.320 -30.044 1.00 70.69 690 SER A CA 1
ATOM 5383 C C . SER A 1 690 ? 34.863 26.035 -28.697 1.00 70.69 690 SER A C 1
ATOM 5385 O O . SER A 1 690 ? 34.610 27.233 -28.601 1.00 70.69 690 SER A O 1
ATOM 5387 N N . TYR A 1 691 ? 35.212 25.296 -27.645 1.00 72.25 691 TYR A N 1
ATOM 5388 C CA . TYR A 1 691 ? 35.336 25.819 -26.286 1.00 72.25 691 TYR A CA 1
ATOM 5389 C C . TYR A 1 691 ? 36.803 25.829 -25.842 1.00 72.25 691 TYR A C 1
ATOM 5391 O O . TYR A 1 691 ? 37.498 24.813 -25.890 1.00 72.25 691 TYR A O 1
ATOM 5399 N N . ASN A 1 692 ? 37.275 26.988 -25.380 1.00 73.00 692 ASN A N 1
ATOM 5400 C CA . ASN A 1 692 ? 38.630 27.151 -24.854 1.00 73.00 692 ASN A CA 1
ATOM 5401 C C . ASN A 1 692 ? 38.715 26.595 -23.426 1.00 73.00 692 ASN A C 1
ATOM 5403 O O . ASN A 1 692 ? 38.496 27.322 -22.456 1.00 73.00 692 ASN A O 1
ATOM 5407 N N . HIS A 1 693 ? 39.038 25.308 -23.295 1.00 76.94 693 HIS A N 1
ATOM 5408 C CA . HIS A 1 693 ? 39.367 24.715 -22.002 1.00 76.94 693 HIS A CA 1
ATOM 5409 C C . HIS A 1 693 ? 40.731 25.202 -21.487 1.00 76.94 693 HIS A C 1
ATOM 5411 O O . HIS A 1 693 ? 41.653 25.484 -22.254 1.00 76.94 693 HIS A O 1
ATOM 5417 N N . THR A 1 694 ? 40.887 25.268 -20.165 1.00 87.38 694 THR A N 1
ATOM 5418 C CA . THR A 1 694 ? 42.167 25.633 -19.544 1.00 87.38 694 THR A CA 1
ATOM 5419 C C . THR A 1 694 ? 43.087 24.417 -19.518 1.00 87.38 694 THR A C 1
ATOM 5421 O O . THR A 1 694 ? 42.851 23.502 -18.732 1.00 87.38 694 THR A O 1
ATOM 5424 N N . LEU A 1 695 ? 44.143 24.402 -20.334 1.00 90.38 695 LEU A N 1
ATOM 5425 C CA . LEU A 1 695 ? 45.216 23.410 -20.213 1.00 90.38 695 LEU A CA 1
ATOM 5426 C C . LEU A 1 695 ? 46.124 23.716 -19.018 1.00 90.38 695 LEU A C 1
ATOM 5428 O O . LEU A 1 695 ? 46.396 24.874 -18.696 1.00 90.38 695 LEU A O 1
ATOM 5432 N N . LYS A 1 696 ? 46.629 22.656 -18.392 1.00 92.50 696 LYS A N 1
ATOM 5433 C CA . LYS A 1 696 ? 47.615 22.695 -17.315 1.00 92.50 696 LYS A CA 1
ATOM 5434 C C . LYS A 1 696 ? 48.752 21.734 -17.657 1.00 92.50 696 LYS A C 1
ATOM 5436 O O . LYS A 1 696 ? 48.497 20.626 -18.110 1.00 92.50 696 LYS A O 1
ATOM 5441 N N . ASN A 1 697 ? 49.982 22.188 -17.441 1.00 94.25 697 ASN A N 1
ATOM 5442 C CA . ASN A 1 697 ? 51.230 21.480 -17.722 1.00 94.25 697 ASN A CA 1
ATOM 5443 C C . ASN A 1 697 ? 52.109 21.528 -16.460 1.00 94.25 697 ASN A C 1
ATOM 5445 O O . ASN A 1 697 ? 52.144 22.571 -15.796 1.00 94.25 697 ASN A O 1
ATOM 5449 N N . LEU A 1 698 ? 52.722 20.404 -16.077 1.00 95.25 698 LEU A N 1
ATOM 5450 C CA . LEU A 1 698 ? 53.526 20.264 -14.854 1.00 95.25 698 LEU A CA 1
ATOM 5451 C C . LEU A 1 698 ? 54.389 18.992 -14.857 1.00 95.25 698 LEU A C 1
ATOM 5453 O O . LEU A 1 698 ? 54.125 18.062 -15.613 1.00 95.25 698 LEU A O 1
ATOM 5457 N N . ASP A 1 699 ? 55.332 18.920 -13.917 1.00 93.00 699 ASP A N 1
ATOM 5458 C CA . ASP A 1 699 ? 56.107 17.714 -13.602 1.00 93.00 699 ASP A CA 1
ATOM 5459 C C . ASP A 1 699 ? 55.686 17.129 -12.242 1.00 93.00 699 ASP A C 1
ATOM 5461 O O . ASP A 1 699 ? 55.474 17.870 -11.276 1.00 93.00 699 ASP A O 1
ATOM 5465 N N . ASP A 1 700 ? 55.570 15.802 -12.157 1.00 92.25 700 ASP A N 1
ATOM 5466 C CA . ASP A 1 700 ? 55.297 15.038 -10.933 1.00 92.25 700 ASP A CA 1
ATOM 5467 C C . ASP A 1 700 ? 55.682 13.560 -11.146 1.00 92.25 700 ASP A C 1
ATOM 5469 O O . ASP A 1 700 ? 54.901 12.814 -11.737 1.00 92.25 700 ASP A O 1
ATOM 5473 N N . PRO A 1 701 ? 56.873 13.112 -10.704 1.00 87.56 701 PRO A N 1
ATOM 5474 C CA . PRO A 1 701 ? 57.371 11.765 -10.987 1.00 87.56 701 PRO A CA 1
ATOM 5475 C C . PRO A 1 701 ? 56.371 10.644 -10.628 1.00 87.56 701 PRO A C 1
ATOM 5477 O O . PRO A 1 701 ? 55.767 10.692 -9.554 1.00 87.56 701 PRO A O 1
ATOM 5480 N N . PRO A 1 702 ? 56.196 9.618 -11.487 1.00 88.81 702 PRO A N 1
ATOM 5481 C CA . PRO A 1 702 ? 57.031 9.287 -12.649 1.00 88.81 702 PRO A CA 1
ATOM 5482 C C . PRO A 1 702 ? 56.731 10.074 -13.940 1.00 88.81 702 PRO A C 1
ATOM 5484 O O . PRO A 1 702 ? 57.388 9.833 -14.950 1.00 88.81 702 PRO A O 1
ATOM 5487 N N . ALA A 1 703 ? 55.761 10.995 -13.941 1.00 90.44 703 ALA A N 1
ATOM 5488 C CA . ALA A 1 703 ? 55.392 11.768 -15.127 1.00 90.44 703 ALA A CA 1
ATOM 5489 C C . ALA A 1 703 ? 56.099 13.135 -15.172 1.00 90.44 703 ALA A C 1
ATOM 5491 O O . ALA A 1 703 ? 56.112 13.883 -14.194 1.00 90.44 703 ALA A O 1
ATOM 5492 N N . ILE A 1 704 ? 56.629 13.496 -16.336 1.00 90.75 704 ILE A N 1
ATOM 5493 C CA . ILE A 1 704 ? 57.110 14.847 -16.657 1.00 90.75 704 ILE A CA 1
ATOM 5494 C C . ILE A 1 704 ? 56.352 15.384 -17.876 1.00 90.75 704 ILE A C 1
ATOM 5496 O O . ILE A 1 704 ? 55.733 14.616 -18.616 1.00 90.75 704 ILE A O 1
ATOM 5500 N N . ASN A 1 705 ? 56.330 16.707 -18.054 1.00 91.19 705 ASN A N 1
ATOM 5501 C CA . ASN A 1 705 ? 55.569 17.389 -19.113 1.00 91.19 705 ASN A CA 1
ATOM 5502 C C . ASN A 1 705 ? 54.049 17.053 -19.130 1.00 91.19 705 ASN A C 1
ATOM 5504 O O . ASN A 1 705 ? 53.376 17.202 -20.155 1.00 91.19 705 ASN A O 1
ATOM 5508 N N . LEU A 1 706 ? 53.490 16.603 -17.995 1.00 94.62 706 LEU A N 1
ATOM 5509 C CA . LEU A 1 706 ? 52.118 16.101 -17.877 1.00 94.62 706 LEU A CA 1
ATOM 5510 C C . LEU A 1 706 ? 51.111 17.207 -18.209 1.00 94.62 706 LEU A C 1
ATOM 5512 O O . LEU A 1 706 ? 50.942 18.165 -17.450 1.00 94.62 706 LEU A O 1
ATOM 5516 N N . THR A 1 707 ? 50.428 17.045 -19.340 1.00 95.56 707 THR A N 1
ATOM 5517 C CA . THR A 1 707 ? 49.529 18.031 -19.938 1.00 95.56 707 THR A CA 1
ATOM 5518 C C . THR A 1 707 ? 48.102 17.499 -19.997 1.00 95.56 707 THR A C 1
ATOM 5520 O O . THR A 1 707 ? 47.846 16.433 -20.552 1.00 95.56 707 THR A O 1
ATOM 5523 N N . TYR A 1 708 ? 47.161 18.249 -19.422 1.00 94.81 708 TYR A N 1
ATOM 5524 C CA . TYR A 1 708 ? 45.748 17.870 -19.348 1.00 94.81 708 TYR A CA 1
ATOM 5525 C C . TYR A 1 708 ? 44.833 19.104 -19.202 1.00 94.81 708 TYR A C 1
ATOM 5527 O O . TYR A 1 708 ? 45.290 20.156 -18.738 1.00 94.81 708 TYR A O 1
ATOM 5535 N N . PRO A 1 709 ? 43.542 19.031 -19.581 1.00 94.31 709 PRO A N 1
ATOM 5536 C CA . PRO A 1 709 ? 42.582 20.102 -19.322 1.00 94.31 709 PRO A CA 1
ATOM 5537 C C . PRO A 1 709 ? 42.109 20.097 -17.863 1.00 94.31 709 PRO A C 1
ATOM 5539 O O . PRO A 1 709 ? 41.882 19.047 -17.273 1.00 94.31 709 PRO A O 1
ATOM 5542 N N . VAL A 1 710 ? 41.870 21.274 -17.287 1.00 93.50 710 VAL A N 1
ATOM 5543 C CA . VAL A 1 710 ? 41.245 21.401 -15.956 1.00 93.50 710 VAL A CA 1
ATOM 5544 C C . VAL A 1 710 ? 39.741 21.089 -16.008 1.00 93.50 710 VAL A C 1
ATOM 5546 O O . VAL A 1 710 ? 39.184 20.579 -15.039 1.00 93.50 710 VAL A O 1
ATOM 5549 N N . TRP A 1 711 ? 39.087 21.374 -17.138 1.00 93.25 711 TRP A N 1
ATOM 5550 C CA . TRP A 1 711 ? 37.666 21.108 -17.371 1.00 93.25 711 TRP A CA 1
ATOM 5551 C C . TRP A 1 711 ? 37.391 20.826 -18.853 1.00 93.25 711 TRP A C 1
ATOM 5553 O O . TRP A 1 711 ? 38.130 21.311 -19.711 1.00 93.25 711 TRP A O 1
ATOM 5563 N N . ILE A 1 712 ? 36.322 20.088 -19.159 1.00 91.81 712 ILE A N 1
ATOM 5564 C CA . ILE A 1 712 ? 35.807 19.875 -20.527 1.00 91.81 712 ILE A CA 1
ATOM 5565 C C . ILE A 1 712 ? 34.274 19.776 -20.521 1.00 91.81 712 ILE A C 1
ATOM 5567 O O . ILE A 1 712 ? 33.676 19.587 -19.465 1.00 91.81 712 ILE A O 1
ATOM 5571 N N . TYR A 1 713 ? 33.637 19.831 -21.693 1.00 90.88 713 TYR A N 1
ATOM 5572 C CA . TYR A 1 713 ? 32.300 19.251 -21.858 1.00 90.88 713 TYR A CA 1
ATOM 5573 C C . TYR A 1 713 ? 32.375 17.733 -22.088 1.00 90.88 713 TYR A C 1
ATOM 5575 O O . TYR A 1 713 ? 33.401 17.218 -22.538 1.00 90.88 713 TYR A O 1
ATOM 5583 N N . SER A 1 714 ? 31.278 17.038 -21.786 1.00 90.00 714 SER A N 1
ATOM 5584 C CA . SER A 1 714 ? 31.120 15.580 -21.893 1.00 90.00 714 SER A CA 1
ATOM 5585 C C . SER A 1 714 ? 31.534 15.051 -23.269 1.00 90.00 714 SER A C 1
ATOM 5587 O O . SER A 1 714 ? 30.972 15.448 -24.292 1.00 90.00 714 SER A O 1
ATOM 5589 N N . GLY A 1 715 ? 32.519 14.149 -23.319 1.00 86.62 715 GLY A N 1
ATOM 5590 C CA . GLY A 1 715 ? 33.058 13.670 -24.591 1.00 86.62 715 GLY A CA 1
ATOM 5591 C C . GLY A 1 715 ? 34.442 13.037 -24.483 1.00 86.62 715 GLY A C 1
ATOM 5592 O O . GLY A 1 715 ? 34.628 12.021 -23.814 1.00 86.62 715 GLY A O 1
ATOM 5593 N N . ARG A 1 716 ? 35.413 13.594 -25.213 1.00 87.38 716 ARG A N 1
ATOM 5594 C CA . ARG A 1 716 ? 36.797 13.103 -25.269 1.00 87.38 716 ARG A CA 1
ATOM 5595 C C . ARG A 1 716 ? 37.787 14.238 -25.092 1.00 87.38 716 ARG A C 1
ATOM 5597 O O . ARG A 1 716 ? 37.534 15.356 -25.535 1.00 87.38 716 ARG A O 1
ATOM 5604 N N . THR A 1 717 ? 38.934 13.921 -24.508 1.00 88.81 717 THR A N 1
ATOM 5605 C CA . THR A 1 717 ? 40.067 14.839 -24.415 1.00 88.81 717 THR A CA 1
ATOM 5606 C C . THR A 1 717 ? 41.387 14.086 -24.470 1.00 88.81 717 THR A C 1
ATOM 5608 O O . THR A 1 717 ? 41.417 12.872 -24.282 1.00 88.81 717 THR A O 1
ATOM 5611 N N . ASN A 1 718 ? 42.473 14.804 -24.720 1.00 91.88 718 ASN A N 1
ATOM 5612 C CA . ASN A 1 718 ? 43.819 14.260 -24.695 1.00 91.88 718 ASN A CA 1
ATOM 5613 C C . ASN A 1 718 ? 44.468 14.536 -23.329 1.00 91.88 718 ASN A C 1
ATOM 5615 O O . ASN A 1 718 ? 44.333 15.631 -22.773 1.00 91.88 718 ASN A O 1
ATOM 5619 N N . ILE A 1 719 ? 45.164 13.534 -22.796 1.00 94.50 719 ILE A N 1
ATOM 5620 C CA . ILE A 1 719 ? 46.069 13.642 -21.649 1.00 94.50 719 ILE A CA 1
ATOM 5621 C C . ILE A 1 719 ? 47.412 13.092 -22.118 1.00 94.50 719 ILE A C 1
ATOM 5623 O O . ILE A 1 719 ? 47.467 11.957 -22.595 1.00 94.50 719 ILE A O 1
ATOM 5627 N N . SER A 1 720 ? 48.478 13.881 -21.986 1.00 94.94 720 SER A N 1
ATOM 5628 C CA . SER A 1 720 ? 49.804 13.491 -22.462 1.00 94.94 720 SER A CA 1
ATOM 5629 C C . SER A 1 720 ? 50.903 13.670 -21.422 1.00 94.94 720 SER A C 1
ATOM 5631 O O . SER A 1 720 ? 50.829 14.562 -20.578 1.00 94.94 720 SER A O 1
ATOM 5633 N N . TRP A 1 721 ? 51.908 12.794 -21.451 1.00 94.81 721 TRP A N 1
ATOM 5634 C CA . TRP A 1 721 ? 53.047 12.809 -20.531 1.00 94.81 721 TRP A CA 1
ATOM 5635 C C . TRP A 1 721 ? 54.300 12.183 -21.147 1.00 94.81 721 TRP A C 1
ATOM 5637 O O . TRP A 1 721 ? 54.229 11.374 -22.068 1.00 94.81 721 TRP A O 1
ATOM 5647 N N . GLU A 1 722 ? 55.450 12.536 -20.591 1.00 93.69 722 GLU A N 1
ATOM 5648 C CA . GLU A 1 722 ? 56.736 11.861 -20.770 1.00 93.69 722 GLU A CA 1
ATOM 5649 C C . GLU A 1 722 ? 57.116 11.175 -19.438 1.00 93.69 722 GLU A C 1
ATOM 5651 O O . GLU A 1 722 ? 56.518 11.455 -18.392 1.00 93.69 722 GLU A O 1
ATOM 5656 N N . LEU A 1 723 ? 58.081 10.250 -19.449 1.00 90.50 723 LEU A N 1
ATOM 5657 C CA . LEU A 1 723 ? 58.527 9.529 -18.244 1.00 90.50 723 LEU A CA 1
ATOM 5658 C C . LEU A 1 723 ? 59.837 10.100 -17.692 1.00 90.50 723 LEU A C 1
ATOM 5660 O O . LEU A 1 723 ? 60.747 10.415 -18.453 1.00 90.50 723 LEU A O 1
ATOM 5664 N N . ASP A 1 724 ? 59.951 10.190 -16.364 1.00 84.12 724 ASP A N 1
ATOM 5665 C CA . ASP A 1 724 ? 61.152 10.720 -15.700 1.00 84.12 724 ASP A CA 1
ATOM 5666 C C . ASP A 1 724 ? 62.359 9.760 -15.752 1.00 84.12 724 ASP A C 1
ATOM 5668 O O . ASP A 1 724 ? 63.509 10.191 -15.640 1.00 84.12 724 ASP A O 1
ATOM 5672 N N . GLN A 1 725 ? 62.093 8.459 -15.901 1.00 80.88 725 GLN A N 1
ATOM 5673 C CA . GLN A 1 725 ? 63.044 7.345 -15.846 1.00 80.88 725 GLN A CA 1
ATOM 5674 C C . GLN A 1 725 ? 62.591 6.195 -16.768 1.00 80.88 725 GLN A C 1
ATOM 5676 O O . GLN A 1 725 ? 61.429 6.121 -17.164 1.00 80.88 725 GLN A O 1
ATOM 5681 N N . GLU A 1 726 ? 63.499 5.262 -17.079 1.00 80.69 726 GLU A N 1
ATOM 5682 C CA . GLU A 1 726 ? 63.145 4.011 -17.769 1.00 80.69 726 GLU A CA 1
ATOM 5683 C C . GLU A 1 726 ? 62.148 3.179 -16.936 1.00 80.69 726 GLU A C 1
ATOM 5685 O O . GLU A 1 726 ? 62.284 3.054 -15.717 1.00 80.69 726 GLU A O 1
ATOM 5690 N N . ALA A 1 727 ? 61.162 2.580 -17.608 1.00 86.69 727 ALA A N 1
ATOM 5691 C CA . ALA A 1 727 ? 60.153 1.694 -17.027 1.00 86.69 727 ALA A CA 1
ATOM 5692 C C . ALA A 1 727 ? 59.833 0.542 -17.997 1.00 86.69 727 ALA A C 1
ATOM 5694 O O . ALA A 1 727 ? 60.116 0.633 -19.190 1.00 86.69 727 ALA A O 1
ATOM 5695 N N . ALA A 1 728 ? 59.224 -0.539 -17.504 1.00 87.56 728 ALA A N 1
ATOM 5696 C CA . ALA A 1 728 ? 58.724 -1.633 -18.344 1.00 87.56 728 ALA A CA 1
ATOM 5697 C C . ALA A 1 728 ? 57.310 -1.357 -18.893 1.00 87.56 728 ALA A C 1
ATOM 5699 O O . ALA A 1 728 ? 56.929 -1.908 -19.923 1.00 87.56 728 ALA A O 1
ATOM 5700 N N . TYR A 1 729 ? 56.541 -0.505 -18.211 1.00 92.06 729 TYR A N 1
ATOM 5701 C CA . TYR A 1 729 ? 55.247 0.005 -18.662 1.00 92.06 729 TYR A CA 1
ATOM 5702 C C . TYR A 1 729 ? 54.966 1.389 -18.059 1.00 92.06 729 TYR A C 1
ATOM 5704 O O . TYR A 1 729 ? 55.545 1.774 -17.037 1.00 92.06 729 TYR A O 1
ATOM 5712 N N . THR A 1 730 ? 54.002 2.091 -18.650 1.00 92.56 730 THR A N 1
ATOM 5713 C CA . THR A 1 730 ? 53.281 3.206 -18.028 1.00 92.56 730 THR A CA 1
ATOM 5714 C C . THR A 1 730 ? 51.783 2.986 -18.190 1.00 92.56 730 THR A C 1
ATOM 5716 O O . THR A 1 730 ? 51.357 2.332 -19.136 1.00 92.56 730 THR A O 1
ATOM 5719 N N . ALA A 1 731 ? 50.969 3.473 -17.261 1.00 92.69 731 ALA A N 1
ATOM 5720 C CA . ALA A 1 731 ? 49.521 3.362 -17.345 1.00 92.69 731 ALA A CA 1
ATOM 5721 C C . ALA A 1 731 ? 48.842 4.650 -16.880 1.00 92.69 731 ALA A C 1
ATOM 5723 O O . ALA A 1 731 ? 49.336 5.327 -15.979 1.00 92.69 731 ALA A O 1
ATOM 5724 N N . ILE A 1 732 ? 47.682 4.962 -17.456 1.00 94.44 732 ILE A N 1
ATOM 5725 C CA . ILE A 1 732 ? 46.769 5.964 -16.901 1.00 94.44 732 ILE A CA 1
ATOM 5726 C C . ILE A 1 732 ? 45.640 5.251 -16.157 1.00 94.44 732 ILE A C 1
ATOM 5728 O O . ILE A 1 732 ? 44.901 4.454 -16.738 1.00 94.44 732 ILE A O 1
ATOM 5732 N N . ASN A 1 733 ? 45.527 5.541 -14.861 1.00 93.81 733 ASN A N 1
ATOM 5733 C CA . ASN A 1 733 ? 44.416 5.117 -14.017 1.00 93.81 733 ASN A CA 1
ATOM 5734 C C . ASN A 1 733 ? 43.374 6.240 -14.000 1.00 93.81 733 ASN A C 1
ATOM 5736 O O . ASN A 1 733 ? 43.675 7.342 -13.538 1.00 93.81 733 ASN A O 1
ATOM 5740 N N . LEU A 1 734 ? 42.171 5.964 -14.494 1.00 91.50 734 LEU A N 1
ATOM 5741 C CA . LEU A 1 734 ? 41.008 6.852 -14.481 1.00 91.50 734 LEU A CA 1
ATOM 5742 C C . LEU A 1 734 ? 40.020 6.410 -13.396 1.00 91.50 734 LEU A C 1
ATOM 5744 O O . LEU A 1 734 ? 39.824 5.214 -13.189 1.00 91.50 734 LEU A O 1
ATOM 5748 N N . TYR A 1 735 ? 39.360 7.379 -12.767 1.00 89.06 735 TYR A N 1
ATOM 5749 C CA . TYR A 1 735 ? 38.279 7.188 -11.802 1.00 89.06 735 TYR A CA 1
ATOM 5750 C C . TYR A 1 735 ? 37.142 8.161 -12.135 1.00 89.06 735 TYR A C 1
ATOM 5752 O O . TYR A 1 735 ? 37.374 9.370 -12.264 1.00 89.06 735 TYR A O 1
ATOM 5760 N N . SER A 1 736 ? 35.931 7.643 -12.309 1.00 85.56 736 SER A N 1
ATOM 5761 C CA . SER A 1 736 ? 34.759 8.413 -12.731 1.00 85.56 736 SER A CA 1
ATOM 5762 C C . SER A 1 736 ? 33.957 8.963 -11.532 1.00 85.56 736 SER A C 1
ATOM 5764 O O . SER A 1 736 ? 34.181 8.547 -10.391 1.00 85.56 736 SER A O 1
ATOM 5766 N N . PRO A 1 737 ? 33.036 9.930 -11.741 1.00 83.62 737 PRO A N 1
ATOM 5767 C CA . PRO A 1 737 ? 32.251 10.537 -10.656 1.00 83.62 737 PRO A CA 1
ATOM 5768 C C . PRO A 1 737 ? 31.344 9.543 -9.909 1.00 83.62 737 PRO A C 1
ATOM 5770 O O . PRO A 1 737 ? 30.982 9.776 -8.760 1.00 83.62 737 PRO A O 1
ATOM 5773 N N . ASP A 1 738 ? 31.001 8.439 -10.569 1.00 72.38 738 ASP A N 1
ATOM 5774 C CA . ASP A 1 738 ? 30.222 7.281 -10.117 1.00 72.38 738 ASP A CA 1
ATOM 5775 C C . ASP A 1 738 ? 31.120 6.119 -9.640 1.00 72.38 738 ASP A C 1
ATOM 5777 O O . ASP A 1 738 ? 30.770 4.954 -9.767 1.00 72.38 738 ASP A O 1
ATOM 5781 N N . ARG A 1 739 ? 32.304 6.437 -9.091 1.00 71.62 739 ARG A N 1
ATOM 5782 C CA . ARG A 1 739 ? 33.274 5.509 -8.458 1.00 71.62 739 ARG A CA 1
ATOM 5783 C C . ARG A 1 739 ? 33.859 4.405 -9.353 1.00 71.62 739 ARG A C 1
ATOM 5785 O O . ARG A 1 739 ? 34.797 3.734 -8.919 1.00 71.62 739 ARG A O 1
ATOM 5792 N N . GLY A 1 740 ? 33.385 4.249 -10.587 1.00 72.19 740 GLY A N 1
ATOM 5793 C CA . GLY A 1 740 ? 33.991 3.392 -11.600 1.00 72.19 740 GLY A CA 1
ATOM 5794 C C . GLY A 1 740 ? 35.476 3.707 -11.809 1.00 72.19 740 GLY A C 1
ATOM 5795 O O . GLY A 1 740 ? 35.940 4.829 -11.587 1.00 72.19 740 GLY A O 1
ATOM 5796 N N . SER A 1 741 ? 36.252 2.708 -12.232 1.00 82.12 741 SER A N 1
ATOM 5797 C CA . SER A 1 741 ? 37.680 2.887 -12.513 1.00 82.12 741 SER A CA 1
ATOM 5798 C C . SER A 1 741 ? 38.126 2.119 -13.751 1.00 82.12 741 SER A C 1
ATOM 5800 O O . SER A 1 741 ? 37.581 1.066 -14.072 1.00 82.12 741 SER A O 1
ATOM 5802 N N . GLY A 1 742 ? 39.123 2.656 -14.451 1.00 83.81 742 GLY A N 1
ATOM 5803 C CA . GLY A 1 742 ? 39.685 2.058 -15.659 1.00 83.81 742 GLY A CA 1
ATOM 5804 C C . GLY A 1 742 ? 41.188 2.293 -15.747 1.00 83.81 742 GLY A C 1
ATOM 5805 O O . GLY A 1 742 ? 41.679 3.350 -15.356 1.00 83.81 742 GLY A O 1
ATOM 5806 N N . ARG A 1 743 ? 41.930 1.311 -16.263 1.00 87.81 743 ARG A N 1
ATOM 5807 C CA . ARG A 1 743 ? 43.394 1.353 -16.375 1.00 87.81 743 ARG A CA 1
ATOM 5808 C C . ARG A 1 743 ? 43.815 1.017 -17.800 1.00 87.81 743 ARG A C 1
ATOM 5810 O O . ARG A 1 743 ? 43.646 -0.118 -18.235 1.00 87.81 743 ARG A O 1
ATOM 5817 N N . LEU A 1 744 ? 44.386 1.989 -18.509 1.00 90.00 744 LEU A N 1
ATOM 5818 C CA . LEU A 1 744 ? 45.010 1.763 -19.814 1.00 90.00 744 LEU A CA 1
ATOM 5819 C C . LEU A 1 744 ? 46.521 1.627 -19.620 1.00 90.00 744 LEU A C 1
ATOM 5821 O O . LEU A 1 744 ? 47.180 2.611 -19.291 1.00 90.00 744 LEU A O 1
ATOM 5825 N N . GLU A 1 745 ? 47.054 0.422 -19.821 1.00 91.69 745 GLU A N 1
ATOM 5826 C CA . GLU A 1 745 ? 48.493 0.139 -19.773 1.00 91.69 745 GLU A CA 1
ATOM 5827 C C . GLU A 1 745 ? 49.133 0.245 -21.165 1.00 91.69 745 GLU A C 1
ATOM 5829 O O . GLU A 1 745 ? 48.578 -0.210 -22.165 1.00 91.69 745 GLU A O 1
ATOM 5834 N N . ILE A 1 746 ? 50.325 0.837 -21.211 1.00 90.62 746 ILE A N 1
ATOM 5835 C CA . ILE A 1 746 ? 51.167 1.025 -22.388 1.00 90.62 746 ILE A CA 1
ATOM 5836 C C . ILE A 1 746 ? 52.517 0.360 -22.097 1.00 90.62 746 ILE A C 1
ATOM 5838 O O . ILE A 1 746 ? 53.273 0.807 -21.235 1.00 90.62 746 ILE A O 1
ATOM 5842 N N . THR A 1 747 ? 52.822 -0.706 -22.835 1.00 88.44 747 THR A N 1
ATOM 5843 C CA . THR A 1 747 ? 54.078 -1.476 -22.734 1.00 88.44 747 THR A CA 1
ATOM 5844 C C . THR A 1 747 ? 55.094 -1.127 -23.830 1.00 88.44 747 THR A C 1
ATOM 5846 O O . THR A 1 747 ? 56.221 -1.614 -23.819 1.00 88.44 747 THR A O 1
ATOM 5849 N N . ASP A 1 748 ? 54.714 -0.260 -24.774 1.00 86.81 748 ASP A N 1
ATOM 5850 C CA . ASP A 1 748 ? 55.548 0.229 -25.879 1.00 86.81 748 ASP A CA 1
ATOM 5851 C C . ASP A 1 748 ? 56.426 1.415 -25.429 1.00 86.81 748 ASP A C 1
ATOM 5853 O O . ASP A 1 748 ? 56.245 2.559 -25.860 1.00 86.81 748 ASP A O 1
ATOM 5857 N N . ILE A 1 749 ? 57.333 1.151 -24.483 1.00 88.12 749 ILE A N 1
ATOM 5858 C CA . ILE A 1 749 ? 58.169 2.174 -23.840 1.00 88.12 749 ILE A CA 1
ATOM 5859 C C . ILE A 1 749 ? 59.422 2.484 -24.664 1.00 88.12 749 ILE A C 1
ATOM 5861 O O . ILE A 1 749 ? 60.216 1.596 -24.972 1.00 88.12 749 ILE A O 1
ATOM 5865 N N . GLU A 1 750 ? 59.647 3.770 -24.942 1.00 81.44 750 GLU A N 1
ATOM 5866 C CA . GLU A 1 750 ? 60.898 4.290 -25.509 1.00 81.44 750 GLU A CA 1
ATOM 5867 C C . GLU A 1 750 ? 61.354 5.539 -24.718 1.00 81.44 750 GLU A C 1
ATOM 5869 O O . GLU A 1 750 ? 60.504 6.246 -24.162 1.00 81.44 750 GLU A O 1
ATOM 5874 N N . PRO A 1 751 ? 62.668 5.839 -24.648 1.00 72.50 751 PRO A N 1
ATOM 5875 C CA . PRO A 1 751 ? 63.173 7.081 -24.057 1.00 72.50 751 PRO A CA 1
ATOM 5876 C C . PRO A 1 751 ? 62.655 8.329 -24.784 1.00 72.50 751 PRO A C 1
ATOM 5878 O O . PRO A 1 751 ? 62.462 8.302 -25.999 1.00 72.50 751 PRO A O 1
ATOM 5881 N N . ASP A 1 752 ? 62.466 9.425 -24.044 1.00 75.00 752 ASP A N 1
ATOM 5882 C CA . ASP A 1 752 ? 62.014 10.740 -24.540 1.00 75.00 752 ASP A CA 1
ATOM 5883 C C . ASP A 1 752 ? 60.683 10.713 -25.341 1.00 75.00 752 ASP A C 1
ATOM 5885 O O . ASP A 1 752 ? 60.381 11.620 -26.122 1.00 75.00 752 ASP A O 1
ATOM 5889 N N . LYS A 1 753 ? 59.870 9.662 -25.163 1.00 88.50 753 LYS A N 1
ATOM 5890 C CA . LYS A 1 753 ? 58.583 9.465 -25.843 1.00 88.50 753 LYS A CA 1
ATOM 5891 C C . LYS A 1 753 ? 57.456 10.197 -25.117 1.00 88.50 753 LYS A C 1
ATOM 5893 O O . LYS A 1 753 ? 57.176 9.919 -23.953 1.00 88.50 753 LYS A O 1
ATOM 5898 N N . LEU A 1 754 ? 56.769 11.077 -25.845 1.00 91.00 754 LEU A N 1
ATOM 5899 C CA . LEU A 1 754 ? 55.496 11.658 -25.424 1.00 91.00 754 LEU A CA 1
ATOM 5900 C C . LEU A 1 754 ? 54.372 10.640 -25.657 1.00 91.00 754 LEU A C 1
ATOM 5902 O O . LEU A 1 754 ? 54.011 10.347 -26.799 1.00 91.00 754 LEU A O 1
ATOM 5906 N N . TYR A 1 755 ? 53.809 10.124 -24.572 1.00 92.19 755 TYR A N 1
ATOM 5907 C CA . TYR A 1 755 ? 52.596 9.316 -24.577 1.00 92.19 755 TYR A CA 1
ATOM 5908 C C . TYR A 1 755 ? 51.405 10.279 -24.612 1.00 92.19 755 TYR A C 1
ATOM 5910 O O . TYR A 1 755 ? 51.189 11.001 -23.647 1.00 92.19 755 TYR A O 1
ATOM 5918 N N . ASP A 1 756 ? 50.656 10.331 -25.716 1.00 92.56 756 ASP A N 1
ATOM 5919 C CA . ASP A 1 756 ? 49.422 11.123 -25.843 1.00 92.56 756 ASP A CA 1
ATOM 5920 C C . ASP A 1 756 ? 48.214 10.186 -25.955 1.00 92.56 756 ASP A C 1
ATOM 5922 O O . ASP A 1 756 ? 48.099 9.411 -26.909 1.00 92.56 756 ASP A O 1
ATOM 5926 N N . VAL A 1 757 ? 47.329 10.231 -24.958 1.00 92.00 757 VAL A N 1
ATOM 5927 C CA . VAL A 1 757 ? 46.168 9.345 -24.844 1.00 92.00 757 VAL A CA 1
ATOM 5928 C C . VAL A 1 757 ? 44.885 10.157 -24.950 1.00 92.00 757 VAL A C 1
ATOM 5930 O O . VAL A 1 757 ? 44.567 10.970 -24.081 1.00 92.00 757 VAL A O 1
ATOM 5933 N N . GLN A 1 758 ? 44.085 9.868 -25.979 1.00 90.44 758 GLN A N 1
ATOM 5934 C CA . GLN A 1 758 ? 42.708 10.348 -26.045 1.00 90.44 758 GLN A CA 1
ATOM 5935 C C . GLN A 1 758 ? 41.815 9.521 -25.110 1.00 90.44 758 GLN A C 1
ATOM 5937 O O . GLN A 1 758 ? 41.389 8.417 -25.450 1.00 90.44 758 GLN A O 1
ATOM 5942 N N . VAL A 1 759 ? 41.506 10.078 -23.942 1.00 89.38 759 VAL A N 1
ATOM 5943 C CA . VAL A 1 759 ? 40.577 9.505 -22.963 1.00 89.38 759 VAL A CA 1
ATOM 5944 C C . VAL A 1 759 ? 39.135 9.925 -23.259 1.00 89.38 759 VAL A C 1
ATOM 5946 O O . VAL A 1 759 ? 38.869 11.019 -23.766 1.00 89.38 759 VAL A O 1
ATOM 5949 N N . GLN A 1 760 ? 38.183 9.048 -22.938 1.00 86.81 760 GLN A N 1
ATOM 5950 C CA . GLN A 1 760 ? 36.750 9.319 -23.038 1.00 86.81 760 GLN A CA 1
ATOM 5951 C C . GLN A 1 760 ? 36.195 9.558 -21.630 1.00 86.81 760 GLN A C 1
ATOM 5953 O O . GLN A 1 760 ? 36.327 8.710 -20.756 1.00 86.81 760 GLN A O 1
ATOM 5958 N N . MET A 1 761 ? 35.606 10.732 -21.419 1.00 90.12 761 MET A N 1
ATOM 5959 C CA . MET A 1 761 ? 35.095 11.212 -20.136 1.00 90.12 761 MET A CA 1
ATOM 5960 C C . MET A 1 761 ? 33.684 11.748 -20.390 1.00 90.12 761 MET A C 1
ATOM 5962 O O . MET A 1 761 ? 33.507 12.888 -20.826 1.00 90.12 761 MET A O 1
ATOM 5966 N N . LEU A 1 762 ? 32.688 10.872 -20.233 1.00 87.19 762 LEU A N 1
ATOM 5967 C CA . LEU A 1 762 ? 31.299 11.166 -20.595 1.00 87.19 762 LEU A CA 1
ATOM 5968 C C . LEU A 1 762 ? 30.518 11.757 -19.427 1.00 87.19 762 LEU A C 1
ATOM 5970 O O . LEU A 1 762 ? 29.944 12.823 -19.578 1.00 87.19 762 LEU A O 1
ATOM 5974 N N . THR A 1 763 ? 30.501 11.079 -18.279 1.00 88.00 763 THR A N 1
ATOM 5975 C CA . THR A 1 763 ? 29.665 11.433 -17.126 1.00 88.00 763 THR A CA 1
ATOM 5976 C C . THR A 1 763 ? 30.024 12.822 -16.571 1.00 88.00 763 THR A C 1
ATOM 5978 O O . THR A 1 763 ? 31.154 12.998 -16.104 1.00 88.00 763 THR A O 1
ATOM 5981 N N . PRO A 1 764 ? 29.100 13.804 -16.567 1.00 90.38 764 PRO A N 1
ATOM 5982 C CA . PRO A 1 764 ? 29.293 15.088 -15.896 1.00 90.38 764 PRO A CA 1
ATOM 5983 C C . PRO A 1 764 ? 29.621 14.929 -14.407 1.00 90.38 764 PRO A C 1
ATOM 5985 O O . PRO A 1 764 ? 28.974 14.166 -13.688 1.00 90.38 764 PRO A O 1
ATOM 5988 N N . GLY A 1 765 ? 30.615 15.679 -13.933 1.00 90.94 765 GLY A N 1
ATOM 5989 C CA . GLY A 1 765 ? 31.153 15.590 -12.578 1.00 90.94 765 GLY A CA 1
ATOM 5990 C C . GLY A 1 765 ? 32.681 15.612 -12.550 1.00 90.94 765 GLY A C 1
ATOM 5991 O O . GLY A 1 765 ? 33.347 15.803 -13.567 1.00 90.94 765 GLY A O 1
ATOM 5992 N N . ARG A 1 766 ? 33.257 15.416 -11.362 1.00 93.62 766 ARG A N 1
ATOM 5993 C CA . ARG A 1 766 ? 34.711 15.404 -11.168 1.00 93.62 766 ARG A CA 1
ATOM 5994 C C . ARG A 1 766 ? 35.299 14.036 -11.488 1.00 93.62 766 ARG A C 1
ATOM 5996 O O . ARG A 1 766 ? 35.189 13.115 -10.684 1.00 93.62 766 ARG A O 1
ATOM 6003 N N . TRP A 1 767 ? 35.986 13.935 -12.618 1.00 94.06 767 TRP A N 1
ATOM 6004 C CA . TRP A 1 767 ? 36.853 12.799 -12.912 1.00 94.06 767 TRP A CA 1
ATOM 6005 C C . TRP A 1 767 ? 38.185 12.966 -12.188 1.00 94.06 767 TRP A C 1
ATOM 6007 O O . TRP A 1 767 ? 38.698 14.080 -12.059 1.00 94.06 767 TRP A O 1
ATOM 6017 N N . THR A 1 768 ? 38.756 11.854 -11.736 1.00 95.56 768 THR A N 1
ATOM 6018 C CA . THR A 1 768 ? 40.077 11.803 -11.100 1.00 95.56 768 THR A CA 1
ATOM 6019 C C . THR A 1 768 ? 40.996 10.880 -11.898 1.00 95.56 768 THR A C 1
ATOM 6021 O O . THR A 1 768 ? 40.536 9.886 -12.451 1.00 95.56 768 THR A O 1
ATOM 6024 N N . PHE A 1 769 ? 42.292 11.178 -11.981 1.00 95.81 769 PHE A N 1
ATOM 6025 C CA . PHE A 1 769 ? 43.268 10.291 -12.618 1.00 95.81 769 PHE A CA 1
ATOM 6026 C C . PHE A 1 769 ? 44.655 10.355 -11.970 1.00 95.81 769 PHE A C 1
ATOM 6028 O O . PHE A 1 769 ? 45.007 11.350 -11.339 1.00 95.81 769 PHE A O 1
ATOM 6035 N N . ASN A 1 770 ? 45.465 9.314 -12.155 1.00 96.06 770 ASN A N 1
ATOM 6036 C CA . ASN A 1 770 ? 46.909 9.350 -11.903 1.00 96.06 770 ASN A CA 1
ATOM 6037 C C . ASN A 1 770 ? 47.666 8.604 -13.010 1.00 96.06 770 ASN A C 1
ATOM 6039 O O . ASN A 1 770 ? 47.108 7.719 -13.664 1.00 96.06 770 ASN A O 1
ATOM 6043 N N . ILE A 1 771 ? 48.930 8.979 -13.216 1.00 94.94 771 ILE A N 1
ATOM 6044 C CA . ILE A 1 771 ? 49.849 8.243 -14.087 1.00 94.94 771 ILE A CA 1
ATOM 6045 C C . ILE A 1 771 ? 50.669 7.283 -13.226 1.00 94.94 771 ILE A C 1
ATOM 6047 O O . ILE A 1 771 ? 51.139 7.624 -12.139 1.00 94.94 771 ILE A O 1
ATOM 6051 N N . GLU A 1 772 ? 50.836 6.073 -13.729 1.00 93.44 772 GLU A N 1
ATOM 6052 C CA . GLU A 1 772 ? 51.558 4.968 -13.122 1.00 93.44 772 GLU A CA 1
ATOM 6053 C C . GLU A 1 772 ? 52.716 4.554 -14.035 1.00 93.44 772 GLU A C 1
ATOM 6055 O O . GLU A 1 772 ? 52.617 4.635 -15.261 1.00 93.44 772 GLU A O 1
ATOM 6060 N N . ALA A 1 773 ? 53.822 4.107 -13.449 1.00 91.19 773 ALA A N 1
ATOM 6061 C CA . ALA A 1 773 ? 54.921 3.481 -14.175 1.00 91.19 773 ALA A CA 1
ATOM 6062 C C . ALA A 1 773 ? 55.621 2.450 -13.287 1.00 91.19 773 ALA A C 1
ATOM 6064 O O . ALA A 1 773 ? 55.637 2.585 -12.057 1.00 91.19 773 ALA A O 1
ATOM 6065 N N . GLY A 1 774 ? 56.219 1.427 -13.896 1.00 85.19 774 GLY A N 1
ATOM 6066 C CA . GLY A 1 774 ? 56.930 0.403 -13.139 1.00 85.19 774 GLY A CA 1
ATOM 6067 C C . GLY A 1 774 ? 57.893 -0.450 -13.954 1.00 85.19 774 GLY A C 1
ATOM 6068 O O . GLY A 1 774 ? 57.698 -0.706 -15.137 1.00 85.19 774 GLY A O 1
ATOM 6069 N N . ASP A 1 775 ? 58.937 -0.906 -13.270 1.00 76.88 775 ASP A N 1
ATOM 6070 C CA . ASP A 1 775 ? 60.037 -1.773 -13.725 1.00 76.88 775 ASP A CA 1
ATOM 6071 C C . ASP A 1 775 ? 60.121 -3.090 -12.915 1.00 76.88 775 ASP A C 1
ATOM 6073 O O . ASP A 1 775 ? 60.982 -3.938 -13.146 1.00 76.88 775 ASP A O 1
ATOM 6077 N N . GLY A 1 776 ? 59.232 -3.238 -11.931 1.00 73.50 776 GLY A N 1
ATOM 6078 C CA . GLY A 1 776 ? 59.314 -4.199 -10.831 1.00 73.50 776 GLY A CA 1
ATOM 6079 C C . GLY A 1 776 ? 58.865 -3.575 -9.504 1.00 73.50 776 GLY A C 1
ATOM 6080 O O . GLY A 1 776 ? 58.321 -4.276 -8.653 1.00 73.50 776 GLY A O 1
ATOM 6081 N N . ALA A 1 777 ? 58.999 -2.251 -9.357 1.00 76.25 777 ALA A N 1
ATOM 6082 C CA . ALA A 1 777 ? 58.340 -1.463 -8.316 1.00 76.25 777 ALA A CA 1
ATOM 6083 C C . ALA A 1 777 ? 57.342 -0.469 -8.938 1.00 76.25 777 ALA A C 1
ATOM 6085 O O . ALA A 1 777 ? 57.659 0.203 -9.917 1.00 76.25 777 ALA A O 1
ATOM 6086 N N . VAL A 1 778 ? 56.136 -0.364 -8.370 1.00 87.06 778 VAL A N 1
ATOM 6087 C CA . VAL A 1 778 ? 55.085 0.541 -8.870 1.00 87.06 778 VAL A CA 1
ATOM 6088 C C . VAL A 1 778 ? 55.301 1.952 -8.326 1.00 87.06 778 VAL A C 1
ATOM 6090 O O . VAL A 1 778 ? 55.424 2.143 -7.115 1.00 87.06 778 VAL A O 1
ATOM 6093 N N . ARG A 1 779 ? 55.304 2.949 -9.213 1.00 89.31 779 ARG A N 1
ATOM 6094 C CA . ARG A 1 779 ? 55.351 4.382 -8.888 1.00 89.31 779 ARG A CA 1
ATOM 6095 C C . ARG A 1 779 ? 54.102 5.050 -9.458 1.00 89.31 779 ARG A C 1
ATOM 6097 O O . ARG A 1 779 ? 53.683 4.703 -10.560 1.00 89.31 779 ARG A O 1
ATOM 6104 N N . LYS A 1 780 ? 53.511 5.999 -8.729 1.00 93.12 780 LYS A N 1
ATOM 6105 C CA . LYS A 1 780 ? 52.326 6.752 -9.171 1.00 93.12 780 LYS A CA 1
ATOM 6106 C C . LYS A 1 780 ? 52.486 8.240 -8.888 1.00 93.12 780 LYS A C 1
ATOM 6108 O O . LYS A 1 780 ? 53.078 8.603 -7.872 1.00 93.12 780 LYS A O 1
ATOM 6113 N N . THR A 1 781 ? 51.911 9.074 -9.748 1.00 94.44 781 THR A N 1
ATOM 6114 C CA . THR A 1 781 ? 51.706 10.502 -9.469 1.00 94.44 781 THR A CA 1
ATOM 6115 C C . THR A 1 781 ? 50.689 10.686 -8.344 1.00 94.44 781 THR A C 1
ATOM 6117 O O . THR A 1 781 ? 49.965 9.754 -7.980 1.00 94.44 781 THR A O 1
ATOM 6120 N N . LYS A 1 782 ? 50.536 11.916 -7.840 1.00 94.88 782 LYS A N 1
ATOM 6121 C CA . LYS A 1 782 ? 49.311 12.254 -7.093 1.00 94.88 782 LYS A CA 1
ATOM 6122 C C . LYS A 1 782 ? 48.077 12.181 -8.002 1.00 94.88 782 LYS A C 1
ATOM 6124 O O . LYS A 1 782 ? 48.191 12.212 -9.229 1.00 94.88 782 LYS A O 1
ATOM 6129 N N . ASN A 1 783 ? 46.900 12.132 -7.384 1.00 95.06 783 ASN A N 1
ATOM 6130 C CA . ASN A 1 783 ? 45.629 12.239 -8.092 1.00 95.06 783 ASN A CA 1
ATOM 6131 C C . ASN A 1 783 ? 45.419 13.665 -8.638 1.00 95.06 783 ASN A C 1
ATOM 6133 O O . ASN A 1 783 ? 45.538 14.654 -7.911 1.00 95.06 783 ASN A O 1
ATOM 6137 N N . TYR A 1 784 ? 45.068 13.746 -9.917 1.00 95.88 784 TYR A N 1
ATOM 6138 C CA . TYR A 1 784 ? 44.662 14.941 -10.650 1.00 95.88 784 TYR A CA 1
ATOM 6139 C C . TYR A 1 784 ? 43.177 14.889 -10.981 1.00 95.88 784 TYR A C 1
ATOM 6141 O O . TYR A 1 784 ? 42.590 13.814 -11.012 1.00 95.88 784 TYR A O 1
ATOM 6149 N N . THR A 1 785 ? 42.570 16.044 -11.247 1.00 95.56 785 THR A N 1
ATOM 6150 C CA . THR A 1 785 ? 41.127 16.160 -11.491 1.00 95.56 785 THR A CA 1
ATOM 6151 C C . THR A 1 785 ? 40.828 16.870 -12.804 1.00 95.56 785 THR A C 1
ATOM 6153 O O . THR A 1 785 ? 41.482 17.866 -13.124 1.00 95.56 785 THR A O 1
ATOM 6156 N N . VAL A 1 786 ? 39.802 16.389 -13.506 1.00 95.50 786 VAL A N 1
ATOM 6157 C CA . VAL A 1 786 ? 39.163 17.055 -14.649 1.00 95.50 786 VAL A CA 1
ATOM 6158 C C . VAL A 1 786 ? 37.686 17.225 -14.305 1.00 95.50 786 VAL A C 1
ATOM 6160 O O . VAL A 1 786 ? 36.989 16.237 -14.077 1.00 95.50 786 VAL A O 1
ATOM 6163 N N . ASP A 1 787 ? 37.201 18.463 -14.239 1.00 94.75 787 ASP A N 1
ATOM 6164 C CA . ASP A 1 787 ? 35.780 18.727 -13.995 1.00 94.75 787 ASP A CA 1
ATOM 6165 C C . ASP A 1 787 ? 35.021 18.678 -15.345 1.00 94.75 787 ASP A C 1
ATOM 6167 O O . ASP A 1 787 ? 35.219 19.518 -16.226 1.00 94.75 787 ASP A O 1
ATOM 6171 N N . VAL A 1 788 ? 34.188 17.652 -15.543 1.00 92.69 788 VAL A N 1
ATOM 6172 C CA . VAL A 1 788 ? 33.416 17.412 -16.777 1.00 92.69 788 VAL A CA 1
ATOM 6173 C C . VAL A 1 788 ? 32.032 18.034 -16.657 1.00 92.69 788 VAL A C 1
ATOM 6175 O O . VAL A 1 788 ? 31.336 17.841 -15.660 1.00 92.69 788 VAL A O 1
ATOM 6178 N N . LEU A 1 789 ? 31.628 18.779 -17.682 1.00 92.25 789 LEU A N 1
ATOM 6179 C CA . LEU A 1 789 ? 30.417 19.593 -17.697 1.00 92.25 789 LEU A CA 1
ATOM 6180 C C . LEU A 1 789 ? 29.419 19.127 -18.768 1.00 92.25 789 LEU A C 1
ATOM 6182 O O . LEU A 1 789 ? 29.786 18.559 -19.800 1.00 92.25 789 LEU A O 1
ATOM 6186 N N . SER A 1 790 ? 28.152 19.457 -18.547 1.00 92.19 790 SER A N 1
ATOM 6187 C CA . SER A 1 790 ? 27.101 19.515 -19.565 1.00 92.19 790 SER A CA 1
ATOM 6188 C C . SER A 1 790 ? 26.864 20.978 -19.978 1.00 92.19 790 SER A C 1
ATOM 6190 O O . SER A 1 790 ? 27.225 21.899 -19.240 1.00 92.19 790 SER A O 1
ATOM 6192 N N . ASN A 1 791 ? 26.277 21.225 -21.156 1.00 90.81 791 ASN A N 1
ATOM 6193 C CA . ASN A 1 791 ? 25.821 22.575 -21.548 1.00 90.81 791 ASN A CA 1
ATOM 6194 C C . ASN A 1 791 ? 24.292 22.739 -21.529 1.00 90.81 791 ASN A C 1
ATOM 6196 O O . ASN A 1 791 ? 23.784 23.841 -21.735 1.00 90.81 791 ASN A O 1
ATOM 6200 N N . THR A 1 792 ? 23.572 21.678 -21.168 1.00 89.75 792 THR A N 1
ATOM 6201 C CA . THR A 1 792 ? 22.180 21.728 -20.710 1.00 89.75 792 THR A CA 1
ATOM 6202 C C . THR A 1 792 ? 22.095 21.340 -19.227 1.00 89.75 792 THR A C 1
ATOM 6204 O O . THR A 1 792 ? 23.020 20.734 -18.676 1.00 89.75 792 THR A O 1
ATOM 6207 N N . GLN A 1 793 ? 21.014 21.737 -18.548 1.00 88.88 793 GLN A N 1
ATOM 6208 C CA . GLN A 1 793 ? 20.767 21.304 -17.169 1.00 88.88 793 GLN A CA 1
ATOM 6209 C C . GLN A 1 793 ? 20.277 19.860 -17.149 1.00 88.88 793 GLN A C 1
ATOM 6211 O O . GLN A 1 793 ? 19.451 19.502 -17.983 1.00 88.88 793 GLN A O 1
ATOM 6216 N N . ALA A 1 794 ? 20.722 19.102 -16.146 1.00 90.62 794 ALA A N 1
ATOM 6217 C CA . ALA A 1 794 ? 20.171 17.786 -15.864 1.00 90.62 794 ALA A CA 1
ATOM 6218 C C . ALA A 1 794 ? 18.659 17.850 -15.593 1.00 90.62 794 ALA A C 1
ATOM 6220 O O . ALA A 1 794 ? 18.154 18.834 -15.025 1.00 90.62 794 ALA A O 1
ATOM 6221 N N . LEU A 1 795 ? 17.957 16.794 -15.990 1.00 92.69 795 LEU A N 1
ATOM 6222 C CA . LEU A 1 795 ? 16.565 16.557 -15.643 1.00 92.69 795 LEU A CA 1
ATOM 6223 C C . LEU A 1 795 ? 16.454 15.643 -14.420 1.00 92.69 795 LEU A C 1
ATOM 6225 O O . LEU A 1 795 ? 17.110 14.604 -14.336 1.00 92.69 795 LEU A O 1
ATOM 6229 N N . ASN A 1 796 ? 15.573 16.031 -13.501 1.00 92.06 796 ASN A N 1
ATOM 6230 C CA . ASN A 1 796 ? 15.237 15.270 -12.304 1.00 92.06 796 ASN A CA 1
ATOM 6231 C C . ASN A 1 796 ? 13.805 14.731 -12.405 1.00 92.06 796 ASN A C 1
ATOM 6233 O O . ASN A 1 796 ? 12.971 15.296 -13.117 1.00 92.06 796 ASN A O 1
ATOM 6237 N N . ILE A 1 797 ? 13.552 13.662 -11.661 1.00 89.81 797 ILE A N 1
ATOM 6238 C CA . ILE A 1 797 ? 12.258 13.020 -11.437 1.00 89.81 797 ILE A CA 1
ATOM 6239 C C . ILE A 1 797 ? 12.059 12.849 -9.931 1.00 89.81 797 ILE A C 1
ATOM 6241 O O . ILE A 1 797 ? 13.020 12.587 -9.207 1.00 89.81 797 ILE A O 1
ATOM 6245 N N . THR A 1 798 ? 10.826 13.005 -9.454 1.00 87.75 798 THR A N 1
ATOM 6246 C CA . THR A 1 798 ? 10.496 12.828 -8.030 1.00 87.75 798 THR A CA 1
ATOM 6247 C C . THR A 1 798 ? 9.567 11.637 -7.839 1.00 87.75 798 THR A C 1
ATOM 6249 O O . THR A 1 798 ? 8.564 11.529 -8.540 1.00 87.75 798 THR A O 1
ATOM 6252 N N . ALA A 1 799 ? 9.866 10.765 -6.882 1.00 83.81 799 ALA A N 1
ATOM 6253 C CA . ALA A 1 799 ? 8.965 9.687 -6.497 1.00 83.81 799 ALA A CA 1
ATOM 6254 C C . ALA A 1 799 ? 7.975 10.135 -5.420 1.00 83.81 799 ALA A C 1
ATOM 6256 O O . ALA A 1 799 ? 8.340 10.867 -4.497 1.00 83.81 799 ALA A O 1
ATOM 6257 N N . PHE A 1 800 ? 6.722 9.695 -5.530 1.00 78.88 800 PHE A N 1
ATOM 6258 C CA . PHE A 1 800 ? 5.653 10.055 -4.599 1.00 78.88 800 PHE A CA 1
ATOM 6259 C C . PHE A 1 800 ? 5.027 8.825 -3.929 1.00 78.88 800 PHE A C 1
ATOM 6261 O O . PHE A 1 800 ? 4.847 7.787 -4.564 1.00 78.88 800 PHE A O 1
ATOM 6268 N N . SER A 1 801 ? 4.622 8.960 -2.664 1.00 75.38 801 SER A N 1
ATOM 6269 C CA . SER A 1 801 ? 3.839 7.941 -1.953 1.00 75.38 801 SER A CA 1
ATOM 6270 C C . SER A 1 801 ? 2.522 7.655 -2.679 1.00 75.38 801 SER A C 1
ATOM 6272 O O . SER A 1 801 ? 1.663 8.534 -2.795 1.00 75.38 801 SER A O 1
ATOM 6274 N N . HIS A 1 802 ? 2.342 6.414 -3.133 1.00 77.00 802 HIS A N 1
ATOM 6275 C CA . HIS A 1 802 ? 1.050 5.901 -3.576 1.00 77.00 802 HIS A CA 1
ATOM 6276 C C . HIS A 1 802 ? 0.379 5.142 -2.422 1.00 77.00 802 HIS A C 1
ATOM 6278 O O . HIS A 1 802 ? 1.041 4.435 -1.669 1.00 77.00 802 HIS A O 1
ATOM 6284 N N . THR A 1 803 ? -0.937 5.284 -2.261 1.00 79.31 803 THR A N 1
ATOM 6285 C CA . THR A 1 803 ? -1.698 4.491 -1.283 1.00 79.31 803 THR A CA 1
ATOM 6286 C C . THR A 1 803 ? -1.959 3.100 -1.842 1.00 79.31 803 THR A C 1
ATOM 6288 O O . THR A 1 803 ? -2.610 2.961 -2.878 1.00 79.31 803 THR A O 1
ATOM 6291 N N . LYS A 1 804 ? -1.449 2.092 -1.133 1.00 79.69 804 LYS A N 1
ATOM 6292 C CA . LYS A 1 804 ? -1.648 0.659 -1.376 1.00 79.69 804 LYS A CA 1
ATOM 6293 C C . LYS A 1 804 ? -2.931 0.156 -0.710 1.00 79.69 804 LYS A C 1
ATOM 6295 O O . LYS A 1 804 ? -3.593 -0.724 -1.247 1.00 79.69 804 LYS A O 1
ATOM 6300 N N . VAL A 1 805 ? -3.319 0.735 0.431 1.00 87.12 805 VAL A N 1
ATOM 6301 C CA . VAL A 1 805 ? -4.522 0.332 1.183 1.00 87.12 805 VAL A CA 1
ATOM 6302 C C . VAL A 1 805 ? -5.455 1.538 1.372 1.00 87.12 805 VAL A C 1
ATOM 6304 O O . VAL A 1 805 ? -5.335 2.268 2.358 1.00 87.12 805 VAL A O 1
ATOM 6307 N N . PRO A 1 806 ? -6.369 1.797 0.416 1.00 86.56 806 PRO A N 1
ATOM 6308 C CA . PRO A 1 806 ? -7.256 2.955 0.446 1.00 86.56 806 PRO A CA 1
ATOM 6309 C C . PRO A 1 806 ? -8.380 2.815 1.480 1.00 86.56 806 PRO A C 1
ATOM 6311 O O . PRO A 1 806 ? -8.660 1.735 2.003 1.00 86.56 806 PRO A O 1
ATOM 6314 N N . ARG A 1 807 ? -9.084 3.928 1.712 1.00 90.25 807 ARG A N 1
ATOM 6315 C CA . ARG A 1 807 ? -10.284 4.044 2.563 1.00 90.25 807 ARG A CA 1
ATOM 6316 C C . ARG A 1 807 ? -10.102 3.725 4.062 1.00 90.25 807 ARG A C 1
ATOM 6318 O O . ARG A 1 807 ? -11.100 3.701 4.785 1.00 90.25 807 ARG A O 1
ATOM 6325 N N . LEU A 1 808 ? -8.883 3.511 4.565 1.00 94.56 808 LEU A N 1
ATOM 6326 C CA . LEU A 1 808 ? -8.597 3.279 5.992 1.00 94.56 808 LEU A CA 1
ATOM 6327 C C . LEU A 1 808 ? -9.148 4.391 6.903 1.00 94.56 808 LEU A C 1
ATOM 6329 O O . LEU A 1 808 ? -9.603 4.107 8.014 1.00 94.56 808 LEU A O 1
ATOM 6333 N N . SER A 1 809 ? -9.193 5.638 6.429 1.00 95.31 809 SER A N 1
ATOM 6334 C CA . SER A 1 809 ? -9.754 6.783 7.151 1.00 95.31 809 SER A CA 1
ATOM 6335 C C . SER A 1 809 ? -11.229 6.608 7.539 1.00 95.31 809 SER A C 1
ATOM 6337 O O . SER A 1 809 ? -11.653 7.220 8.519 1.00 95.31 809 SER A O 1
ATOM 6339 N N . LEU A 1 810 ? -11.993 5.718 6.881 1.00 95.88 810 LEU A N 1
ATOM 6340 C CA . LEU A 1 810 ? -13.375 5.380 7.271 1.00 95.88 810 LEU A CA 1
ATOM 6341 C C . LEU A 1 810 ? -13.460 4.808 8.701 1.00 95.88 810 LEU A C 1
ATOM 6343 O O . LEU A 1 810 ? -14.520 4.849 9.326 1.00 95.88 810 LEU A O 1
ATOM 6347 N N . LEU A 1 811 ? -12.348 4.290 9.237 1.00 96.75 811 LEU A N 1
ATOM 6348 C CA . LEU A 1 811 ? -12.240 3.735 10.588 1.00 96.75 811 LEU A CA 1
ATOM 6349 C C . LEU A 1 811 ? -11.941 4.797 11.656 1.00 96.75 811 LEU A C 1
ATOM 6351 O O . LEU A 1 811 ? -12.304 4.618 12.823 1.00 96.75 811 LEU A O 1
ATOM 6355 N N . ALA A 1 812 ? -11.317 5.917 11.276 1.00 97.56 812 ALA A N 1
ATOM 6356 C CA . ALA A 1 812 ? -10.913 6.973 12.203 1.00 97.56 812 ALA A CA 1
ATOM 6357 C C . ALA A 1 812 ? -12.090 7.569 13.012 1.00 97.56 812 ALA A C 1
ATOM 6359 O O . ALA A 1 812 ? -11.936 7.741 14.225 1.00 97.56 812 ALA A O 1
ATOM 6360 N N . PRO A 1 813 ? -13.289 7.812 12.437 1.00 97.06 813 PRO A N 1
ATOM 6361 C CA . PRO A 1 813 ? -14.458 8.279 13.181 1.00 97.06 813 PRO A CA 1
ATOM 6362 C C . PRO A 1 813 ? -14.920 7.305 14.261 1.00 97.06 813 PRO A C 1
ATOM 6364 O O . PRO A 1 813 ? -15.231 7.728 15.374 1.00 97.06 813 PRO A O 1
ATOM 6367 N N . ALA A 1 814 ? -14.940 6.005 13.953 1.00 96.38 814 ALA A N 1
ATOM 6368 C CA . ALA A 1 814 ? -15.351 4.962 14.886 1.00 96.38 814 ALA A CA 1
ATOM 6369 C C . ALA A 1 814 ? -14.345 4.819 16.037 1.00 96.38 814 ALA A C 1
ATOM 6371 O O . ALA A 1 814 ? -14.746 4.760 17.202 1.00 96.38 814 ALA A O 1
ATOM 6372 N N . ALA A 1 815 ? -13.044 4.854 15.729 1.00 96.69 815 ALA A N 1
ATOM 6373 C CA . ALA A 1 815 ? -11.982 4.867 16.728 1.00 96.69 815 ALA A CA 1
ATOM 6374 C C . ALA A 1 815 ? -12.071 6.105 17.639 1.00 96.69 815 ALA A C 1
ATOM 6376 O O . ALA A 1 815 ? -12.134 5.977 18.867 1.00 96.69 815 ALA A O 1
ATOM 6377 N N . ALA A 1 816 ? -12.174 7.302 17.051 1.00 97.44 816 ALA A N 1
ATOM 6378 C CA . ALA A 1 816 ? -12.250 8.555 17.793 1.00 97.44 816 ALA A CA 1
ATOM 6379 C C . ALA A 1 816 ? -13.510 8.641 18.669 1.00 97.44 816 ALA A C 1
ATOM 6381 O O . ALA A 1 816 ? -13.419 8.983 19.850 1.00 97.44 816 ALA A O 1
ATOM 6382 N N . ALA A 1 817 ? -14.675 8.247 18.144 1.00 96.81 817 ALA A N 1
ATOM 6383 C CA . ALA A 1 817 ? -15.914 8.149 18.912 1.00 96.81 817 ALA A CA 1
ATOM 6384 C C . ALA A 1 817 ? -15.788 7.166 20.089 1.00 96.81 817 ALA A C 1
ATOM 6386 O O . ALA A 1 817 ? -16.218 7.469 21.206 1.00 96.81 817 ALA A O 1
ATOM 6387 N N . ALA A 1 818 ? -15.164 6.003 19.870 1.00 95.38 818 ALA A N 1
ATOM 6388 C CA . ALA A 1 818 ? -15.034 4.961 20.886 1.00 95.38 818 ALA A CA 1
ATOM 6389 C C . ALA A 1 818 ? -14.074 5.348 22.019 1.00 95.38 818 ALA A C 1
ATOM 6391 O O . ALA A 1 818 ? -14.274 4.916 23.163 1.00 95.38 818 ALA A O 1
ATOM 6392 N N . ARG A 1 819 ? -13.063 6.169 21.712 1.00 93.31 819 ARG A N 1
ATOM 6393 C CA . ARG A 1 819 ? -12.021 6.644 22.635 1.00 93.31 819 ARG A CA 1
ATOM 6394 C C . ARG A 1 819 ? -12.261 8.062 23.179 1.00 93.31 819 ARG A C 1
ATOM 6396 O O . ARG A 1 819 ? -11.540 8.474 24.078 1.00 93.31 819 ARG A O 1
ATOM 6403 N N . ARG A 1 820 ? -13.296 8.776 22.705 1.00 92.69 820 ARG A N 1
ATOM 6404 C CA . ARG A 1 820 ? -13.547 10.214 22.974 1.00 92.69 820 ARG A CA 1
ATOM 6405 C C . ARG A 1 820 ? -12.348 11.097 22.582 1.00 92.69 820 ARG A C 1
ATOM 6407 O O . ARG A 1 820 ? -11.998 12.040 23.287 1.00 92.69 820 ARG A O 1
ATOM 6414 N N . ALA A 1 821 ? -11.707 10.746 21.472 1.00 94.94 821 ALA A N 1
ATOM 6415 C CA . ALA A 1 821 ? -10.525 11.422 20.956 1.00 94.94 821 ALA A CA 1
ATOM 6416 C C . ALA A 1 821 ? -10.879 12.692 20.168 1.00 94.94 821 ALA A C 1
ATOM 6418 O O . ALA A 1 821 ? -11.974 12.805 19.611 1.00 94.94 821 ALA A O 1
ATOM 6419 N N . ALA A 1 822 ? -9.914 13.603 20.042 1.00 94.81 822 ALA A N 1
ATOM 6420 C CA . ALA A 1 822 ? -9.938 14.593 18.969 1.00 94.81 822 ALA A CA 1
ATOM 6421 C C . ALA A 1 822 ? -9.523 13.908 17.655 1.00 94.81 822 ALA A C 1
ATOM 6423 O O . ALA A 1 822 ? -8.496 13.233 17.627 1.00 94.81 822 ALA A O 1
ATOM 6424 N N . LEU A 1 823 ? -10.303 14.067 16.582 1.00 97.00 823 LEU A N 1
ATOM 6425 C CA . LEU A 1 823 ? -9.938 13.591 15.244 1.00 97.00 823 LEU A CA 1
ATOM 6426 C C . LEU A 1 823 ? -9.378 14.761 14.435 1.00 97.00 823 LEU A C 1
ATOM 6428 O O . LEU A 1 823 ? -10.055 15.777 14.293 1.00 97.00 823 LEU A O 1
ATOM 6432 N N . ILE A 1 824 ? -8.167 14.601 13.903 1.00 96.75 824 ILE A N 1
ATOM 6433 C CA . ILE A 1 824 ? -7.484 15.572 13.042 1.00 96.75 824 ILE A CA 1
ATOM 6434 C C . ILE A 1 824 ? -7.305 14.939 11.655 1.00 96.75 824 ILE A C 1
ATOM 6436 O O . ILE A 1 824 ? -6.843 13.803 11.544 1.00 96.75 824 ILE A O 1
ATOM 6440 N N . ASP A 1 825 ? -7.668 15.679 10.607 1.00 95.62 825 ASP A N 1
ATOM 6441 C CA . ASP A 1 825 ? -7.553 15.255 9.207 1.00 95.62 825 ASP A CA 1
ATOM 6442 C C . ASP A 1 825 ? -6.424 16.017 8.490 1.00 95.62 825 ASP A C 1
ATOM 6444 O O . ASP A 1 825 ? -6.346 17.244 8.576 1.00 95.62 825 ASP A O 1
ATOM 6448 N N . VAL A 1 826 ? -5.566 15.297 7.762 1.00 94.94 826 VAL A N 1
ATOM 6449 C CA . VAL A 1 826 ? -4.525 15.870 6.888 1.00 94.94 826 VAL A CA 1
ATOM 6450 C C . VAL A 1 826 ? -5.137 16.503 5.625 1.00 94.94 826 VAL A C 1
ATOM 6452 O O . VAL A 1 826 ? -4.628 17.505 5.118 1.00 94.94 826 VAL A O 1
ATOM 6455 N N . ALA A 1 827 ? -6.241 15.938 5.116 1.00 91.94 827 ALA A N 1
ATOM 6456 C CA . ALA A 1 827 ? -7.012 16.398 3.953 1.00 91.94 827 ALA A CA 1
ATOM 6457 C C . ALA A 1 827 ? -6.212 16.647 2.647 1.00 91.94 827 ALA A C 1
ATOM 6459 O O . ALA A 1 827 ? -6.674 17.386 1.763 1.00 91.94 827 ALA A O 1
ATOM 6460 N N . ARG A 1 828 ? -5.039 16.014 2.498 1.00 89.44 828 ARG A N 1
ATOM 6461 C CA . ARG A 1 828 ? -4.045 16.251 1.436 1.00 89.44 828 ARG A CA 1
ATOM 6462 C C . ARG A 1 828 ? -3.803 15.001 0.600 1.00 89.44 828 ARG A C 1
ATOM 6464 O O . ARG A 1 828 ? -3.645 13.911 1.139 1.00 89.44 828 ARG A O 1
ATOM 6471 N N . ASP A 1 829 ? -3.762 15.170 -0.718 1.00 84.00 829 ASP A N 1
ATOM 6472 C CA . ASP A 1 829 ? -3.573 14.054 -1.646 1.00 84.00 829 ASP A CA 1
ATOM 6473 C C . ASP A 1 829 ? -2.193 13.400 -1.379 1.00 84.00 829 ASP A C 1
ATOM 6475 O O . ASP A 1 829 ? -1.215 14.145 -1.258 1.00 84.00 829 ASP A O 1
ATOM 6479 N N . PRO A 1 830 ? -2.073 12.058 -1.266 1.00 79.31 830 PRO A N 1
ATOM 6480 C CA . PRO A 1 830 ? -0.844 11.396 -0.794 1.00 79.31 830 PRO A CA 1
ATOM 6481 C C . PRO A 1 830 ? 0.441 11.782 -1.528 1.00 79.31 830 PRO A C 1
ATOM 6483 O O . PRO A 1 830 ? 1.494 11.921 -0.910 1.00 79.31 830 PRO A O 1
ATOM 6486 N N . GLN A 1 831 ? 0.327 12.090 -2.823 1.00 77.25 831 GLN A N 1
ATOM 6487 C CA . GLN A 1 831 ? 1.439 12.534 -3.666 1.00 77.25 831 GLN A CA 1
ATOM 6488 C C . GLN A 1 831 ? 2.098 13.854 -3.198 1.00 77.25 831 GLN A C 1
ATOM 6490 O O . GLN A 1 831 ? 3.178 14.208 -3.661 1.00 77.25 831 GLN A O 1
ATOM 6495 N N . GLN A 1 832 ? 1.433 14.611 -2.317 1.00 81.81 832 GLN A N 1
ATOM 6496 C CA . GLN A 1 832 ? 1.848 15.933 -1.833 1.00 81.81 832 GLN A CA 1
ATOM 6497 C C . GLN A 1 832 ? 2.286 15.927 -0.357 1.00 81.81 832 GLN A C 1
ATOM 6499 O O . GLN A 1 832 ? 2.537 16.999 0.203 1.00 81.81 832 GLN A O 1
ATOM 6504 N N . ILE A 1 833 ? 2.308 14.765 0.305 1.00 85.25 833 ILE A N 1
ATOM 6505 C CA . ILE A 1 833 ? 2.608 14.667 1.737 1.00 85.25 833 ILE A CA 1
ATOM 6506 C C . ILE A 1 833 ? 4.117 14.720 1.979 1.00 85.25 833 ILE A C 1
ATOM 6508 O O . ILE A 1 833 ? 4.895 13.972 1.399 1.00 85.25 833 ILE A O 1
ATOM 6512 N N . ASP A 1 834 ? 4.504 15.595 2.900 1.00 87.50 834 ASP A N 1
ATOM 6513 C CA . ASP A 1 834 ? 5.826 15.647 3.511 1.00 87.50 834 ASP A CA 1
ATOM 6514 C C . ASP A 1 834 ? 5.612 15.309 4.993 1.00 87.50 834 ASP A C 1
ATOM 6516 O O . ASP A 1 834 ? 5.030 16.132 5.710 1.00 87.50 834 ASP A O 1
ATOM 6520 N N . PRO A 1 835 ? 5.958 14.092 5.452 1.00 90.06 835 PRO A N 1
ATOM 6521 C CA . PRO A 1 835 ? 5.471 13.592 6.733 1.00 90.06 835 PRO A CA 1
ATOM 6522 C C . PRO A 1 835 ? 5.996 14.423 7.911 1.00 90.06 835 PRO A C 1
ATOM 6524 O O . PRO A 1 835 ? 5.242 14.683 8.846 1.00 90.06 835 PRO A O 1
ATOM 6527 N N . SER A 1 836 ? 7.212 14.969 7.820 1.00 89.44 836 SER A N 1
ATOM 6528 C CA . SER A 1 836 ? 7.762 15.893 8.819 1.00 89.44 836 SER A CA 1
ATOM 6529 C C . SER A 1 836 ? 6.984 17.215 8.889 1.00 89.44 836 SER A C 1
ATOM 6531 O O . SER A 1 836 ? 6.655 17.674 9.980 1.00 89.44 836 SER A O 1
ATOM 6533 N N . LYS A 1 837 ? 6.610 17.820 7.749 1.00 92.56 837 LYS A N 1
ATOM 6534 C CA . LYS A 1 837 ? 5.765 19.037 7.740 1.00 92.56 837 LYS A CA 1
ATOM 6535 C C . LYS A 1 837 ? 4.334 18.783 8.211 1.00 92.56 837 LYS A C 1
ATOM 6537 O O . LYS A 1 837 ? 3.671 19.710 8.682 1.00 92.56 837 LYS A O 1
ATOM 6542 N N . GLU A 1 838 ? 3.817 17.570 8.037 1.00 94.25 838 GLU A N 1
ATOM 6543 C CA . GLU A 1 838 ? 2.521 17.186 8.597 1.00 94.25 838 GLU A CA 1
ATOM 6544 C C . GLU A 1 838 ? 2.622 16.949 10.121 1.00 94.25 838 GLU A C 1
ATOM 6546 O O . GLU A 1 838 ? 1.757 17.424 10.854 1.00 94.25 838 GLU A O 1
ATOM 6551 N N . GLU A 1 839 ? 3.721 16.371 10.626 1.00 94.62 839 GLU A N 1
ATOM 6552 C CA . GLU A 1 839 ? 4.005 16.255 12.069 1.00 94.62 839 GLU A CA 1
ATOM 6553 C C . GLU A 1 839 ? 4.132 17.620 12.768 1.00 94.62 839 GLU A C 1
ATOM 6555 O O . GLU A 1 839 ? 3.539 17.821 13.831 1.00 94.62 839 GLU A O 1
ATOM 6560 N N . GLU A 1 840 ? 4.841 18.584 12.169 1.00 94.25 840 GLU A N 1
ATOM 6561 C CA . GLU A 1 840 ? 4.922 19.965 12.678 1.00 94.25 840 GLU A CA 1
ATOM 6562 C C . GLU A 1 840 ? 3.519 20.576 12.861 1.00 94.25 840 GLU A C 1
ATOM 6564 O O . GLU A 1 840 ? 3.208 21.162 13.902 1.00 94.25 840 GLU A O 1
ATOM 6569 N N . LYS A 1 841 ? 2.635 20.386 11.870 1.00 95.56 841 LYS A N 1
ATOM 6570 C CA . LYS A 1 841 ? 1.245 20.867 11.913 1.00 95.56 841 LYS A CA 1
ATOM 6571 C C . LYS A 1 841 ? 0.378 20.114 12.918 1.00 95.56 841 LYS A C 1
ATOM 6573 O O . LYS A 1 841 ? -0.447 20.747 13.574 1.00 95.56 841 LYS A O 1
ATOM 6578 N N . LEU A 1 842 ? 0.552 18.799 13.055 1.00 95.75 842 LEU A N 1
ATOM 6579 C CA . LEU A 1 842 ? -0.122 17.987 14.071 1.00 95.75 842 LEU A CA 1
ATOM 6580 C C . LEU A 1 842 ? 0.192 18.516 15.478 1.00 95.75 842 LEU A C 1
ATOM 6582 O O . LEU A 1 842 ? -0.724 18.751 16.265 1.00 95.75 842 LEU A O 1
ATOM 6586 N N . ASN A 1 843 ? 1.472 18.765 15.765 1.00 93.81 843 ASN A N 1
ATOM 6587 C CA . ASN A 1 843 ? 1.924 19.289 17.051 1.00 93.81 843 ASN A CA 1
ATOM 6588 C C . ASN A 1 843 ? 1.364 20.695 17.323 1.00 93.81 843 ASN A C 1
ATOM 6590 O O . ASN A 1 843 ? 0.730 20.902 18.359 1.00 93.81 843 ASN A O 1
ATOM 6594 N N . GLN A 1 844 ? 1.475 21.625 16.362 1.00 94.06 844 GLN A N 1
ATOM 6595 C CA . GLN A 1 844 ? 0.873 22.963 16.476 1.00 94.06 844 GLN A CA 1
ATOM 6596 C C . GLN A 1 844 ? -0.644 22.888 16.739 1.00 94.06 844 GLN A C 1
ATOM 6598 O O . GLN A 1 844 ? -1.169 23.587 17.605 1.00 94.06 844 GLN A O 1
ATOM 6603 N N . LYS A 1 845 ? -1.365 22.021 16.019 1.00 93.56 845 LYS A N 1
ATOM 6604 C CA . LYS A 1 845 ? -2.818 21.849 16.160 1.00 93.56 845 LYS A CA 1
ATOM 6605 C C . LYS A 1 845 ? -3.209 21.300 17.539 1.00 93.56 845 LYS A C 1
ATOM 6607 O O . LYS A 1 845 ? -4.257 21.679 18.058 1.00 93.56 845 LYS A O 1
ATOM 6612 N N . VAL A 1 846 ? -2.392 20.431 18.138 1.00 93.56 846 VAL A N 1
ATOM 6613 C CA . VAL A 1 846 ? -2.602 19.910 19.501 1.00 93.56 846 VAL A CA 1
ATOM 6614 C C . VAL A 1 846 ? -2.340 20.987 20.561 1.00 93.56 846 VAL A C 1
ATOM 6616 O O . VAL A 1 846 ? -3.156 21.126 21.476 1.00 93.56 846 VAL A O 1
ATOM 6619 N N . GLU A 1 847 ? -1.296 21.807 20.399 1.00 91.69 847 GLU A N 1
ATOM 6620 C CA . GLU A 1 847 ? -1.034 22.974 21.259 1.00 91.69 847 GLU A CA 1
ATOM 6621 C C . GLU A 1 847 ? -2.199 23.986 21.203 1.00 91.69 847 GLU A C 1
ATOM 6623 O O . GLU A 1 847 ? -2.756 24.357 22.239 1.00 91.69 847 GLU A O 1
ATOM 6628 N N . GLU A 1 848 ? -2.652 24.360 19.997 1.00 92.69 848 GLU A N 1
ATOM 6629 C CA . GLU A 1 848 ? -3.771 25.294 19.763 1.00 92.69 848 GLU A CA 1
ATOM 6630 C C . GLU A 1 848 ? -5.114 24.843 20.373 1.00 92.69 848 GLU A C 1
ATOM 6632 O O . GLU A 1 848 ? -6.013 25.666 20.585 1.00 92.69 848 GLU A O 1
ATOM 6637 N N . MET A 1 849 ? -5.277 23.546 20.649 1.00 91.00 849 MET A N 1
ATOM 6638 C CA . MET A 1 849 ? -6.483 22.974 21.256 1.00 91.00 849 MET A CA 1
ATOM 6639 C C . MET A 1 849 ? -6.456 22.937 22.795 1.00 91.00 849 MET A C 1
ATOM 6641 O O . MET A 1 849 ? -7.490 22.649 23.413 1.00 91.00 849 MET A O 1
ATOM 6645 N N . GLU A 1 850 ? -5.317 23.258 23.422 1.00 91.44 850 GLU A N 1
ATOM 6646 C CA . GLU A 1 850 ? -5.102 23.176 24.873 1.00 91.44 850 GLU A CA 1
ATOM 6647 C C . GLU A 1 850 ? -5.506 21.793 25.436 1.00 91.44 850 GLU A C 1
ATOM 6649 O O . GLU A 1 850 ? -6.385 21.689 26.305 1.00 91.44 850 GLU A O 1
ATOM 6654 N N . ILE A 1 851 ? -4.916 20.722 24.894 1.00 91.56 851 ILE A N 1
ATOM 6655 C CA . ILE A 1 851 ? -5.095 19.335 25.354 1.00 91.56 851 ILE A CA 1
ATOM 6656 C C . ILE A 1 851 ? -3.740 18.661 25.606 1.00 91.56 851 ILE A C 1
ATOM 6658 O O . ILE A 1 851 ? -2.720 19.065 25.056 1.00 91.56 851 ILE A O 1
ATOM 6662 N N . SER A 1 852 ? -3.737 17.616 26.432 1.00 92.00 852 SER A N 1
ATOM 6663 C CA . SER A 1 852 ? -2.544 16.823 26.759 1.00 92.00 852 SER A CA 1
ATOM 6664 C C . SER A 1 852 ? -2.902 15.335 26.663 1.00 92.00 852 SER A C 1
ATOM 6666 O O . SER A 1 852 ? -3.260 14.739 27.677 1.00 92.00 852 SER A O 1
ATOM 6668 N N . PRO A 1 853 ? -2.935 14.762 25.444 1.00 94.62 853 PRO A N 1
ATOM 6669 C CA . PRO A 1 853 ? -3.321 13.369 25.228 1.00 94.62 853 PRO A CA 1
ATOM 6670 C C . PRO A 1 853 ? -2.211 12.408 25.673 1.00 94.62 853 PRO A C 1
ATOM 6672 O O . PRO A 1 853 ? -1.040 12.664 25.408 1.00 94.62 853 PRO A O 1
ATOM 6675 N N . SER A 1 854 ? -2.580 11.270 26.262 1.00 95.50 854 SER A N 1
ATOM 6676 C CA . SER A 1 854 ? -1.652 10.161 26.534 1.00 95.50 854 SER A CA 1
ATOM 6677 C C . SER A 1 854 ? -1.385 9.299 25.290 1.00 95.50 854 SER A C 1
ATOM 6679 O O . SER A 1 854 ? -0.375 8.600 25.232 1.00 95.50 854 SER A O 1
ATOM 6681 N N . TYR A 1 855 ? -2.269 9.349 24.280 1.00 97.81 855 TYR A N 1
ATOM 6682 C CA . TYR A 1 855 ? -2.197 8.492 23.088 1.00 97.81 855 TYR A CA 1
ATOM 6683 C C . TYR A 1 855 ? -2.318 9.253 21.754 1.00 97.81 855 TYR A C 1
ATOM 6685 O O . TYR A 1 855 ? -3.155 10.148 21.604 1.00 97.81 855 TYR A O 1
ATOM 6693 N N . LEU A 1 856 ? -1.574 8.806 20.740 1.00 98.12 856 LEU A N 1
ATOM 6694 C CA . LEU A 1 856 ? -1.760 9.158 19.329 1.00 98.12 856 LEU A CA 1
ATOM 6695 C C . LEU A 1 856 ? -2.062 7.888 18.524 1.00 98.12 856 LEU A C 1
ATOM 6697 O O . LEU A 1 856 ? -1.240 6.981 18.448 1.00 98.12 856 LEU A O 1
ATOM 6701 N N . MET A 1 857 ? -3.231 7.834 17.890 1.00 98.50 857 MET A N 1
ATOM 6702 C CA . MET A 1 857 ? -3.587 6.766 16.959 1.00 98.50 857 MET A CA 1
ATOM 6703 C C . MET A 1 857 ? -3.495 7.281 15.522 1.00 98.50 857 MET A C 1
ATOM 6705 O O . MET A 1 857 ? -4.257 8.168 15.136 1.00 98.50 857 MET A O 1
ATOM 6709 N N . VAL A 1 858 ? -2.599 6.709 14.721 1.00 98.44 858 VAL A N 1
ATOM 6710 C CA . VAL A 1 858 ? -2.496 7.009 13.284 1.00 98.44 858 VAL A CA 1
ATOM 6711 C C . VAL A 1 858 ? -3.400 6.048 12.509 1.00 98.44 858 VAL A C 1
ATOM 6713 O O . VAL A 1 858 ? -3.444 4.858 12.815 1.00 98.44 858 VAL A O 1
ATOM 6716 N N . VAL A 1 859 ? -4.150 6.539 11.523 1.00 98.00 859 VAL A N 1
ATOM 6717 C CA . VAL A 1 859 ? -5.066 5.728 10.704 1.00 98.00 859 VAL A CA 1
ATOM 6718 C C . VAL A 1 859 ? -4.779 5.989 9.229 1.00 98.00 859 VAL A C 1
ATOM 6720 O O . VAL A 1 859 ? -5.142 7.036 8.692 1.00 98.00 859 VAL A O 1
ATOM 6723 N N . GLY A 1 860 ? -4.101 5.035 8.593 1.00 94.19 860 GLY A N 1
ATOM 6724 C CA . GLY A 1 860 ? -3.630 5.134 7.214 1.00 94.19 860 GLY A CA 1
ATOM 6725 C C . GLY A 1 860 ? -2.429 4.227 6.945 1.00 94.19 860 GLY A C 1
ATOM 6726 O O . GLY A 1 860 ? -1.735 3.783 7.864 1.00 94.19 860 GLY A O 1
ATOM 6727 N N . ASP A 1 861 ? -2.192 3.952 5.668 1.00 91.06 861 ASP A N 1
ATOM 6728 C CA . ASP A 1 861 ? -1.067 3.155 5.179 1.00 91.06 861 ASP A CA 1
ATOM 6729 C C . ASP A 1 861 ? 0.207 3.994 4.968 1.00 91.06 861 ASP A C 1
ATOM 6731 O O . ASP A 1 861 ? 0.231 5.203 5.214 1.00 91.06 861 ASP A O 1
ATOM 6735 N N . THR A 1 862 ? 1.279 3.352 4.500 1.00 87.94 862 THR A N 1
ATOM 6736 C CA . THR A 1 862 ? 2.562 3.997 4.165 1.00 87.94 862 THR A CA 1
ATOM 6737 C C . THR A 1 862 ? 2.461 5.010 3.019 1.00 87.94 862 THR A C 1
ATOM 6739 O O . THR A 1 862 ? 3.313 5.890 2.893 1.00 87.94 862 THR A O 1
ATOM 6742 N N . GLY A 1 863 ? 1.402 4.938 2.207 1.00 85.19 863 GLY A N 1
ATOM 6743 C CA . GLY A 1 863 ? 1.094 5.932 1.186 1.00 85.19 863 GLY A CA 1
ATOM 6744 C C . GLY A 1 863 ? 0.356 7.158 1.727 1.00 85.19 863 GLY A C 1
ATOM 6745 O O . GLY A 1 863 ? 0.805 8.288 1.563 1.00 85.19 863 GLY A O 1
ATOM 6746 N N . SER A 1 864 ? -0.789 6.937 2.375 1.00 87.81 864 SER A N 1
ATOM 6747 C CA . SER A 1 864 ? -1.715 7.989 2.827 1.00 87.81 864 SER A CA 1
ATOM 6748 C C . SER A 1 864 ? -1.251 8.726 4.080 1.00 87.81 864 SER A C 1
ATOM 6750 O O . SER A 1 864 ? -1.631 9.885 4.259 1.00 87.81 864 SER A O 1
ATOM 6752 N N . MET A 1 865 ? -0.439 8.063 4.912 1.00 92.44 865 MET A N 1
ATOM 6753 C CA . MET A 1 865 ? 0.172 8.572 6.143 1.00 92.44 865 MET A CA 1
ATOM 6754 C C . MET A 1 865 ? 1.633 8.072 6.239 1.00 92.44 865 MET A C 1
ATOM 6756 O O . MET A 1 865 ? 1.912 7.185 7.051 1.00 92.44 865 MET A O 1
ATOM 6760 N N . PRO A 1 866 ? 2.573 8.568 5.411 1.00 91.25 866 PRO A N 1
ATOM 6761 C CA . PRO A 1 866 ? 3.933 8.026 5.329 1.00 91.25 866 PRO A CA 1
ATOM 6762 C C . PRO A 1 866 ? 4.698 8.062 6.656 1.00 91.25 866 PRO A C 1
ATOM 6764 O O . PRO A 1 866 ? 4.505 8.961 7.475 1.00 91.25 866 PRO A O 1
ATOM 6767 N N . PHE A 1 867 ? 5.594 7.094 6.857 1.00 91.81 867 PHE A N 1
ATOM 6768 C CA . PHE A 1 867 ? 6.510 7.094 7.999 1.00 91.81 867 PHE A CA 1
ATOM 6769 C C . PHE A 1 867 ? 7.551 8.218 7.900 1.00 91.81 867 PHE A C 1
ATOM 6771 O O . PHE A 1 867 ? 7.897 8.691 6.816 1.00 91.81 867 PHE A O 1
ATOM 6778 N N . ILE A 1 868 ? 8.084 8.621 9.050 1.00 90.25 868 ILE A N 1
ATOM 6779 C CA . ILE A 1 868 ? 9.112 9.653 9.167 1.00 90.25 868 ILE A CA 1
ATOM 6780 C C . ILE A 1 868 ? 10.479 8.969 9.220 1.00 90.25 868 ILE A C 1
ATOM 6782 O O . ILE A 1 868 ? 10.796 8.273 10.187 1.00 90.25 868 ILE A O 1
ATOM 6786 N N . SER A 1 869 ? 11.298 9.180 8.187 1.00 87.81 869 SER A N 1
ATOM 6787 C CA . SER A 1 869 ? 12.708 8.768 8.195 1.00 87.81 869 SER A CA 1
ATOM 6788 C C . SER A 1 869 ? 13.453 9.466 9.335 1.00 87.81 869 SER A C 1
ATOM 6790 O O . SER A 1 869 ? 13.335 10.679 9.527 1.00 87.81 869 SER A O 1
ATOM 6792 N N . THR A 1 870 ? 14.246 8.701 10.084 1.00 88.00 870 THR A N 1
ATOM 6793 C CA . THR A 1 870 ? 15.148 9.247 11.113 1.00 88.00 870 THR A CA 1
ATOM 6794 C C . THR A 1 870 ? 16.459 9.778 10.524 1.00 88.00 870 THR A C 1
ATOM 6796 O O . THR A 1 870 ? 17.220 10.452 11.217 1.00 88.00 870 THR A O 1
ATOM 6799 N N . GLY A 1 871 ? 16.753 9.452 9.259 1.00 87.44 871 GLY A N 1
ATOM 6800 C CA . GLY A 1 871 ? 18.067 9.631 8.642 1.00 87.44 871 GLY A CA 1
ATOM 6801 C C . GLY A 1 871 ? 19.141 8.640 9.120 1.00 87.44 871 GLY A C 1
ATOM 6802 O O . GLY A 1 871 ? 20.270 8.714 8.633 1.00 87.44 871 GLY A O 1
ATOM 6803 N N . LEU A 1 872 ? 18.821 7.724 10.045 1.00 88.56 872 LEU A N 1
ATOM 6804 C CA . LEU A 1 872 ? 19.718 6.648 10.471 1.00 88.56 872 LEU A CA 1
ATOM 6805 C C . LEU A 1 872 ? 19.668 5.489 9.468 1.00 88.56 872 LEU A C 1
ATOM 6807 O O . LEU A 1 872 ? 18.605 5.128 8.958 1.00 88.56 872 LEU A O 1
ATOM 6811 N N . ILE A 1 873 ? 20.833 4.898 9.201 1.00 88.00 873 ILE A N 1
ATOM 6812 C CA . ILE A 1 873 ? 21.004 3.792 8.255 1.00 88.00 873 ILE A CA 1
ATOM 6813 C C . ILE A 1 873 ? 21.786 2.676 8.945 1.00 88.00 873 ILE A C 1
ATOM 6815 O O . ILE A 1 873 ? 22.877 2.914 9.460 1.00 88.00 873 ILE A O 1
ATOM 6819 N N . GLN A 1 874 ? 21.250 1.459 8.904 1.00 88.31 874 GLN A N 1
ATOM 6820 C CA . GLN A 1 874 ? 21.962 0.236 9.276 1.00 88.31 874 GLN A CA 1
ATOM 6821 C C . GLN A 1 874 ? 22.512 -0.458 8.035 1.00 88.31 874 GLN A C 1
ATOM 6823 O O . GLN A 1 874 ? 21.922 -0.373 6.958 1.00 88.31 874 GLN A O 1
ATOM 6828 N N . LYS A 1 875 ? 23.630 -1.169 8.186 1.00 82.69 875 LYS A N 1
ATOM 6829 C CA . LYS A 1 875 ? 24.275 -1.930 7.113 1.00 82.69 875 LYS A CA 1
ATOM 6830 C C . LYS A 1 875 ? 24.257 -3.417 7.432 1.00 82.69 875 LYS A C 1
ATOM 6832 O O . LYS A 1 875 ? 24.582 -3.807 8.547 1.00 82.69 875 LYS A O 1
ATOM 6837 N N . VAL A 1 876 ? 23.896 -4.230 6.443 1.00 78.25 876 VAL A N 1
ATOM 6838 C CA . VAL A 1 876 ? 24.119 -5.685 6.473 1.00 78.25 876 VAL A CA 1
ATOM 6839 C C . VAL A 1 876 ? 25.532 -5.991 5.969 1.00 78.25 876 VAL A C 1
ATOM 6841 O O . VAL A 1 876 ? 26.234 -6.812 6.550 1.00 78.25 876 VAL A O 1
ATOM 6844 N N . ASP A 1 877 ? 25.955 -5.307 4.899 1.00 73.44 877 ASP A N 1
ATOM 6845 C CA . ASP A 1 877 ? 27.270 -5.449 4.270 1.00 73.44 877 ASP A CA 1
ATOM 6846 C C . ASP A 1 877 ? 27.695 -4.155 3.523 1.00 73.44 877 ASP A C 1
ATOM 6848 O O . ASP A 1 877 ? 27.184 -3.061 3.786 1.00 73.44 877 ASP A O 1
ATOM 6852 N N . GLU A 1 878 ? 28.665 -4.244 2.600 1.00 68.94 878 GLU A N 1
ATOM 6853 C CA . GLU A 1 878 ? 29.132 -3.102 1.791 1.00 68.94 878 GLU A CA 1
ATOM 6854 C C . GLU A 1 878 ? 28.042 -2.495 0.878 1.00 68.94 878 GLU A C 1
ATOM 6856 O O . GLU A 1 878 ? 28.187 -1.353 0.428 1.00 68.94 878 GLU A O 1
ATOM 6861 N N . ILE A 1 879 ? 26.966 -3.239 0.603 1.00 73.94 879 ILE A N 1
ATOM 6862 C CA . ILE A 1 879 ? 25.937 -2.959 -0.403 1.00 73.94 879 ILE A CA 1
ATOM 6863 C C . ILE A 1 879 ? 24.566 -2.783 0.255 1.00 73.94 879 ILE A C 1
ATOM 6865 O O . ILE A 1 879 ? 23.878 -1.817 -0.069 1.00 73.94 879 ILE A O 1
ATOM 6869 N N . MET A 1 880 ? 24.152 -3.686 1.145 1.00 83.62 880 MET A N 1
ATOM 6870 C CA . MET A 1 880 ? 22.789 -3.725 1.677 1.00 83.62 880 MET A CA 1
ATOM 6871 C C . MET A 1 880 ? 22.601 -2.854 2.924 1.00 83.62 880 MET A C 1
ATOM 6873 O O . MET A 1 880 ? 23.350 -2.939 3.900 1.00 83.62 880 MET A O 1
ATOM 6877 N N . GLU A 1 881 ? 21.579 -1.998 2.869 1.00 87.94 881 GLU A N 1
ATOM 6878 C CA . GLU A 1 881 ? 21.286 -0.935 3.830 1.00 87.94 881 GLU A CA 1
ATOM 6879 C C . GLU A 1 881 ? 19.793 -0.926 4.207 1.00 87.94 881 GLU A C 1
ATOM 6881 O O . GLU A 1 881 ? 18.938 -0.945 3.323 1.00 87.94 881 GLU A O 1
ATOM 6886 N N . TYR A 1 882 ? 19.467 -0.790 5.493 1.00 90.25 882 TYR A N 1
ATOM 6887 C CA . TYR A 1 882 ? 18.113 -0.473 5.975 1.00 90.25 882 TYR A CA 1
ATOM 6888 C C . TYR A 1 882 ? 18.050 0.990 6.433 1.00 90.25 882 TYR A C 1
ATOM 6890 O O . TYR A 1 882 ? 19.005 1.495 7.021 1.00 90.25 882 TYR A O 1
ATOM 6898 N N . GLU A 1 883 ? 16.940 1.683 6.168 1.00 90.75 883 GLU A N 1
ATOM 6899 C CA . GLU A 1 883 ? 16.640 2.987 6.778 1.00 90.75 883 GLU A CA 1
ATOM 6900 C C . GLU A 1 883 ? 15.772 2.770 8.015 1.00 90.75 883 GLU A C 1
ATOM 6902 O O . GLU A 1 883 ? 14.747 2.100 7.927 1.00 90.75 883 GLU A O 1
ATOM 6907 N N . ILE A 1 884 ? 16.134 3.387 9.141 1.00 91.44 884 ILE A N 1
ATOM 6908 C CA . ILE A 1 884 ? 15.271 3.386 10.323 1.00 91.44 884 ILE A CA 1
ATOM 6909 C C . ILE A 1 884 ? 14.248 4.512 10.181 1.00 91.44 884 ILE A C 1
ATOM 6911 O O . ILE A 1 884 ? 14.597 5.693 10.053 1.00 91.44 884 ILE A O 1
ATOM 6915 N N . PHE A 1 885 ? 12.975 4.149 10.244 1.00 91.81 885 PHE A N 1
ATOM 6916 C CA . PHE A 1 885 ? 11.845 5.063 10.186 1.00 91.81 885 PHE A CA 1
ATOM 6917 C C . PHE A 1 885 ? 10.950 4.868 11.410 1.00 91.81 885 PHE A C 1
ATOM 6919 O O . PHE A 1 885 ? 10.915 3.798 12.006 1.00 91.81 885 PHE A O 1
ATOM 6926 N N . ARG A 1 886 ? 10.207 5.913 11.770 1.00 92.06 886 ARG A N 1
ATOM 6927 C CA . ARG A 1 886 ? 9.263 5.908 12.893 1.00 92.06 886 ARG A CA 1
ATOM 6928 C C . ARG A 1 886 ? 7.897 6.424 12.466 1.00 92.06 886 ARG A C 1
ATOM 6930 O O . ARG A 1 886 ? 7.760 7.093 11.440 1.00 92.06 886 ARG A O 1
ATOM 6937 N N . ASP A 1 887 ? 6.892 6.177 13.294 1.00 94.19 887 ASP A N 1
ATOM 6938 C CA . ASP A 1 887 ? 5.590 6.827 13.152 1.00 94.19 887 ASP A CA 1
ATOM 6939 C C . ASP A 1 887 ? 5.587 8.272 13.695 1.00 94.19 887 ASP A C 1
ATOM 6941 O O . ASP A 1 887 ? 6.554 8.726 14.322 1.00 94.19 887 ASP A O 1
ATOM 6945 N N . TYR A 1 888 ? 4.494 8.995 13.439 1.00 94.44 888 TYR A N 1
ATOM 6946 C CA . TYR A 1 888 ? 4.237 10.351 13.939 1.00 94.44 888 TYR A CA 1
ATOM 6947 C C . TYR A 1 888 ? 4.290 10.416 15.477 1.00 94.44 888 TYR A C 1
ATOM 6949 O O . TYR A 1 888 ? 3.830 9.501 16.155 1.00 94.44 888 TYR A O 1
ATOM 6957 N N . GLN A 1 889 ? 4.813 11.505 16.049 1.00 91.88 889 GLN A N 1
ATOM 6958 C CA . GLN A 1 889 ? 4.939 11.716 17.499 1.00 91.88 889 GLN A CA 1
ATOM 6959 C C . GLN A 1 889 ? 4.388 13.087 17.937 1.00 91.88 889 GLN A C 1
ATOM 6961 O O . GLN A 1 889 ? 4.351 14.051 17.168 1.00 91.88 889 GLN A O 1
ATOM 6966 N N . LEU A 1 890 ? 3.949 13.166 19.200 1.00 90.56 890 LEU A N 1
ATOM 6967 C CA . LEU A 1 890 ? 3.506 14.401 19.855 1.00 90.56 890 LEU A CA 1
ATOM 6968 C C . LEU A 1 890 ? 4.519 14.837 20.923 1.00 90.56 890 LEU A C 1
ATOM 6970 O O . LEU A 1 890 ? 4.648 14.211 21.977 1.00 90.56 890 LEU A O 1
ATOM 6974 N N . SER A 1 891 ? 5.211 15.938 20.650 1.00 79.50 891 SER A N 1
ATOM 6975 C CA . SER A 1 891 ? 6.224 16.553 21.509 1.00 79.50 891 SER A CA 1
ATOM 6976 C C . SER A 1 891 ? 5.569 17.541 22.474 1.00 79.50 891 SER A C 1
ATOM 6978 O O . SER A 1 891 ? 5.470 18.732 22.191 1.00 79.50 891 SER A O 1
ATOM 6980 N N . LEU A 1 892 ? 5.092 17.040 23.618 1.00 60.38 892 LEU A N 1
ATOM 6981 C CA . LEU A 1 892 ? 4.395 17.853 24.628 1.00 60.38 892 LEU A CA 1
ATOM 6982 C C . LEU A 1 892 ? 5.331 18.611 25.600 1.00 60.38 892 LEU A C 1
ATOM 6984 O O . LEU A 1 892 ? 4.849 19.445 26.362 1.00 60.38 892 LEU A O 1
ATOM 6988 N N . ASP A 1 893 ? 6.643 18.345 25.577 1.00 59.56 893 ASP A N 1
ATOM 6989 C CA . ASP A 1 893 ? 7.663 18.957 26.445 1.00 59.56 893 ASP A CA 1
ATOM 6990 C C . ASP A 1 893 ? 9.003 19.155 25.699 1.00 59.56 893 ASP A C 1
ATOM 6992 O O . ASP A 1 893 ? 9.362 18.356 24.837 1.00 59.56 893 ASP A O 1
ATOM 6996 N N . ASP A 1 894 ? 9.803 20.148 26.117 1.00 51.38 894 ASP A N 1
ATOM 6997 C CA . ASP A 1 894 ? 11.189 20.430 25.663 1.00 51.38 894 ASP A CA 1
ATOM 6998 C C . ASP A 1 894 ? 12.230 19.362 26.125 1.00 51.38 894 ASP A C 1
ATOM 7000 O O . ASP A 1 894 ? 13.392 19.674 26.399 1.00 51.38 894 ASP A O 1
ATOM 7004 N N . GLN A 1 895 ? 11.837 18.094 26.296 1.00 54.62 895 GLN A N 1
ATOM 7005 C CA . GLN A 1 895 ? 12.709 17.026 26.810 1.00 54.62 895 GLN A CA 1
ATOM 7006 C C . GLN A 1 895 ? 12.850 15.864 25.822 1.00 54.62 895 GLN A C 1
ATOM 7008 O O . GLN A 1 895 ? 11.928 15.528 25.092 1.00 54.62 895 GLN A O 1
ATOM 7013 N N . ASN A 1 896 ? 14.012 15.202 25.844 1.00 63.72 896 ASN A N 1
ATOM 7014 C CA . ASN A 1 896 ? 14.398 14.120 24.921 1.00 63.72 896 ASN A CA 1
ATOM 7015 C C . ASN A 1 896 ? 13.637 12.783 25.139 1.00 63.72 896 ASN A C 1
ATOM 7017 O O . ASN A 1 896 ? 14.159 11.713 24.823 1.00 63.72 896 ASN A O 1
ATOM 7021 N N . TYR A 1 897 ? 12.432 12.823 25.707 1.00 77.38 897 TYR A N 1
ATOM 7022 C CA . TYR A 1 897 ? 11.597 11.676 26.067 1.00 77.38 897 TYR A CA 1
ATOM 7023 C C . TYR A 1 897 ? 10.199 11.883 25.485 1.00 77.38 897 TYR A C 1
ATOM 7025 O O . TYR A 1 897 ? 9.694 13.002 25.498 1.00 77.38 897 TYR A O 1
ATOM 7033 N N . SER A 1 898 ? 9.577 10.824 24.964 1.00 81.06 898 SER A N 1
ATOM 7034 C CA . SER A 1 898 ? 8.187 10.925 24.505 1.00 81.06 898 SER A CA 1
ATOM 7035 C C . SER A 1 898 ? 7.239 10.696 25.681 1.00 81.06 898 SER A C 1
ATOM 7037 O O . SER A 1 898 ? 7.431 9.765 26.462 1.00 81.06 898 SER A O 1
ATOM 7039 N N . ASN A 1 899 ? 6.200 11.524 25.777 1.00 86.44 899 ASN A N 1
ATOM 7040 C CA . ASN A 1 899 ? 5.135 11.406 26.778 1.00 86.44 899 ASN A CA 1
ATOM 7041 C C . ASN A 1 899 ? 3.821 10.867 26.181 1.00 86.44 899 ASN A C 1
ATOM 7043 O O . ASN A 1 899 ? 2.822 10.784 26.891 1.00 86.44 899 ASN A O 1
ATOM 7047 N N . VAL A 1 900 ? 3.808 10.515 24.887 1.00 94.25 900 VAL A N 1
ATOM 7048 C CA . VAL A 1 900 ? 2.609 10.080 24.156 1.00 94.25 900 VAL A CA 1
ATOM 7049 C C . VAL A 1 900 ? 2.861 8.737 23.481 1.00 94.25 900 VAL A C 1
ATOM 7051 O O . VAL A 1 900 ? 3.792 8.596 22.689 1.00 94.25 900 VAL A O 1
ATOM 7054 N N . ALA A 1 901 ? 2.008 7.760 23.782 1.00 96.25 901 ALA A N 1
ATOM 7055 C CA . ALA A 1 901 ? 2.063 6.417 23.221 1.00 96.25 901 ALA A CA 1
ATOM 7056 C C . ALA A 1 901 ? 1.425 6.373 21.824 1.00 96.25 901 ALA A C 1
ATOM 7058 O O . ALA A 1 901 ? 0.295 6.833 21.638 1.00 96.25 901 ALA A O 1
ATOM 7059 N N . VAL A 1 902 ? 2.130 5.798 20.849 1.00 97.12 902 VAL A N 1
ATOM 7060 C CA . VAL A 1 902 ? 1.726 5.793 19.434 1.00 97.12 902 VAL A CA 1
ATOM 7061 C C . VAL A 1 902 ? 1.334 4.386 18.980 1.00 97.12 902 VAL A C 1
ATOM 7063 O O . VAL A 1 902 ? 1.928 3.404 19.417 1.00 97.12 902 VAL A O 1
ATOM 7066 N N . GLY A 1 903 ? 0.336 4.278 18.102 1.00 97.50 903 GLY A N 1
ATOM 7067 C CA . GLY A 1 903 ? 0.003 3.027 17.414 1.00 97.50 903 GLY A CA 1
ATOM 7068 C C . GLY A 1 903 ? -0.814 3.265 16.143 1.00 97.50 903 GLY A C 1
ATOM 7069 O O . GLY A 1 903 ? -1.603 4.214 16.076 1.00 97.50 903 GLY A O 1
ATOM 7070 N N . ARG A 1 904 ? -0.613 2.422 15.125 1.00 98.06 904 ARG A N 1
ATOM 7071 C CA . ARG A 1 904 ? -1.189 2.598 13.784 1.00 98.06 904 ARG A CA 1
ATOM 7072 C C . ARG A 1 904 ? -2.278 1.582 13.449 1.00 98.06 904 ARG A C 1
ATOM 7074 O O . ARG A 1 904 ? -2.059 0.375 13.504 1.00 98.06 904 ARG A O 1
ATOM 7081 N N . ILE A 1 905 ? -3.434 2.059 12.995 1.00 97.88 905 ILE A N 1
ATOM 7082 C CA . ILE A 1 905 ? -4.483 1.228 12.392 1.00 97.88 905 ILE A CA 1
ATOM 7083 C C . ILE A 1 905 ? -4.189 1.067 10.895 1.00 97.88 905 ILE A C 1
ATOM 7085 O O . ILE A 1 905 ? -4.475 1.953 10.089 1.00 97.88 905 ILE A O 1
ATOM 7089 N N . MET A 1 906 ? -3.613 -0.083 10.547 1.00 94.88 906 MET A N 1
ATOM 7090 C CA . MET A 1 906 ? -3.292 -0.523 9.187 1.00 94.88 906 MET A CA 1
ATOM 7091 C C . MET A 1 906 ? -3.454 -2.052 9.100 1.00 94.88 906 MET A C 1
ATOM 7093 O O . MET A 1 906 ? -3.277 -2.759 10.092 1.00 94.88 906 MET A O 1
ATOM 7097 N N . ALA A 1 907 ? -3.815 -2.556 7.921 1.00 95.00 907 ALA A N 1
ATOM 7098 C CA . ALA A 1 907 ? -3.900 -3.978 7.579 1.00 95.00 907 ALA A CA 1
ATOM 7099 C C . ALA A 1 907 ? -3.775 -4.132 6.050 1.00 95.00 907 ALA A C 1
ATOM 7101 O O . ALA A 1 907 ? -3.614 -3.131 5.359 1.00 95.00 907 ALA A O 1
ATOM 7102 N N . LEU A 1 908 ? -3.919 -5.350 5.515 1.00 91.88 908 LEU A N 1
ATOM 7103 C CA . LEU A 1 908 ? -3.931 -5.609 4.062 1.00 91.88 908 LEU A CA 1
ATOM 7104 C C . LEU A 1 908 ? -5.167 -5.049 3.329 1.00 91.88 908 LEU A C 1
ATOM 7106 O O . LEU A 1 908 ? -5.175 -4.955 2.107 1.00 91.88 908 LEU A O 1
ATOM 7110 N N . SER A 1 909 ? -6.223 -4.682 4.056 1.00 91.56 909 SER A N 1
ATOM 7111 C CA . SER A 1 909 ? -7.443 -4.092 3.499 1.00 91.56 909 SER A CA 1
ATOM 7112 C C . SER A 1 909 ? -8.146 -3.212 4.539 1.00 91.56 909 SER A C 1
ATOM 7114 O O . SER A 1 909 ? -7.948 -3.388 5.746 1.00 91.56 909 SER A O 1
ATOM 7116 N N . VAL A 1 910 ? -9.034 -2.308 4.102 1.00 92.88 910 VAL A N 1
ATOM 7117 C CA . VAL A 1 910 ? -9.930 -1.575 5.023 1.00 92.88 910 VAL A CA 1
ATOM 7118 C C . VAL A 1 910 ? -10.811 -2.530 5.844 1.00 92.88 910 VAL A C 1
ATOM 7120 O O . VAL A 1 910 ? -11.146 -2.234 6.988 1.00 92.88 910 VAL A O 1
ATOM 7123 N N . TYR A 1 911 ? -11.116 -3.712 5.308 1.00 92.81 911 TYR A N 1
ATOM 7124 C CA . TYR A 1 911 ? -11.910 -4.756 5.959 1.00 92.81 911 TYR A CA 1
ATOM 7125 C C . TYR A 1 911 ? -11.126 -5.466 7.071 1.00 92.81 911 TYR A C 1
ATOM 7127 O O . TYR A 1 911 ? -11.623 -5.617 8.191 1.00 92.81 911 TYR A O 1
ATOM 7135 N N . ASP A 1 912 ? -9.864 -5.811 6.807 1.00 94.44 912 ASP A N 1
ATOM 7136 C CA . ASP A 1 912 ? -8.963 -6.399 7.799 1.00 94.44 912 ASP A CA 1
ATOM 7137 C C . ASP A 1 912 ? -8.582 -5.381 8.891 1.00 94.44 912 ASP A C 1
ATOM 7139 O O . ASP A 1 912 ? -8.481 -5.739 10.066 1.00 94.44 912 ASP A O 1
ATOM 7143 N N . ALA A 1 913 ? -8.479 -4.092 8.552 1.00 96.25 913 ALA A N 1
ATOM 7144 C CA . ALA A 1 913 ? -8.322 -3.017 9.533 1.00 96.25 913 ALA A CA 1
ATOM 7145 C C . ALA A 1 913 ? -9.625 -2.753 10.320 1.00 96.25 913 ALA A C 1
ATOM 7147 O O . ALA A 1 913 ? -9.586 -2.408 11.505 1.00 96.25 913 ALA A O 1
ATOM 7148 N N . SER A 1 914 ? -10.794 -2.977 9.708 1.00 96.06 914 SER A N 1
ATOM 7149 C CA . SER A 1 914 ? -12.084 -2.867 10.391 1.00 96.06 914 SER A CA 1
ATOM 7150 C C . SER A 1 914 ? -12.270 -3.965 11.435 1.00 96.06 914 SER A C 1
ATOM 7152 O O . SER A 1 914 ? -12.642 -3.663 12.569 1.00 96.06 914 SER A O 1
ATOM 7154 N N . GLN A 1 915 ? -11.936 -5.224 11.119 1.00 94.19 915 GLN A N 1
ATOM 7155 C CA . GLN A 1 915 ? -11.993 -6.298 12.117 1.00 94.19 915 GLN A CA 1
ATOM 7156 C C . GLN A 1 915 ? -10.938 -6.134 13.222 1.00 94.19 915 GLN A C 1
ATOM 7158 O O . GLN A 1 915 ? -11.260 -6.418 14.374 1.00 94.19 915 GLN A O 1
ATOM 7163 N N . LEU A 1 916 ? -9.754 -5.577 12.935 1.00 96.00 916 LEU A N 1
ATOM 7164 C CA . LEU A 1 916 ? -8.773 -5.164 13.953 1.00 96.00 916 LEU A CA 1
ATOM 7165 C C . LEU A 1 916 ? -9.402 -4.194 14.971 1.00 96.00 916 LEU A C 1
ATOM 7167 O O . LEU A 1 916 ? -9.394 -4.459 16.180 1.00 96.00 916 LEU A O 1
ATOM 7171 N N . LEU A 1 917 ? -10.010 -3.102 14.493 1.00 96.06 917 LEU A N 1
ATOM 7172 C CA . LEU A 1 917 ? -10.660 -2.114 15.357 1.00 96.06 917 LEU A CA 1
ATOM 7173 C C . LEU A 1 917 ? -11.865 -2.720 16.096 1.00 96.06 917 LEU A C 1
ATOM 7175 O O . LEU A 1 917 ? -11.984 -2.574 17.313 1.00 96.06 917 LEU A O 1
ATOM 7179 N N . ALA A 1 918 ? -12.734 -3.455 15.399 1.00 94.69 918 ALA A N 1
ATOM 7180 C CA . ALA A 1 918 ? -13.926 -4.058 15.989 1.00 94.69 918 ALA A CA 1
ATOM 7181 C C . ALA A 1 918 ? -13.588 -5.104 17.068 1.00 94.69 918 ALA A C 1
ATOM 7183 O O . ALA A 1 918 ? -14.207 -5.091 18.132 1.00 94.69 918 ALA A O 1
ATOM 7184 N N . ARG A 1 919 ? -12.575 -5.960 16.856 1.00 93.56 919 ARG A N 1
ATOM 7185 C CA . ARG A 1 919 ? -12.073 -6.925 17.859 1.00 93.56 919 ARG A CA 1
ATOM 7186 C C . ARG A 1 919 ? -11.512 -6.210 19.083 1.00 93.56 919 ARG A C 1
ATOM 7188 O O . ARG A 1 919 ? -11.801 -6.622 20.203 1.00 93.56 919 ARG A O 1
ATOM 7195 N N . THR A 1 920 ? -10.776 -5.120 18.874 1.00 94.62 920 THR A N 1
ATOM 7196 C CA . THR A 1 920 ? -10.211 -4.284 19.944 1.00 94.62 920 THR A CA 1
ATOM 7197 C C . THR A 1 920 ? -11.309 -3.623 20.786 1.00 94.62 920 THR A C 1
ATOM 7199 O O . THR A 1 920 ? -11.263 -3.672 22.015 1.00 94.62 920 THR A O 1
ATOM 7202 N N . LEU A 1 921 ? -12.344 -3.057 20.154 1.00 93.00 921 LEU A N 1
ATOM 7203 C CA . LEU A 1 921 ? -13.447 -2.388 20.857 1.00 93.00 921 LEU A CA 1
ATOM 7204 C C . LEU A 1 921 ? -14.440 -3.364 21.511 1.00 93.00 921 LEU A C 1
ATOM 7206 O O . LEU A 1 921 ? -15.006 -3.044 22.559 1.00 93.00 921 LEU A O 1
ATOM 7210 N N . ALA A 1 922 ? -14.637 -4.547 20.922 1.00 92.38 922 ALA A N 1
ATOM 7211 C CA . ALA A 1 922 ? -15.484 -5.611 21.458 1.00 92.38 922 ALA A CA 1
ATOM 7212 C C . ALA A 1 922 ? -14.770 -6.502 22.490 1.00 92.38 922 ALA A C 1
ATOM 7214 O O . ALA A 1 922 ? -15.429 -7.324 23.125 1.00 92.38 922 ALA A O 1
ATOM 7215 N N . TYR A 1 923 ? -13.451 -6.359 22.671 1.00 93.75 923 TYR A N 1
ATOM 7216 C CA . TYR A 1 923 ? -12.600 -7.302 23.405 1.00 93.75 923 TYR A CA 1
ATOM 7217 C C . TYR A 1 923 ? -13.173 -7.733 24.762 1.00 93.75 923 TYR A C 1
ATOM 7219 O O . TYR A 1 923 ? -13.240 -8.929 25.042 1.00 93.75 923 TYR A O 1
ATOM 7227 N N . ASP A 1 924 ? -13.647 -6.797 25.589 1.00 90.06 924 ASP A N 1
ATOM 7228 C CA . ASP A 1 924 ? -14.227 -7.089 26.912 1.00 90.06 924 ASP A CA 1
ATOM 7229 C C . ASP A 1 924 ? -15.517 -7.923 26.851 1.00 90.06 924 ASP A C 1
ATOM 7231 O O . ASP A 1 924 ? -15.786 -8.710 27.757 1.00 90.06 924 ASP A O 1
ATOM 7235 N N . GLN A 1 925 ? -16.293 -7.780 25.774 1.00 88.44 925 GLN A N 1
ATOM 7236 C CA . GLN A 1 925 ? -17.561 -8.479 25.535 1.00 88.44 925 GLN A CA 1
ATOM 7237 C C . GLN A 1 925 ? -17.329 -9.927 25.070 1.00 88.44 925 GLN A C 1
ATOM 7239 O O . GLN A 1 925 ? -18.133 -10.817 25.355 1.00 88.44 925 GLN A O 1
ATOM 7244 N N . LEU A 1 926 ? -16.212 -10.177 24.377 1.00 91.31 926 LEU A N 1
ATOM 7245 C CA . LEU A 1 926 ? -15.836 -11.497 23.874 1.00 91.31 926 LEU A CA 1
ATOM 7246 C C . LEU A 1 926 ? -15.454 -12.445 25.020 1.00 91.31 926 LEU A C 1
ATOM 7248 O O . LEU A 1 926 ? -14.782 -12.067 25.983 1.00 91.31 926 LEU A O 1
ATOM 7252 N N . ASN A 1 927 ? -15.856 -13.709 24.898 1.00 86.50 927 ASN A N 1
ATOM 7253 C CA . ASN A 1 927 ? -15.639 -14.742 25.909 1.00 86.50 927 ASN A CA 1
ATOM 7254 C C . ASN A 1 927 ? -14.837 -15.924 25.341 1.00 86.50 927 ASN A C 1
ATOM 7256 O O . ASN A 1 927 ? -14.846 -16.186 24.141 1.00 86.50 927 ASN A O 1
ATOM 7260 N N . GLY A 1 928 ? -14.145 -16.654 26.217 1.00 89.56 928 GLY A N 1
ATOM 7261 C CA . GLY A 1 928 ? -13.425 -17.879 25.865 1.00 89.56 928 GLY A CA 1
ATOM 7262 C C . GLY A 1 928 ? -12.213 -18.133 26.759 1.00 89.56 928 GLY A C 1
ATOM 7263 O O . GLY A 1 928 ? -11.695 -17.220 27.396 1.00 89.56 928 GLY A O 1
ATOM 7264 N N . SER A 1 929 ? -11.751 -19.385 26.800 1.00 91.56 929 SER A N 1
ATOM 7265 C CA . SER A 1 929 ? -10.571 -19.795 27.580 1.00 91.56 929 SER A CA 1
ATOM 7266 C C . SER A 1 929 ? -9.268 -19.156 27.094 1.00 91.56 929 SER A C 1
ATOM 7268 O O . SER A 1 929 ? -8.346 -18.995 27.887 1.00 91.56 929 SER A O 1
ATOM 7270 N N . TRP A 1 930 ? -9.216 -18.750 25.821 1.00 94.81 930 TRP A N 1
ATOM 7271 C CA . TRP A 1 930 ? -8.071 -18.085 25.197 1.00 94.81 930 TRP A CA 1
ATOM 7272 C C . TRP A 1 930 ? -7.593 -16.853 25.980 1.00 94.81 930 TRP A C 1
ATOM 7274 O O . TRP A 1 930 ? -6.389 -16.654 26.082 1.00 94.81 930 TRP A O 1
ATOM 7284 N N . LYS A 1 931 ? -8.502 -16.096 26.622 1.00 95.50 931 LYS A N 1
ATOM 7285 C CA . LYS A 1 931 ? -8.171 -14.914 27.447 1.00 95.50 931 LYS A CA 1
ATOM 7286 C C . LYS A 1 931 ? -7.192 -15.204 28.590 1.00 95.50 931 LYS A C 1
ATOM 7288 O O . LYS A 1 931 ? -6.469 -14.307 29.005 1.00 95.50 931 LYS A O 1
ATOM 7293 N N . SER A 1 932 ? -7.162 -16.433 29.103 1.00 95.44 932 SER A N 1
ATOM 7294 C CA . SER A 1 932 ? -6.257 -16.838 30.186 1.00 95.44 932 SER A CA 1
ATOM 7295 C C . SER A 1 932 ? -4.976 -17.521 29.696 1.00 95.44 932 SER A C 1
ATOM 7297 O O . SER A 1 932 ? -4.185 -17.939 30.536 1.00 95.44 932 SER A O 1
ATOM 7299 N N . ASN A 1 933 ? -4.759 -17.651 28.384 1.00 97.56 933 ASN A N 1
ATOM 7300 C CA . ASN A 1 933 ? -3.622 -18.368 27.803 1.00 97.56 933 ASN A CA 1
ATOM 7301 C C . ASN A 1 933 ? -2.582 -17.401 27.217 1.00 97.56 933 ASN A C 1
ATOM 7303 O O . ASN A 1 933 ? -2.945 -16.366 26.654 1.00 97.56 933 ASN A O 1
ATOM 7307 N N . ALA A 1 934 ? -1.304 -17.772 27.272 1.00 98.19 934 ALA A N 1
ATOM 7308 C CA . ALA A 1 934 ? -0.253 -17.097 26.515 1.00 98.19 934 ALA A CA 1
ATOM 7309 C C . ALA A 1 934 ? 0.747 -18.087 25.905 1.00 98.19 934 ALA A C 1
ATOM 7311 O O . ALA A 1 934 ? 0.920 -19.203 26.401 1.00 98.19 934 ALA A O 1
ATOM 7312 N N . LEU A 1 935 ? 1.439 -17.653 24.854 1.00 98.00 935 LEU A N 1
ATOM 7313 C CA . LEU A 1 935 ? 2.424 -18.437 24.118 1.00 98.00 935 LEU A CA 1
ATOM 7314 C C . LEU A 1 935 ? 3.757 -17.686 24.048 1.00 98.00 935 LEU A C 1
ATOM 7316 O O . LEU A 1 935 ? 3.810 -16.540 23.610 1.00 98.00 935 LEU A O 1
ATOM 7320 N N . VAL A 1 936 ? 4.834 -18.351 24.458 1.00 96.56 936 VAL A N 1
ATOM 7321 C CA . VAL A 1 936 ? 6.215 -17.870 24.336 1.00 96.56 936 VAL A CA 1
ATOM 7322 C C . VAL A 1 936 ? 6.941 -18.793 23.367 1.00 96.56 936 VAL A C 1
ATOM 7324 O O . VAL A 1 936 ? 7.005 -19.998 23.608 1.00 96.56 936 VAL A O 1
ATOM 7327 N N . ILE A 1 937 ? 7.478 -18.240 22.281 1.00 93.88 937 ILE A N 1
ATOM 7328 C CA . ILE A 1 937 ? 8.234 -18.965 21.255 1.00 93.88 937 ILE A CA 1
ATOM 7329 C C . ILE A 1 937 ? 9.651 -18.391 21.208 1.00 93.88 937 ILE A C 1
ATOM 7331 O O . ILE A 1 937 ? 9.824 -17.201 20.958 1.00 93.88 937 ILE A O 1
ATOM 7335 N N . SER A 1 938 ? 10.669 -19.219 21.449 1.00 88.62 938 SER A N 1
ATOM 7336 C CA . SER A 1 938 ? 12.073 -18.789 21.369 1.00 88.62 938 SER A CA 1
ATOM 7337 C C . SER A 1 938 ? 12.992 -19.966 21.049 1.00 88.62 938 SER A C 1
ATOM 7339 O O . SER A 1 938 ? 12.974 -20.983 21.745 1.00 88.62 938 SER A O 1
ATOM 7341 N N . SER A 1 939 ? 13.787 -19.860 19.982 1.00 78.94 939 SER A N 1
ATOM 7342 C CA . SER A 1 939 ? 14.652 -20.953 19.509 1.00 78.94 939 SER A CA 1
ATOM 7343 C C . SER A 1 939 ? 16.062 -20.481 19.116 1.00 78.94 939 SER A C 1
ATOM 7345 O O . SER A 1 939 ? 16.502 -20.767 18.000 1.00 78.94 939 SER A O 1
ATOM 7347 N N . PRO A 1 940 ? 16.788 -19.792 20.021 1.00 68.25 940 PRO A N 1
ATOM 7348 C CA . PRO A 1 940 ? 18.080 -19.194 19.710 1.00 68.25 940 PRO A CA 1
ATOM 7349 C C . PRO A 1 940 ? 19.092 -20.249 19.229 1.00 68.25 940 PRO A C 1
ATOM 7351 O O . PRO A 1 940 ? 19.189 -21.329 19.835 1.00 68.25 940 PRO A O 1
ATOM 7354 N N . PRO A 1 941 ? 19.862 -19.957 18.165 1.00 63.12 941 PRO A N 1
ATOM 7355 C CA . PRO A 1 941 ? 20.795 -20.907 17.572 1.00 63.12 941 PRO A CA 1
ATOM 7356 C C . PRO A 1 941 ? 21.956 -21.234 18.519 1.00 63.12 941 PRO A C 1
ATOM 7358 O O . PRO A 1 941 ? 22.450 -20.391 19.266 1.00 63.12 941 PRO A O 1
ATOM 7361 N N . LEU A 1 942 ? 22.452 -22.475 18.446 1.00 59.06 942 LEU A N 1
ATOM 7362 C CA . LEU A 1 942 ? 23.486 -23.017 19.348 1.00 59.06 942 LEU A CA 1
ATOM 7363 C C . LEU A 1 942 ? 24.836 -22.269 19.318 1.00 59.06 942 LEU A C 1
ATOM 7365 O O . LEU A 1 942 ? 25.691 -22.524 20.168 1.00 59.06 942 LEU A O 1
ATOM 7369 N N . SER A 1 943 ? 25.050 -21.397 18.333 1.00 54.84 943 SER A N 1
ATOM 7370 C CA . SER A 1 943 ? 26.221 -20.527 18.194 1.00 54.84 943 SER A CA 1
ATOM 7371 C C . SER A 1 943 ? 26.232 -19.355 19.181 1.00 54.84 943 SER A C 1
ATOM 7373 O O . SER A 1 943 ? 27.318 -18.896 19.537 1.00 54.84 943 SER A O 1
ATOM 7375 N N . PHE A 1 944 ? 25.067 -18.897 19.650 1.00 58.00 944 PHE A N 1
ATOM 7376 C CA . PHE A 1 944 ? 24.943 -17.767 20.571 1.00 58.00 944 PHE A CA 1
ATOM 7377 C C . PHE A 1 944 ? 24.405 -18.232 21.939 1.00 58.00 944 PHE A C 1
ATOM 7379 O O . PHE A 1 944 ? 23.460 -19.021 22.008 1.00 58.00 944 PHE A O 1
ATOM 7386 N N . PRO A 1 945 ? 25.009 -17.801 23.065 1.00 52.72 945 PRO A N 1
ATOM 7387 C CA . PRO A 1 945 ? 24.555 -18.206 24.392 1.00 52.72 945 PRO A CA 1
ATOM 7388 C C . PRO A 1 945 ? 23.162 -17.635 24.693 1.00 52.72 945 PRO A C 1
ATOM 7390 O O . PRO A 1 945 ? 22.912 -16.452 24.488 1.00 52.72 945 PRO A O 1
ATOM 7393 N N . GLN A 1 946 ? 22.276 -18.491 25.207 1.00 54.84 946 GLN A N 1
ATOM 7394 C CA . GLN A 1 946 ? 20.850 -18.208 25.413 1.00 54.84 946 GLN A CA 1
ATOM 7395 C C . GLN A 1 946 ? 20.604 -16.910 26.192 1.00 54.84 946 GLN A C 1
ATOM 7397 O O . GLN A 1 946 ? 20.993 -16.801 27.360 1.00 54.84 946 GLN A O 1
ATOM 7402 N N . SER A 1 947 ? 19.874 -15.976 25.583 1.00 66.50 947 SER A N 1
ATOM 7403 C CA . SER A 1 947 ? 19.363 -14.810 26.296 1.00 66.50 947 SER A CA 1
ATOM 7404 C C . SER A 1 947 ? 18.273 -15.212 27.306 1.00 66.50 947 SER A C 1
ATOM 7406 O O . SER A 1 947 ? 17.403 -16.035 26.998 1.00 66.50 947 SER A O 1
ATOM 7408 N N . PRO A 1 948 ? 18.273 -14.664 28.538 1.00 75.88 948 PRO A N 1
ATOM 7409 C CA . PRO A 1 948 ? 17.269 -14.984 29.550 1.00 75.88 948 PRO A CA 1
ATOM 7410 C C . PRO A 1 948 ? 15.916 -14.278 29.328 1.00 75.88 948 PRO A C 1
ATOM 7412 O O . PRO A 1 948 ? 15.007 -14.451 30.148 1.00 75.88 948 PRO A O 1
ATOM 7415 N N . ILE A 1 949 ? 15.760 -13.472 28.271 1.00 86.19 949 ILE A N 1
ATOM 7416 C CA . ILE A 1 949 ? 14.589 -12.605 28.073 1.00 86.19 949 ILE A CA 1
ATOM 7417 C C . ILE A 1 949 ? 13.294 -13.394 27.855 1.00 86.19 949 ILE A C 1
ATOM 7419 O O . ILE A 1 949 ? 12.358 -13.213 28.632 1.00 86.19 949 ILE A O 1
ATOM 7423 N N . ALA A 1 950 ? 13.252 -14.365 26.938 1.00 87.50 950 ALA A N 1
ATOM 7424 C CA . ALA A 1 950 ? 12.076 -15.230 26.766 1.00 87.50 950 ALA A CA 1
ATOM 7425 C C . ALA A 1 950 ? 11.710 -16.027 28.042 1.00 87.50 950 ALA A C 1
ATOM 7427 O O . ALA A 1 950 ? 10.553 -16.381 28.267 1.00 87.50 950 ALA A O 1
ATOM 7428 N N . ILE A 1 951 ? 12.683 -16.288 28.927 1.00 88.94 951 ILE A N 1
ATOM 7429 C CA . ILE A 1 951 ? 12.439 -16.911 30.240 1.00 88.94 951 ILE A CA 1
ATOM 7430 C C . ILE A 1 951 ? 11.761 -15.926 31.190 1.00 88.94 951 ILE A C 1
ATOM 7432 O O . ILE A 1 951 ? 10.791 -16.278 31.854 1.00 88.94 951 ILE A O 1
ATOM 7436 N N . SER A 1 952 ? 12.256 -14.692 31.201 1.00 91.62 952 SER A N 1
ATOM 7437 C CA . SER A 1 952 ? 11.740 -13.601 32.021 1.00 91.62 952 SER A CA 1
ATOM 7438 C C . SER A 1 952 ? 10.305 -13.253 31.620 1.00 91.62 952 SER A C 1
ATOM 7440 O O . SER A 1 952 ? 9.436 -13.230 32.481 1.00 91.62 952 SER A O 1
ATOM 7442 N N . ILE A 1 953 ? 10.021 -13.105 30.321 1.00 93.81 953 ILE A N 1
ATOM 7443 C CA . ILE A 1 953 ? 8.671 -12.816 29.808 1.00 93.81 953 ILE A CA 1
ATOM 7444 C C . ILE A 1 953 ? 7.677 -13.920 30.193 1.00 93.81 953 ILE A C 1
ATOM 7446 O O . ILE A 1 953 ? 6.592 -13.619 30.688 1.00 93.81 953 ILE A O 1
ATOM 7450 N N . ARG A 1 954 ? 8.048 -15.202 30.043 1.00 95.25 954 ARG A N 1
ATOM 7451 C CA . ARG A 1 954 ? 7.216 -16.324 30.513 1.00 95.25 954 ARG A CA 1
ATOM 7452 C C . ARG A 1 954 ? 6.879 -16.188 31.996 1.00 95.25 954 ARG A C 1
ATOM 7454 O O . ARG A 1 954 ? 5.724 -16.366 32.372 1.00 95.25 954 ARG A O 1
ATOM 7461 N N . ASP A 1 955 ? 7.874 -15.896 32.827 1.00 95.56 955 ASP A N 1
ATOM 7462 C CA . ASP A 1 955 ? 7.694 -15.828 34.276 1.00 95.56 955 ASP A CA 1
ATOM 7463 C C . ASP A 1 955 ? 6.872 -14.587 34.686 1.00 95.56 955 ASP A C 1
ATOM 7465 O O . ASP A 1 955 ? 6.015 -14.698 35.560 1.00 95.56 955 ASP A O 1
ATOM 7469 N N . TYR A 1 956 ? 6.993 -13.462 33.970 1.00 95.94 956 TYR A N 1
ATOM 7470 C CA . TYR A 1 956 ? 6.123 -12.286 34.136 1.00 95.94 956 TYR A CA 1
ATOM 7471 C C . TYR A 1 956 ? 4.659 -12.605 33.772 1.00 95.94 956 TYR A C 1
ATOM 7473 O O . TYR A 1 956 ? 3.731 -12.262 34.503 1.00 95.94 956 TYR A O 1
ATOM 7481 N N . LEU A 1 957 ? 4.426 -13.324 32.670 1.00 96.81 957 LEU A N 1
ATOM 7482 C CA . LEU A 1 957 ? 3.081 -13.748 32.259 1.00 96.81 957 LEU A CA 1
ATOM 7483 C C . LEU A 1 957 ? 2.473 -14.782 33.235 1.00 96.81 957 LEU A C 1
ATOM 7485 O O . LEU A 1 957 ? 1.260 -14.777 33.461 1.00 96.81 957 LEU A O 1
ATOM 7489 N N . LEU A 1 958 ? 3.299 -15.623 33.870 1.00 97.00 958 LEU A N 1
ATOM 7490 C CA . LEU A 1 958 ? 2.879 -16.508 34.965 1.00 97.00 958 LEU A CA 1
ATOM 7491 C C . LEU A 1 958 ? 2.532 -15.724 36.247 1.00 97.00 958 LEU A C 1
ATOM 7493 O O . LEU A 1 958 ? 1.524 -16.043 36.881 1.00 97.00 958 LEU A O 1
ATOM 7497 N N . ASP A 1 959 ? 3.291 -14.679 36.599 1.00 96.12 959 ASP A N 1
ATOM 7498 C CA . ASP A 1 959 ? 2.974 -13.765 37.713 1.00 96.12 959 ASP A CA 1
ATOM 7499 C C . ASP A 1 959 ? 1.651 -13.007 37.477 1.00 96.12 959 ASP A C 1
ATOM 7501 O O . ASP A 1 959 ? 0.858 -12.827 38.405 1.00 96.12 959 ASP A O 1
ATOM 7505 N N . ALA A 1 960 ? 1.350 -12.643 36.223 1.00 95.81 960 ALA A N 1
ATOM 7506 C CA . ALA A 1 960 ? 0.044 -12.116 35.806 1.00 95.81 960 ALA A CA 1
ATOM 7507 C C . ALA A 1 960 ? -1.106 -13.143 35.921 1.00 95.81 960 ALA A C 1
ATOM 7509 O O . ALA A 1 960 ? -2.280 -12.800 35.765 1.00 95.81 960 ALA A O 1
ATOM 7510 N N . GLY A 1 961 ? -0.802 -14.412 36.214 1.00 96.25 961 GLY A N 1
ATOM 7511 C CA . GLY A 1 961 ? -1.770 -15.495 36.374 1.00 96.25 961 GLY A CA 1
ATOM 7512 C C . GLY A 1 961 ? -2.233 -16.151 35.071 1.00 96.25 961 GLY A C 1
ATOM 7513 O O . GLY A 1 961 ? -3.259 -16.833 35.088 1.00 96.25 961 GLY A O 1
ATOM 7514 N N . LEU A 1 962 ? -1.522 -15.949 33.956 1.00 97.00 962 LEU A N 1
ATOM 7515 C CA . LEU A 1 962 ? -1.819 -16.604 32.679 1.00 97.00 962 LEU A CA 1
ATOM 7516 C C . LEU A 1 962 ? -1.286 -18.046 32.651 1.00 97.00 962 LEU A C 1
ATOM 7518 O O . LEU A 1 962 ? -0.304 -18.396 33.303 1.00 97.00 962 LEU A O 1
ATOM 7522 N N . VAL A 1 963 ? -1.924 -18.894 31.848 1.00 97.44 963 VAL A N 1
ATOM 7523 C CA . VAL A 1 963 ? -1.457 -20.243 31.519 1.00 97.44 963 VAL A CA 1
ATOM 7524 C C . VAL A 1 963 ? -0.518 -20.135 30.321 1.00 97.44 963 VAL A C 1
ATOM 7526 O O . VAL A 1 963 ? -0.964 -20.050 29.178 1.00 97.44 963 VAL A O 1
ATOM 7529 N N . VAL A 1 964 ? 0.788 -20.106 30.587 1.00 97.50 964 VAL A N 1
ATOM 7530 C CA . VAL A 1 964 ? 1.804 -19.896 29.547 1.00 97.50 964 VAL A CA 1
ATOM 7531 C C . VAL A 1 964 ? 2.292 -21.227 28.969 1.00 97.50 964 VAL A C 1
ATOM 7533 O O . VAL A 1 964 ? 2.819 -22.070 29.700 1.00 97.50 964 VAL A O 1
ATOM 7536 N N . LYS A 1 965 ? 2.174 -21.411 27.648 1.00 97.31 965 LYS A N 1
ATOM 7537 C CA . LYS A 1 965 ? 2.907 -22.444 26.906 1.00 97.31 965 LYS A CA 1
ATOM 7538 C C . LYS A 1 965 ? 4.242 -21.869 26.435 1.00 97.31 965 LYS A C 1
ATOM 7540 O O . LYS A 1 965 ? 4.293 -20.874 25.726 1.00 97.31 965 LYS A O 1
ATOM 7545 N N . ASP A 1 966 ? 5.316 -22.537 26.829 1.00 94.44 966 ASP A N 1
ATOM 7546 C CA . ASP A 1 966 ? 6.705 -22.230 26.480 1.00 94.44 966 ASP A CA 1
ATOM 7547 C C . ASP A 1 966 ? 7.139 -23.201 25.360 1.00 94.44 966 ASP A C 1
ATOM 7549 O O . ASP A 1 966 ? 7.071 -24.416 25.566 1.00 94.44 966 ASP A O 1
ATOM 7553 N N . LEU A 1 967 ? 7.498 -22.709 24.170 1.00 92.38 967 LEU A N 1
ATOM 7554 C CA . LEU A 1 967 ? 7.980 -23.487 23.015 1.00 92.38 967 LEU A CA 1
ATOM 7555 C C . LEU A 1 967 ? 9.431 -23.106 22.713 1.00 92.38 967 LEU A C 1
ATOM 7557 O O . LEU A 1 967 ? 9.705 -21.953 22.377 1.00 92.38 967 LEU A O 1
ATOM 7561 N N . ARG A 1 968 ? 10.360 -24.068 22.810 1.00 86.38 968 ARG A N 1
ATOM 7562 C CA . ARG A 1 968 ? 11.794 -23.824 22.574 1.00 86.38 968 ARG A CA 1
ATOM 7563 C C . ARG A 1 968 ? 12.511 -24.988 21.918 1.00 86.38 968 ARG A C 1
ATOM 7565 O O . ARG A 1 968 ? 12.134 -26.139 22.132 1.00 86.38 968 ARG A O 1
ATOM 7572 N N . TYR A 1 969 ? 13.589 -24.680 21.198 1.00 81.19 969 TYR A N 1
ATOM 7573 C CA . TYR A 1 969 ? 14.466 -25.658 20.546 1.00 81.19 969 TYR A CA 1
ATOM 7574 C C . TYR A 1 969 ? 13.641 -26.666 19.729 1.00 81.19 969 TYR A C 1
ATOM 7576 O O . TYR A 1 969 ? 12.834 -26.263 18.898 1.00 81.19 969 TYR A O 1
ATOM 7584 N N . GLU A 1 970 ? 13.778 -27.967 19.977 1.00 83.00 970 GLU A N 1
ATOM 7585 C CA . GLU A 1 970 ? 13.017 -29.037 19.316 1.00 83.00 970 GLU A CA 1
ATOM 7586 C C . GLU A 1 970 ? 11.479 -28.969 19.480 1.00 83.00 970 GLU A C 1
ATOM 7588 O O . GLU A 1 970 ? 10.767 -29.619 18.718 1.00 83.00 970 GLU A O 1
ATOM 7593 N N . GLU A 1 971 ? 10.930 -28.172 20.410 1.00 87.00 971 GLU A N 1
ATOM 7594 C CA . GLU A 1 971 ? 9.478 -27.928 20.483 1.00 87.00 971 GLU A CA 1
ATOM 7595 C C . GLU A 1 971 ? 9.001 -26.759 19.602 1.00 87.00 971 GLU A C 1
ATOM 7597 O O . GLU A 1 971 ? 7.843 -26.755 19.177 1.00 87.00 971 GLU A O 1
ATOM 7602 N N . ALA A 1 972 ? 9.864 -25.784 19.296 1.00 88.56 972 ALA A N 1
ATOM 7603 C CA . ALA A 1 972 ? 9.529 -24.584 18.521 1.00 88.56 972 ALA A CA 1
ATOM 7604 C C . ALA A 1 972 ? 9.428 -24.889 17.013 1.00 88.56 972 ALA A C 1
ATOM 7606 O O . ALA A 1 972 ? 10.205 -24.411 16.200 1.00 88.56 972 ALA A O 1
ATOM 7607 N N . THR A 1 973 ? 8.471 -25.731 16.644 1.00 89.94 973 THR A N 1
ATOM 7608 C CA . THR A 1 973 ? 8.225 -26.195 15.269 1.00 89.94 973 THR A CA 1
ATOM 7609 C C . THR A 1 973 ? 7.002 -25.504 14.679 1.00 89.94 973 THR A C 1
ATOM 7611 O O . THR A 1 973 ? 6.079 -25.156 15.424 1.00 89.94 973 THR A O 1
ATOM 7614 N N . TYR A 1 974 ? 6.952 -25.365 13.349 1.00 90.06 974 TYR A N 1
ATOM 7615 C CA . TYR A 1 974 ? 5.798 -24.819 12.621 1.00 90.06 974 TYR A CA 1
ATOM 7616 C C . TYR A 1 974 ? 4.462 -25.407 13.112 1.00 90.06 974 TYR A C 1
ATOM 7618 O O . TYR A 1 974 ? 3.565 -24.679 13.550 1.00 90.06 974 TYR A O 1
ATOM 7626 N N . GLN A 1 975 ? 4.376 -26.741 13.156 1.00 89.38 975 GLN A N 1
ATOM 7627 C CA . GLN A 1 975 ? 3.180 -27.472 13.581 1.00 89.38 975 GLN A CA 1
ATOM 7628 C C . GLN A 1 975 ? 2.747 -27.137 15.018 1.00 89.38 975 GLN A C 1
ATOM 7630 O O . GLN A 1 975 ? 1.549 -27.028 15.290 1.00 89.38 975 GLN A O 1
ATOM 7635 N N . GLN A 1 976 ? 3.691 -26.968 15.953 1.00 92.00 976 GLN A N 1
ATOM 7636 C CA . GLN A 1 976 ? 3.357 -26.617 17.336 1.00 92.00 976 GLN A CA 1
ATOM 7637 C C . GLN A 1 976 ? 2.957 -25.146 17.476 1.00 92.00 976 GLN A C 1
ATOM 7639 O O . GLN A 1 976 ? 1.967 -24.873 18.154 1.00 92.00 976 GLN A O 1
ATOM 7644 N N . ALA A 1 977 ? 3.654 -24.219 16.815 1.00 93.12 977 ALA A N 1
ATOM 7645 C CA . ALA A 1 977 ? 3.321 -22.794 16.842 1.00 93.12 977 ALA A CA 1
ATOM 7646 C C . ALA A 1 977 ? 1.902 -22.539 16.299 1.00 93.12 977 ALA A C 1
ATOM 7648 O O . ALA A 1 977 ? 1.052 -22.002 17.016 1.00 93.12 977 ALA A O 1
ATOM 7649 N N . VAL A 1 978 ? 1.605 -23.024 15.086 1.00 93.50 978 VAL A N 1
ATOM 7650 C CA . VAL A 1 978 ? 0.272 -22.926 14.462 1.00 93.50 978 VAL A CA 1
ATOM 7651 C C . VAL A 1 978 ? -0.806 -23.585 15.318 1.00 93.50 978 VAL A C 1
ATOM 7653 O O . VAL A 1 978 ? -1.869 -23.000 15.534 1.00 93.50 978 VAL A O 1
ATOM 7656 N N . SER A 1 979 ? -0.536 -24.777 15.859 1.00 94.00 979 SER A N 1
ATOM 7657 C CA . SER A 1 979 ? -1.489 -25.479 16.722 1.00 94.00 979 SER A CA 1
ATOM 7658 C C . SER A 1 979 ? -1.797 -24.691 17.998 1.00 94.00 979 SER A C 1
ATOM 7660 O O . SER A 1 979 ? -2.964 -24.568 18.367 1.00 94.00 979 SER A O 1
ATOM 7662 N N . GLN A 1 980 ? -0.802 -24.100 18.667 1.00 95.69 980 GLN A N 1
ATOM 7663 C CA . GLN A 1 980 ? -1.061 -23.290 19.862 1.00 95.69 980 GLN A CA 1
ATOM 7664 C C . GLN A 1 980 ? -1.842 -22.008 19.538 1.00 95.69 980 GLN A C 1
ATOM 7666 O O . GLN A 1 980 ? -2.751 -21.661 20.293 1.00 95.69 980 GLN A O 1
ATOM 7671 N N . MET A 1 981 ? -1.545 -21.332 18.425 1.00 95.69 981 MET A N 1
ATOM 7672 C CA . MET A 1 981 ? -2.218 -20.082 18.049 1.00 95.69 981 MET A CA 1
ATOM 7673 C C . MET A 1 981 ? -3.673 -20.300 17.601 1.00 95.69 981 MET A C 1
ATOM 7675 O O . MET A 1 981 ? -4.571 -19.650 18.137 1.00 95.69 981 MET A O 1
ATOM 7679 N N . ASN A 1 982 ? -3.946 -21.287 16.738 1.00 92.50 982 ASN A N 1
ATOM 7680 C CA . ASN A 1 982 ? -5.317 -21.637 16.323 1.00 92.50 982 ASN A CA 1
ATOM 7681 C C . ASN A 1 982 ? -6.186 -22.205 17.467 1.00 92.50 982 ASN A C 1
ATOM 7683 O O . ASN A 1 982 ? -7.412 -22.145 17.395 1.00 92.50 982 ASN A O 1
ATOM 7687 N N . ASN A 1 983 ? -5.590 -22.734 18.545 1.00 92.69 983 ASN A N 1
ATOM 7688 C CA . ASN A 1 983 ? -6.331 -23.114 19.760 1.00 92.69 983 ASN A CA 1
ATOM 7689 C C . ASN A 1 983 ? -6.689 -21.913 20.670 1.00 92.69 983 ASN A C 1
ATOM 7691 O O . ASN A 1 983 ? -7.421 -22.084 21.648 1.00 92.69 983 ASN A O 1
ATOM 7695 N N . GLY A 1 984 ? -6.225 -20.704 20.337 1.00 93.81 984 GLY A N 1
ATOM 7696 C CA . GLY A 1 984 ? -6.599 -19.449 20.984 1.00 93.81 984 GLY A CA 1
ATOM 7697 C C . GLY A 1 984 ? -5.679 -19.038 22.138 1.00 93.81 984 GLY A C 1
ATOM 7698 O O . GLY A 1 984 ? -5.687 -19.636 23.219 1.00 93.81 984 GLY A O 1
ATOM 7699 N N . GLN A 1 985 ? -4.955 -17.941 21.914 1.00 96.94 985 GLN A N 1
ATOM 7700 C CA . GLN A 1 985 ? -4.090 -17.255 22.878 1.00 96.94 985 GLN A CA 1
ATOM 7701 C C . GLN A 1 985 ? -4.609 -15.834 23.154 1.00 96.94 985 GLN A C 1
ATOM 7703 O O . GLN A 1 985 ? -5.372 -15.284 22.361 1.00 96.94 985 GLN A O 1
ATOM 7708 N N . ASN A 1 986 ? -4.187 -15.231 24.265 1.00 97.06 986 ASN A N 1
ATOM 7709 C CA . ASN A 1 986 ? -4.382 -13.805 24.553 1.00 97.06 986 ASN A CA 1
ATOM 7710 C C . ASN A 1 986 ? -3.123 -12.980 24.250 1.00 97.06 986 ASN A C 1
ATOM 7712 O O . ASN A 1 986 ? -3.202 -11.832 23.824 1.00 97.06 986 ASN A O 1
ATOM 7716 N N . ILE A 1 987 ? -1.953 -13.572 24.487 1.00 98.25 987 ILE A N 1
ATOM 7717 C CA . ILE A 1 987 ? -0.645 -12.952 24.283 1.00 98.25 987 ILE A CA 1
ATOM 7718 C C . ILE A 1 987 ? 0.251 -13.980 23.593 1.00 98.25 987 ILE A C 1
ATOM 7720 O O . ILE A 1 987 ? 0.344 -15.120 24.050 1.00 98.25 987 ILE A O 1
ATOM 7724 N N . VAL A 1 988 ? 0.907 -13.579 22.507 1.00 98.00 988 VAL A N 1
ATOM 7725 C CA . VAL A 1 988 ? 1.928 -14.364 21.809 1.00 98.00 988 VAL A CA 1
ATOM 7726 C C . VAL A 1 988 ? 3.189 -13.520 21.700 1.00 98.00 988 VAL A C 1
ATOM 7728 O O . VAL A 1 988 ? 3.134 -12.406 21.186 1.00 98.00 988 VAL A O 1
ATOM 7731 N N . THR A 1 989 ? 4.320 -14.057 22.153 1.00 96.38 989 THR A N 1
ATOM 7732 C CA . THR A 1 989 ? 5.637 -13.446 21.949 1.00 96.38 989 THR A CA 1
ATOM 7733 C C . THR A 1 989 ? 6.562 -14.392 21.198 1.00 96.38 989 THR A C 1
ATOM 7735 O O . THR A 1 989 ? 6.628 -15.588 21.499 1.00 96.38 989 THR A O 1
ATOM 7738 N N . PHE A 1 990 ? 7.306 -13.828 20.256 1.00 94.12 990 PHE A N 1
ATOM 7739 C CA . PHE A 1 990 ? 8.368 -14.475 19.502 1.00 94.12 990 PHE A CA 1
ATOM 7740 C C . PHE A 1 990 ? 9.708 -13.777 19.789 1.00 94.12 990 PHE A C 1
ATOM 7742 O O . PHE A 1 990 ? 9.738 -12.561 19.958 1.00 94.12 990 PHE A O 1
ATOM 7749 N N . ASN A 1 991 ? 10.783 -14.557 19.919 1.00 89.94 991 ASN A N 1
ATOM 7750 C CA . ASN A 1 991 ? 12.159 -14.105 20.165 1.00 89.94 991 ASN A CA 1
ATOM 7751 C C . ASN A 1 991 ? 13.118 -15.073 19.442 1.00 89.94 991 ASN A C 1
ATOM 7753 O O . ASN A 1 991 ? 13.412 -16.158 19.956 1.00 89.94 991 ASN A O 1
ATOM 7757 N N . ASN A 1 992 ? 13.522 -14.730 18.216 1.00 87.38 992 ASN A N 1
ATOM 7758 C CA . ASN A 1 992 ? 14.531 -15.436 17.411 1.00 87.38 992 ASN A CA 1
ATOM 7759 C C . ASN A 1 992 ? 14.876 -14.603 16.155 1.00 87.38 992 ASN A C 1
ATOM 7761 O O . ASN A 1 992 ? 14.484 -13.449 16.046 1.00 87.38 992 ASN A O 1
ATOM 7765 N N . HIS A 1 993 ? 15.556 -15.185 15.164 1.00 87.75 993 HIS A N 1
ATOM 7766 C CA . HIS A 1 993 ? 15.654 -14.584 13.829 1.00 87.75 993 HIS A CA 1
ATOM 7767 C C . HIS A 1 993 ? 14.288 -14.455 13.131 1.00 87.75 993 HIS A C 1
ATOM 7769 O O . HIS A 1 993 ? 13.419 -15.317 13.271 1.00 87.75 993 HIS A O 1
ATOM 7775 N N . GLY A 1 994 ? 14.135 -13.421 12.307 1.00 90.44 994 GLY A N 1
ATOM 7776 C CA . GLY A 1 994 ? 12.997 -13.219 11.414 1.00 90.44 994 GLY A CA 1
ATOM 7777 C C . GLY A 1 994 ? 13.405 -12.435 10.167 1.00 90.44 994 GLY A C 1
ATOM 7778 O O . GLY A 1 994 ? 14.542 -11.967 10.068 1.00 90.44 994 GLY A O 1
ATOM 7779 N N . SER A 1 995 ? 12.468 -12.330 9.233 1.00 92.50 995 SER A N 1
ATOM 7780 C CA . SER A 1 995 ? 12.503 -11.437 8.071 1.00 92.50 995 SER A CA 1
ATOM 7781 C C . SER A 1 995 ? 11.113 -10.818 7.876 1.00 92.50 995 SER A C 1
ATOM 7783 O O . SER A 1 995 ? 10.168 -11.177 8.584 1.00 92.50 995 SER A O 1
ATOM 7785 N N . GLU A 1 996 ? 10.969 -9.901 6.920 1.00 93.00 996 GLU A N 1
ATOM 7786 C CA . GLU A 1 996 ? 9.703 -9.245 6.563 1.00 93.00 996 GLU A CA 1
ATOM 7787 C C . GLU A 1 996 ? 8.538 -10.231 6.384 1.00 93.00 996 GLU A C 1
ATOM 7789 O O . GLU A 1 996 ? 7.396 -9.913 6.719 1.00 93.00 996 GLU A O 1
ATOM 7794 N N . ASP A 1 997 ? 8.842 -11.425 5.874 1.00 93.06 997 ASP A N 1
ATOM 7795 C CA . ASP A 1 997 ? 7.897 -12.458 5.466 1.00 93.06 997 ASP A CA 1
ATOM 7796 C C . ASP A 1 997 ? 7.735 -13.618 6.455 1.00 93.06 997 ASP A C 1
ATOM 7798 O O . ASP A 1 997 ? 6.798 -14.402 6.298 1.00 93.06 997 ASP A O 1
ATOM 7802 N N . GLN A 1 998 ? 8.608 -13.784 7.459 1.00 93.31 998 GLN A N 1
ATOM 7803 C CA . GLN A 1 998 ? 8.555 -14.975 8.316 1.00 93.31 998 GLN A CA 1
ATOM 7804 C C . GLN A 1 998 ? 9.181 -14.843 9.709 1.00 93.31 998 GLN A C 1
ATOM 7806 O O . GLN A 1 998 ? 10.124 -14.094 9.960 1.00 93.31 998 GLN A O 1
ATOM 7811 N N . TRP A 1 999 ? 8.705 -15.702 10.609 1.00 94.12 999 TRP A N 1
ATOM 7812 C CA . TRP A 1 999 ? 9.375 -16.031 11.865 1.00 94.12 999 TRP A CA 1
ATOM 7813 C C . TRP A 1 999 ? 10.283 -17.255 11.682 1.00 94.12 999 TRP A C 1
ATOM 7815 O O . TRP A 1 999 ? 9.818 -18.330 11.286 1.00 94.12 999 TRP A O 1
ATOM 7825 N N . GLY A 1 1000 ? 11.569 -17.116 12.013 1.00 90.75 1000 GLY A N 1
ATOM 7826 C CA . GLY A 1 1000 ? 12.528 -18.218 12.086 1.00 90.75 1000 GLY A CA 1
ATOM 7827 C C . GLY A 1 1000 ? 12.283 -19.072 13.329 1.00 90.75 1000 GLY A C 1
ATOM 7828 O O . GLY A 1 1000 ? 12.555 -18.660 14.456 1.00 90.75 1000 GLY A O 1
ATOM 7829 N N . LEU A 1 1001 ? 11.748 -20.275 13.143 1.00 89.88 1001 LEU A N 1
ATOM 7830 C CA . LEU A 1 1001 ? 11.419 -21.192 14.229 1.00 89.88 1001 LEU A CA 1
ATOM 7831 C C . LEU A 1 1001 ? 12.642 -22.060 14.584 1.00 89.88 1001 LEU A C 1
ATOM 7833 O O . LEU A 1 1001 ? 13.693 -21.527 14.930 1.00 89.88 1001 LEU A O 1
ATOM 7837 N N . SER A 1 1002 ? 12.524 -23.389 14.568 1.00 85.25 1002 SER A N 1
ATOM 7838 C CA . SER A 1 1002 ? 13.600 -24.290 14.992 1.00 85.25 1002 SER A CA 1
ATOM 7839 C C . SER A 1 1002 ? 14.345 -24.932 13.826 1.00 85.25 1002 SER A C 1
ATOM 7841 O O . SER A 1 1002 ? 13.801 -25.794 13.129 1.00 85.25 1002 SER A O 1
ATOM 7843 N N . ASP A 1 1003 ? 15.636 -24.608 13.700 1.00 76.88 1003 ASP A N 1
ATOM 7844 C CA . ASP A 1 1003 ? 16.597 -25.248 12.782 1.00 76.88 1003 ASP A CA 1
ATOM 7845 C C . ASP A 1 1003 ? 16.578 -26.783 12.872 1.00 76.88 1003 ASP A C 1
ATOM 7847 O O . ASP A 1 1003 ? 16.766 -27.491 11.881 1.00 76.88 1003 ASP A O 1
ATOM 7851 N N . TRP A 1 1004 ? 16.311 -27.315 14.072 1.00 72.38 1004 TRP A N 1
ATOM 7852 C CA . TRP A 1 1004 ? 16.253 -28.751 14.354 1.00 72.38 1004 TRP A CA 1
ATOM 7853 C C . TRP A 1 1004 ? 15.133 -29.454 13.574 1.00 72.38 1004 TRP A C 1
ATOM 7855 O O . TRP A 1 1004 ? 15.178 -30.672 13.402 1.00 72.38 1004 TRP A O 1
ATOM 7865 N N . SER A 1 1005 ? 14.135 -28.699 13.106 1.00 68.56 1005 SER A N 1
ATOM 7866 C CA . SER A 1 1005 ? 12.965 -29.225 12.409 1.00 68.56 1005 SER A CA 1
ATOM 7867 C C . SER A 1 1005 ? 13.179 -29.424 10.902 1.00 68.56 1005 SER A C 1
ATOM 7869 O O . SER A 1 1005 ? 12.410 -30.174 10.307 1.00 68.56 1005 SER A O 1
ATOM 7871 N N . MET A 1 1006 ? 14.203 -28.790 10.302 1.00 64.81 1006 MET A N 1
ATOM 7872 C CA . MET A 1 1006 ? 14.684 -28.836 8.896 1.00 64.81 1006 MET A CA 1
ATOM 7873 C C . MET A 1 1006 ? 13.691 -28.642 7.725 1.00 64.81 1006 MET A C 1
ATOM 7875 O O . MET A 1 1006 ? 14.095 -28.133 6.686 1.00 64.81 1006 MET A O 1
ATOM 7879 N N . MET A 1 1007 ? 12.439 -29.082 7.842 1.00 63.56 1007 MET A N 1
ATOM 7880 C CA . MET A 1 1007 ? 11.346 -28.898 6.873 1.00 63.56 1007 MET A CA 1
ATOM 7881 C C . MET A 1 1007 ? 10.208 -28.029 7.441 1.00 63.56 1007 MET A C 1
ATOM 7883 O O . MET A 1 1007 ? 9.401 -27.517 6.680 1.00 63.56 1007 MET A O 1
ATOM 7887 N N . ASP A 1 1008 ? 10.168 -27.862 8.768 1.00 72.75 1008 ASP A N 1
ATOM 7888 C CA . ASP A 1 1008 ? 9.138 -27.147 9.548 1.00 72.75 1008 ASP A CA 1
ATOM 7889 C C . ASP A 1 1008 ? 9.766 -25.987 10.368 1.00 72.75 1008 ASP A C 1
ATOM 7891 O O . ASP A 1 1008 ? 9.342 -25.683 11.490 1.00 72.75 1008 ASP A O 1
ATOM 7895 N N . SER A 1 1009 ? 10.856 -25.400 9.859 1.00 83.94 1009 SER A N 1
ATOM 7896 C CA . SER A 1 1009 ? 11.726 -24.456 10.581 1.00 83.94 1009 SER A CA 1
ATOM 7897 C C . SER A 1 1009 ? 11.337 -22.979 10.454 1.00 83.94 1009 SER A C 1
ATOM 7899 O O . SER A 1 1009 ? 11.997 -22.149 11.071 1.00 83.94 1009 SER A O 1
ATOM 7901 N N . THR A 1 1010 ? 10.285 -22.622 9.711 1.00 89.12 1010 THR A N 1
ATOM 7902 C CA . THR A 1 1010 ? 9.800 -21.233 9.593 1.00 89.12 1010 THR A CA 1
ATOM 7903 C C . THR A 1 1010 ? 8.271 -21.148 9.620 1.00 89.12 1010 THR A C 1
ATOM 7905 O O . THR A 1 1010 ? 7.564 -22.134 9.395 1.00 89.12 1010 THR A O 1
ATOM 7908 N N . LEU A 1 1011 ? 7.750 -19.963 9.940 1.00 92.75 1011 LEU A N 1
ATOM 7909 C CA . LEU A 1 1011 ? 6.335 -19.604 9.840 1.00 92.75 1011 LEU A CA 1
ATOM 7910 C C . LEU A 1 1011 ? 6.225 -18.358 8.958 1.00 92.75 1011 LEU A C 1
ATOM 7912 O O . LEU A 1 1011 ? 6.556 -17.266 9.412 1.00 92.75 1011 LEU A O 1
ATOM 7916 N N . THR A 1 1012 ? 5.787 -18.540 7.714 1.00 92.44 1012 THR A N 1
ATOM 7917 C CA . THR A 1 1012 ? 5.683 -17.479 6.704 1.00 92.44 1012 THR A CA 1
ATOM 7918 C C . THR A 1 1012 ? 4.361 -16.716 6.788 1.00 92.44 1012 THR A C 1
ATOM 7920 O O . THR A 1 1012 ? 3.378 -17.200 7.356 1.00 92.44 1012 THR A O 1
ATOM 7923 N N . ALA A 1 1013 ? 4.313 -15.543 6.162 1.00 91.25 1013 ALA A N 1
ATOM 7924 C CA . ALA A 1 1013 ? 3.131 -14.708 6.011 1.00 91.25 1013 ALA A CA 1
ATOM 7925 C C . ALA A 1 1013 ? 1.944 -15.495 5.435 1.00 91.25 1013 ALA A C 1
ATOM 7927 O O . ALA A 1 1013 ? 0.854 -15.456 6.000 1.00 91.25 1013 ALA A O 1
ATOM 7928 N N . ASP A 1 1014 ? 2.160 -16.291 4.384 1.00 85.38 1014 ASP A N 1
ATOM 7929 C CA . ASP A 1 1014 ? 1.140 -17.177 3.804 1.00 85.38 1014 ASP A CA 1
ATOM 7930 C C . ASP A 1 1014 ? 0.591 -18.199 4.809 1.00 85.38 1014 ASP A C 1
ATOM 7932 O O . ASP A 1 1014 ? -0.625 -18.340 4.944 1.00 85.38 1014 ASP A O 1
ATOM 7936 N N . HIS A 1 1015 ? 1.459 -18.854 5.588 1.00 89.94 1015 HIS A N 1
ATOM 7937 C CA . HIS A 1 1015 ? 1.006 -19.752 6.653 1.00 89.94 1015 HIS A CA 1
ATOM 7938 C C . HIS A 1 1015 ? 0.198 -19.016 7.736 1.00 89.94 1015 HIS A C 1
ATOM 7940 O O . HIS A 1 1015 ? -0.714 -19.602 8.319 1.00 89.94 1015 HIS A O 1
ATOM 7946 N N . VAL A 1 1016 ? 0.507 -17.742 8.013 1.00 93.88 1016 VAL A N 1
ATOM 7947 C CA . VAL A 1 1016 ? -0.256 -16.910 8.958 1.00 93.88 1016 VAL A CA 1
ATOM 7948 C C . VAL A 1 1016 ? -1.609 -16.483 8.373 1.00 93.88 1016 VAL A C 1
ATOM 7950 O O . VAL A 1 1016 ? -2.604 -16.515 9.097 1.00 93.88 1016 VAL A O 1
ATOM 7953 N N . LYS A 1 1017 ? -1.698 -16.171 7.071 1.00 89.31 1017 LYS A N 1
ATOM 7954 C CA . LYS A 1 1017 ? -2.958 -15.828 6.372 1.00 89.31 1017 LYS A CA 1
ATOM 7955 C C . LYS A 1 1017 ? -3.999 -16.962 6.410 1.00 89.31 1017 LYS A C 1
ATOM 7957 O O . LYS A 1 1017 ? -5.195 -16.678 6.344 1.00 89.31 1017 LYS A O 1
ATOM 7962 N N . GLU A 1 1018 ? -3.581 -18.226 6.546 1.00 87.50 1018 GLU A N 1
ATOM 7963 C CA . GLU A 1 1018 ? -4.488 -19.377 6.721 1.00 87.50 1018 GLU A CA 1
ATOM 7964 C C . GLU A 1 1018 ? -5.028 -19.551 8.165 1.00 87.50 1018 GLU A C 1
ATOM 7966 O O . GLU A 1 1018 ? -5.928 -20.368 8.388 1.00 87.50 1018 GLU A O 1
ATOM 7971 N N . LEU A 1 1019 ? -4.521 -18.805 9.158 1.00 92.88 1019 LEU A N 1
ATOM 7972 C CA . LEU A 1 1019 ? -4.907 -18.944 10.571 1.00 92.88 1019 LEU A CA 1
ATOM 7973 C C . LEU A 1 1019 ? -6.218 -18.221 10.922 1.00 92.88 1019 LEU A C 1
ATOM 7975 O O . LEU A 1 1019 ? -6.635 -17.259 10.277 1.00 92.88 1019 LEU A O 1
ATOM 7979 N N . VAL A 1 1020 ? -6.847 -18.654 12.020 1.00 94.75 1020 VAL A N 1
ATOM 7980 C CA . VAL A 1 1020 ? -8.016 -17.984 12.613 1.00 94.75 1020 VAL A CA 1
ATOM 7981 C C . VAL A 1 1020 ? -7.749 -17.747 14.093 1.00 94.75 1020 VAL A C 1
ATOM 7983 O O . VAL A 1 1020 ? -8.082 -18.561 14.956 1.00 94.75 1020 VAL A O 1
ATOM 7986 N N . LEU A 1 1021 ? -7.104 -16.622 14.383 1.00 96.00 1021 LEU A N 1
ATOM 7987 C CA . LEU A 1 1021 ? -6.630 -16.292 15.719 1.00 96.00 1021 LEU A CA 1
ATOM 7988 C C . LEU A 1 1021 ? -7.781 -15.854 16.630 1.00 96.00 1021 LEU A C 1
ATOM 7990 O O . LEU A 1 1021 ? -8.807 -15.321 16.191 1.00 96.00 1021 LEU A O 1
ATOM 7994 N N . ALA A 1 1022 ? -7.567 -16.002 17.936 1.00 94.81 1022 ALA A N 1
ATOM 7995 C CA . ALA A 1 1022 ? -8.290 -15.219 18.932 1.00 94.81 1022 ALA A CA 1
ATOM 7996 C C . ALA A 1 1022 ? -7.765 -13.758 18.947 1.00 94.81 1022 ALA A C 1
ATOM 7998 O O . ALA A 1 1022 ? -6.754 -13.468 18.306 1.00 94.81 1022 ALA A O 1
ATOM 7999 N N . PRO A 1 1023 ? -8.436 -12.808 19.626 1.00 95.25 1023 PRO A N 1
ATOM 8000 C CA . PRO A 1 1023 ? -7.953 -11.439 19.822 1.00 95.25 1023 PRO A CA 1
ATOM 8001 C C . PRO A 1 1023 ? -6.673 -11.399 20.674 1.00 95.25 1023 PRO A C 1
ATOM 8003 O O . PRO A 1 1023 ? -6.719 -11.128 21.872 1.00 95.25 1023 PRO A O 1
ATOM 8006 N N . GLN A 1 1024 ? -5.535 -11.700 20.049 1.00 95.38 1024 GLN A N 1
ATOM 8007 C CA . GLN A 1 1024 ? -4.230 -11.771 20.701 1.00 95.38 1024 GLN A CA 1
ATOM 8008 C C . GLN A 1 1024 ? -3.416 -10.483 20.526 1.00 95.38 1024 GLN A C 1
ATOM 8010 O O . GLN A 1 1024 ? -3.388 -9.899 19.439 1.00 95.38 1024 GLN A O 1
ATOM 8015 N N . THR A 1 1025 ? -2.713 -10.082 21.584 1.00 97.75 1025 THR A N 1
ATOM 8016 C CA . THR A 1 1025 ? -1.520 -9.233 21.472 1.00 97.75 1025 THR A CA 1
ATOM 8017 C C . THR A 1 1025 ? -0.385 -10.069 20.890 1.00 97.75 1025 THR A C 1
ATOM 8019 O O . THR A 1 1025 ? -0.157 -11.182 21.366 1.00 97.75 1025 THR A O 1
ATOM 8022 N N . THR A 1 1026 ? 0.312 -9.551 19.877 1.00 98.00 1026 THR A N 1
ATOM 8023 C CA . THR A 1 1026 ? 1.418 -10.258 19.210 1.00 98.00 1026 THR A CA 1
ATOM 8024 C C . THR A 1 1026 ? 2.675 -9.396 19.249 1.00 98.00 1026 THR A C 1
ATOM 8026 O O . THR A 1 1026 ? 2.636 -8.245 18.822 1.00 98.00 1026 THR A O 1
ATOM 8029 N N . THR A 1 1027 ? 3.777 -9.938 19.765 1.00 97.19 1027 THR A N 1
ATOM 8030 C CA . THR A 1 1027 ? 5.060 -9.228 19.880 1.00 97.19 1027 THR A CA 1
ATOM 8031 C C . THR A 1 1027 ? 6.212 -10.034 19.288 1.00 97.19 1027 THR A C 1
ATOM 8033 O O . THR A 1 1027 ? 6.266 -11.253 19.471 1.00 97.19 1027 THR A O 1
ATOM 8036 N N . SER A 1 1028 ? 7.148 -9.360 18.624 1.00 94.12 1028 SER A N 1
ATOM 8037 C CA . SER A 1 1028 ? 8.255 -9.973 17.890 1.00 94.12 1028 SER A CA 1
ATOM 8038 C C . SER A 1 1028 ? 9.575 -9.252 18.177 1.00 94.12 1028 SER A C 1
ATOM 8040 O O . SER A 1 1028 ? 9.769 -8.115 17.761 1.00 94.12 1028 SER A O 1
ATOM 8042 N N . ASP A 1 1029 ? 10.461 -9.931 18.902 1.00 91.19 1029 ASP A N 1
ATOM 8043 C CA . ASP A 1 1029 ? 11.857 -9.562 19.175 1.00 91.19 1029 ASP A CA 1
ATOM 8044 C C . ASP A 1 1029 ? 12.718 -10.293 18.130 1.00 91.19 1029 ASP A C 1
ATOM 8046 O O . ASP A 1 1029 ? 13.214 -11.401 18.370 1.00 91.19 1029 ASP A O 1
ATOM 8050 N N . ALA A 1 1030 ? 12.687 -9.755 16.905 1.00 90.19 1030 ALA A N 1
ATOM 8051 C CA . ALA A 1 1030 ? 13.204 -10.354 15.677 1.00 90.19 1030 ALA A CA 1
ATOM 8052 C C . ALA A 1 1030 ? 13.283 -9.321 14.532 1.00 90.19 1030 ALA A C 1
ATOM 8054 O O . ALA A 1 1030 ? 12.258 -8.724 14.165 1.00 90.19 1030 ALA A O 1
ATOM 8055 N N . CYS A 1 1031 ? 14.472 -9.212 13.918 1.00 91.81 1031 CYS A N 1
ATOM 8056 C CA . CYS A 1 1031 ? 14.807 -8.286 12.829 1.00 91.81 1031 CYS A CA 1
ATOM 8057 C C . CYS A 1 1031 ? 13.692 -8.121 11.790 1.00 91.81 1031 CYS A C 1
ATOM 8059 O O . CYS A 1 1031 ? 13.156 -9.117 11.305 1.00 91.81 1031 CYS A O 1
ATOM 8061 N N . VAL A 1 1032 ? 13.429 -6.872 11.393 1.00 94.44 1032 VAL A N 1
ATOM 8062 C CA . VAL A 1 1032 ? 12.592 -6.444 10.249 1.00 94.44 1032 VAL A CA 1
ATOM 8063 C C . VAL A 1 1032 ? 11.172 -7.031 10.162 1.00 94.44 1032 VAL A C 1
ATOM 8065 O O . VAL A 1 1032 ? 10.443 -6.746 9.214 1.00 94.44 1032 VAL A O 1
ATOM 8068 N N . THR A 1 1033 ? 10.705 -7.780 11.166 1.00 96.06 1033 THR A N 1
ATOM 8069 C CA . THR A 1 1033 ? 9.368 -8.400 11.156 1.00 96.06 1033 THR A CA 1
ATOM 8070 C C . THR A 1 1033 ? 8.208 -7.392 11.234 1.00 96.06 1033 THR A C 1
ATOM 8072 O O . THR A 1 1033 ? 7.055 -7.786 11.066 1.00 96.06 1033 THR A O 1
ATOM 8075 N N . ALA A 1 1034 ? 8.487 -6.105 11.471 1.00 95.56 1034 ALA A N 1
ATOM 8076 C CA . ALA A 1 1034 ? 7.548 -4.988 11.330 1.00 95.56 1034 ALA A CA 1
ATOM 8077 C C . ALA A 1 1034 ? 8.009 -3.931 10.299 1.00 95.56 1034 ALA A C 1
ATOM 8079 O O . ALA A 1 1034 ? 7.494 -2.810 10.287 1.00 95.56 1034 ALA A O 1
ATOM 8080 N N . ASN A 1 1035 ? 8.970 -4.261 9.427 1.00 94.75 1035 ASN A N 1
ATOM 8081 C CA . ASN A 1 1035 ? 9.315 -3.414 8.288 1.00 94.75 1035 ASN A CA 1
ATOM 8082 C C . ASN A 1 1035 ? 8.120 -3.368 7.319 1.00 94.75 1035 ASN A C 1
ATOM 8084 O O . ASN A 1 1035 ? 7.457 -4.373 7.066 1.00 94.75 1035 ASN A O 1
ATOM 8088 N N . LEU A 1 1036 ? 7.829 -2.172 6.811 1.00 91.94 1036 LEU A N 1
ATOM 8089 C CA . LEU A 1 1036 ? 6.727 -1.874 5.889 1.00 91.94 1036 LEU A CA 1
ATOM 8090 C C . LEU A 1 1036 ? 7.168 -0.964 4.728 1.00 91.94 1036 LEU A C 1
ATOM 8092 O O . LEU A 1 1036 ? 6.329 -0.552 3.929 1.00 91.94 1036 LEU A O 1
ATOM 8096 N N . LYS A 1 1037 ? 8.469 -0.650 4.646 1.00 86.94 1037 LYS A N 1
ATOM 8097 C CA . LYS A 1 1037 ? 9.096 0.040 3.513 1.00 86.94 1037 LYS A CA 1
ATOM 8098 C C . LYS A 1 1037 ? 9.829 -0.957 2.621 1.00 86.94 1037 LYS A C 1
ATOM 8100 O O . LYS A 1 1037 ? 9.520 -1.059 1.443 1.00 86.94 1037 LYS A O 1
ATOM 8105 N N . GLY A 1 1038 ? 10.761 -1.721 3.189 1.00 89.56 1038 GLY A N 1
ATOM 8106 C CA . GLY A 1 1038 ? 11.721 -2.546 2.448 1.00 89.56 1038 GLY A CA 1
ATOM 8107 C C . GLY A 1 1038 ? 13.159 -2.147 2.780 1.00 89.56 1038 GLY A C 1
ATOM 8108 O O . GLY A 1 1038 ? 13.440 -1.743 3.911 1.00 89.56 1038 GLY A O 1
ATOM 8109 N N . TYR A 1 1039 ? 14.073 -2.254 1.818 1.00 89.69 1039 TYR A N 1
ATOM 8110 C CA . TYR A 1 1039 ? 15.506 -2.012 2.022 1.00 89.69 1039 TYR A CA 1
ATOM 8111 C C . TYR A 1 1039 ? 16.169 -1.340 0.814 1.00 89.69 1039 TYR A C 1
ATOM 8113 O O . TYR A 1 1039 ? 15.539 -1.074 -0.207 1.00 89.69 1039 TYR A O 1
ATOM 8121 N N . TYR A 1 1040 ? 17.460 -1.032 0.925 1.00 88.31 1040 TYR A N 1
ATOM 8122 C CA . TYR A 1 1040 ? 18.231 -0.340 -0.103 1.00 88.31 1040 TYR A CA 1
ATOM 8123 C C . TYR A 1 1040 ? 19.509 -1.105 -0.438 1.00 88.31 1040 TYR A C 1
ATOM 8125 O O . TYR A 1 1040 ? 20.105 -1.757 0.419 1.00 88.31 1040 TYR A O 1
ATOM 8133 N N . LEU A 1 1041 ? 19.959 -0.990 -1.686 1.00 83.38 1041 LEU A N 1
ATOM 8134 C CA . LEU A 1 1041 ? 21.182 -1.618 -2.184 1.00 83.38 1041 LEU A CA 1
ATOM 8135 C C . LEU A 1 1041 ? 22.071 -0.569 -2.873 1.00 83.38 1041 LEU A C 1
ATOM 8137 O O . LEU A 1 1041 ? 21.630 0.178 -3.746 1.00 83.38 1041 LEU A O 1
ATOM 8141 N N . ASN A 1 1042 ? 23.333 -0.489 -2.454 1.00 77.44 1042 ASN A N 1
ATOM 8142 C CA . ASN A 1 1042 ? 24.282 0.581 -2.769 1.00 77.44 1042 ASN A CA 1
ATOM 8143 C C . ASN A 1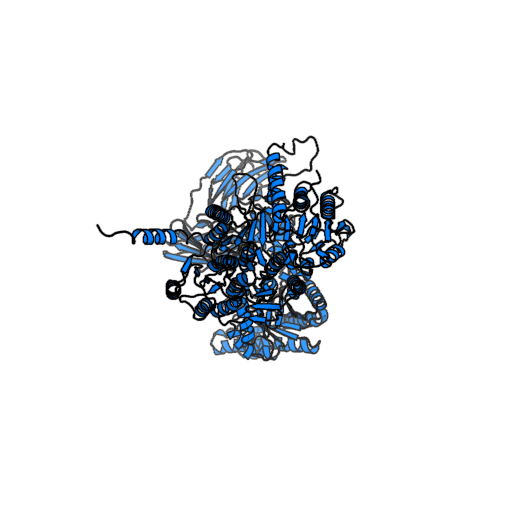 1042 ? 25.272 0.165 -3.874 1.00 77.44 1042 ASN A C 1
ATOM 8145 O O . ASN A 1 1042 ? 26.485 0.065 -3.673 1.00 77.44 1042 ASN A O 1
ATOM 8149 N N . VAL A 1 1043 ? 24.755 -0.117 -5.072 1.00 72.81 1043 VAL A N 1
ATOM 8150 C CA . VAL A 1 1043 ? 25.566 -0.632 -6.185 1.00 72.81 1043 VAL A CA 1
ATOM 8151 C C . VAL A 1 1043 ? 26.452 0.473 -6.759 1.00 72.81 1043 VAL A C 1
ATOM 8153 O O . VAL A 1 1043 ? 25.984 1.442 -7.355 1.00 72.81 1043 VAL A O 1
ATOM 8156 N N . THR A 1 1044 ? 27.770 0.327 -6.598 1.00 68.25 1044 THR A N 1
ATOM 8157 C CA . THR A 1 1044 ? 28.810 1.273 -7.067 1.00 68.25 1044 THR A CA 1
ATOM 8158 C C . THR A 1 1044 ? 28.681 2.719 -6.552 1.00 68.25 1044 THR A C 1
ATOM 8160 O O . THR A 1 1044 ? 29.394 3.609 -7.011 1.00 68.25 1044 THR A O 1
ATOM 8163 N N . GLY A 1 1045 ? 27.851 2.975 -5.535 1.00 66.94 1045 GLY A N 1
ATOM 8164 C CA . GLY A 1 1045 ? 27.555 4.326 -5.042 1.00 66.94 1045 GLY A CA 1
ATOM 8165 C C . GLY A 1 1045 ? 26.243 4.926 -5.559 1.00 66.94 1045 GLY A C 1
ATOM 8166 O O . GLY A 1 1045 ? 25.965 6.086 -5.250 1.00 66.94 1045 GLY A O 1
ATOM 8167 N N . THR A 1 1046 ? 25.445 4.166 -6.315 1.00 76.12 1046 THR A N 1
ATOM 8168 C CA . THR A 1 1046 ? 24.022 4.449 -6.545 1.00 76.12 1046 THR A CA 1
ATOM 8169 C C . THR A 1 1046 ? 23.217 3.663 -5.512 1.00 76.12 1046 THR A C 1
ATOM 8171 O O . THR A 1 1046 ? 23.253 2.434 -5.514 1.00 76.12 1046 THR A O 1
ATOM 8174 N N . ARG A 1 1047 ? 22.509 4.363 -4.619 1.00 83.12 1047 ARG A N 1
ATOM 8175 C CA . ARG A 1 1047 ? 21.574 3.758 -3.660 1.00 83.12 1047 ARG A CA 1
ATOM 8176 C C . ARG A 1 1047 ? 20.250 3.536 -4.384 1.00 83.12 1047 ARG A C 1
ATOM 8178 O O . ARG A 1 1047 ? 19.640 4.504 -4.808 1.00 83.12 1047 ARG A O 1
ATOM 8185 N N . MET A 1 1048 ? 19.837 2.287 -4.543 1.00 85.19 1048 MET A N 1
ATOM 8186 C CA . MET A 1 1048 ? 18.571 1.890 -5.169 1.00 85.19 1048 MET A CA 1
ATOM 8187 C C . MET A 1 1048 ? 17.647 1.311 -4.092 1.00 85.19 1048 MET A C 1
ATOM 8189 O O . MET A 1 1048 ? 18.146 0.758 -3.112 1.00 85.19 1048 MET A O 1
ATOM 8193 N N . TYR A 1 1049 ? 16.330 1.435 -4.250 1.00 88.12 1049 TYR A N 1
ATOM 8194 C CA . TYR A 1 1049 ? 15.345 0.943 -3.282 1.00 88.12 1049 TYR A CA 1
ATOM 8195 C C . TYR A 1 1049 ? 14.712 -0.370 -3.750 1.00 88.12 1049 TYR A C 1
ATOM 8197 O O . TYR A 1 1049 ? 14.389 -0.520 -4.927 1.00 88.12 1049 TYR A O 1
ATOM 8205 N N . ILE A 1 1050 ? 14.532 -1.304 -2.818 1.00 86.00 1050 ILE A N 1
ATOM 8206 C CA . ILE A 1 1050 ? 13.786 -2.549 -2.992 1.00 86.00 1050 ILE A CA 1
ATOM 8207 C C . ILE A 1 1050 ? 12.592 -2.491 -2.024 1.00 86.00 1050 ILE A C 1
ATOM 8209 O O . ILE A 1 1050 ? 12.783 -2.644 -0.814 1.00 86.00 1050 ILE A O 1
ATOM 8213 N N . PRO A 1 1051 ? 11.379 -2.199 -2.523 1.00 85.25 1051 PRO A N 1
ATOM 8214 C CA . PRO A 1 1051 ? 10.196 -2.024 -1.694 1.00 85.25 1051 PRO A CA 1
ATOM 8215 C C . PRO A 1 1051 ? 9.642 -3.364 -1.213 1.00 85.25 1051 PRO A C 1
ATOM 8217 O O . PRO A 1 1051 ? 9.685 -4.365 -1.928 1.00 85.25 1051 PRO A O 1
ATOM 8220 N N . LEU A 1 1052 ? 9.026 -3.359 -0.035 1.00 85.56 1052 LEU A N 1
ATOM 8221 C CA . LEU A 1 1052 ? 8.264 -4.490 0.467 1.00 85.56 1052 LEU A CA 1
ATOM 8222 C C . LEU A 1 1052 ? 6.866 -4.533 -0.176 1.00 85.56 1052 LEU A C 1
ATOM 8224 O O . LEU A 1 1052 ? 6.096 -3.561 -0.167 1.00 85.56 1052 LEU A O 1
ATOM 8228 N N . LYS A 1 1053 ? 6.526 -5.716 -0.683 1.00 81.94 1053 LYS A N 1
ATOM 8229 C CA . LYS A 1 1053 ? 5.161 -6.158 -0.969 1.00 81.94 1053 LYS A CA 1
ATOM 8230 C C . LYS A 1 1053 ? 4.391 -6.287 0.349 1.00 81.94 1053 LYS A C 1
ATOM 8232 O O . LYS A 1 1053 ? 4.752 -7.091 1.205 1.00 81.94 1053 LYS A O 1
ATOM 8237 N N . LEU A 1 1054 ? 3.355 -5.470 0.557 1.00 86.88 1054 LEU A N 1
ATOM 8238 C CA . LEU A 1 1054 ? 2.630 -5.449 1.839 1.00 86.88 1054 LEU A CA 1
ATOM 8239 C C . LEU A 1 1054 ? 1.936 -6.787 2.108 1.00 86.88 1054 LEU A C 1
ATOM 8241 O O . LEU A 1 1054 ? 1.868 -7.219 3.256 1.00 86.88 1054 LEU A O 1
ATOM 8245 N N . GLU A 1 1055 ? 1.480 -7.449 1.047 1.00 82.88 1055 GLU A N 1
ATOM 8246 C CA . GLU A 1 1055 ? 0.946 -8.805 1.028 1.00 82.88 1055 GLU A CA 1
ATOM 8247 C C . GLU A 1 1055 ? 1.902 -9.848 1.627 1.00 82.88 1055 GLU A C 1
ATOM 8249 O O . GLU A 1 1055 ? 1.430 -10.825 2.209 1.00 82.88 1055 GLU A O 1
ATOM 8254 N N . ASP A 1 1056 ? 3.215 -9.625 1.565 1.00 87.12 1056 ASP A N 1
ATOM 8255 C CA . ASP A 1 1056 ? 4.229 -10.522 2.122 1.00 87.12 1056 ASP A CA 1
ATOM 8256 C C . ASP A 1 1056 ? 4.561 -10.197 3.586 1.00 87.12 1056 ASP A C 1
ATOM 8258 O O . ASP A 1 1056 ? 5.192 -11.004 4.255 1.00 87.12 1056 ASP A O 1
ATOM 8262 N N . SER A 1 1057 ? 4.085 -9.075 4.142 1.00 94.50 1057 SER A N 1
ATOM 8263 C CA . SER A 1 1057 ? 4.363 -8.696 5.533 1.00 94.50 1057 SER A CA 1
ATOM 8264 C C . SER A 1 1057 ? 3.781 -9.696 6.543 1.00 94.50 1057 SER A C 1
ATOM 8266 O O . SER A 1 1057 ? 2.558 -9.884 6.651 1.00 94.50 1057 SER A O 1
ATOM 8268 N N . ILE A 1 1058 ? 4.656 -10.281 7.366 1.00 96.75 1058 ILE A N 1
ATOM 8269 C CA . ILE A 1 1058 ? 4.295 -11.157 8.487 1.00 96.75 1058 ILE A CA 1
ATOM 8270 C C . ILE A 1 1058 ? 3.406 -10.417 9.502 1.00 96.75 1058 ILE A C 1
ATOM 8272 O O . ILE A 1 1058 ? 2.386 -10.957 9.939 1.00 96.75 1058 ILE A O 1
ATOM 8276 N N . ALA A 1 1059 ? 3.708 -9.147 9.797 1.00 97.56 1059 ALA A N 1
ATOM 8277 C CA . ALA A 1 1059 ? 2.929 -8.300 10.699 1.00 97.56 1059 ALA A CA 1
ATOM 8278 C C . ALA A 1 1059 ? 1.488 -8.084 10.208 1.00 97.56 1059 ALA A C 1
ATOM 8280 O O . ALA A 1 1059 ? 0.531 -8.338 10.947 1.00 97.56 1059 ALA A O 1
ATOM 8281 N N . LEU A 1 1060 ? 1.305 -7.663 8.950 1.00 97.06 1060 LEU A N 1
ATOM 8282 C CA . LEU A 1 1060 ? -0.033 -7.433 8.383 1.00 97.06 1060 LEU A CA 1
ATOM 8283 C C . LEU A 1 1060 ? -0.814 -8.746 8.209 1.00 97.06 1060 LEU A C 1
ATOM 8285 O O . LEU A 1 1060 ? -2.037 -8.765 8.384 1.00 97.06 1060 LEU A O 1
ATOM 8289 N N . SER A 1 1061 ? -0.113 -9.855 7.960 1.00 96.31 1061 SER A N 1
ATOM 8290 C CA . SER A 1 1061 ? -0.698 -11.198 7.942 1.00 96.31 1061 SER A CA 1
ATOM 8291 C C . SER A 1 1061 ? -1.252 -11.599 9.314 1.00 96.31 1061 SER A C 1
ATOM 8293 O O . SER A 1 1061 ? -2.380 -12.088 9.390 1.00 96.31 1061 SER A O 1
ATOM 8295 N N . PHE A 1 1062 ? -0.543 -11.313 10.415 1.00 97.88 1062 PHE A N 1
ATOM 8296 C CA . PHE A 1 1062 ? -1.064 -11.521 11.776 1.00 97.88 1062 PHE A CA 1
ATOM 8297 C C . PHE A 1 1062 ? -2.317 -10.679 12.064 1.00 97.88 1062 PHE A C 1
ATOM 8299 O O . PHE A 1 1062 ? -3.261 -11.182 12.682 1.00 97.88 1062 PHE A O 1
ATOM 8306 N N . ILE A 1 1063 ? -2.373 -9.430 11.588 1.00 97.62 1063 ILE A N 1
ATOM 8307 C CA . ILE A 1 1063 ? -3.567 -8.577 11.712 1.00 97.62 1063 ILE A CA 1
ATOM 8308 C C . ILE A 1 1063 ? -4.764 -9.190 10.961 1.00 97.62 1063 ILE A C 1
ATOM 8310 O O . ILE A 1 1063 ? -5.832 -9.350 11.557 1.00 97.62 1063 ILE A O 1
ATOM 8314 N N . ARG A 1 1064 ? -4.587 -9.611 9.698 1.00 95.19 1064 ARG A N 1
ATOM 8315 C CA . ARG A 1 1064 ? -5.625 -10.291 8.887 1.00 95.19 1064 ARG A CA 1
ATOM 8316 C C . ARG A 1 1064 ? -6.085 -11.620 9.497 1.00 95.19 1064 ARG A C 1
ATOM 8318 O O . ARG A 1 1064 ? -7.273 -11.933 9.465 1.00 95.19 1064 ARG A O 1
ATOM 8325 N N . ALA A 1 1065 ? -5.173 -12.370 10.111 1.00 96.19 1065 ALA A N 1
ATOM 8326 C CA . ALA A 1 1065 ? -5.482 -13.594 10.849 1.00 96.19 1065 ALA A CA 1
ATOM 8327 C C . ALA A 1 1065 ? -6.232 -13.341 12.177 1.00 96.19 1065 ALA A C 1
ATOM 8329 O O . ALA A 1 1065 ? -6.851 -14.256 12.729 1.00 96.19 1065 ALA A O 1
ATOM 8330 N N . GLY A 1 1066 ? -6.221 -12.101 12.685 1.00 95.81 1066 GLY A N 1
ATOM 8331 C CA . GLY A 1 1066 ? -7.052 -11.643 13.800 1.00 95.81 1066 GLY A CA 1
ATOM 8332 C C . GLY A 1 1066 ? -6.308 -11.161 15.052 1.00 95.81 1066 GLY A C 1
ATOM 8333 O O . GLY A 1 1066 ? -6.939 -11.016 16.107 1.00 95.81 1066 GLY A O 1
ATOM 8334 N N . ALA A 1 1067 ? -5.001 -10.911 14.991 1.00 97.19 1067 ALA A N 1
ATOM 8335 C CA . ALA A 1 1067 ? -4.314 -10.207 16.071 1.00 97.19 1067 ALA A CA 1
ATOM 8336 C C . ALA A 1 1067 ? -4.928 -8.805 16.287 1.00 97.19 1067 ALA A C 1
ATOM 8338 O O . ALA A 1 1067 ? -5.364 -8.154 15.339 1.00 97.19 1067 ALA A O 1
ATOM 8339 N N . VAL A 1 1068 ? -4.983 -8.340 17.541 1.00 96.88 1068 VAL A N 1
ATOM 8340 C CA . VAL A 1 1068 ? -5.459 -6.977 17.889 1.00 96.88 1068 VAL A CA 1
ATOM 8341 C C . VAL A 1 1068 ? -4.328 -5.947 17.963 1.00 96.88 1068 VAL A C 1
ATOM 8343 O O . VAL A 1 1068 ? -4.564 -4.768 18.217 1.00 96.88 1068 VAL A O 1
ATOM 8346 N N . ASN A 1 1069 ? -3.093 -6.399 17.765 1.00 97.94 1069 ASN A N 1
ATOM 8347 C CA . ASN A 1 1069 ? -1.903 -5.593 17.532 1.00 97.94 1069 ASN A CA 1
ATOM 8348 C C . ASN A 1 1069 ? -0.764 -6.497 17.039 1.00 97.94 1069 ASN A C 1
ATOM 8350 O O . ASN A 1 1069 ? -0.789 -7.714 17.256 1.00 97.94 1069 ASN A O 1
ATOM 8354 N N . TYR A 1 1070 ? 0.232 -5.873 16.420 1.00 98.31 1070 TYR A N 1
ATOM 8355 C CA . TYR A 1 1070 ? 1.550 -6.444 16.184 1.00 98.31 1070 TYR A CA 1
ATOM 8356 C C . TYR A 1 1070 ? 2.593 -5.394 16.575 1.00 98.31 1070 TYR A C 1
ATOM 8358 O O . TYR A 1 1070 ? 2.500 -4.253 16.125 1.00 98.31 1070 TYR A O 1
ATOM 8366 N N . ILE A 1 1071 ? 3.549 -5.762 17.427 1.00 97.69 1071 ILE A N 1
ATOM 8367 C CA . ILE A 1 1071 ? 4.678 -4.911 17.823 1.00 97.69 1071 ILE A CA 1
ATOM 8368 C C . ILE A 1 1071 ? 5.970 -5.646 17.480 1.00 97.69 1071 ILE A C 1
ATOM 8370 O O . ILE A 1 1071 ? 6.116 -6.819 17.833 1.00 97.69 1071 ILE A O 1
ATOM 8374 N N . GLY A 1 1072 ? 6.895 -4.966 16.814 1.00 95.50 1072 GLY A N 1
ATOM 8375 C CA . GLY A 1 1072 ? 8.227 -5.492 16.547 1.00 95.50 1072 GLY A CA 1
ATOM 8376 C C . GLY A 1 1072 ? 9.085 -4.537 15.732 1.00 95.50 1072 GLY A C 1
ATOM 8377 O O . GLY A 1 1072 ? 8.717 -3.389 15.478 1.00 95.50 1072 GLY A O 1
ATOM 8378 N N . GLU A 1 1073 ? 10.227 -5.051 15.303 1.00 93.31 1073 GLU A N 1
ATOM 8379 C CA . GLU A 1 1073 ? 11.342 -4.260 14.797 1.00 93.31 1073 GLU A CA 1
ATOM 8380 C C . GLU A 1 1073 ? 11.193 -4.004 13.284 1.00 93.31 1073 GLU A C 1
ATOM 8382 O O . GLU A 1 1073 ? 10.958 -4.925 12.499 1.00 93.31 1073 GLU A O 1
ATOM 8387 N N . SER A 1 1074 ? 11.333 -2.748 12.852 1.00 93.00 1074 SER A N 1
ATOM 8388 C CA . SER A 1 1074 ? 11.312 -2.344 11.430 1.00 93.00 1074 SER A CA 1
ATOM 8389 C C . SER A 1 1074 ? 12.679 -2.402 10.740 1.00 93.00 1074 SER A C 1
ATOM 8391 O O . SER A 1 1074 ? 12.773 -2.185 9.535 1.00 93.00 1074 SER A O 1
ATOM 8393 N N . SER A 1 1075 ? 13.733 -2.704 11.500 1.00 91.81 1075 SER A N 1
ATOM 8394 C CA . SER A 1 1075 ? 15.128 -2.734 11.056 1.00 91.81 1075 SER A CA 1
ATOM 8395 C C . SER A 1 1075 ? 15.864 -3.923 11.701 1.00 91.81 1075 SER A C 1
ATOM 8397 O O . SER A 1 1075 ? 15.238 -4.784 12.327 1.00 91.81 1075 SER A O 1
ATOM 8399 N N . LEU A 1 1076 ? 17.186 -4.015 11.540 1.00 89.19 1076 LEU A N 1
ATOM 8400 C CA . LEU A 1 1076 ? 18.016 -5.055 12.155 1.00 89.19 1076 LEU A CA 1
ATOM 8401 C C . LEU A 1 1076 ? 18.198 -4.803 13.655 1.00 89.19 1076 LEU A C 1
ATOM 8403 O O . LEU A 1 1076 ? 18.479 -3.677 14.074 1.00 89.19 1076 LEU A O 1
ATOM 8407 N N . SER A 1 1077 ? 18.136 -5.866 14.454 1.00 87.00 1077 SER A N 1
ATOM 8408 C CA . SER A 1 1077 ? 18.316 -5.779 15.898 1.00 87.00 1077 SER A CA 1
ATOM 8409 C C . SER A 1 1077 ? 19.682 -6.229 16.393 1.00 87.00 1077 SER A C 1
ATOM 8411 O O . SER A 1 1077 ? 20.335 -7.133 15.865 1.00 87.00 1077 SER A O 1
ATOM 8413 N N . TRP A 1 1078 ? 20.141 -5.547 17.439 1.00 83.38 1078 TRP A N 1
ATOM 8414 C CA . TRP A 1 1078 ? 21.465 -5.727 18.007 1.00 83.38 1078 TRP A CA 1
ATOM 8415 C C . TRP A 1 1078 ? 21.392 -6.742 19.149 1.00 83.38 1078 TRP A C 1
ATOM 8417 O O . TRP A 1 1078 ? 20.913 -6.438 20.244 1.00 83.38 1078 TRP A O 1
ATOM 8427 N N . ILE A 1 1079 ? 21.876 -7.962 18.905 1.00 75.12 1079 ILE A N 1
ATOM 8428 C CA . ILE A 1 1079 ? 21.872 -9.049 19.895 1.00 75.12 1079 ILE A CA 1
ATOM 8429 C C . ILE A 1 1079 ? 22.503 -8.613 21.234 1.00 75.12 1079 ILE A C 1
ATOM 8431 O O . ILE A 1 1079 ? 23.531 -7.936 21.268 1.00 75.12 1079 ILE A O 1
ATOM 8435 N N . PHE A 1 1080 ? 21.863 -8.990 22.347 1.00 72.56 1080 PHE A N 1
ATOM 8436 C CA . PHE A 1 1080 ? 22.157 -8.545 23.723 1.00 72.56 1080 PHE A CA 1
ATOM 8437 C C . PHE A 1 1080 ? 21.959 -7.043 24.020 1.00 72.56 1080 PHE A C 1
ATOM 8439 O O . PHE A 1 1080 ? 22.120 -6.638 25.174 1.00 72.56 1080 PHE A O 1
ATOM 8446 N N . LEU A 1 1081 ? 21.609 -6.214 23.030 1.00 81.56 1081 LEU A N 1
ATOM 8447 C CA . LEU A 1 1081 ? 21.367 -4.777 23.191 1.00 81.56 1081 LEU A CA 1
ATOM 8448 C C . LEU A 1 1081 ? 19.891 -4.415 22.999 1.00 81.56 1081 LEU A C 1
ATOM 8450 O O . LEU A 1 1081 ? 19.372 -3.681 23.840 1.00 81.56 1081 LEU A O 1
ATOM 8454 N N . SER A 1 1082 ? 19.214 -4.937 21.971 1.00 84.94 1082 SER A N 1
ATOM 8455 C CA . SER A 1 1082 ? 17.803 -4.647 21.649 1.00 84.94 1082 SER A CA 1
ATOM 8456 C C . SER A 1 1082 ? 16.800 -5.462 22.482 1.00 84.94 1082 SER A C 1
ATOM 8458 O O . SER A 1 1082 ? 15.787 -4.912 22.895 1.00 84.94 1082 SER A O 1
ATOM 8460 N N . GLU A 1 1083 ? 17.135 -6.694 22.891 1.00 82.50 1083 GLU A N 1
ATOM 8461 C CA . GLU A 1 1083 ? 16.256 -7.615 23.658 1.00 82.50 1083 GLU A CA 1
ATOM 8462 C C . GLU A 1 1083 ? 15.710 -7.038 24.995 1.00 82.50 1083 GLU A C 1
ATOM 8464 O O . GLU A 1 1083 ? 14.741 -7.525 25.585 1.00 82.50 1083 GLU A O 1
ATOM 8469 N N . ASP A 1 1084 ? 16.351 -5.996 25.532 1.00 87.94 1084 ASP A N 1
ATOM 8470 C CA . ASP A 1 1084 ? 15.891 -5.278 26.727 1.00 87.94 1084 ASP A CA 1
ATOM 8471 C C . ASP A 1 1084 ? 14.617 -4.435 26.449 1.00 87.94 1084 ASP A C 1
ATOM 8473 O O . ASP A 1 1084 ? 13.928 -4.066 27.403 1.00 87.94 1084 ASP A O 1
ATOM 8477 N N . PHE A 1 1085 ? 14.286 -4.153 25.178 1.00 91.75 1085 PHE A N 1
ATOM 8478 C CA . PHE A 1 1085 ? 13.054 -3.484 24.736 1.00 91.75 1085 PHE A CA 1
ATOM 8479 C C . PHE A 1 1085 ? 11.833 -4.329 25.092 1.00 91.75 1085 PHE A C 1
ATOM 8481 O O . PHE A 1 1085 ? 11.033 -3.942 25.948 1.00 91.75 1085 PHE A O 1
ATOM 8488 N N . ILE A 1 1086 ? 11.738 -5.539 24.527 1.00 91.81 1086 ILE A N 1
ATOM 8489 C CA . ILE A 1 1086 ? 10.585 -6.422 24.736 1.00 91.81 1086 ILE A CA 1
ATOM 8490 C C . ILE A 1 1086 ? 10.440 -6.834 26.210 1.00 91.81 1086 ILE A C 1
ATOM 8492 O O . ILE A 1 1086 ? 9.340 -7.010 26.739 1.00 91.81 1086 ILE A O 1
ATOM 8496 N N . LYS A 1 1087 ? 11.563 -6.903 26.927 1.00 92.38 1087 LYS A N 1
ATOM 8497 C CA . LYS A 1 1087 ? 11.612 -7.091 28.377 1.00 92.38 1087 LYS A CA 1
ATOM 8498 C C . LYS A 1 1087 ? 10.994 -5.914 29.139 1.00 92.38 1087 LYS A C 1
ATOM 8500 O O . LYS A 1 1087 ? 10.191 -6.163 30.038 1.00 92.38 1087 LYS A O 1
ATOM 8505 N N . ARG A 1 1088 ? 11.345 -4.658 28.816 1.00 93.88 1088 ARG A N 1
ATOM 8506 C CA . ARG A 1 1088 ? 10.741 -3.464 29.441 1.00 93.88 1088 ARG A CA 1
ATOM 8507 C C . ARG A 1 1088 ? 9.252 -3.386 29.120 1.00 93.88 1088 ARG A C 1
ATOM 8509 O O . ARG A 1 1088 ? 8.468 -3.225 30.051 1.00 93.88 1088 ARG A O 1
ATOM 8516 N N . PHE A 1 1089 ? 8.875 -3.620 27.863 1.00 96.19 1089 PHE A N 1
ATOM 8517 C CA . PHE A 1 1089 ? 7.485 -3.714 27.418 1.00 96.19 1089 PHE A CA 1
ATOM 8518 C C . PHE A 1 1089 ? 6.674 -4.676 28.302 1.00 96.19 1089 PHE A C 1
ATOM 8520 O O . PHE A 1 1089 ? 5.674 -4.284 28.906 1.00 96.19 1089 PHE A O 1
ATOM 8527 N N . TYR A 1 1090 ? 7.133 -5.922 28.477 1.00 96.12 1090 TYR A N 1
ATOM 8528 C CA . TYR A 1 1090 ? 6.414 -6.879 29.323 1.00 96.12 1090 TYR A CA 1
ATOM 8529 C C . TYR A 1 1090 ? 6.439 -6.526 30.816 1.00 96.12 1090 TYR A C 1
ATOM 8531 O O . TYR A 1 1090 ? 5.481 -6.856 31.516 1.00 96.12 1090 TYR A O 1
ATOM 8539 N N . GLN A 1 1091 ? 7.464 -5.825 31.314 1.00 95.38 1091 GLN A N 1
ATOM 8540 C CA . GLN A 1 1091 ? 7.463 -5.312 32.689 1.00 95.38 1091 GLN A CA 1
ATOM 8541 C C . GLN A 1 1091 ? 6.382 -4.241 32.898 1.00 95.38 1091 GLN A C 1
ATOM 8543 O O . GLN A 1 1091 ? 5.605 -4.360 33.848 1.00 95.38 1091 GLN A O 1
ATOM 8548 N N . SER A 1 1092 ? 6.274 -3.265 31.991 1.00 95.81 1092 SER A N 1
ATOM 8549 C CA . SER A 1 1092 ? 5.217 -2.245 32.018 1.00 95.81 1092 SER A CA 1
ATOM 8550 C C . SER A 1 1092 ? 3.826 -2.869 31.921 1.00 95.81 1092 SER A C 1
ATOM 8552 O O . SER A 1 1092 ? 2.940 -2.585 32.731 1.00 95.81 1092 SER A O 1
ATOM 8554 N N . LEU A 1 1093 ? 3.638 -3.773 30.954 1.00 96.12 1093 LEU A N 1
ATOM 8555 C CA . LEU A 1 1093 ? 2.365 -4.441 30.697 1.00 96.12 1093 LEU A CA 1
ATOM 8556 C C . LEU A 1 1093 ? 1.872 -5.228 31.924 1.00 96.12 1093 LEU A C 1
ATOM 8558 O O . LEU A 1 1093 ? 0.704 -5.121 32.291 1.00 96.12 1093 LEU A O 1
ATOM 8562 N N . VAL A 1 1094 ? 2.762 -5.991 32.571 1.00 96.31 1094 VAL A N 1
ATOM 8563 C CA . VAL A 1 1094 ? 2.420 -6.895 33.682 1.00 96.31 1094 VAL A CA 1
ATOM 8564 C C . VAL A 1 1094 ? 2.375 -6.194 35.041 1.00 96.31 1094 VAL A C 1
ATOM 8566 O O . VAL A 1 1094 ? 1.378 -6.318 35.755 1.00 96.31 1094 VAL A O 1
ATOM 8569 N N . TYR A 1 1095 ? 3.445 -5.494 35.428 1.00 95.50 1095 TYR A N 1
ATOM 8570 C CA . TYR A 1 1095 ? 3.633 -5.019 36.806 1.00 95.50 1095 TYR A CA 1
ATOM 8571 C C . TYR A 1 1095 ? 3.180 -3.569 37.020 1.00 95.50 1095 TYR A C 1
ATOM 8573 O O . TYR A 1 1095 ? 2.779 -3.205 38.126 1.00 95.50 1095 TYR A O 1
ATOM 8581 N N . GLU A 1 1096 ? 3.206 -2.743 35.972 1.00 93.94 1096 GLU A N 1
ATOM 8582 C CA . GLU A 1 1096 ? 2.677 -1.369 35.996 1.00 93.94 1096 GLU A CA 1
ATOM 8583 C C . GLU A 1 1096 ? 1.247 -1.291 35.428 1.00 93.94 1096 GLU A C 1
ATOM 8585 O O . GLU A 1 1096 ? 0.587 -0.257 35.539 1.00 93.94 1096 GLU A O 1
ATOM 8590 N N . ASN A 1 1097 ? 0.719 -2.412 34.910 1.00 92.44 1097 ASN A N 1
ATOM 8591 C CA . ASN A 1 1097 ? -0.612 -2.526 34.307 1.00 92.44 1097 ASN A CA 1
ATOM 8592 C C . ASN A 1 1097 ? -0.797 -1.526 33.144 1.00 92.44 1097 ASN A C 1
ATOM 8594 O O . ASN A 1 1097 ? -1.860 -0.922 32.977 1.00 92.44 1097 ASN A O 1
ATOM 8598 N N . ALA A 1 1098 ? 0.241 -1.342 32.331 1.00 95.94 1098 ALA A N 1
ATOM 8599 C CA . ALA A 1 1098 ? 0.210 -0.503 31.138 1.00 95.94 1098 ALA A CA 1
ATOM 8600 C C . ALA A 1 1098 ? -0.788 -1.018 30.074 1.00 95.94 1098 ALA A C 1
ATOM 8602 O O . ALA A 1 1098 ? -1.283 -2.146 30.118 1.00 95.94 1098 ALA A O 1
ATOM 8603 N N . THR A 1 1099 ? -1.124 -0.156 29.124 1.00 97.56 1099 THR A N 1
ATOM 8604 C CA . THR A 1 1099 ? -1.592 -0.517 27.778 1.00 97.56 1099 THR A CA 1
ATOM 8605 C C . THR A 1 1099 ? -0.404 -0.971 26.924 1.00 97.56 1099 THR A C 1
ATOM 8607 O O . THR A 1 1099 ? 0.750 -0.774 27.302 1.00 97.56 1099 THR A O 1
ATOM 8610 N N . VAL A 1 1100 ? -0.657 -1.574 25.759 1.00 97.38 1100 VAL A N 1
ATOM 8611 C CA . VAL A 1 1100 ? 0.435 -1.973 24.849 1.00 97.38 1100 VAL A CA 1
ATOM 8612 C C . VAL A 1 1100 ? 1.202 -0.769 24.282 1.00 97.38 1100 VAL A C 1
ATOM 8614 O O . VAL A 1 1100 ? 2.415 -0.856 24.128 1.00 97.38 1100 VAL A O 1
ATOM 8617 N N . GLY A 1 1101 ? 0.542 0.373 24.055 1.00 97.31 1101 GLY A N 1
ATOM 8618 C CA . GLY A 1 1101 ? 1.214 1.596 23.610 1.00 97.31 1101 GLY A CA 1
ATOM 8619 C C . GLY A 1 1101 ? 2.071 2.230 24.707 1.00 97.31 1101 GLY A C 1
ATOM 8620 O O . GLY A 1 1101 ? 3.208 2.610 24.446 1.00 97.31 1101 GLY A O 1
ATOM 8621 N N . GLU A 1 1102 ? 1.566 2.303 25.944 1.00 97.56 1102 GLU A N 1
ATOM 8622 C CA . GLU A 1 1102 ? 2.358 2.751 27.105 1.00 97.56 1102 GLU A CA 1
ATOM 8623 C C . GLU A 1 1102 ? 3.577 1.843 27.332 1.00 97.56 1102 GLU A C 1
ATOM 8625 O O . GLU A 1 1102 ? 4.671 2.340 27.571 1.00 97.56 1102 GLU A O 1
ATOM 8630 N N . ALA A 1 1103 ? 3.416 0.523 27.184 1.00 97.25 1103 ALA A N 1
ATOM 8631 C CA . ALA A 1 1103 ? 4.511 -0.438 27.294 1.00 97.25 1103 ALA A CA 1
ATOM 8632 C C . ALA A 1 1103 ? 5.582 -0.275 26.195 1.00 97.25 1103 ALA A C 1
ATOM 8634 O O . ALA A 1 1103 ? 6.765 -0.475 26.469 1.00 97.25 1103 ALA A O 1
ATOM 8635 N N . SER A 1 1104 ? 5.189 0.112 24.975 1.00 95.62 1104 SER A N 1
ATOM 8636 C CA . SER A 1 1104 ? 6.124 0.451 23.890 1.00 95.62 1104 SER A CA 1
ATOM 8637 C C . SER A 1 1104 ? 6.864 1.760 24.188 1.00 95.62 1104 SER A C 1
ATOM 8639 O O . SER A 1 1104 ? 8.089 1.801 24.157 1.00 95.62 1104 SER A O 1
ATOM 8641 N N . LEU A 1 1105 ? 6.127 2.800 24.592 1.00 94.62 1105 LEU A N 1
ATOM 8642 C CA . LEU A 1 1105 ? 6.660 4.111 24.975 1.00 94.62 1105 LEU A CA 1
ATOM 8643 C C . LEU A 1 1105 ? 7.687 4.022 26.120 1.00 94.62 1105 LEU A C 1
ATOM 8645 O O . LEU A 1 1105 ? 8.710 4.708 26.129 1.00 94.62 1105 LEU A O 1
ATOM 8649 N N . ASP A 1 1106 ? 7.410 3.166 27.099 1.00 94.81 1106 ASP A N 1
ATOM 8650 C CA . ASP A 1 1106 ? 8.301 2.847 28.212 1.00 94.81 1106 ASP A CA 1
ATOM 8651 C C . ASP A 1 1106 ? 9.616 2.194 27.769 1.00 94.81 1106 ASP A C 1
ATOM 8653 O O . ASP A 1 1106 ? 10.661 2.404 28.395 1.00 94.81 1106 ASP A O 1
ATOM 8657 N N . ALA A 1 1107 ? 9.565 1.386 26.710 1.00 93.75 1107 ALA A N 1
ATOM 8658 C CA . ALA A 1 1107 ? 10.727 0.740 26.127 1.00 93.75 1107 ALA A CA 1
ATOM 8659 C C . ALA A 1 1107 ? 11.526 1.727 25.253 1.00 93.75 1107 ALA A C 1
ATOM 8661 O O . ALA A 1 1107 ? 12.731 1.857 25.469 1.00 93.75 1107 ALA A O 1
ATOM 8662 N N . ASP A 1 1108 ? 10.874 2.536 24.407 1.00 91.00 1108 ASP A N 1
ATOM 8663 C CA . ASP A 1 1108 ? 11.506 3.649 23.673 1.00 91.00 1108 ASP A CA 1
ATOM 8664 C C . ASP A 1 1108 ? 12.292 4.568 24.621 1.00 91.00 1108 ASP A C 1
ATOM 8666 O O . ASP A 1 1108 ? 13.477 4.860 24.425 1.00 91.00 1108 ASP A O 1
ATOM 8670 N N . ASN A 1 1109 ? 11.640 5.009 25.701 1.00 91.50 1109 ASN A N 1
ATOM 8671 C CA . ASN A 1 1109 ? 12.230 5.909 26.685 1.00 91.50 1109 ASN A CA 1
ATOM 8672 C C . ASN A 1 1109 ? 13.392 5.261 27.459 1.00 91.50 1109 ASN A C 1
ATOM 8674 O O . ASN A 1 1109 ? 14.329 5.968 27.841 1.00 91.50 1109 ASN A O 1
ATOM 8678 N N . LEU A 1 1110 ? 13.405 3.931 27.633 1.00 91.75 1110 LEU A N 1
ATOM 8679 C CA . LEU A 1 1110 ? 14.570 3.214 28.160 1.00 91.75 1110 LEU A CA 1
ATOM 8680 C C . LEU A 1 1110 ? 15.773 3.319 27.207 1.00 91.75 1110 LEU A C 1
ATOM 8682 O O . LEU A 1 1110 ? 16.890 3.526 27.685 1.00 91.75 1110 LEU A O 1
ATOM 8686 N N . TYR A 1 1111 ? 15.586 3.235 25.887 1.00 88.81 1111 TYR A N 1
ATOM 8687 C CA . TYR A 1 1111 ? 16.691 3.404 24.932 1.00 88.81 1111 TYR A CA 1
ATOM 8688 C C . TYR A 1 1111 ? 17.143 4.855 24.802 1.00 88.81 1111 TYR A C 1
ATOM 8690 O O . TYR A 1 1111 ? 18.348 5.107 24.834 1.00 88.81 1111 TYR A O 1
ATOM 8698 N N . ARG A 1 1112 ? 16.216 5.820 24.811 1.00 86.31 1112 ARG A N 1
ATOM 8699 C CA . ARG A 1 1112 ? 16.546 7.257 24.884 1.00 86.31 1112 ARG A CA 1
ATOM 8700 C C . ARG A 1 1112 ? 17.368 7.588 26.142 1.00 86.31 1112 ARG A C 1
ATOM 8702 O O . ARG A 1 1112 ? 18.342 8.338 26.053 1.00 86.31 1112 ARG A O 1
ATOM 8709 N N . LEU A 1 1113 ? 17.054 6.968 27.288 1.00 86.62 1113 LEU A N 1
ATOM 8710 C CA . LEU A 1 1113 ? 17.838 7.067 28.529 1.00 86.62 1113 LEU A CA 1
ATOM 8711 C C . LEU A 1 1113 ? 19.211 6.382 28.419 1.00 86.62 1113 LEU A C 1
ATOM 8713 O O . LEU A 1 1113 ? 20.223 6.969 28.810 1.00 86.62 1113 LEU A O 1
ATOM 8717 N N . LYS A 1 1114 ? 19.268 5.149 27.893 1.00 85.75 1114 LYS A N 1
ATOM 8718 C CA . LYS A 1 1114 ? 20.527 4.411 27.680 1.00 85.75 1114 LYS A CA 1
ATOM 8719 C C . LYS A 1 1114 ? 21.478 5.195 26.770 1.00 85.75 1114 LYS A C 1
ATOM 8721 O O . LYS A 1 1114 ? 22.655 5.306 27.101 1.00 85.75 1114 LYS A O 1
ATOM 8726 N N . PHE A 1 1115 ? 20.971 5.764 25.676 1.00 81.25 1115 PHE A N 1
ATOM 8727 C CA . PHE A 1 1115 ? 21.730 6.572 24.720 1.00 81.25 1115 PHE A CA 1
ATOM 8728 C C . PHE A 1 1115 ? 22.320 7.836 25.366 1.00 81.25 1115 PHE A C 1
ATOM 8730 O O . PHE A 1 1115 ? 23.529 8.046 25.296 1.00 81.25 1115 PHE A O 1
ATOM 8737 N N . GLN A 1 1116 ? 21.519 8.610 26.107 1.00 76.94 1116 GLN A N 1
ATOM 8738 C CA . GLN A 1 1116 ? 22.011 9.767 26.878 1.00 76.94 1116 GLN A CA 1
ATOM 8739 C C . GLN A 1 1116 ? 23.082 9.364 27.911 1.00 76.94 1116 GLN A C 1
ATOM 8741 O O . GLN A 1 1116 ? 24.072 10.067 28.111 1.00 76.94 1116 GLN A O 1
ATOM 8746 N N . GLY A 1 1117 ? 22.927 8.197 28.548 1.00 77.00 1117 GLY A N 1
ATOM 8747 C CA . GLY A 1 1117 ? 23.958 7.612 29.412 1.00 77.00 1117 GLY A CA 1
ATOM 8748 C C . GLY A 1 1117 ? 25.231 7.184 28.665 1.00 77.00 1117 GLY A C 1
ATOM 8749 O O . GLY A 1 1117 ? 26.314 7.179 29.254 1.00 77.00 1117 GLY A O 1
ATOM 8750 N N . ALA A 1 1118 ? 25.117 6.857 27.375 1.00 72.69 1118 ALA A N 1
ATOM 8751 C CA . ALA A 1 1118 ? 26.200 6.389 26.517 1.00 72.69 1118 ALA A CA 1
ATOM 8752 C C . ALA A 1 1118 ? 27.025 7.510 25.860 1.00 72.69 1118 ALA A C 1
ATOM 8754 O O . ALA A 1 1118 ? 28.147 7.242 25.438 1.00 72.69 1118 ALA A O 1
ATOM 8755 N N . GLU A 1 1119 ? 26.567 8.768 25.857 1.00 66.06 1119 GLU A N 1
ATOM 8756 C CA . GLU A 1 1119 ? 27.328 9.923 25.330 1.00 66.06 1119 GLU A CA 1
ATOM 8757 C C . GLU A 1 1119 ? 28.734 10.087 25.947 1.00 66.06 1119 GLU A C 1
ATOM 8759 O O . GLU A 1 1119 ? 29.612 10.717 25.361 1.00 66.06 1119 GLU A O 1
ATOM 8764 N N . ASN A 1 1120 ? 28.954 9.531 27.145 1.00 63.25 1120 ASN A N 1
ATOM 8765 C CA . ASN A 1 1120 ? 30.224 9.583 27.877 1.00 63.25 1120 ASN A CA 1
ATOM 8766 C C . ASN A 1 1120 ? 30.943 8.218 27.943 1.00 63.25 1120 ASN A C 1
ATOM 8768 O O . ASN A 1 1120 ? 31.919 8.067 28.685 1.00 63.25 1120 ASN A O 1
ATOM 8772 N N . ILE A 1 1121 ? 30.468 7.215 27.198 1.00 63.19 1121 ILE A N 1
ATOM 8773 C CA . ILE A 1 1121 ? 31.126 5.913 27.064 1.00 63.19 1121 ILE A CA 1
ATOM 8774 C C . ILE A 1 1121 ? 32.308 6.028 26.087 1.00 63.19 1121 ILE A C 1
ATOM 8776 O O . ILE A 1 1121 ? 32.287 6.783 25.117 1.00 63.19 1121 ILE A O 1
ATOM 8780 N N . LYS A 1 1122 ? 33.381 5.290 26.383 1.00 56.97 1122 LYS A N 1
ATOM 8781 C CA . LYS A 1 1122 ? 34.593 5.226 25.558 1.00 56.97 1122 LYS A CA 1
ATOM 8782 C C . LYS A 1 1122 ? 34.318 4.546 24.211 1.00 56.97 1122 LYS A C 1
ATOM 8784 O O . LYS A 1 1122 ? 33.419 3.717 24.104 1.00 56.97 1122 LYS A O 1
ATOM 8789 N N . ALA A 1 1123 ? 35.169 4.797 23.216 1.00 60.25 1123 ALA A N 1
ATOM 8790 C CA . ALA A 1 1123 ? 35.176 3.989 21.997 1.00 60.25 1123 ALA A CA 1
ATOM 8791 C C . ALA A 1 1123 ? 35.408 2.496 22.316 1.00 60.25 1123 ALA A C 1
ATOM 8793 O O . ALA A 1 1123 ? 36.133 2.166 23.256 1.00 60.25 1123 ALA A O 1
ATOM 8794 N N . ILE A 1 1124 ? 34.838 1.596 21.505 1.00 57.00 1124 ILE A N 1
ATOM 8795 C CA . ILE A 1 1124 ? 34.958 0.128 21.654 1.00 57.00 1124 ILE A CA 1
ATOM 8796 C C . ILE A 1 1124 ? 36.434 -0.309 21.760 1.00 57.00 1124 ILE A C 1
ATOM 8798 O O . ILE A 1 1124 ? 36.780 -1.163 22.571 1.00 57.00 1124 ILE A O 1
ATOM 8802 N N . SER A 1 1125 ? 37.328 0.367 21.034 1.00 55.78 1125 SER A N 1
ATOM 8803 C CA . SER A 1 1125 ? 38.783 0.154 21.036 1.00 55.78 1125 SER A CA 1
ATOM 8804 C C . SER A 1 1125 ? 39.527 0.555 22.325 1.00 55.78 1125 SER A C 1
ATOM 8806 O O . SER A 1 1125 ? 40.740 0.364 22.410 1.00 55.78 1125 SER A O 1
ATOM 8808 N N . GLU A 1 1126 ? 38.841 1.109 23.329 1.00 58.66 1126 GLU A N 1
ATOM 8809 C CA . GLU A 1 1126 ? 39.410 1.475 24.635 1.00 58.66 1126 GLU A CA 1
ATOM 8810 C C . GLU A 1 1126 ? 39.008 0.535 25.792 1.00 58.66 1126 GLU A C 1
ATOM 8812 O O . GLU A 1 1126 ? 39.275 0.854 26.962 1.00 58.66 1126 GLU A O 1
ATOM 8817 N N . TYR A 1 1127 ? 38.338 -0.579 25.492 1.00 59.53 1127 TYR A N 1
ATOM 8818 C CA . TYR A 1 1127 ? 38.001 -1.620 26.462 1.00 59.53 1127 TYR A CA 1
ATOM 8819 C C . TYR A 1 1127 ? 39.141 -2.646 26.586 1.00 59.53 1127 TYR A C 1
ATOM 8821 O O . TYR A 1 1127 ? 39.722 -3.071 25.592 1.00 59.53 1127 TYR A O 1
ATOM 8829 N N . ASP A 1 1128 ? 39.455 -3.063 27.819 1.00 47.47 1128 ASP A N 1
ATOM 8830 C CA . ASP A 1 1128 ? 40.471 -4.097 28.099 1.00 47.47 1128 ASP A CA 1
ATOM 8831 C C . ASP A 1 1128 ? 39.972 -5.533 27.799 1.00 47.47 1128 ASP A C 1
ATOM 8833 O O . ASP A 1 1128 ? 40.754 -6.486 27.839 1.00 47.47 1128 ASP A O 1
ATOM 8837 N N . GLU A 1 1129 ? 38.675 -5.704 27.517 1.00 51.56 1129 GLU A N 1
ATOM 8838 C CA . GLU A 1 1129 ? 38.045 -6.983 27.169 1.00 51.56 1129 GLU A CA 1
ATOM 8839 C C . GLU A 1 1129 ? 37.758 -7.057 25.656 1.00 51.56 1129 GLU A C 1
ATOM 8841 O O . GLU A 1 1129 ? 37.330 -6.058 25.073 1.00 51.56 1129 GLU A O 1
ATOM 8846 N N . PRO A 1 1130 ? 37.969 -8.217 25.000 1.00 46.09 1130 PRO A N 1
ATOM 8847 C CA . PRO A 1 1130 ? 37.701 -8.381 23.575 1.00 46.09 1130 PRO A CA 1
ATOM 8848 C C . PRO A 1 1130 ? 36.190 -8.451 23.314 1.00 46.09 1130 PRO A C 1
ATOM 8850 O O . PRO A 1 1130 ? 35.573 -9.514 23.409 1.00 46.09 1130 PRO A O 1
ATOM 8853 N N . LEU A 1 1131 ? 35.610 -7.300 22.983 1.00 55.91 1131 LEU A N 1
ATOM 8854 C CA . LEU A 1 1131 ? 34.281 -7.190 22.385 1.00 55.91 1131 LEU A CA 1
ATOM 8855 C C . LEU A 1 1131 ? 34.283 -7.775 20.953 1.00 55.91 1131 LEU A C 1
ATOM 8857 O O . LEU A 1 1131 ? 35.359 -7.946 20.370 1.00 55.91 1131 LEU A O 1
ATOM 8861 N N . PRO A 1 1132 ? 33.110 -8.094 20.371 1.00 58.34 1132 PRO A N 1
ATOM 8862 C CA . PRO A 1 1132 ? 33.009 -8.422 18.951 1.00 58.34 1132 PRO A CA 1
ATOM 8863 C C . PRO A 1 1132 ? 33.565 -7.295 18.069 1.00 58.34 1132 PRO A C 1
ATOM 8865 O O . PRO A 1 1132 ? 33.495 -6.121 18.436 1.00 58.34 1132 PRO A O 1
ATOM 8868 N N . GLU A 1 1133 ? 34.083 -7.646 16.891 1.00 59.12 1133 GLU A N 1
ATOM 8869 C CA . GLU A 1 1133 ? 34.460 -6.672 15.859 1.00 59.12 1133 GLU A CA 1
ATOM 8870 C C . GLU A 1 1133 ? 33.181 -6.138 15.187 1.00 59.12 1133 GLU A C 1
ATOM 8872 O O . GLU A 1 1133 ? 32.757 -6.622 14.143 1.00 59.12 1133 GLU A O 1
ATOM 8877 N N . TRP A 1 1134 ? 32.531 -5.183 15.858 1.00 66.31 1134 TRP A N 1
ATOM 8878 C CA . TRP A 1 1134 ? 31.447 -4.357 15.325 1.00 66.31 1134 TRP A CA 1
ATOM 8879 C C . TRP A 1 1134 ? 32.024 -3.056 14.747 1.00 66.31 1134 TRP A C 1
ATOM 8881 O O . TRP A 1 1134 ? 32.836 -2.404 15.411 1.00 66.31 1134 TRP A O 1
ATOM 8891 N N . ASP A 1 1135 ? 31.594 -2.667 13.544 1.00 68.12 1135 ASP A N 1
ATOM 8892 C CA . ASP A 1 1135 ? 31.971 -1.384 12.932 1.00 68.12 1135 ASP A CA 1
ATOM 8893 C C . ASP A 1 1135 ? 31.190 -0.207 13.560 1.00 68.12 1135 ASP A C 1
ATOM 8895 O O . ASP A 1 1135 ? 31.719 0.898 13.725 1.00 68.12 1135 ASP A O 1
ATOM 8899 N N . GLU A 1 1136 ? 29.950 -0.452 13.992 1.00 77.00 1136 GLU A N 1
ATOM 8900 C CA . GLU A 1 1136 ? 29.096 0.495 14.709 1.00 77.00 1136 GLU A CA 1
ATOM 8901 C C . GLU A 1 1136 ? 29.482 0.646 16.192 1.00 77.00 1136 GLU A C 1
ATOM 8903 O O . GLU A 1 1136 ? 29.903 -0.288 16.876 1.00 77.00 1136 GLU A O 1
ATOM 8908 N N . SER A 1 1137 ? 29.280 1.848 16.743 1.00 78.00 1137 SER A N 1
ATOM 8909 C CA . SER A 1 1137 ? 29.499 2.102 18.174 1.00 78.00 1137 SER A CA 1
ATOM 8910 C C . SER A 1 1137 ? 28.270 1.747 19.016 1.00 78.00 1137 SER A C 1
ATOM 8912 O O . SER A 1 1137 ? 27.145 1.986 18.589 1.00 78.00 1137 SER A O 1
ATOM 8914 N N . ILE A 1 1138 ? 28.470 1.306 20.265 1.00 80.69 1138 ILE A N 1
ATOM 8915 C CA . ILE A 1 1138 ? 27.375 1.018 21.220 1.00 80.69 1138 ILE A CA 1
ATOM 8916 C C . ILE A 1 1138 ? 26.413 2.213 21.376 1.00 80.69 1138 ILE A C 1
ATOM 8918 O O . ILE A 1 1138 ? 25.209 2.020 21.517 1.00 80.69 1138 ILE A O 1
ATOM 8922 N N . SER A 1 1139 ? 26.923 3.449 21.326 1.00 80.56 1139 SER A N 1
ATOM 8923 C CA . SER A 1 1139 ? 26.083 4.654 21.385 1.00 80.56 1139 SER A CA 1
ATOM 8924 C C . SER A 1 1139 ? 25.148 4.749 20.173 1.00 80.56 1139 SER A C 1
ATOM 8926 O O . SER A 1 1139 ? 23.958 5.006 20.320 1.00 80.56 1139 SER A O 1
ATOM 8928 N N . GLU A 1 1140 ? 25.659 4.447 18.979 1.00 83.31 1140 GLU A N 1
ATOM 8929 C CA . GLU A 1 1140 ? 24.870 4.440 17.746 1.00 83.31 1140 GLU A CA 1
ATOM 8930 C C . GLU A 1 1140 ? 23.876 3.265 17.705 1.00 83.31 1140 GLU A C 1
ATOM 8932 O O . GLU A 1 1140 ? 22.725 3.453 17.334 1.00 83.31 1140 GLU A O 1
ATOM 8937 N N . MET A 1 1141 ? 24.246 2.083 18.207 1.00 86.56 1141 MET A N 1
ATOM 8938 C CA . MET A 1 1141 ? 23.314 0.953 18.360 1.00 86.56 1141 MET A CA 1
ATOM 8939 C C . MET A 1 1141 ? 22.125 1.290 19.279 1.00 86.56 1141 MET A C 1
ATOM 8941 O O . MET A 1 1141 ? 20.985 0.909 19.004 1.00 86.56 1141 MET A O 1
ATOM 8945 N N . LEU A 1 1142 ? 22.374 2.033 20.366 1.00 87.25 1142 LEU A N 1
ATOM 8946 C CA . LEU A 1 1142 ? 21.333 2.522 21.278 1.00 87.25 1142 LEU A CA 1
ATOM 8947 C C . LEU A 1 1142 ? 20.462 3.615 20.642 1.00 87.25 1142 LEU A C 1
ATOM 8949 O O . LEU A 1 1142 ? 19.254 3.617 20.863 1.00 87.25 1142 LEU A O 1
ATOM 8953 N N . ASN A 1 1143 ? 21.063 4.510 19.852 1.00 85.44 1143 ASN A N 1
ATOM 8954 C CA . ASN A 1 1143 ? 20.368 5.538 19.072 1.00 85.44 1143 ASN A CA 1
ATOM 8955 C C . ASN A 1 1143 ? 19.403 4.904 18.056 1.00 85.44 1143 ASN A C 1
ATOM 8957 O O . ASN A 1 1143 ? 18.224 5.235 18.032 1.00 85.44 1143 ASN A O 1
ATOM 8961 N N . GLN A 1 1144 ? 19.884 3.928 17.285 1.00 88.69 1144 GLN A N 1
ATOM 8962 C CA . GLN A 1 1144 ? 19.102 3.162 16.311 1.00 88.69 1144 GLN A CA 1
ATOM 8963 C C . GLN A 1 1144 ? 17.933 2.411 16.962 1.00 88.69 1144 GLN A C 1
ATOM 8965 O O . GLN A 1 1144 ? 16.792 2.534 16.518 1.00 88.69 1144 GLN A O 1
ATOM 8970 N N . THR A 1 1145 ? 18.199 1.700 18.064 1.00 88.94 1145 THR A N 1
ATOM 8971 C CA . THR A 1 1145 ? 17.165 0.943 18.793 1.00 88.94 1145 THR A CA 1
ATOM 8972 C C . THR A 1 1145 ? 16.063 1.854 19.355 1.00 88.94 1145 THR A C 1
ATOM 8974 O O . THR A 1 1145 ? 14.921 1.434 19.459 1.00 88.94 1145 THR A O 1
ATOM 8977 N N . ALA A 1 1146 ? 16.354 3.125 19.662 1.00 86.88 1146 ALA A N 1
ATOM 8978 C CA . ALA A 1 1146 ? 15.377 4.074 20.213 1.00 86.88 1146 ALA A CA 1
ATOM 8979 C C . ALA A 1 1146 ? 14.281 4.552 19.229 1.00 86.88 1146 ALA A C 1
ATOM 8981 O O . ALA A 1 1146 ? 13.448 5.380 19.621 1.00 86.88 1146 ALA A O 1
ATOM 8982 N N . TYR A 1 1147 ? 14.304 4.088 17.970 1.00 88.69 1147 TYR A N 1
ATOM 8983 C CA . TYR A 1 1147 ? 13.353 4.481 16.922 1.00 88.69 1147 TYR A CA 1
ATOM 8984 C C . TYR A 1 1147 ? 12.905 3.351 15.981 1.00 88.69 1147 TYR A C 1
ATOM 8986 O O . TYR A 1 1147 ? 12.142 3.639 15.063 1.00 88.69 1147 TYR A O 1
ATOM 8994 N N . MET A 1 1148 ? 13.393 2.114 16.141 1.00 90.44 1148 MET A N 1
ATOM 8995 C CA . MET A 1 1148 ? 13.159 1.049 15.153 1.00 90.44 1148 MET A CA 1
ATOM 8996 C C . MET A 1 1148 ? 11.893 0.217 15.394 1.00 90.44 1148 MET A C 1
ATOM 8998 O O . MET A 1 1148 ? 11.440 -0.458 14.473 1.00 90.44 1148 MET A O 1
ATOM 9002 N N . ASP A 1 1149 ? 11.312 0.233 16.590 1.00 91.25 1149 ASP A N 1
ATOM 9003 C CA . ASP A 1 1149 ? 10.091 -0.518 16.887 1.00 91.25 1149 ASP A CA 1
ATOM 9004 C C . ASP A 1 1149 ? 8.825 0.169 16.352 1.00 91.25 1149 ASP A C 1
ATOM 9006 O O . ASP A 1 1149 ? 8.630 1.380 16.475 1.00 91.25 1149 ASP A O 1
ATOM 9010 N N . VAL A 1 1150 ? 7.932 -0.629 15.760 1.00 94.44 1150 VAL A N 1
ATOM 9011 C CA . VAL A 1 1150 ? 6.667 -0.178 15.167 1.00 94.44 1150 VAL A CA 1
ATOM 9012 C C . VAL A 1 1150 ? 5.502 -0.922 15.813 1.00 94.44 1150 VAL A C 1
ATOM 9014 O O . VAL A 1 1150 ? 5.449 -2.153 15.813 1.00 94.44 1150 VAL A O 1
ATOM 9017 N N . MET A 1 1151 ? 4.524 -0.165 16.322 1.00 95.88 1151 MET A N 1
ATOM 9018 C CA . MET A 1 1151 ? 3.259 -0.704 16.819 1.00 95.88 1151 MET A CA 1
ATOM 9019 C C . MET A 1 1151 ? 2.131 -0.539 15.790 1.00 95.88 1151 MET A C 1
ATOM 9021 O O . MET A 1 1151 ? 1.637 0.564 15.542 1.00 95.88 1151 MET A O 1
ATOM 9025 N N . LEU A 1 1152 ? 1.623 -1.667 15.297 1.00 98.06 1152 LEU A N 1
ATOM 9026 C CA . LEU A 1 1152 ? 0.329 -1.759 14.626 1.00 98.06 1152 LEU A CA 1
ATOM 9027 C C . LEU A 1 1152 ? -0.757 -2.118 15.652 1.00 98.06 1152 LEU A C 1
ATOM 9029 O O . LEU A 1 1152 ? -0.592 -3.057 16.428 1.00 98.06 1152 LEU A O 1
ATOM 9033 N N . GLY A 1 1153 ? -1.881 -1.401 15.651 1.00 97.44 1153 GLY A N 1
ATOM 9034 C CA . GLY A 1 1153 ? -3.010 -1.577 16.571 1.00 97.44 1153 GLY A CA 1
ATOM 9035 C C . GLY A 1 1153 ? -3.381 -0.311 17.355 1.00 97.44 1153 GLY A C 1
ATOM 9036 O O . GLY A 1 1153 ? -2.830 0.766 17.145 1.00 97.44 1153 GLY A O 1
ATOM 9037 N N . ASP A 1 1154 ? -4.343 -0.440 18.272 1.00 97.56 1154 ASP A N 1
ATOM 9038 C CA . ASP A 1 1154 ? -4.795 0.657 19.142 1.00 97.56 1154 ASP A CA 1
ATOM 9039 C C . ASP A 1 1154 ? -3.839 0.820 20.343 1.00 97.56 1154 ASP A C 1
ATOM 9041 O O . ASP A 1 1154 ? -3.786 -0.087 21.182 1.00 97.56 1154 ASP A O 1
ATOM 9045 N N . PRO A 1 1155 ? -3.113 1.949 20.487 1.00 97.75 1155 PRO A N 1
ATOM 9046 C CA . PRO A 1 1155 ? -2.131 2.128 21.563 1.00 97.75 1155 PRO A CA 1
ATOM 9047 C C . PRO A 1 1155 ? -2.758 2.077 22.961 1.00 97.75 1155 PRO A C 1
ATOM 9049 O O . PRO A 1 1155 ? -2.097 1.685 23.917 1.00 97.75 1155 PRO A O 1
ATOM 9052 N N . SER A 1 1156 ? -4.053 2.388 23.081 1.00 97.00 1156 SER A N 1
ATOM 9053 C CA . SER A 1 1156 ? -4.808 2.344 24.339 1.00 97.00 1156 SER A CA 1
ATOM 9054 C C . SER A 1 1156 ? -5.495 0.989 24.600 1.00 97.00 1156 SER A C 1
ATOM 9056 O O . SER A 1 1156 ? -6.417 0.878 25.422 1.00 97.00 1156 SER A O 1
ATOM 9058 N N . PHE A 1 1157 ? -5.099 -0.063 23.876 1.00 97.31 1157 PHE A N 1
ATOM 9059 C CA . PHE A 1 1157 ? -5.511 -1.436 24.157 1.00 97.31 1157 PHE A CA 1
ATOM 9060 C C . PHE A 1 1157 ? -4.765 -2.011 25.371 1.00 97.31 1157 PHE A C 1
ATOM 9062 O O . PHE A 1 1157 ? -3.576 -1.772 25.570 1.00 97.31 1157 PHE A O 1
ATOM 9069 N N . ARG A 1 1158 ? -5.460 -2.814 26.181 1.00 95.44 1158 ARG A N 1
ATOM 9070 C CA . ARG A 1 1158 ? -4.879 -3.563 27.302 1.00 95.44 1158 ARG A CA 1
ATOM 9071 C C . ARG A 1 1158 ? -5.401 -5.006 27.243 1.00 95.44 1158 ARG A C 1
ATOM 9073 O O . ARG A 1 1158 ? -6.609 -5.187 27.414 1.00 95.44 1158 ARG A O 1
ATOM 9080 N N . PRO A 1 1159 ? -4.550 -6.021 27.001 1.00 95.38 1159 PRO A N 1
ATOM 9081 C CA . PRO A 1 1159 ? -4.963 -7.420 27.056 1.00 95.38 1159 PRO A CA 1
ATOM 9082 C C . PRO A 1 1159 ? -5.384 -7.802 28.481 1.00 95.38 1159 PRO A C 1
ATOM 9084 O O . PRO A 1 1159 ? -4.926 -7.223 29.467 1.00 95.38 1159 PRO A O 1
ATOM 9087 N N . TYR A 1 1160 ? -6.263 -8.794 28.607 1.00 94.81 1160 TYR A N 1
ATOM 9088 C CA . TYR A 1 1160 ? -6.754 -9.250 29.905 1.00 94.81 1160 TYR A CA 1
ATOM 9089 C C . TYR A 1 1160 ? -5.647 -9.938 30.714 1.00 94.81 1160 TYR A C 1
ATOM 9091 O O . TYR A 1 1160 ? -5.207 -11.031 30.362 1.00 94.81 1160 TYR A O 1
ATOM 9099 N N . LEU A 1 1161 ? -5.249 -9.338 31.835 1.00 94.06 1161 LEU A N 1
ATOM 9100 C CA . LEU A 1 1161 ? -4.387 -9.975 32.827 1.00 94.06 1161 LEU A CA 1
ATOM 9101 C C . LEU A 1 1161 ? -5.241 -10.451 34.019 1.00 94.06 1161 LEU A C 1
ATOM 9103 O O . LEU A 1 1161 ? -5.934 -9.632 34.631 1.00 94.06 1161 LEU A O 1
ATOM 9107 N N . PRO A 1 1162 ? -5.228 -11.753 34.372 1.00 92.25 1162 PRO A N 1
ATOM 9108 C CA . PRO A 1 1162 ? -5.955 -12.276 35.532 1.00 92.25 1162 PRO A CA 1
ATOM 9109 C C . PRO A 1 1162 ? -5.572 -11.628 36.871 1.00 92.25 1162 PRO A C 1
ATOM 9111 O O . PRO A 1 1162 ? -6.396 -11.581 37.788 1.00 92.25 1162 PRO A O 1
ATOM 9114 N N . GLN A 1 1163 ? -4.329 -11.158 36.997 1.00 91.94 1163 GLN A N 1
ATOM 9115 C CA . GLN A 1 1163 ? -3.774 -10.478 38.165 1.00 91.94 1163 GLN A CA 1
ATOM 9116 C C . GLN A 1 1163 ? -2.821 -9.359 37.717 1.00 91.94 1163 GLN A C 1
ATOM 9118 O O . GLN A 1 1163 ? -2.110 -9.516 36.728 1.00 91.94 1163 GLN A O 1
ATOM 9123 N N . SER A 1 1164 ? -2.760 -8.270 38.487 1.00 86.00 1164 SER A N 1
ATOM 9124 C CA . SER A 1 1164 ? -1.698 -7.258 38.397 1.00 86.00 1164 SER A CA 1
ATOM 9125 C C . SER A 1 1164 ? -0.705 -7.509 39.546 1.00 86.00 1164 SER A C 1
ATOM 9127 O O . SER A 1 1164 ? -0.977 -7.087 40.678 1.00 86.00 1164 SER A O 1
ATOM 9129 N N . PRO A 1 1165 ? 0.378 -8.278 39.332 1.00 89.44 1165 PRO A N 1
ATOM 9130 C CA . PRO A 1 1165 ? 1.401 -8.510 40.349 1.00 89.44 1165 PRO A CA 1
ATOM 9131 C C . PRO A 1 1165 ? 2.128 -7.208 40.713 1.00 89.44 1165 PRO A C 1
ATOM 9133 O O . PRO A 1 1165 ? 2.221 -6.282 39.913 1.00 89.44 1165 PRO A O 1
ATOM 9136 N N . ALA A 1 1166 ? 2.671 -7.133 41.929 1.00 82.94 1166 ALA A N 1
ATOM 9137 C CA . ALA A 1 1166 ? 3.542 -6.022 42.308 1.00 82.94 1166 ALA A CA 1
ATOM 9138 C C . ALA A 1 1166 ? 4.910 -6.157 41.622 1.00 82.94 1166 ALA A C 1
ATOM 9140 O O . ALA A 1 1166 ? 5.404 -7.276 41.480 1.00 82.94 1166 ALA A O 1
ATOM 9141 N N . LEU A 1 1167 ? 5.531 -5.025 41.265 1.00 76.81 1167 LEU A N 1
ATOM 9142 C CA . LEU A 1 1167 ? 6.916 -4.973 40.779 1.00 76.81 1167 LEU A CA 1
ATOM 9143 C C . LEU A 1 1167 ? 7.846 -5.816 41.682 1.00 76.81 1167 LEU A C 1
ATOM 9145 O O . LEU A 1 1167 ? 7.767 -5.692 42.909 1.00 76.81 1167 LEU A O 1
ATOM 9149 N N . PRO A 1 1168 ? 8.726 -6.666 41.117 1.00 65.31 1168 PRO A N 1
ATOM 9150 C CA . PRO A 1 1168 ? 9.502 -7.641 41.891 1.00 65.31 1168 PRO A CA 1
ATOM 9151 C C . PRO A 1 1168 ? 10.713 -7.058 42.658 1.00 65.31 1168 PRO A C 1
ATOM 9153 O O . PRO A 1 1168 ? 11.588 -7.822 43.080 1.00 65.31 1168 PRO A O 1
ATOM 9156 N N . TYR A 1 1169 ? 10.775 -5.734 42.856 1.00 55.34 1169 TYR A N 1
ATOM 9157 C CA . TYR A 1 1169 ? 11.829 -5.008 43.584 1.00 55.34 1169 TYR A CA 1
ATOM 9158 C C . TYR A 1 1169 ? 11.322 -3.694 44.204 1.00 55.34 1169 TYR A C 1
ATOM 9160 O O . TYR A 1 1169 ? 10.707 -2.894 43.467 1.00 55.34 1169 TYR A O 1
#